Protein AF-A0AAU6MBT6-F1 (afdb_monomer)

Foldseek 3Di:
DVVVVVVVVVVVVVVVLVVLLVLLLVLLLLLLLLLLLLLQLCLLQLVLVCVVQVNDLLLSLLLNLLLLLLQLLCLLLLLLVCQQAPLLVLQLCLLVQLLVLLLQLLVPPHSVSNSVSSNSNSNSNSNNVLSSVVQLCVSDPDPVVSVVSVVVSCVSNLCSNLVSLQVSLVCCQPVNNSVSSNVSNVSSVVSSVSSVVRPDPDGHDNPRDRPVLLSCLSSQLLVLCLVLLSCCLVQNCPDPSSVVSPVVSVVSVVVSVVCQVVDPRHSAPVVLCVQLQLVLLLLLLLLLLLLCLLQSSVLSCCVCVLVVDRSNVSSVLLVLLSVLLVCLQVPPCVVCPLVFALLVLSLQLLLLSLVLLLLLLVDDSPDDSVRRVNSSSNSSSNSNSSRVVSSLCSNQPPDDPVCNSSSNSSSSSSNSSSNSSSNSNLSSQLSNQLVVQLVVCVPPPPPPCSSVVSNSRSSSRSSVVSSVVSNVSSVSSSVRNGDGSVVVVVCVVVLQVCLPDDDPVPQPQFKEKEKEFEAEDPRHGDFQWKKWKAAPVRHTNWIHTQHPSRIDMTMDSHFAKIWIWTGDPFADIDIDIDTRDGPHRYDYDYHYGDDWFKEKEFEAAPPPRQTDWFWWKFKAAPVRHTDDIDTAHPRRMDMDTRGTQGKIWIWTDDPQWDIDIDIDGTDPPDHHYDYHHTYGLQQFFKEKEFEAEPVRHTDFQKKKWKAAPVGDIDIWTQHPRRMTMDGRHGFAWIWIWTDDVHIDIDIDTTGNYHHYDYHYHYDDDDDDDDDD

Nearest PDB structures (foldseek):
  8ufe-assembly1_A  TM=7.908E-01  e=2.169E-20  Mycolicibacterium smegmatis
  8tgk-assembly1_A  TM=7.062E-01  e=1.031E-09  Homo sapiens
  8tgn-assembly1_A  TM=7.254E-01  e=3.986E-09  Homo sapiens
  8tgg-assembly1_A  TM=7.052E-01  e=2.756E-09  Homo sapiens
  8wre-assembly1_A  TM=7.211E-01  e=6.465E-08  Homo sapiens

Secondary structure (DSSP, 8-state):
-HHHHHHHHHHHHHHHHHHHHHHHHHHHHHHHHHHHHHHHHHHHHHHHHHHHHT--HHHHHHHHHHHHHHHHHHHHHHHHHHHHH-HHHHHHHHHHHHHHHHHHHHT-SSHHHHHHHHHHHHHHHHHHHHHHHHHHHHH--SHHHHHHHHHHHHHHHHHHHHHHHHHHHHHHHHT-TTHHHHTHHHHHHHHHHHHHHHS------TT----HHHHHHHHHHHHHHHHHHHHHHHH-TT-HHHHHHHHHHHHHHHHHHHHHHHSSS-SS-HHHHTSHHHHHHHHHHHHHHHHHHHHHHHHHHIIIIIS---HHHHHHHTHHHHHHHHHIIIIIIHHHBTTB-THHHHHHHHHHHHHHHHHGGG--TT--IIIIIHHHHHHHHHHHHHHHHHHHHHHHTT--HHHHHHHHHHHHHHHHHHHHHHHHHHHHHHHHHHHHHHHHHTTSS--TTHHHHHHHHHHHHHHHHHHHHHHHHHHHHHHH----HHHHHHHHHHTTTS-S----TTSTTS-EEEEEEEEETTTEE-TT-EEEEEETTS-EEEEEE--TTSEEEEEESSSEEEEEEEE-SSS--EEEEEEE-TT-SEEE--EEE---EEEEEEEEETTT--B-TT-EEEEEETT--EEEEEE--TTSEEEEEEE-SSEEEEEEE-TTB--EEEEEE--TT-EEEEEEEE-BGGGEEEEEEEEEETTS-B--S-EEEEEETTS-EEEEE--TTSEEEEEEEESEEEEEEEESSSPEEEEEEEPSSEEE--EEE-----PPP---

Solvent-accessible surface area (backbone atoms only — not comparable to full-atom values): 38177 Å² total; per-residue (Å²): 119,69,68,66,51,51,54,54,51,50,52,54,48,52,54,50,52,56,54,37,47,54,50,40,48,51,34,44,35,51,53,49,22,50,61,40,19,48,66,30,12,50,62,55,20,42,67,60,46,32,67,76,52,68,48,50,78,62,56,56,53,39,55,57,32,34,20,30,40,31,21,19,35,35,22,53,53,15,36,54,46,12,51,27,64,5,36,46,58,34,27,47,52,13,43,52,50,26,21,54,29,26,42,49,32,34,65,38,88,42,60,67,54,29,32,52,21,29,25,51,29,10,45,18,46,10,25,21,56,45,16,40,59,52,48,52,60,70,62,36,77,52,71,68,60,29,54,52,48,53,50,52,42,50,51,48,48,67,46,14,50,55,53,12,23,43,52,13,6,48,27,33,67,76,70,30,48,41,44,49,29,40,59,47,35,65,54,36,52,55,37,44,59,52,37,72,76,50,47,63,87,56,80,33,45,80,84,59,74,78,53,61,67,48,42,51,25,49,31,50,10,60,49,29,38,37,50,18,40,47,46,23,54,84,62,35,73,85,26,69,65,29,48,48,27,41,51,47,14,54,51,27,44,50,51,21,58,52,46,37,72,72,43,94,67,42,71,52,63,56,83,66,46,67,37,53,34,26,40,19,18,32,51,45,40,10,47,55,28,15,56,50,41,29,44,48,63,58,52,50,45,42,36,38,71,70,67,62,35,54,44,40,58,42,25,58,70,49,40,58,19,54,48,27,21,52,50,30,31,61,64,49,38,66,71,43,65,75,78,52,41,45,26,76,34,35,25,56,9,34,43,30,30,19,51,15,40,36,42,50,44,72,47,53,94,84,51,46,60,77,79,40,50,45,54,24,32,37,27,32,12,36,8,46,17,33,21,55,61,48,29,51,54,48,44,52,58,94,52,54,78,90,52,41,64,51,47,54,34,48,40,50,19,33,21,25,43,25,17,30,43,21,30,26,50,25,50,26,43,14,50,40,44,15,51,50,50,39,65,75,44,72,81,70,79,63,76,81,59,43,67,61,52,16,50,44,52,1,47,20,53,17,21,48,54,51,18,51,54,32,48,54,47,20,55,52,26,36,72,31,26,73,56,41,49,64,56,54,54,41,51,57,49,43,58,64,63,61,69,57,76,84,72,63,96,83,55,81,89,54,44,28,35,38,32,37,34,32,24,32,83,93,74,40,49,38,50,64,25,39,35,37,36,21,39,81,87,70,48,77,72,31,69,44,55,18,36,85,71,2,41,39,69,46,61,37,86,46,65,44,60,33,36,42,34,38,35,42,94,40,43,64,70,42,75,45,81,42,74,44,55,89,91,48,67,61,46,82,52,71,46,67,47,86,47,79,24,28,42,36,33,34,34,21,35,60,88,81,61,50,53,34,54,62,30,37,40,37,33,19,37,85,86,68,48,82,73,48,75,51,59,21,40,85,72,4,34,44,78,49,66,72,33,61,40,42,60,31,34,38,36,39,40,44,92,67,36,53,68,44,76,44,83,43,75,41,47,96,93,47,75,43,76,44,81,46,66,33,51,59,62,88,49,37,9,30,43,32,34,40,32,23,36,78,84,69,48,62,37,49,75,35,45,33,39,39,30,42,90,88,70,55,74,50,76,46,55,20,37,87,82,4,36,37,68,47,73,76,36,66,53,44,63,34,42,37,36,40,60,51,78,60,62,43,75,46,80,48,74,41,46,69,50,80,41,78,58,72,44,70,37,59,73,81,80,83,82,83,89,76,92,132

Sequence (772 aa):
MSAGVATAMDQTAAERDHRNRWYVLAVIATAQLMVMLDGTIVQIALPSVQQSLHMSDTNRQWMVTAYALAFGGLLLVGGRLADRFGRGRTFLVGLVGFAVVSAIGGAAPNTETLIAARALQGVFAAILSPATVSLLTTTFTDTKERAKAFGLFSGIVGSGAAIGLIIGGVLTEYAGWRWCLYVNVPIAAAVTALGIATLPRNRGHRDISLDAIGAVLGCLGPVALVYGLSEAPERGWDSPLVIGLLATSVVLIGAFLISQVLIRQPLLPLRVVAERTRSGSFLGAALLNFGMMGISLFATYHLQMVMHYKPLKAGFAFLPMVGAVMVTATQVVARVMGRIPTRWLVGPGLAFTAAGVWMFTTLSEDSSYLFGVLPAWLLLGIGMGLSYSPTAHASLAGVAERDSGAVSAFQTTARQIGGAIGLALSNTLAASAAASYYADHKGQGAQDGLLTKSIVHGTATAAWWVSGVLLIGTIVCTIMINADPRKARQATADAGTDAAPDTDADTDADAVMIRGHVVWAEDVPVSEAALTLVTHDGREVARTSADRNGAYTLRAPGHGPYLLIARSDTHRSTATPLAATAGASAIEHTVTFQDEGAVTGIARDEADGAPLKGTSVILTDVNGRLIRSLSTDEDGSFLIDKLAYSPYVLVLHQDGYRPRAIDLQVSEAQQITVTAELASHARLGSLSGVVSDSEHTLVNDVRLTLTDGSGTRLTATSKEDGSFRFADVPVGNYILIAAGHPPTVSRLEISEATNQHNIHLDHRGEAPSHES

Radius of gyration: 35.51 Å; Cα contacts (8 Å, |Δi|>4): 1514; chains: 1; bounding box: 105×74×100 Å

Structure (mmCIF, N/CA/C/O backbone):
data_AF-A0AAU6MBT6-F1
#
_entry.id   AF-A0AAU6MBT6-F1
#
loop_
_atom_site.group_PDB
_atom_site.id
_atom_site.type_symbol
_atom_site.label_atom_id
_atom_site.label_alt_id
_atom_site.label_comp_id
_atom_site.label_asym_id
_atom_site.label_entity_id
_atom_site.label_seq_id
_atom_site.pdbx_PDB_ins_code
_atom_site.Cartn_x
_atom_site.Cartn_y
_atom_site.Cartn_z
_atom_site.occupancy
_atom_site.B_iso_or_equiv
_atom_site.auth_seq_id
_atom_site.auth_comp_id
_atom_site.auth_asym_id
_atom_site.auth_atom_id
_atom_site.pdbx_PDB_model_num
ATOM 1 N N . MET A 1 1 ? -22.747 -31.394 39.237 1.00 43.28 1 MET A N 1
ATOM 2 C CA . MET A 1 1 ? -21.943 -31.733 38.036 1.00 43.28 1 MET A CA 1
ATOM 3 C C . MET A 1 1 ? -22.323 -30.942 36.778 1.00 43.28 1 MET A C 1
ATOM 5 O O . MET A 1 1 ? -21.435 -30.748 35.966 1.00 43.28 1 MET A O 1
ATOM 9 N N . SER A 1 2 ? -23.556 -30.439 36.587 1.00 40.84 2 SER A N 1
ATOM 10 C CA . SER A 1 2 ? -23.915 -29.697 35.353 1.00 40.84 2 SER A CA 1
ATOM 11 C C . SER A 1 2 ? -23.368 -28.261 35.279 1.00 40.84 2 SER A C 1
ATOM 13 O O . SER A 1 2 ? -23.025 -27.813 34.191 1.00 40.84 2 SER A O 1
ATOM 15 N N . ALA A 1 3 ? -23.216 -27.565 36.413 1.00 35.44 3 ALA A N 1
ATOM 16 C CA . ALA A 1 3 ? -22.700 -26.191 36.437 1.00 35.44 3 ALA A CA 1
ATOM 17 C C . ALA A 1 3 ? -21.220 -26.098 36.015 1.00 35.44 3 ALA A C 1
ATOM 19 O O . ALA A 1 3 ? -20.890 -25.272 35.179 1.00 35.44 3 ALA A O 1
ATOM 20 N N . GLY A 1 4 ? -20.352 -26.996 36.502 1.00 29.12 4 GLY A N 1
ATOM 21 C CA . GLY A 1 4 ? -18.920 -27.005 36.152 1.00 29.12 4 GLY A CA 1
ATOM 22 C C . GLY A 1 4 ? -18.615 -27.429 34.709 1.00 29.12 4 GLY A C 1
ATOM 23 O O . GLY A 1 4 ? -17.596 -27.033 34.152 1.00 29.12 4 GLY A O 1
ATOM 24 N N . VAL A 1 5 ? -19.510 -28.196 34.075 1.00 39.25 5 VAL A N 1
ATOM 25 C CA . VAL A 1 5 ? -19.401 -28.533 32.644 1.00 39.25 5 VAL A CA 1
ATOM 26 C C . VAL A 1 5 ? -19.780 -27.327 31.782 1.00 39.25 5 VAL A C 1
ATOM 28 O O . VAL A 1 5 ? -19.115 -27.077 30.782 1.00 39.25 5 VAL A O 1
ATOM 31 N N . ALA A 1 6 ? -20.779 -26.536 32.190 1.00 37.53 6 ALA A N 1
ATOM 32 C CA . ALA A 1 6 ? -21.156 -25.312 31.487 1.00 37.53 6 ALA A CA 1
ATOM 33 C C . ALA A 1 6 ? -20.032 -24.260 31.520 1.00 37.53 6 ALA A C 1
ATOM 35 O O . ALA A 1 6 ? -19.690 -23.723 30.473 1.00 37.53 6 ALA A O 1
ATOM 36 N N . THR A 1 7 ? -19.380 -24.041 32.670 1.00 43.75 7 THR A N 1
ATOM 37 C CA . THR A 1 7 ? -18.252 -23.095 32.785 1.00 43.75 7 THR A CA 1
ATOM 38 C C . THR A 1 7 ? -17.017 -23.543 32.001 1.00 43.75 7 THR A C 1
ATOM 40 O O . THR A 1 7 ? -16.378 -22.720 31.350 1.00 43.75 7 THR A O 1
ATOM 43 N N . ALA A 1 8 ? -16.698 -24.843 31.990 1.00 37.22 8 ALA A N 1
ATOM 44 C CA . ALA A 1 8 ? -15.595 -25.378 31.186 1.00 37.22 8 ALA A CA 1
ATOM 45 C C . ALA A 1 8 ? -15.882 -25.311 29.670 1.00 37.22 8 ALA A C 1
ATOM 47 O O . ALA A 1 8 ? -14.977 -25.064 28.869 1.00 37.22 8 ALA A O 1
ATOM 48 N N . MET A 1 9 ? -17.142 -25.500 29.257 1.00 42.06 9 MET A N 1
ATOM 49 C CA . MET A 1 9 ? -17.569 -25.331 27.862 1.00 42.06 9 MET A CA 1
ATOM 50 C C . MET A 1 9 ? -17.530 -23.862 27.418 1.00 42.06 9 MET A C 1
ATOM 52 O O . MET A 1 9 ? -17.159 -23.592 26.278 1.00 42.06 9 MET A O 1
ATOM 56 N N . ASP A 1 10 ? -17.844 -22.923 28.311 1.00 47.78 10 ASP A N 1
ATOM 57 C CA . ASP A 1 10 ? -17.828 -21.485 28.017 1.00 47.78 10 ASP A CA 1
ATOM 58 C C . ASP A 1 10 ? -16.393 -20.924 27.965 1.00 47.78 10 ASP A C 1
ATOM 60 O O . ASP A 1 10 ? -16.034 -20.190 27.044 1.00 47.78 10 ASP A O 1
ATOM 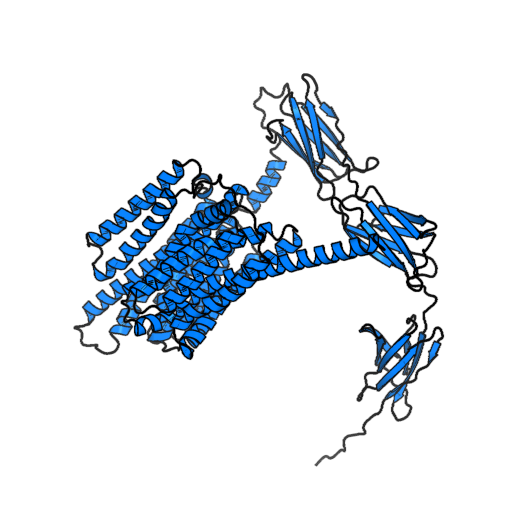64 N N . GLN A 1 11 ? -15.507 -21.380 28.861 1.00 47.34 11 GLN A N 1
ATOM 65 C CA . GLN A 1 11 ? -14.071 -21.069 28.809 1.00 47.34 11 GLN A CA 1
ATOM 66 C C . GLN A 1 11 ? -13.403 -21.634 27.548 1.00 47.34 11 GLN A C 1
ATOM 68 O O . GLN A 1 11 ? -12.677 -20.922 26.855 1.00 47.34 11 GLN A O 1
ATOM 73 N N . THR A 1 12 ? -13.701 -22.884 27.178 1.00 52.44 12 THR A N 1
ATOM 74 C CA . THR A 1 12 ? -13.172 -23.468 25.933 1.00 52.44 12 THR A CA 1
ATOM 75 C C . THR A 1 12 ? -13.761 -22.824 24.676 1.00 52.44 12 THR A C 1
ATOM 77 O O . THR A 1 12 ? -13.087 -22.792 23.644 1.00 52.44 12 THR A O 1
ATOM 80 N N . ALA A 1 13 ? -14.984 -22.287 24.727 1.00 53.38 13 ALA A N 1
ATOM 81 C CA . ALA A 1 13 ? -15.571 -21.509 23.637 1.00 53.38 13 ALA A CA 1
ATOM 82 C C . ALA A 1 13 ? -14.910 -20.126 23.497 1.00 53.38 13 ALA A C 1
ATOM 84 O O . ALA A 1 13 ? -14.553 -19.744 22.382 1.00 53.38 13 ALA A O 1
ATOM 85 N N . ALA A 1 14 ? -14.667 -19.425 24.608 1.00 58.75 14 ALA A N 1
ATOM 86 C CA . ALA A 1 14 ? -13.987 -18.130 24.629 1.00 58.75 14 ALA A CA 1
ATOM 87 C C . ALA A 1 14 ? -12.519 -18.227 24.171 1.00 58.75 14 ALA A C 1
ATOM 89 O O . ALA A 1 14 ? -12.072 -17.433 23.341 1.00 58.75 14 ALA A O 1
ATOM 90 N N . GLU A 1 15 ? -11.779 -19.249 24.617 1.00 60.94 15 GLU A N 1
ATOM 91 C CA . GLU A 1 15 ? -10.415 -19.521 24.141 1.00 60.94 15 GLU A CA 1
ATOM 92 C C . GLU A 1 15 ? -10.379 -19.866 22.647 1.00 60.94 15 GLU A C 1
ATOM 94 O O . GLU A 1 15 ? -9.478 -19.436 21.918 1.00 60.94 15 GLU A O 1
ATOM 99 N N . ARG A 1 16 ? -11.366 -20.632 22.160 1.00 63.16 16 ARG A N 1
ATOM 100 C CA . ARG A 1 16 ? -11.498 -20.947 20.730 1.00 63.16 16 ARG A CA 1
ATOM 101 C C . ARG A 1 16 ? -11.803 -19.704 19.906 1.00 63.16 16 ARG A C 1
ATOM 103 O O . ARG A 1 16 ? -11.215 -19.571 18.835 1.00 63.16 16 ARG A O 1
ATOM 110 N N . ASP A 1 17 ? -12.667 -18.812 20.386 1.00 74.69 17 ASP A N 1
ATOM 111 C CA . ASP A 1 17 ? -12.998 -17.566 19.692 1.00 74.69 17 ASP A CA 1
ATOM 112 C C . ASP A 1 17 ? -11.793 -16.615 19.647 1.00 74.69 17 ASP A C 1
ATOM 114 O O . ASP A 1 17 ? -11.419 -16.146 18.571 1.00 74.69 17 ASP A O 1
ATOM 118 N N . HIS A 1 18 ? -11.086 -16.438 20.769 1.00 77.00 18 HIS A N 1
ATOM 119 C CA . HIS A 1 18 ? -9.843 -15.663 20.815 1.00 77.00 18 HIS A CA 1
ATOM 120 C C . HIS A 1 18 ? -8.791 -16.229 19.850 1.00 77.00 18 HIS A C 1
ATOM 122 O O . HIS A 1 18 ? -8.256 -15.510 19.005 1.00 77.00 18 HIS A O 1
ATOM 128 N N . ARG A 1 19 ? -8.533 -17.543 19.898 1.00 81.12 19 ARG A N 1
ATOM 129 C CA . ARG A 1 19 ? -7.573 -18.201 18.999 1.00 81.12 19 ARG A CA 1
ATOM 130 C C . ARG A 1 19 ? -7.977 -18.072 17.526 1.00 81.12 19 ARG A C 1
ATOM 132 O O . ARG A 1 19 ? -7.116 -17.869 16.670 1.00 81.12 19 ARG A O 1
ATOM 139 N N . ASN A 1 20 ? -9.272 -18.156 17.220 1.00 85.69 20 ASN A N 1
ATOM 140 C CA . ASN A 1 20 ? -9.777 -18.006 15.858 1.00 85.69 20 ASN A CA 1
ATOM 141 C C . ASN A 1 20 ? -9.508 -16.599 15.293 1.00 85.69 20 ASN A C 1
ATOM 143 O O . ASN A 1 20 ? -9.072 -16.482 14.149 1.00 85.69 20 ASN A O 1
ATOM 147 N N . ARG A 1 21 ? -9.657 -15.535 16.097 1.00 87.88 21 ARG A N 1
ATOM 148 C CA . ARG A 1 21 ? -9.357 -14.148 15.677 1.00 87.88 21 ARG A CA 1
ATOM 149 C C . ARG A 1 21 ? -7.901 -13.971 15.237 1.00 87.88 21 ARG A C 1
ATOM 151 O O . ARG A 1 21 ? -7.631 -13.337 14.216 1.00 87.88 21 ARG A O 1
ATOM 158 N N . TRP A 1 22 ? -6.955 -14.587 15.945 1.00 90.44 22 TRP A N 1
ATOM 159 C CA . TRP A 1 22 ? -5.536 -14.557 15.567 1.00 90.44 22 TRP A CA 1
ATOM 160 C C . TRP A 1 22 ? -5.226 -15.399 14.324 1.00 90.44 22 TRP A C 1
ATOM 162 O O . TRP A 1 22 ? -4.377 -15.004 13.524 1.00 90.44 22 TRP A O 1
ATOM 172 N N . TYR A 1 23 ? -5.941 -16.506 14.092 1.00 92.12 23 TYR A N 1
ATOM 173 C CA . TYR A 1 23 ? -5.849 -17.211 12.809 1.00 92.12 23 TYR A CA 1
ATOM 174 C C . TYR A 1 23 ? -6.418 -16.389 11.653 1.00 92.12 23 TYR A C 1
ATOM 176 O O . TYR A 1 23 ? -5.830 -16.387 10.573 1.00 92.12 23 TYR A O 1
ATOM 184 N N . VAL A 1 24 ? -7.511 -15.651 11.866 1.00 90.81 24 VAL A N 1
ATOM 185 C CA . VAL A 1 24 ? -8.025 -14.701 10.870 1.00 90.81 24 VAL A CA 1
ATOM 186 C C . VAL A 1 24 ? -6.976 -13.631 10.571 1.00 90.81 24 VAL A C 1
ATOM 188 O O . VAL A 1 24 ? -6.737 -13.350 9.399 1.00 90.81 24 VAL A O 1
ATOM 191 N N . LEU A 1 25 ? -6.283 -13.097 11.588 1.00 92.12 25 LEU A N 1
ATOM 192 C CA . LEU A 1 25 ? -5.163 -12.172 11.385 1.00 92.12 25 LEU A CA 1
ATOM 193 C C . LEU A 1 25 ? -4.044 -12.791 10.540 1.00 92.12 25 LEU A C 1
ATOM 195 O O . LEU A 1 25 ? -3.557 -12.146 9.615 1.00 92.12 25 LEU A O 1
ATOM 199 N N . ALA A 1 26 ? -3.653 -14.035 10.823 1.00 92.81 26 ALA A N 1
ATOM 200 C CA . ALA A 1 26 ? -2.654 -14.739 10.025 1.00 92.81 26 ALA A CA 1
ATOM 201 C C . ALA A 1 26 ? -3.106 -14.875 8.560 1.00 92.81 26 ALA A C 1
ATOM 203 O O . ALA A 1 26 ? -2.359 -14.519 7.654 1.00 92.81 26 ALA A O 1
ATOM 204 N N . VAL A 1 27 ? -4.355 -15.286 8.317 1.00 94.50 27 VAL A N 1
ATOM 205 C CA . VAL A 1 27 ? -4.939 -15.409 6.969 1.00 94.50 27 VAL A CA 1
ATOM 206 C C . VAL A 1 27 ? -4.881 -14.083 6.206 1.00 94.50 27 VAL A C 1
ATOM 208 O O . VAL A 1 27 ? -4.359 -14.029 5.091 1.00 94.50 27 VAL A O 1
ATOM 211 N N . ILE A 1 28 ? -5.395 -13.002 6.797 1.00 93.31 28 ILE A N 1
ATOM 212 C CA . ILE A 1 28 ? -5.478 -11.699 6.123 1.00 93.31 28 ILE A CA 1
ATOM 213 C C . ILE A 1 28 ? -4.095 -11.055 5.950 1.00 93.31 28 ILE A C 1
ATOM 215 O O . ILE A 1 28 ? -3.822 -10.470 4.902 1.00 93.31 28 ILE A O 1
ATOM 219 N N . ALA A 1 29 ? -3.195 -11.200 6.929 1.00 92.94 29 ALA A N 1
ATOM 220 C CA . ALA A 1 29 ? -1.844 -10.656 6.852 1.00 92.94 29 ALA A CA 1
ATOM 221 C C . ALA A 1 29 ? -0.982 -11.409 5.830 1.00 92.94 29 ALA A C 1
ATOM 223 O O . ALA A 1 29 ? -0.298 -10.768 5.035 1.00 92.94 29 ALA A O 1
ATOM 224 N N . THR A 1 30 ? -1.048 -12.745 5.785 1.00 94.56 30 THR A N 1
ATOM 225 C CA . THR A 1 30 ? -0.315 -13.544 4.791 1.00 94.56 30 THR A CA 1
ATOM 226 C C . THR A 1 30 ? -0.836 -13.299 3.375 1.00 94.56 30 THR A C 1
ATOM 228 O O . THR A 1 30 ? -0.032 -13.168 2.455 1.00 94.56 30 THR A O 1
ATOM 231 N N . ALA A 1 31 ? -2.152 -13.164 3.178 1.00 94.19 31 ALA A N 1
ATOM 232 C CA . ALA A 1 31 ? -2.703 -12.802 1.871 1.00 94.19 31 ALA A CA 1
ATOM 233 C C . ALA A 1 31 ? -2.236 -11.413 1.411 1.00 94.19 31 ALA A C 1
ATOM 235 O O . ALA A 1 31 ? -1.831 -11.243 0.263 1.00 94.19 31 ALA A O 1
ATOM 236 N N . GLN A 1 32 ? -2.248 -10.418 2.304 1.00 92.31 32 GLN A N 1
ATOM 237 C CA . GLN A 1 32 ? -1.787 -9.076 1.955 1.00 92.31 32 GLN A CA 1
ATOM 238 C C . GLN A 1 32 ? -0.270 -9.035 1.715 1.00 92.31 32 GLN A C 1
ATOM 240 O O . GLN A 1 32 ? 0.183 -8.329 0.814 1.00 92.31 32 GLN A O 1
ATOM 245 N N . LEU A 1 33 ? 0.506 -9.816 2.474 1.00 92.19 33 LEU A N 1
ATOM 246 C CA . LEU A 1 33 ? 1.929 -10.021 2.220 1.00 92.19 33 LEU A CA 1
ATOM 247 C C . LEU A 1 33 ? 2.138 -10.587 0.814 1.00 92.19 33 LEU A C 1
ATOM 249 O O . LEU A 1 33 ? 2.891 -10.002 0.050 1.00 92.19 33 LEU A O 1
ATOM 253 N N . MET A 1 34 ? 1.423 -11.653 0.442 1.00 93.44 34 MET A N 1
ATOM 254 C CA . MET A 1 34 ? 1.493 -12.260 -0.893 1.00 93.44 34 MET A CA 1
ATOM 255 C C . MET A 1 34 ? 1.247 -11.237 -2.015 1.00 93.44 34 MET A C 1
ATOM 257 O O . MET A 1 34 ? 2.025 -11.175 -2.962 1.00 93.44 34 MET A O 1
ATOM 261 N N . VAL A 1 35 ? 0.226 -10.382 -1.884 1.00 91.00 35 VAL A N 1
ATOM 262 C CA . VAL A 1 35 ? -0.064 -9.316 -2.865 1.00 91.00 35 VAL A CA 1
ATOM 263 C C . VAL A 1 35 ? 1.086 -8.301 -2.976 1.00 91.00 35 VAL A C 1
ATOM 265 O O . VAL A 1 35 ? 1.390 -7.829 -4.072 1.00 91.00 35 VAL A O 1
ATOM 268 N N . MET A 1 36 ? 1.748 -7.964 -1.864 1.00 88.00 36 MET A N 1
ATOM 269 C CA . MET A 1 36 ? 2.916 -7.067 -1.870 1.00 88.00 36 MET A CA 1
ATOM 270 C C . MET A 1 36 ? 4.174 -7.737 -2.442 1.00 88.00 36 MET A C 1
ATOM 272 O O . MET A 1 36 ? 4.946 -7.093 -3.159 1.00 88.00 36 MET A O 1
ATOM 276 N N . LEU A 1 37 ? 4.370 -9.027 -2.150 1.00 89.69 37 LEU A N 1
ATOM 277 C CA . LEU A 1 37 ? 5.466 -9.832 -2.686 1.00 89.69 37 LEU A CA 1
ATOM 278 C C . LEU A 1 37 ? 5.369 -9.921 -4.209 1.00 89.69 37 LEU A C 1
ATOM 280 O O . LEU A 1 37 ? 6.331 -9.598 -4.893 1.00 89.69 37 LEU A O 1
ATOM 284 N N . ASP A 1 38 ? 4.207 -10.284 -4.749 1.00 89.62 38 ASP A N 1
ATOM 285 C CA . ASP A 1 38 ? 4.000 -10.453 -6.191 1.00 89.62 38 ASP A CA 1
ATOM 286 C C . ASP A 1 38 ? 4.438 -9.220 -7.002 1.00 89.62 38 ASP A C 1
ATOM 288 O O . ASP A 1 38 ? 5.200 -9.330 -7.965 1.00 89.62 38 ASP A O 1
ATOM 292 N N . GLY A 1 39 ? 4.053 -8.022 -6.550 1.00 83.19 39 GLY A N 1
ATOM 293 C CA . GLY A 1 39 ? 4.430 -6.773 -7.213 1.00 83.19 39 GLY A CA 1
ATOM 294 C C . GLY A 1 39 ? 5.938 -6.488 -7.221 1.00 83.19 39 GLY A C 1
ATOM 295 O O . GLY A 1 39 ? 6.422 -5.808 -8.125 1.00 83.19 39 GLY A O 1
ATOM 296 N N . THR A 1 40 ? 6.699 -6.989 -6.245 1.00 86.44 40 THR A N 1
ATOM 297 C CA . THR A 1 40 ? 8.151 -6.745 -6.122 1.00 86.44 40 THR A CA 1
ATOM 298 C C . THR A 1 40 ? 8.998 -7.874 -6.701 1.00 86.44 40 THR A C 1
ATOM 300 O O . THR A 1 40 ? 10.014 -7.604 -7.340 1.00 86.44 40 THR A O 1
ATOM 303 N N . ILE A 1 41 ? 8.547 -9.124 -6.582 1.00 90.00 41 ILE A N 1
ATOM 304 C CA . ILE A 1 41 ? 9.179 -10.295 -7.198 1.00 90.00 41 ILE A CA 1
ATOM 305 C C . ILE A 1 41 ? 9.260 -10.103 -8.721 1.00 90.00 41 ILE A C 1
ATOM 307 O O . ILE A 1 41 ? 10.328 -10.269 -9.314 1.00 90.00 41 ILE A O 1
ATOM 311 N N . VAL A 1 42 ? 8.152 -9.699 -9.354 1.00 86.06 42 VAL A N 1
ATOM 312 C CA . VAL A 1 42 ? 8.086 -9.499 -10.812 1.00 86.06 42 VAL A CA 1
ATOM 313 C C . VAL A 1 42 ? 9.039 -8.395 -11.283 1.00 86.06 42 VAL A C 1
ATOM 315 O O . VAL A 1 42 ? 9.599 -8.508 -12.371 1.00 86.06 42 VAL A O 1
ATOM 318 N N . GLN A 1 43 ? 9.283 -7.361 -10.467 1.00 83.88 43 GLN A N 1
ATOM 319 C CA . GLN A 1 43 ? 10.215 -6.282 -10.823 1.00 83.88 43 GLN A CA 1
ATOM 320 C C . GLN A 1 43 ? 11.655 -6.782 -10.991 1.00 83.88 43 GLN A C 1
ATOM 322 O O . GLN A 1 43 ? 12.331 -6.354 -11.922 1.00 83.88 43 GLN A O 1
ATOM 327 N N . ILE A 1 44 ? 12.120 -7.704 -10.141 1.00 86.81 44 ILE A N 1
ATOM 328 C CA . ILE A 1 44 ? 13.469 -8.286 -10.263 1.00 86.81 44 ILE A CA 1
ATOM 329 C C . ILE A 1 44 ? 13.541 -9.321 -11.380 1.00 86.81 44 ILE A C 1
ATOM 331 O O . ILE A 1 44 ? 14.563 -9.403 -12.061 1.00 86.81 44 ILE A O 1
ATOM 335 N N . ALA A 1 45 ? 12.468 -10.088 -11.575 1.00 89.75 45 ALA A N 1
ATOM 336 C CA . ALA A 1 45 ? 12.392 -11.112 -12.611 1.00 89.75 45 ALA A CA 1
ATOM 337 C C . ALA A 1 45 ? 12.307 -10.524 -14.032 1.00 89.75 45 ALA A C 1
ATOM 339 O O . ALA A 1 45 ? 12.609 -11.218 -15.004 1.00 89.75 45 ALA A O 1
ATOM 340 N N . LEU A 1 46 ? 11.897 -9.255 -14.164 1.00 88.19 46 LEU A N 1
ATOM 341 C CA . LEU A 1 46 ? 11.556 -8.607 -15.431 1.00 88.19 46 LEU A CA 1
ATOM 342 C C . LEU A 1 46 ? 12.609 -8.760 -16.544 1.00 88.19 46 LEU A C 1
ATOM 344 O O . LEU A 1 46 ? 12.209 -9.141 -17.646 1.00 88.19 46 LEU A O 1
ATOM 348 N N . PRO A 1 47 ? 13.921 -8.552 -16.308 1.00 86.75 47 PRO A N 1
ATOM 349 C CA . PRO A 1 47 ? 14.935 -8.776 -17.340 1.00 86.75 47 PRO A CA 1
ATOM 350 C C . PRO A 1 47 ? 14.979 -10.229 -17.837 1.00 86.75 47 PRO A C 1
ATOM 352 O O . PRO A 1 47 ? 15.062 -10.475 -19.040 1.00 86.75 47 PRO A O 1
ATOM 355 N N . SER A 1 48 ? 14.851 -11.204 -16.932 1.00 88.31 48 SER A N 1
ATOM 356 C CA . SER A 1 48 ? 14.823 -12.630 -17.286 1.00 88.31 48 SER A CA 1
ATOM 357 C C . SER A 1 48 ? 13.561 -13.008 -18.067 1.00 88.31 48 SER A C 1
ATOM 359 O O . SER A 1 48 ? 13.633 -13.788 -19.018 1.00 88.31 48 SER A O 1
ATOM 361 N N . VAL A 1 49 ? 12.407 -12.429 -17.714 1.00 90.88 49 VAL A N 1
ATOM 362 C CA . VAL A 1 49 ? 11.170 -12.612 -18.487 1.00 90.88 49 VAL A CA 1
ATOM 363 C C . VAL A 1 49 ? 11.335 -12.056 -19.897 1.00 90.88 49 VAL A C 1
ATOM 365 O O . VAL A 1 49 ? 11.037 -12.769 -20.858 1.00 90.88 49 VAL A O 1
ATOM 368 N N . GLN A 1 50 ? 11.850 -10.824 -20.020 1.00 89.50 50 GLN A N 1
ATOM 369 C CA . GLN A 1 50 ? 12.048 -10.160 -21.308 1.00 89.50 50 GLN A CA 1
ATOM 370 C C . GLN A 1 50 ? 12.903 -11.018 -22.245 1.00 89.50 50 GLN A C 1
ATOM 372 O O . GLN A 1 50 ? 12.507 -11.242 -23.387 1.00 89.50 50 GLN A O 1
ATOM 377 N N . GLN A 1 51 ? 14.023 -11.548 -21.748 1.00 87.81 51 GLN A N 1
ATOM 378 C CA . GLN A 1 51 ? 14.906 -12.420 -22.524 1.00 87.81 51 GLN A CA 1
ATOM 379 C C . GLN A 1 51 ? 14.214 -13.720 -22.947 1.00 87.81 51 GLN A C 1
ATOM 381 O O . GLN A 1 51 ? 14.320 -14.125 -24.100 1.00 87.81 51 GLN A O 1
ATOM 386 N N . SER A 1 52 ? 13.478 -14.362 -22.037 1.00 90.19 52 SER A N 1
ATOM 387 C CA . SER A 1 52 ? 12.866 -15.672 -22.298 1.00 90.19 52 SER A CA 1
ATOM 388 C C . SER A 1 52 ? 11.662 -15.649 -23.246 1.00 90.19 52 SER A C 1
ATOM 390 O O . SER A 1 52 ? 11.373 -16.662 -23.877 1.00 90.19 52 SER A O 1
ATOM 392 N N . LEU A 1 53 ? 10.939 -14.526 -23.315 1.00 91.38 53 LEU A N 1
ATOM 393 C CA . LEU A 1 53 ? 9.747 -14.357 -24.154 1.00 91.38 53 LEU A CA 1
ATOM 394 C C . LEU A 1 53 ? 10.000 -13.442 -25.359 1.00 91.38 53 LEU A C 1
ATOM 396 O O . LEU A 1 53 ? 9.060 -13.149 -26.091 1.00 91.38 53 LEU A O 1
ATOM 400 N N . HIS A 1 54 ? 11.239 -12.973 -25.551 1.00 88.06 54 HIS A N 1
ATOM 401 C CA . HIS A 1 54 ? 11.603 -11.980 -26.569 1.00 88.06 54 HIS A CA 1
ATOM 402 C C . HIS A 1 54 ? 10.696 -10.738 -26.532 1.00 88.06 54 HIS A C 1
ATOM 404 O O . HIS A 1 54 ? 10.210 -10.249 -27.551 1.00 88.06 54 HIS A O 1
ATOM 410 N N . MET A 1 55 ? 10.432 -10.249 -25.321 1.00 85.44 55 MET A N 1
ATOM 411 C CA . MET A 1 55 ? 9.475 -9.176 -25.072 1.00 85.44 55 MET A CA 1
ATOM 412 C C . MET A 1 55 ? 10.038 -7.826 -25.566 1.00 85.44 55 MET A C 1
ATOM 414 O O . MET A 1 55 ? 11.197 -7.498 -25.299 1.00 85.44 55 MET A O 1
ATOM 418 N N . SER A 1 56 ? 9.227 -7.030 -26.269 1.00 81.94 56 SER A N 1
ATOM 419 C CA . SER A 1 56 ? 9.612 -5.668 -26.675 1.00 81.94 56 SER A CA 1
ATOM 420 C C . SER A 1 56 ? 9.729 -4.728 -25.468 1.00 81.94 56 SER A C 1
ATOM 422 O O . SER A 1 56 ? 9.153 -4.987 -24.406 1.00 81.94 56 SER A O 1
ATOM 424 N N . ASP A 1 57 ? 10.436 -3.607 -25.628 1.00 72.38 57 ASP A N 1
ATOM 425 C CA . ASP A 1 57 ? 10.579 -2.599 -24.567 1.00 72.38 57 ASP A CA 1
ATOM 426 C C . ASP A 1 57 ? 9.237 -1.959 -24.173 1.00 72.38 57 ASP A C 1
ATOM 428 O O . ASP A 1 57 ? 9.011 -1.670 -22.995 1.00 72.38 57 ASP A O 1
ATOM 432 N N . THR A 1 58 ? 8.310 -1.823 -25.125 1.00 71.62 58 THR A N 1
ATOM 433 C CA . THR A 1 58 ? 6.928 -1.383 -24.877 1.00 71.62 58 THR A CA 1
ATOM 434 C C . THR A 1 58 ? 6.176 -2.398 -24.013 1.00 71.62 58 THR A C 1
ATOM 436 O O . THR A 1 58 ? 5.590 -2.045 -22.988 1.00 71.62 58 THR A O 1
ATOM 439 N N . ASN A 1 59 ? 6.260 -3.690 -24.347 1.00 80.94 59 ASN A N 1
ATOM 440 C CA . ASN A 1 59 ? 5.590 -4.755 -23.596 1.00 80.94 59 ASN A CA 1
ATOM 441 C C . ASN A 1 59 ? 6.193 -4.989 -22.202 1.00 80.94 59 ASN A C 1
ATOM 443 O O . ASN A 1 59 ? 5.479 -5.375 -21.274 1.00 80.94 59 ASN A O 1
ATOM 447 N N . ARG A 1 60 ? 7.489 -4.707 -22.020 1.00 80.56 60 ARG A N 1
ATOM 448 C CA . ARG A 1 60 ? 8.167 -4.786 -20.719 1.00 80.56 60 ARG A CA 1
ATOM 449 C C . ARG A 1 60 ? 7.471 -3.922 -19.668 1.00 80.56 60 ARG A C 1
ATOM 451 O O . ARG A 1 60 ? 7.236 -4.370 -18.547 1.00 80.56 60 ARG A O 1
ATOM 458 N N . GLN A 1 61 ? 7.141 -2.684 -20.028 1.00 82.31 61 GLN A N 1
ATOM 459 C CA . GLN A 1 61 ? 6.454 -1.748 -19.142 1.00 82.31 61 GLN A CA 1
ATOM 460 C C . GLN A 1 61 ? 5.082 -2.290 -18.707 1.00 82.31 61 GLN A C 1
ATOM 462 O O . GLN A 1 61 ? 4.729 -2.232 -17.524 1.00 82.31 61 GLN A O 1
ATOM 467 N N . TRP A 1 62 ? 4.344 -2.879 -19.655 1.00 87.25 62 TRP A N 1
ATOM 468 C CA . TRP A 1 62 ? 3.007 -3.436 -19.442 1.00 87.25 62 TRP A CA 1
ATOM 469 C C . TRP A 1 62 ? 2.958 -4.564 -18.419 1.00 87.25 62 TRP A C 1
ATOM 471 O O . TRP A 1 62 ? 1.951 -4.722 -17.729 1.00 87.25 62 TRP A O 1
ATOM 481 N N . MET A 1 63 ? 4.057 -5.289 -18.228 1.00 84.88 63 MET A N 1
ATOM 482 C CA . MET A 1 63 ? 4.139 -6.343 -17.219 1.00 84.88 63 MET A CA 1
ATOM 483 C C . MET A 1 63 ? 3.976 -5.830 -15.777 1.00 84.88 63 MET A C 1
ATOM 485 O O . MET A 1 63 ? 3.499 -6.558 -14.899 1.00 84.88 63 MET A O 1
ATOM 489 N N . VAL A 1 64 ? 4.341 -4.568 -15.531 1.00 84.00 64 VAL A N 1
ATOM 490 C CA . VAL A 1 64 ? 4.197 -3.907 -14.226 1.00 84.00 64 VAL A CA 1
ATOM 491 C C . VAL A 1 64 ? 2.957 -3.010 -14.208 1.00 84.00 64 VAL A C 1
ATOM 493 O O . VAL A 1 64 ? 2.164 -3.078 -13.266 1.00 84.00 64 VAL A O 1
ATOM 496 N N . THR A 1 65 ? 2.741 -2.204 -15.254 1.00 87.88 65 THR A N 1
ATOM 497 C CA . THR A 1 65 ? 1.645 -1.221 -15.275 1.00 87.88 65 THR A CA 1
ATOM 498 C C . THR A 1 65 ? 0.263 -1.851 -15.414 1.00 87.88 65 THR A C 1
ATOM 500 O O . THR A 1 65 ? -0.671 -1.327 -14.811 1.00 87.88 65 THR A O 1
ATOM 503 N N . ALA A 1 66 ? 0.102 -2.975 -16.129 1.00 91.25 66 ALA A N 1
ATOM 504 C CA . ALA A 1 66 ? -1.203 -3.633 -16.280 1.00 91.25 66 ALA A CA 1
ATOM 505 C C . ALA A 1 66 ? -1.793 -4.046 -14.925 1.00 91.25 66 ALA A C 1
ATOM 507 O O . ALA A 1 66 ? -2.968 -3.806 -14.646 1.00 91.25 66 ALA A O 1
ATOM 508 N N . TYR A 1 67 ? -0.948 -4.613 -14.061 1.00 91.12 67 TYR A N 1
ATOM 509 C CA . TYR A 1 67 ? -1.315 -4.973 -12.696 1.00 91.12 67 TYR A CA 1
ATOM 510 C C . TYR A 1 67 ? -1.709 -3.743 -11.874 1.00 91.12 67 TYR A C 1
ATOM 512 O O . TYR A 1 67 ? -2.779 -3.729 -11.271 1.00 91.12 67 TYR A O 1
ATOM 520 N N . ALA A 1 68 ? -0.873 -2.698 -11.873 1.00 88.81 68 ALA A N 1
ATOM 521 C CA . ALA A 1 68 ? -1.119 -1.483 -11.097 1.00 88.81 68 ALA A CA 1
ATOM 522 C C . ALA A 1 68 ? -2.404 -0.762 -11.539 1.00 88.81 68 ALA A C 1
ATOM 524 O O . ALA A 1 68 ? -3.197 -0.348 -10.695 1.00 88.81 68 ALA A O 1
ATOM 525 N N . LEU A 1 69 ? -2.653 -0.657 -12.848 1.00 90.25 69 LEU A N 1
ATOM 526 C CA . LEU A 1 69 ? -3.850 -0.018 -13.401 1.00 90.25 69 LEU A CA 1
ATOM 527 C C . LEU A 1 69 ? -5.124 -0.787 -13.055 1.00 90.25 69 LEU A C 1
ATOM 529 O O . LEU A 1 69 ? -6.082 -0.179 -12.583 1.00 90.25 69 LEU A O 1
ATOM 533 N N . ALA A 1 70 ? -5.128 -2.111 -13.239 1.00 92.25 70 ALA A N 1
ATOM 534 C CA . ALA A 1 70 ? -6.275 -2.937 -12.878 1.00 92.25 70 ALA A CA 1
ATOM 535 C C . ALA A 1 70 ? -6.519 -2.925 -11.361 1.00 92.25 70 ALA A C 1
ATOM 537 O O . ALA A 1 70 ? -7.659 -2.780 -10.922 1.00 92.25 70 ALA A O 1
ATOM 538 N N . PHE A 1 71 ? -5.450 -3.007 -10.560 1.00 90.88 71 PHE A N 1
ATOM 539 C CA . PHE A 1 71 ? -5.547 -2.962 -9.106 1.00 90.88 71 PHE A CA 1
ATOM 540 C C . PHE A 1 71 ? -6.076 -1.613 -8.613 1.00 90.88 71 PHE A C 1
ATOM 542 O O . PHE A 1 71 ? -7.037 -1.574 -7.852 1.00 90.88 71 PHE A O 1
ATOM 549 N N . GLY A 1 72 ? -5.484 -0.506 -9.063 1.00 86.75 72 GLY A N 1
ATOM 550 C CA . GLY A 1 72 ? -5.896 0.841 -8.682 1.00 86.75 72 GLY A CA 1
ATOM 551 C C . GLY A 1 72 ? -7.305 1.180 -9.161 1.00 86.75 72 GLY A C 1
ATOM 552 O O . GLY A 1 72 ? -8.141 1.574 -8.355 1.00 86.75 72 GLY A O 1
ATOM 553 N N . GLY A 1 73 ? -7.588 0.994 -10.452 1.00 87.19 73 GLY A N 1
ATOM 554 C CA . GLY A 1 73 ? -8.858 1.395 -11.065 1.00 87.19 73 GLY A CA 1
ATOM 555 C C . GLY A 1 73 ? -10.076 0.657 -10.503 1.00 87.19 73 GLY A C 1
ATOM 556 O O . GLY A 1 73 ? -11.140 1.253 -10.344 1.00 87.19 73 GLY A O 1
ATOM 557 N N . LEU A 1 74 ? -9.922 -0.620 -10.138 1.00 90.50 74 LEU A N 1
ATOM 558 C CA . LEU A 1 74 ? -11.023 -1.439 -9.618 1.00 90.50 74 LEU A CA 1
ATOM 559 C C . LEU A 1 74 ? -11.092 -1.476 -8.090 1.00 90.50 74 LEU A C 1
ATOM 561 O O . LEU A 1 74 ? -12.009 -2.093 -7.548 1.00 90.50 74 LEU A O 1
ATOM 565 N N . LEU A 1 75 ? -10.175 -0.823 -7.371 1.00 89.12 75 LEU A N 1
ATOM 566 C CA . LEU A 1 75 ? -10.106 -0.926 -5.910 1.00 89.12 75 LEU A CA 1
ATOM 567 C C . LEU A 1 75 ? -11.379 -0.421 -5.219 1.00 89.12 75 LEU A C 1
ATOM 569 O O . LEU A 1 75 ? -11.893 -1.056 -4.296 1.00 89.12 75 LEU A O 1
ATOM 573 N N . LEU A 1 76 ? -11.916 0.707 -5.696 1.00 85.62 76 LEU A N 1
ATOM 574 C CA . LEU A 1 76 ? -13.171 1.283 -5.198 1.00 85.62 76 LEU A CA 1
ATOM 575 C C . LEU A 1 76 ? -14.361 0.339 -5.433 1.00 85.62 76 LEU A C 1
ATOM 577 O O . LEU A 1 76 ? -15.251 0.221 -4.589 1.00 85.62 76 LEU A O 1
ATOM 581 N N . VAL A 1 77 ? -14.350 -0.376 -6.560 1.00 88.31 77 VAL A N 1
ATOM 582 C CA . VAL A 1 77 ? -15.372 -1.366 -6.925 1.00 88.31 77 VAL A CA 1
ATOM 583 C C . VAL A 1 77 ? -15.259 -2.601 -6.038 1.00 88.31 77 VAL A C 1
ATOM 585 O O . VAL A 1 77 ? -16.271 -3.091 -5.538 1.00 88.31 77 VAL A O 1
ATOM 588 N N . GLY A 1 78 ? -14.035 -3.073 -5.790 1.00 87.00 78 GLY A N 1
ATOM 589 C CA . GLY A 1 78 ? -13.756 -4.211 -4.918 1.00 87.00 78 GLY A CA 1
ATOM 590 C C . GLY A 1 78 ? -14.260 -4.004 -3.489 1.00 87.00 78 GLY A C 1
ATOM 591 O O . GLY A 1 78 ? -14.851 -4.917 -2.915 1.00 87.00 78 GLY A O 1
ATOM 592 N N . GLY A 1 79 ? -14.140 -2.784 -2.950 1.00 84.38 79 GLY A N 1
ATOM 593 C CA . GLY A 1 79 ? -14.724 -2.420 -1.652 1.00 84.38 79 GLY A CA 1
ATOM 594 C C . GLY A 1 79 ? -16.245 -2.599 -1.613 1.00 84.38 79 GLY A C 1
ATOM 595 O O . GLY A 1 79 ? -16.770 -3.301 -0.749 1.00 84.38 79 GLY A O 1
ATOM 596 N N . ARG A 1 80 ? -16.957 -2.059 -2.611 1.00 85.50 80 ARG A N 1
ATOM 597 C CA . ARG A 1 80 ? -18.420 -2.219 -2.732 1.00 85.50 80 ARG A CA 1
ATOM 598 C C . ARG A 1 80 ? -18.833 -3.673 -2.947 1.00 85.50 80 ARG A C 1
ATOM 600 O O . ARG A 1 80 ? -19.869 -4.103 -2.440 1.00 85.50 80 ARG A O 1
ATOM 607 N N . LEU A 1 81 ? -18.025 -4.442 -3.675 1.00 86.69 81 LEU A N 1
ATOM 608 C CA . LEU A 1 81 ? -18.248 -5.869 -3.881 1.00 86.69 81 LEU A CA 1
ATOM 609 C C . LEU A 1 81 ? -18.156 -6.641 -2.557 1.00 86.69 81 LEU A C 1
ATOM 611 O O . LEU A 1 81 ? -19.021 -7.472 -2.274 1.00 86.69 81 LEU A O 1
ATOM 615 N N . ALA A 1 82 ? -17.164 -6.314 -1.723 1.00 85.06 82 ALA A N 1
ATOM 616 C CA . ALA A 1 82 ? -16.977 -6.922 -0.410 1.00 85.06 82 ALA A CA 1
ATOM 617 C C . ALA A 1 82 ? -18.151 -6.640 0.535 1.00 85.06 82 ALA A C 1
ATOM 619 O O . ALA A 1 82 ? -18.613 -7.553 1.226 1.00 85.06 82 ALA A O 1
ATOM 620 N N . ASP A 1 83 ? -18.680 -5.416 0.527 1.00 83.19 83 ASP A N 1
ATOM 621 C CA . ASP A 1 83 ? -19.843 -5.069 1.344 1.00 83.19 83 ASP A CA 1
ATOM 622 C C . ASP A 1 83 ? -21.139 -5.728 0.829 1.00 83.19 83 ASP A C 1
ATOM 624 O O . ASP A 1 83 ? -21.969 -6.169 1.632 1.00 83.19 83 ASP A O 1
ATOM 628 N N . ARG A 1 84 ? -21.294 -5.882 -0.497 1.00 86.38 84 ARG A N 1
ATOM 629 C CA . ARG A 1 84 ? -22.485 -6.492 -1.116 1.00 86.38 84 ARG A CA 1
ATOM 630 C C . ARG A 1 84 ? -22.546 -8.013 -0.979 1.00 86.38 84 ARG A C 1
ATOM 632 O O . ARG A 1 84 ? -23.596 -8.567 -0.659 1.00 86.38 84 ARG A O 1
ATOM 639 N N . PHE A 1 85 ? -21.445 -8.709 -1.255 1.00 86.25 85 PHE A N 1
ATOM 640 C CA . PHE A 1 85 ? -21.405 -10.179 -1.289 1.00 86.25 85 PHE A CA 1
ATOM 641 C C . PHE A 1 85 ? -20.929 -10.809 0.026 1.00 86.25 85 PHE A C 1
ATOM 643 O O . PHE A 1 85 ? -21.094 -12.017 0.232 1.00 86.25 85 PHE A O 1
ATOM 650 N N . GLY A 1 86 ? -20.408 -9.990 0.941 1.00 86.94 86 GLY A N 1
ATOM 651 C CA . GLY A 1 86 ? -19.844 -10.412 2.214 1.00 86.94 86 GLY A CA 1
ATOM 652 C C . GLY A 1 86 ? -18.321 -10.506 2.139 1.00 86.94 86 GLY A C 1
ATOM 653 O O . GLY A 1 86 ? -17.746 -11.044 1.188 1.00 86.94 86 GLY A O 1
ATOM 654 N N . ARG A 1 87 ? -17.662 -9.994 3.180 1.00 85.62 87 ARG A N 1
ATOM 655 C CA . ARG A 1 87 ? -16.212 -9.750 3.206 1.00 85.62 87 ARG A CA 1
ATOM 656 C C . ARG A 1 87 ? -15.390 -11.035 3.130 1.00 85.62 87 ARG A C 1
ATOM 658 O O . ARG A 1 87 ? -14.495 -11.122 2.300 1.00 85.62 87 ARG A O 1
ATOM 665 N N . GLY A 1 88 ? -15.744 -12.062 3.910 1.00 88.62 88 GLY A N 1
ATOM 666 C CA . GLY A 1 88 ? -15.022 -13.343 3.922 1.00 88.62 88 GLY A CA 1
ATOM 667 C C . GLY A 1 88 ? -15.073 -14.086 2.581 1.00 88.62 88 GLY A C 1
ATOM 668 O O . GLY A 1 88 ? -14.054 -14.573 2.100 1.00 88.62 88 GLY A O 1
ATOM 669 N N . ARG A 1 89 ? -16.241 -14.117 1.923 1.00 90.19 89 ARG A N 1
ATOM 670 C CA . ARG A 1 89 ? -16.390 -14.740 0.593 1.00 90.19 89 ARG A CA 1
ATOM 671 C C . ARG A 1 89 ? -15.625 -13.977 -0.476 1.00 90.19 89 ARG A C 1
ATOM 673 O O . ARG A 1 89 ? -14.924 -14.586 -1.273 1.00 90.19 89 ARG A O 1
ATOM 680 N N . THR A 1 90 ? -15.751 -12.655 -0.469 1.00 91.69 90 THR A N 1
ATOM 681 C CA . THR A 1 90 ? -15.085 -11.785 -1.441 1.00 91.69 90 THR A CA 1
ATOM 682 C C . THR A 1 90 ? -13.565 -11.876 -1.310 1.00 91.69 90 THR A C 1
ATOM 684 O O . THR A 1 90 ? -12.875 -11.996 -2.318 1.00 91.69 90 THR A O 1
ATOM 687 N N . PHE A 1 91 ? -13.054 -11.940 -0.077 1.00 94.44 91 PHE A N 1
ATOM 688 C CA . PHE A 1 91 ? -11.644 -12.193 0.208 1.00 94.44 91 PHE A CA 1
ATOM 689 C C . PHE A 1 91 ? -11.162 -13.529 -0.378 1.00 94.44 91 PHE A C 1
ATOM 691 O O . PHE A 1 91 ? -10.168 -13.550 -1.097 1.00 94.44 91 PHE A O 1
ATOM 698 N N . LEU A 1 92 ? -11.878 -14.635 -0.130 1.00 95.06 92 LEU A N 1
ATOM 699 C CA . LEU A 1 92 ? -11.494 -15.957 -0.644 1.00 95.06 92 LEU A CA 1
ATOM 700 C C . LEU A 1 92 ? -11.567 -16.039 -2.175 1.00 95.06 92 LEU A C 1
ATOM 702 O O . LEU A 1 92 ? -10.675 -16.611 -2.793 1.00 95.06 92 LEU A O 1
ATOM 706 N N . VAL A 1 93 ? -12.590 -15.444 -2.798 1.00 95.06 93 VAL A N 1
ATOM 707 C CA . VAL A 1 93 ? -12.697 -15.367 -4.266 1.00 95.06 93 VAL A CA 1
ATOM 708 C C . VAL A 1 93 ? -11.539 -14.559 -4.848 1.00 95.06 93 VAL A C 1
ATOM 710 O O . VAL A 1 93 ? -10.920 -14.999 -5.814 1.00 95.06 93 VAL A O 1
ATOM 713 N N . GLY A 1 94 ? -11.214 -13.418 -4.233 1.00 95.38 94 GLY A N 1
ATOM 714 C CA . GLY A 1 94 ? -10.037 -12.627 -4.581 1.00 95.38 94 GLY A CA 1
ATOM 715 C C . GLY A 1 94 ? -8.751 -13.448 -4.482 1.00 95.38 94 GLY A C 1
ATOM 716 O O . GLY A 1 94 ? -7.960 -13.469 -5.415 1.00 95.38 94 GLY A O 1
ATOM 717 N N . LEU A 1 95 ? -8.569 -14.189 -3.389 1.00 96.56 95 LEU A N 1
ATOM 718 C CA . LEU A 1 95 ? -7.353 -14.958 -3.124 1.00 96.56 95 LEU A CA 1
ATOM 719 C C . LEU A 1 95 ? -7.169 -16.123 -4.102 1.00 96.56 95 LEU A C 1
ATOM 721 O O . LEU A 1 95 ? -6.099 -16.280 -4.690 1.00 96.56 95 LEU A O 1
ATOM 725 N N . VAL A 1 96 ? -8.218 -16.922 -4.301 1.00 97.25 96 VAL A N 1
ATOM 726 C CA . VAL A 1 96 ? -8.195 -18.062 -5.226 1.00 97.25 96 VAL A CA 1
ATOM 727 C C . VAL A 1 96 ? -8.043 -17.578 -6.663 1.00 97.25 96 VAL A C 1
ATOM 729 O O . VAL A 1 96 ? -7.220 -18.115 -7.400 1.00 97.25 96 VAL A O 1
ATOM 732 N N . GLY A 1 97 ? -8.784 -16.539 -7.057 1.00 97.50 97 GLY A N 1
ATOM 733 C CA . GLY A 1 97 ? -8.665 -15.946 -8.386 1.00 97.50 97 GLY A CA 1
ATOM 734 C C . GLY A 1 97 ? -7.259 -15.413 -8.654 1.00 97.50 97 GLY A C 1
ATOM 735 O O . GLY A 1 97 ? -6.674 -15.725 -9.689 1.00 97.50 97 GLY A O 1
ATOM 736 N N . PHE A 1 98 ? -6.670 -14.702 -7.688 1.00 97.00 98 PHE A N 1
ATOM 737 C CA . PHE A 1 98 ? -5.288 -14.233 -7.772 1.00 97.00 98 PHE A CA 1
ATOM 738 C C . PHE A 1 98 ? -4.312 -15.394 -7.995 1.00 97.00 98 PHE A C 1
ATOM 740 O O . PHE A 1 98 ? -3.464 -15.319 -8.880 1.00 97.00 98 PHE A O 1
ATOM 747 N N . ALA A 1 99 ? -4.453 -16.486 -7.241 1.00 96.81 99 ALA A N 1
ATOM 748 C CA . ALA A 1 99 ? -3.589 -17.659 -7.345 1.00 96.81 99 ALA A CA 1
ATOM 749 C C . ALA A 1 99 ? -3.724 -18.391 -8.685 1.00 96.81 99 ALA A C 1
ATOM 751 O O . ALA A 1 99 ? -2.717 -18.730 -9.304 1.00 96.81 99 ALA A O 1
ATOM 752 N N . VAL A 1 100 ? -4.958 -18.604 -9.153 1.00 97.75 100 VAL A N 1
ATOM 753 C CA . VAL A 1 100 ? -5.239 -19.252 -10.443 1.00 97.75 100 VAL A CA 1
ATOM 754 C C . VAL A 1 100 ? -4.628 -18.444 -11.579 1.00 97.75 100 VAL A C 1
ATOM 756 O O . VAL A 1 100 ? -3.924 -18.993 -12.423 1.00 97.75 100 VAL A O 1
ATOM 759 N N . VAL A 1 101 ? -4.836 -17.130 -11.581 1.00 97.44 101 VAL A N 1
ATOM 760 C CA . VAL A 1 101 ? -4.271 -16.263 -12.616 1.00 97.44 101 VAL A CA 1
ATOM 761 C C . VAL A 1 101 ? -2.748 -16.175 -12.503 1.00 97.44 101 VAL A C 1
ATOM 763 O O . VAL A 1 101 ? -2.067 -16.166 -13.524 1.00 97.44 101 VAL A O 1
ATOM 766 N N . SER A 1 102 ? -2.191 -16.199 -11.292 1.00 96.25 102 SER A N 1
ATOM 767 C CA . SER A 1 102 ? -0.743 -16.301 -11.086 1.00 96.25 102 SER A CA 1
ATOM 768 C C . SER A 1 102 ? -0.177 -17.600 -11.676 1.00 96.25 102 SER A C 1
ATOM 770 O O . SER A 1 102 ? 0.863 -17.582 -12.329 1.00 96.25 102 SER A O 1
ATOM 772 N N . ALA A 1 103 ? -0.886 -18.726 -11.538 1.00 97.00 103 ALA A N 1
ATOM 773 C CA . ALA A 1 103 ? -0.506 -19.986 -12.176 1.00 97.00 103 ALA A CA 1
ATOM 774 C C . ALA A 1 103 ? -0.559 -19.898 -13.711 1.00 97.00 103 ALA A C 1
ATOM 776 O O . ALA A 1 103 ? 0.353 -20.384 -14.380 1.00 97.00 103 ALA A O 1
ATOM 777 N N . ILE A 1 104 ? -1.582 -19.236 -14.269 1.00 97.12 104 ILE A N 1
ATOM 778 C CA . ILE A 1 104 ? -1.686 -18.963 -15.713 1.00 97.12 104 ILE A CA 1
ATOM 779 C C . ILE A 1 104 ? -0.504 -18.103 -16.181 1.00 97.12 104 ILE A C 1
ATOM 781 O O . ILE A 1 104 ? 0.112 -18.414 -17.196 1.00 97.12 104 ILE A O 1
ATOM 785 N N . GLY A 1 105 ? -0.139 -17.067 -15.420 1.00 94.50 105 GLY A N 1
ATOM 786 C CA . GLY A 1 105 ? 1.025 -16.225 -15.701 1.00 94.50 105 GLY A CA 1
ATOM 787 C C . GLY A 1 105 ? 2.342 -17.006 -15.662 1.00 94.50 105 GLY A C 1
ATOM 788 O O . GLY A 1 105 ? 3.164 -16.869 -16.563 1.00 94.50 105 GLY A O 1
ATOM 789 N N . GLY A 1 106 ? 2.538 -17.876 -14.666 1.00 94.50 106 GLY A N 1
ATOM 790 C CA . GLY A 1 106 ? 3.711 -18.759 -14.601 1.00 94.50 106 GLY A CA 1
ATOM 791 C C . GLY A 1 106 ? 3.779 -19.737 -15.778 1.00 94.50 106 GLY A C 1
ATOM 792 O O . GLY A 1 106 ? 4.860 -20.024 -16.292 1.00 94.50 106 GLY A O 1
ATOM 793 N N . ALA A 1 107 ? 2.619 -20.196 -16.253 1.00 96.12 107 ALA A N 1
ATOM 794 C CA . ALA A 1 107 ? 2.487 -21.072 -17.414 1.00 96.12 107 ALA A CA 1
ATOM 795 C C . ALA A 1 107 ? 2.473 -20.318 -18.755 1.00 96.12 107 ALA A C 1
ATOM 797 O O . ALA A 1 107 ? 2.300 -20.951 -19.798 1.00 96.12 107 ALA A O 1
ATOM 798 N N . ALA A 1 108 ? 2.635 -18.990 -18.758 1.00 95.19 108 ALA A N 1
ATOM 799 C CA . ALA A 1 108 ? 2.456 -18.189 -19.959 1.00 95.19 108 ALA A CA 1
ATOM 800 C C . ALA A 1 108 ? 3.443 -18.615 -21.068 1.00 95.19 108 ALA A C 1
ATOM 802 O O . ALA A 1 108 ? 4.664 -18.644 -20.837 1.00 95.19 108 ALA A O 1
ATOM 803 N N . PRO A 1 109 ? 2.939 -18.932 -22.277 1.00 92.69 109 PRO A N 1
ATOM 804 C CA . PRO A 1 109 ? 3.783 -19.277 -23.417 1.00 92.69 109 PRO A CA 1
ATOM 805 C C . PRO A 1 109 ? 4.307 -18.034 -24.149 1.00 92.69 109 PRO A C 1
ATOM 807 O O . PRO A 1 109 ? 5.310 -18.113 -24.848 1.00 92.69 109 PRO A O 1
ATOM 810 N N . ASN A 1 110 ? 3.633 -16.890 -24.002 1.00 92.56 110 ASN A N 1
ATOM 811 C CA . ASN A 1 110 ? 3.934 -15.650 -24.707 1.00 92.56 110 ASN A CA 1
ATOM 812 C C . ASN A 1 110 ? 3.654 -14.415 -23.834 1.00 92.56 110 ASN A C 1
ATOM 814 O O . ASN A 1 110 ? 3.023 -14.490 -22.776 1.00 92.56 110 ASN A O 1
ATOM 818 N N . THR A 1 111 ? 4.148 -13.271 -24.303 1.00 92.12 111 THR A N 1
ATOM 819 C CA . THR A 1 111 ? 4.021 -11.956 -23.662 1.00 92.12 111 THR A CA 1
ATOM 820 C C . THR A 1 111 ? 2.575 -11.545 -23.393 1.00 92.12 111 THR A C 1
ATOM 822 O O . THR A 1 111 ? 2.275 -11.068 -22.302 1.00 92.12 111 THR A O 1
ATOM 825 N N . GLU A 1 112 ? 1.676 -11.748 -24.356 1.00 91.88 112 GLU A N 1
ATOM 826 C CA . GLU A 1 112 ? 0.275 -11.320 -24.258 1.00 91.88 112 GLU A CA 1
ATOM 827 C C . GLU A 1 112 ? -0.461 -12.044 -23.130 1.00 91.88 112 GLU A C 1
ATOM 829 O O . GLU A 1 112 ? -1.107 -11.409 -22.296 1.00 91.88 112 GLU A O 1
ATOM 834 N N . THR A 1 113 ? -0.294 -13.368 -23.049 1.00 94.94 113 THR A N 1
ATOM 835 C CA . THR A 1 113 ? -0.880 -14.191 -21.982 1.00 94.94 113 THR A CA 1
ATOM 836 C C . THR A 1 113 ? -0.375 -13.739 -20.615 1.00 94.94 113 THR A C 1
ATOM 838 O O . THR A 1 113 ? -1.151 -13.647 -19.664 1.00 94.94 113 THR A O 1
ATOM 841 N N . LEU A 1 114 ? 0.917 -13.412 -20.515 1.00 94.19 114 LEU A N 1
ATOM 842 C CA . LEU A 1 114 ? 1.510 -12.945 -19.270 1.00 94.19 114 LEU A CA 1
ATOM 843 C C . LEU A 1 114 ? 0.957 -11.573 -18.856 1.00 94.19 114 LEU A C 1
ATOM 845 O O . LEU A 1 114 ? 0.562 -11.404 -17.706 1.00 94.19 114 LEU A O 1
ATOM 849 N N . ILE A 1 115 ? 0.867 -10.609 -19.776 1.00 93.50 115 ILE A N 1
ATOM 850 C CA . ILE A 1 115 ? 0.303 -9.278 -19.490 1.00 93.50 115 ILE A CA 1
ATOM 851 C C . ILE A 1 115 ? -1.181 -9.384 -19.106 1.00 93.50 115 ILE A C 1
ATOM 853 O O . ILE A 1 115 ? -1.610 -8.754 -18.137 1.00 93.50 115 ILE A O 1
ATOM 857 N N . ALA A 1 116 ? -1.958 -10.221 -19.800 1.00 94.69 116 ALA A N 1
ATOM 858 C CA . ALA A 1 116 ? -3.357 -10.476 -19.460 1.00 94.69 116 ALA A CA 1
ATOM 859 C C . ALA A 1 116 ? -3.497 -11.092 -18.058 1.00 94.69 116 ALA A C 1
ATOM 861 O O . ALA A 1 116 ? -4.341 -10.658 -17.270 1.00 94.69 116 ALA A O 1
ATOM 862 N N . ALA A 1 117 ? -2.626 -12.044 -17.708 1.00 95.62 117 ALA A N 1
ATOM 863 C CA . ALA A 1 117 ? -2.567 -12.598 -16.362 1.00 95.62 117 ALA A CA 1
ATOM 864 C C . ALA A 1 117 ? -2.233 -11.513 -15.322 1.00 95.62 117 ALA A C 1
ATOM 866 O O . ALA A 1 117 ? -2.901 -11.424 -14.296 1.00 95.62 117 ALA A O 1
ATOM 867 N N . ARG A 1 118 ? -1.283 -10.611 -15.598 1.00 94.00 118 ARG A N 1
ATOM 868 C CA . ARG A 1 118 ? -0.957 -9.485 -14.702 1.00 94.00 118 ARG A CA 1
ATOM 869 C C . ARG A 1 118 ? -2.141 -8.541 -14.491 1.00 94.00 118 ARG A C 1
ATOM 871 O O . ARG A 1 118 ? -2.417 -8.158 -13.354 1.00 94.00 118 ARG A O 1
ATOM 878 N N . ALA A 1 119 ? -2.863 -8.197 -15.557 1.00 94.19 119 ALA A N 1
ATOM 879 C CA . ALA A 1 119 ? -4.069 -7.378 -15.459 1.00 94.19 119 ALA A CA 1
ATOM 880 C C . ALA A 1 119 ? -5.126 -8.060 -14.575 1.00 94.19 119 ALA A C 1
ATOM 882 O O . ALA A 1 119 ? -5.634 -7.459 -13.629 1.00 94.19 119 ALA A O 1
ATOM 883 N N . LEU A 1 120 ? -5.400 -9.344 -14.821 1.00 95.94 120 LEU A N 1
ATOM 884 C CA . LEU A 1 120 ? -6.358 -10.130 -14.041 1.00 95.94 120 LEU A CA 1
ATOM 885 C C . LEU A 1 120 ? -5.918 -10.324 -12.577 1.00 95.94 120 LEU A C 1
ATOM 887 O O . LEU A 1 120 ? -6.760 -10.276 -11.683 1.00 95.94 120 LEU A O 1
ATOM 891 N N . GLN A 1 121 ? -4.618 -10.462 -12.289 1.00 95.69 121 GLN A N 1
ATOM 892 C CA . GLN A 1 121 ? -4.107 -10.444 -10.911 1.00 95.69 121 GLN A CA 1
ATOM 893 C C . GLN A 1 121 ? -4.429 -9.113 -10.224 1.00 95.69 121 GLN A C 1
ATOM 895 O O . GLN A 1 121 ? -4.842 -9.113 -9.066 1.00 95.69 121 GLN A O 1
ATOM 900 N N . GLY A 1 122 ? -4.305 -7.989 -10.938 1.00 94.12 122 GLY A N 1
ATOM 901 C CA . GLY A 1 122 ? -4.697 -6.675 -10.431 1.00 94.12 122 GLY A CA 1
ATOM 902 C C . GLY A 1 122 ? -6.191 -6.599 -10.097 1.00 94.12 122 GLY A C 1
ATOM 903 O O . GLY A 1 122 ? -6.550 -6.114 -9.025 1.00 94.12 122 GLY A O 1
ATOM 904 N N . VAL A 1 123 ? -7.060 -7.167 -10.945 1.00 94.94 123 VAL A N 1
ATOM 905 C CA . VAL A 1 123 ? -8.510 -7.284 -10.676 1.00 94.94 123 VAL A CA 1
ATOM 906 C C . VAL A 1 123 ? -8.765 -8.028 -9.362 1.00 94.94 123 VAL A C 1
ATOM 908 O O . VAL A 1 123 ? -9.510 -7.556 -8.504 1.00 94.94 123 VAL A O 1
ATOM 911 N N . PHE A 1 124 ? -8.132 -9.185 -9.168 1.00 95.56 124 PHE A N 1
ATOM 912 C CA . PHE A 1 124 ? -8.328 -9.978 -7.956 1.00 95.56 124 PHE A CA 1
ATOM 913 C C . PHE A 1 124 ? -7.695 -9.340 -6.711 1.00 95.56 124 PHE A C 1
ATOM 915 O O . PHE A 1 124 ? -8.277 -9.418 -5.628 1.00 95.56 124 PHE A O 1
ATOM 922 N N . ALA A 1 125 ? -6.574 -8.630 -6.859 1.00 93.88 125 ALA A N 1
ATOM 923 C CA . ALA A 1 125 ? -5.988 -7.820 -5.792 1.00 93.88 125 ALA A CA 1
ATOM 924 C C . ALA A 1 125 ? -6.925 -6.676 -5.364 1.00 93.88 125 ALA A C 1
ATOM 926 O O . ALA A 1 125 ? -7.075 -6.421 -4.166 1.00 93.88 125 ALA A O 1
ATOM 927 N N . ALA A 1 126 ? -7.612 -6.035 -6.319 1.00 92.62 126 ALA A N 1
ATOM 928 C CA . ALA A 1 126 ? -8.589 -4.975 -6.060 1.00 92.62 126 ALA A CA 1
ATOM 929 C C . ALA A 1 126 ? -9.797 -5.467 -5.259 1.00 92.62 126 ALA A C 1
ATOM 931 O O . ALA A 1 126 ? -10.346 -4.729 -4.446 1.00 92.62 126 ALA A O 1
ATOM 932 N N . ILE A 1 127 ? -10.190 -6.722 -5.466 1.00 92.19 127 ILE A N 1
ATOM 933 C CA . ILE A 1 127 ? -11.271 -7.378 -4.728 1.00 92.19 127 ILE A CA 1
ATOM 934 C C . ILE A 1 127 ? -10.800 -7.799 -3.326 1.00 92.19 127 ILE A C 1
ATOM 936 O O . ILE A 1 127 ? -11.520 -7.619 -2.343 1.00 92.19 127 ILE A O 1
ATOM 940 N N . LEU A 1 128 ? -9.584 -8.340 -3.224 1.00 92.94 128 LEU A N 1
ATOM 941 C CA . LEU A 1 128 ? -9.029 -8.879 -1.983 1.00 92.94 128 LEU A CA 1
ATOM 942 C C . LEU A 1 128 ? -8.672 -7.783 -0.971 1.00 92.94 128 LEU A C 1
ATOM 944 O O . LEU A 1 128 ? -9.040 -7.883 0.198 1.00 92.94 128 LEU A O 1
ATOM 948 N N . SER A 1 129 ? -7.966 -6.734 -1.401 1.00 89.06 129 SER A N 1
ATOM 949 C CA . SER A 1 129 ? -7.324 -5.785 -0.480 1.00 89.06 129 SER A CA 1
ATOM 950 C C . SER A 1 129 ? -8.303 -4.990 0.408 1.00 89.06 129 SER A C 1
ATOM 952 O O . SER A 1 129 ? -8.052 -4.897 1.613 1.00 89.06 129 SER A O 1
ATOM 954 N N . PRO A 1 130 ? -9.444 -4.474 -0.095 1.00 84.06 130 PRO A N 1
ATOM 955 C CA . PRO A 1 130 ? -10.440 -3.807 0.748 1.00 84.06 130 PRO A CA 1
ATOM 956 C C . PRO A 1 130 ? -11.100 -4.758 1.755 1.00 84.06 130 PRO A C 1
ATOM 958 O O . PRO A 1 130 ? -11.389 -4.367 2.890 1.00 84.06 130 PRO A O 1
ATOM 961 N N . ALA A 1 131 ? -11.309 -6.023 1.368 1.00 87.12 131 ALA A N 1
ATOM 962 C CA . ALA A 1 131 ? -11.898 -7.033 2.242 1.00 87.12 131 ALA A CA 1
ATOM 963 C C . ALA A 1 131 ? -10.988 -7.341 3.444 1.00 87.12 131 ALA A C 1
ATOM 965 O O . ALA A 1 131 ? -11.497 -7.524 4.547 1.00 87.12 131 ALA A O 1
ATOM 966 N N . THR A 1 132 ? -9.664 -7.314 3.262 1.00 87.62 132 THR A N 1
ATOM 967 C CA . THR A 1 132 ? -8.655 -7.507 4.318 1.00 87.62 132 THR A CA 1
ATOM 968 C C . THR A 1 132 ? -8.817 -6.511 5.469 1.00 87.62 132 THR A C 1
ATOM 970 O O . THR A 1 132 ? -8.953 -6.919 6.621 1.00 87.62 132 THR A O 1
ATOM 973 N N . VAL A 1 133 ? -8.846 -5.204 5.176 1.00 79.31 133 VAL A N 1
ATOM 974 C CA . VAL A 1 133 ? -8.962 -4.154 6.210 1.00 79.31 133 VAL A CA 1
ATOM 975 C C . VAL A 1 133 ? -10.306 -4.249 6.926 1.00 79.31 133 VAL A C 1
ATOM 977 O O . VAL A 1 133 ? -10.381 -4.096 8.141 1.00 79.31 133 VAL A O 1
ATOM 980 N N . SER A 1 134 ? -11.368 -4.560 6.185 1.00 79.62 134 SER A N 1
ATOM 981 C CA . SER A 1 134 ? -12.706 -4.699 6.751 1.00 79.62 134 SER A CA 1
ATOM 982 C C . SER A 1 134 ? -12.861 -5.947 7.632 1.00 79.62 134 SER A C 1
ATOM 984 O O . SER A 1 134 ? -13.524 -5.912 8.669 1.00 79.62 134 SER A O 1
ATOM 986 N N . LEU A 1 135 ? -12.226 -7.061 7.257 1.00 84.00 135 LEU A N 1
ATOM 987 C CA . LEU A 1 135 ? -12.143 -8.256 8.099 1.00 84.00 135 LEU A CA 1
ATOM 988 C C . LEU A 1 135 ? -11.326 -7.975 9.360 1.00 84.00 135 LEU A C 1
ATOM 990 O O . LEU A 1 135 ? -11.739 -8.387 10.439 1.00 84.00 135 LEU A O 1
ATOM 994 N N . LEU A 1 136 ? -10.231 -7.220 9.255 1.00 83.44 136 LEU A N 1
ATOM 995 C CA . LEU A 1 136 ? -9.426 -6.819 10.409 1.00 83.44 136 LEU A CA 1
ATOM 996 C C . LEU A 1 136 ? -10.246 -5.989 11.412 1.00 83.44 136 LEU A C 1
ATOM 998 O O . LEU A 1 136 ? -10.253 -6.307 12.599 1.00 83.44 136 LEU A O 1
ATOM 1002 N N . THR A 1 137 ? -10.983 -4.973 10.946 1.00 74.69 137 THR A N 1
ATOM 1003 C CA . THR A 1 137 ? -11.793 -4.107 11.824 1.00 74.69 137 THR A CA 1
ATOM 1004 C C . THR A 1 137 ? -13.001 -4.805 12.433 1.00 74.69 137 THR A C 1
ATOM 1006 O O . THR A 1 137 ? -13.421 -4.425 13.520 1.00 74.69 137 THR A O 1
ATOM 1009 N N . THR A 1 138 ? -13.571 -5.803 11.754 1.00 79.12 138 THR A N 1
ATOM 1010 C CA . THR A 1 138 ? -14.740 -6.539 12.267 1.00 79.12 138 THR A CA 1
ATOM 1011 C C . THR A 1 138 ? -14.401 -7.769 13.094 1.00 79.12 138 THR A C 1
ATOM 1013 O O . THR A 1 138 ? -15.248 -8.221 13.857 1.00 79.12 138 THR A O 1
ATOM 1016 N N . THR A 1 139 ? -13.183 -8.296 12.974 1.00 84.12 139 THR A N 1
ATOM 1017 C CA . THR A 1 139 ? -12.715 -9.431 13.783 1.00 84.12 139 THR A CA 1
ATOM 1018 C C . THR A 1 139 ? -12.183 -8.971 15.140 1.00 84.12 139 THR A C 1
ATOM 1020 O O . THR A 1 139 ? -12.412 -9.635 16.146 1.00 84.12 139 THR A O 1
ATOM 1023 N N . PHE A 1 140 ? -11.492 -7.827 15.183 1.00 79.69 140 PHE A N 1
ATOM 1024 C CA . PHE A 1 140 ? -10.933 -7.267 16.414 1.00 79.69 140 PHE A CA 1
ATOM 1025 C C . PHE A 1 140 ? -11.781 -6.093 16.898 1.00 79.69 140 PHE A C 1
ATOM 1027 O O . PHE A 1 140 ? -11.612 -4.961 16.441 1.00 79.69 140 PHE A O 1
ATOM 1034 N N . THR A 1 141 ? -12.703 -6.377 17.816 1.00 73.44 141 THR A N 1
ATOM 1035 C CA . THR A 1 141 ? -13.600 -5.382 18.422 1.00 73.44 141 THR A CA 1
ATOM 1036 C C . THR A 1 141 ? -12.995 -4.715 19.657 1.00 73.44 141 THR A C 1
ATOM 1038 O O . THR A 1 141 ? -13.253 -3.535 19.885 1.00 73.44 141 THR A O 1
ATOM 1041 N N . ASP A 1 142 ? -12.153 -5.428 20.413 1.00 77.12 142 ASP A N 1
ATOM 1042 C CA . ASP A 1 142 ? -11.430 -4.871 21.560 1.00 77.12 142 ASP A CA 1
ATOM 1043 C C . ASP A 1 142 ? -10.379 -3.842 21.118 1.00 77.12 142 ASP A C 1
ATOM 1045 O O . ASP A 1 142 ? -9.617 -4.067 20.176 1.00 77.12 142 ASP A O 1
ATOM 1049 N N . THR A 1 143 ? -10.297 -2.709 21.817 1.00 61.59 143 THR A N 1
ATOM 1050 C CA . THR A 1 143 ? -9.425 -1.592 21.420 1.00 61.59 143 THR A CA 1
ATOM 1051 C C . THR A 1 143 ? -7.934 -1.942 21.515 1.00 61.59 143 THR A C 1
ATOM 1053 O O . THR A 1 143 ? -7.165 -1.543 20.632 1.00 61.59 143 THR A O 1
ATOM 1056 N N . LYS A 1 144 ? -7.510 -2.703 22.537 1.00 65.94 144 LYS A N 1
ATOM 1057 C CA . LYS A 1 144 ? -6.102 -3.092 22.735 1.00 65.94 144 LYS A CA 1
ATOM 1058 C C . LYS A 1 144 ? -5.693 -4.169 21.733 1.00 65.94 144 LYS A C 1
ATOM 1060 O O . LYS A 1 144 ? -4.655 -4.033 21.079 1.00 65.94 144 LYS A O 1
ATOM 1065 N N . GLU A 1 145 ? -6.514 -5.205 21.564 1.00 76.19 145 GLU A N 1
ATOM 1066 C CA . GLU A 1 145 ? -6.269 -6.255 20.571 1.00 76.19 145 GLU A CA 1
ATOM 1067 C C . GLU A 1 145 ? -6.274 -5.689 19.152 1.00 76.19 145 GLU A C 1
ATOM 1069 O O . GLU A 1 145 ? -5.385 -6.010 18.363 1.00 76.19 145 GLU A O 1
ATOM 1074 N N . ARG A 1 146 ? -7.207 -4.782 18.838 1.00 68.56 146 ARG A N 1
ATOM 1075 C CA . ARG A 1 146 ? -7.278 -4.110 17.538 1.00 68.56 146 ARG A CA 1
ATOM 1076 C C . ARG A 1 146 ? -6.010 -3.315 17.260 1.00 68.56 146 ARG A C 1
ATOM 1078 O O . ARG A 1 146 ? -5.418 -3.494 16.200 1.00 68.56 146 ARG A O 1
ATOM 1085 N N . ALA A 1 147 ? -5.532 -2.496 18.199 1.00 61.31 147 ALA A N 1
ATOM 1086 C CA . ALA A 1 147 ? -4.277 -1.760 18.020 1.00 61.31 147 ALA A CA 1
ATOM 1087 C C . ALA A 1 147 ? -3.083 -2.701 17.762 1.00 61.31 147 ALA A C 1
ATOM 1089 O O . ALA A 1 147 ? -2.285 -2.460 16.852 1.00 61.31 147 ALA A O 1
ATOM 1090 N N . LYS A 1 148 ? -2.998 -3.815 18.502 1.00 69.25 148 LYS A N 1
ATOM 1091 C CA . LYS A 1 148 ? -1.954 -4.836 18.329 1.00 69.25 148 LYS A CA 1
ATOM 1092 C C . LYS A 1 148 ? -2.049 -5.535 16.967 1.00 69.25 148 LYS A C 1
ATOM 1094 O O . LYS A 1 148 ? -1.033 -5.706 16.294 1.00 69.25 148 LYS A O 1
ATOM 1099 N N . ALA A 1 149 ? -3.258 -5.883 16.535 1.00 72.25 149 ALA A N 1
ATOM 1100 C CA . ALA A 1 149 ? -3.520 -6.520 15.250 1.00 72.25 149 ALA A CA 1
ATOM 1101 C C . ALA A 1 149 ? -3.189 -5.590 14.073 1.00 72.25 149 ALA A C 1
ATOM 1103 O O . ALA A 1 149 ? -2.506 -6.007 13.139 1.00 72.25 149 ALA A O 1
ATOM 1104 N N . PHE A 1 150 ? -3.581 -4.313 14.144 1.00 74.81 150 PHE A N 1
ATOM 1105 C CA . PHE A 1 150 ? -3.202 -3.293 13.160 1.00 74.81 150 PHE A CA 1
ATOM 1106 C C . PHE A 1 150 ? -1.689 -3.061 13.114 1.00 74.81 150 PHE A C 1
ATOM 1108 O O . PHE A 1 150 ? -1.136 -2.901 12.023 1.00 74.81 150 PHE A O 1
ATOM 1115 N N . GLY A 1 151 ? -1.012 -3.083 14.266 1.00 67.75 151 GLY A N 1
ATOM 1116 C CA . GLY A 1 151 ? 0.445 -3.001 14.351 1.00 67.75 151 GLY A CA 1
ATOM 1117 C C . GLY A 1 151 ? 1.138 -4.173 13.650 1.00 67.75 151 GLY A C 1
ATOM 1118 O O . GLY A 1 151 ? 1.982 -3.953 12.782 1.00 67.75 151 GLY A O 1
ATOM 1119 N N . LEU A 1 152 ? 0.739 -5.413 13.963 1.00 78.06 152 LEU A N 1
ATOM 1120 C CA . LEU A 1 152 ? 1.309 -6.615 13.345 1.00 78.06 152 LEU A CA 1
ATOM 1121 C C . LEU A 1 152 ? 1.014 -6.676 11.841 1.00 78.06 152 LEU A C 1
ATOM 1123 O O . LEU A 1 152 ? 1.920 -6.903 11.042 1.00 78.06 152 LEU A O 1
ATOM 1127 N N . PHE A 1 153 ? -0.234 -6.409 11.452 1.00 83.50 153 PHE A N 1
ATOM 1128 C CA . PHE A 1 153 ? -0.644 -6.335 10.053 1.00 83.50 153 PHE A CA 1
ATOM 1129 C C . PHE A 1 153 ? 0.199 -5.317 9.277 1.00 83.50 153 PHE A C 1
ATOM 1131 O O . PHE A 1 153 ? 0.764 -5.646 8.235 1.00 83.50 153 PHE A O 1
ATOM 1138 N N . SER A 1 154 ? 0.350 -4.102 9.809 1.00 74.31 154 SER A N 1
ATOM 1139 C CA . SER A 1 154 ? 1.130 -3.043 9.158 1.00 74.31 154 SER A CA 1
ATOM 1140 C C . SER A 1 154 ? 2.620 -3.385 9.081 1.00 74.31 154 SER A C 1
ATOM 1142 O O . SER A 1 154 ? 3.252 -3.085 8.072 1.00 74.31 154 SER A O 1
ATOM 1144 N N . GLY A 1 155 ? 3.180 -4.049 10.099 1.00 76.25 155 GLY A N 1
ATOM 1145 C CA . GLY A 1 155 ? 4.565 -4.531 10.080 1.00 76.25 155 GLY A CA 1
ATOM 1146 C C . GLY A 1 155 ? 4.810 -5.599 9.008 1.00 76.25 155 GLY A C 1
ATOM 1147 O O . GLY A 1 155 ? 5.798 -5.537 8.273 1.00 76.25 155 GLY A O 1
ATOM 1148 N N . ILE A 1 156 ? 3.877 -6.543 8.855 1.00 83.19 156 ILE A N 1
ATOM 1149 C CA . ILE A 1 156 ? 3.936 -7.581 7.816 1.00 83.19 156 ILE A CA 1
ATOM 1150 C C . ILE A 1 156 ? 3.823 -6.953 6.420 1.00 83.19 156 ILE A C 1
ATOM 1152 O O . ILE A 1 156 ? 4.654 -7.207 5.553 1.00 83.19 156 ILE A O 1
ATOM 1156 N N . VAL A 1 157 ? 2.843 -6.075 6.203 1.00 80.88 157 VAL A N 1
ATOM 1157 C CA . VAL A 1 157 ? 2.666 -5.394 4.910 1.00 80.88 157 VAL A CA 1
ATOM 1158 C C . VAL A 1 157 ? 3.865 -4.498 4.584 1.00 80.88 157 VAL A C 1
ATOM 1160 O O . VAL A 1 157 ? 4.330 -4.488 3.446 1.00 80.88 157 VAL A O 1
ATOM 1163 N N . GLY A 1 158 ? 4.401 -3.784 5.578 1.00 75.69 158 GLY A N 1
ATOM 1164 C CA . GLY A 1 158 ? 5.552 -2.894 5.420 1.00 75.69 158 GLY A CA 1
ATOM 1165 C C . GLY A 1 158 ? 6.855 -3.621 5.077 1.00 75.69 158 GLY A C 1
ATOM 1166 O O . GLY A 1 158 ? 7.654 -3.105 4.298 1.00 75.69 158 GLY A O 1
ATOM 1167 N N . SER A 1 159 ? 7.053 -4.835 5.598 1.00 80.56 159 SER A N 1
ATOM 1168 C CA . SER A 1 159 ? 8.224 -5.672 5.284 1.00 80.56 159 SER A CA 1
ATOM 1169 C C . SER A 1 159 ? 8.117 -6.403 3.939 1.00 80.56 159 SER A C 1
ATOM 1171 O O . SER A 1 159 ? 9.141 -6.808 3.383 1.00 80.56 159 SER A O 1
ATOM 1173 N N . GLY A 1 160 ? 6.911 -6.512 3.370 1.00 85.19 160 GLY A N 1
ATOM 1174 C CA . GLY A 1 160 ? 6.654 -7.256 2.136 1.00 85.19 160 GLY A CA 1
ATOM 1175 C C . GLY A 1 160 ? 7.503 -6.823 0.942 1.00 85.19 160 GLY A C 1
ATOM 1176 O O . GLY A 1 160 ? 7.952 -7.678 0.186 1.00 85.19 160 GLY A O 1
ATOM 1177 N N . ALA A 1 161 ? 7.812 -5.531 0.801 1.00 82.00 161 ALA A N 1
ATOM 1178 C CA . ALA A 1 161 ? 8.647 -5.060 -0.304 1.00 82.00 161 ALA A CA 1
ATOM 1179 C C . ALA A 1 161 ? 10.081 -5.623 -0.246 1.00 82.00 161 ALA A C 1
ATOM 1181 O O . ALA A 1 161 ? 10.586 -6.119 -1.248 1.00 82.00 161 ALA A O 1
ATOM 1182 N N . ALA A 1 162 ? 10.725 -5.603 0.927 1.00 86.81 162 ALA A N 1
ATOM 1183 C CA . ALA A 1 162 ? 12.069 -6.163 1.101 1.00 86.81 162 ALA A CA 1
ATOM 1184 C C . ALA A 1 162 ? 12.079 -7.683 0.911 1.00 86.81 162 ALA A C 1
ATOM 1186 O O . ALA A 1 162 ? 12.940 -8.218 0.213 1.00 86.81 162 ALA A O 1
ATOM 1187 N N . ILE A 1 163 ? 11.100 -8.372 1.505 1.00 90.56 163 ILE A N 1
ATOM 1188 C CA . ILE A 1 163 ? 10.984 -9.828 1.399 1.00 90.56 163 ILE A CA 1
ATOM 1189 C C . ILE A 1 163 ? 10.785 -10.233 -0.068 1.00 90.56 163 ILE A C 1
ATOM 1191 O O . ILE A 1 163 ? 11.431 -11.167 -0.536 1.00 90.56 163 ILE A O 1
ATOM 1195 N N . GLY A 1 164 ? 9.950 -9.511 -0.819 1.00 90.44 164 GLY A N 1
ATOM 1196 C CA . GLY A 1 164 ? 9.656 -9.834 -2.214 1.00 90.44 164 GLY A CA 1
ATOM 1197 C C . GLY A 1 164 ? 10.823 -9.567 -3.153 1.00 90.44 164 GLY A C 1
ATOM 1198 O O . GLY A 1 164 ? 11.043 -10.349 -4.074 1.00 90.44 164 GLY A O 1
ATOM 1199 N N . LEU A 1 165 ? 11.647 -8.554 -2.877 1.00 89.12 165 LEU A N 1
ATOM 1200 C CA . LEU A 1 165 ? 12.894 -8.343 -3.612 1.00 89.12 165 LEU A CA 1
ATOM 1201 C C . LEU A 1 165 ? 13.882 -9.510 -3.394 1.00 89.12 165 LEU A C 1
ATOM 1203 O O . LEU A 1 165 ? 14.472 -10.030 -4.339 1.00 89.12 165 LEU A O 1
ATOM 1207 N N . ILE A 1 166 ? 14.036 -9.991 -2.159 1.00 92.19 166 ILE A N 1
ATOM 1208 C CA . ILE A 1 166 ? 14.942 -11.116 -1.876 1.00 92.19 166 ILE A CA 1
ATOM 1209 C C . ILE A 1 166 ? 14.397 -12.415 -2.481 1.00 92.19 166 ILE A C 1
ATOM 1211 O O . ILE A 1 166 ? 15.106 -13.089 -3.227 1.00 92.19 166 ILE A O 1
ATOM 1215 N N . ILE A 1 167 ? 13.132 -12.752 -2.208 1.00 92.50 167 ILE A N 1
ATOM 1216 C CA . ILE A 1 167 ? 12.488 -13.960 -2.742 1.00 92.50 167 ILE A CA 1
ATOM 1217 C C . ILE A 1 167 ? 12.472 -13.924 -4.273 1.00 92.50 167 ILE A C 1
ATOM 1219 O O . ILE A 1 167 ? 12.768 -14.932 -4.906 1.00 92.50 167 ILE A O 1
ATOM 1223 N N . GLY A 1 168 ? 12.191 -12.770 -4.880 1.00 90.94 168 GLY A N 1
ATOM 1224 C CA . GLY A 1 168 ? 12.225 -12.588 -6.329 1.00 90.94 168 GLY A CA 1
ATOM 1225 C C . GLY A 1 168 ? 13.600 -12.855 -6.917 1.00 90.94 168 GLY A C 1
ATOM 1226 O O . GLY A 1 168 ? 13.704 -13.588 -7.899 1.00 90.94 168 GLY A O 1
ATOM 1227 N N . GLY A 1 169 ? 14.655 -12.343 -6.281 1.00 90.69 169 GLY A N 1
ATOM 1228 C CA . GLY A 1 169 ? 16.034 -12.634 -6.659 1.00 90.69 169 GLY A CA 1
ATOM 1229 C C . GLY A 1 169 ? 16.383 -14.120 -6.551 1.00 90.69 169 GLY A C 1
ATOM 1230 O O . GLY A 1 169 ? 16.898 -14.688 -7.511 1.00 90.69 169 GLY A O 1
ATOM 1231 N N . VAL A 1 170 ? 16.039 -14.766 -5.430 1.00 94.69 170 VAL A N 1
ATOM 1232 C CA . VAL A 1 170 ? 16.269 -16.208 -5.212 1.00 94.69 170 VAL A CA 1
ATOM 1233 C C . VAL A 1 170 ? 15.531 -17.047 -6.258 1.00 94.69 170 VAL A C 1
ATOM 1235 O O . VAL A 1 170 ? 16.136 -17.895 -6.909 1.00 94.69 170 VAL A O 1
ATOM 1238 N N . LEU A 1 171 ? 14.230 -16.816 -6.446 1.00 94.38 171 LEU A N 1
ATOM 1239 C CA . LEU A 1 171 ? 13.421 -17.592 -7.386 1.00 94.38 171 LEU A CA 1
ATOM 1240 C C . LEU A 1 171 ? 13.900 -17.398 -8.825 1.00 94.38 171 LEU A C 1
ATOM 1242 O O . LEU A 1 171 ? 14.048 -18.380 -9.547 1.00 94.38 171 LEU A O 1
ATOM 1246 N N . THR A 1 172 ? 14.198 -16.160 -9.226 1.00 93.00 172 THR A N 1
ATOM 1247 C CA . THR A 1 172 ? 14.673 -15.864 -10.585 1.00 93.00 172 THR A CA 1
ATOM 1248 C C . THR A 1 172 ? 16.020 -16.529 -10.861 1.00 93.00 172 THR A C 1
ATOM 1250 O O . THR A 1 172 ? 16.196 -17.100 -11.933 1.00 93.00 172 THR A O 1
ATOM 1253 N N . GLU A 1 173 ? 16.952 -16.488 -9.903 1.00 92.06 173 GLU A N 1
ATOM 1254 C CA . GLU A 1 173 ? 18.307 -17.022 -10.076 1.00 92.06 173 GLU A CA 1
ATOM 1255 C C . GLU A 1 173 ? 18.367 -18.557 -10.023 1.00 92.06 173 GLU A C 1
ATOM 1257 O O . GLU A 1 173 ? 19.093 -19.153 -10.815 1.00 92.06 173 GLU A O 1
ATOM 1262 N N . TYR A 1 174 ? 17.608 -19.203 -9.127 1.00 93.75 174 TYR A N 1
ATOM 1263 C CA . TYR A 1 174 ? 17.749 -20.646 -8.867 1.00 93.75 174 TYR A CA 1
ATOM 1264 C C . TYR A 1 174 ? 16.625 -21.523 -9.428 1.00 93.75 174 TYR A C 1
ATOM 1266 O O . TYR A 1 174 ? 16.864 -22.691 -9.722 1.00 93.75 174 TYR A O 1
ATOM 1274 N N . ALA A 1 175 ? 15.405 -20.999 -9.567 1.00 93.19 175 ALA A N 1
ATOM 1275 C CA . ALA A 1 175 ? 14.248 -21.761 -10.051 1.00 93.19 175 ALA A CA 1
ATOM 1276 C C . ALA A 1 175 ? 13.765 -21.292 -11.437 1.00 93.19 175 ALA A C 1
ATOM 1278 O O . ALA A 1 175 ? 13.087 -22.031 -12.152 1.00 93.19 175 ALA A O 1
ATOM 1279 N N . GLY A 1 176 ? 14.133 -20.073 -11.831 1.00 92.31 176 GLY A N 1
ATOM 1280 C CA . GLY A 1 176 ? 13.681 -19.404 -13.042 1.00 92.31 176 GLY A CA 1
ATOM 1281 C C . GLY A 1 176 ? 12.460 -18.514 -12.802 1.00 92.31 176 GLY A C 1
ATOM 1282 O O . GLY A 1 176 ? 11.667 -18.711 -11.880 1.00 92.31 176 GLY A O 1
ATOM 1283 N N . TRP A 1 177 ? 12.278 -17.532 -13.686 1.00 93.50 177 TRP A N 1
ATOM 1284 C CA . TRP A 1 177 ? 11.272 -16.474 -13.529 1.00 93.50 177 TRP A CA 1
ATOM 1285 C C . TRP A 1 177 ? 9.825 -16.982 -13.434 1.00 93.50 177 TRP A C 1
ATOM 1287 O O . TRP A 1 177 ? 8.978 -16.307 -12.865 1.00 93.50 177 TRP A O 1
ATOM 1297 N N . ARG A 1 178 ? 9.499 -18.169 -13.962 1.00 95.38 178 ARG A N 1
ATOM 1298 C CA . ARG A 1 178 ? 8.130 -18.714 -13.880 1.00 95.38 178 ARG A CA 1
ATOM 1299 C C . ARG A 1 178 ? 7.711 -18.992 -12.436 1.00 95.38 178 ARG A C 1
ATOM 1301 O O . ARG A 1 178 ? 6.560 -18.763 -12.063 1.00 95.38 178 ARG A O 1
ATOM 1308 N N . TRP A 1 179 ? 8.657 -19.412 -11.595 1.00 95.31 179 TRP A N 1
ATOM 1309 C CA . TRP A 1 179 ? 8.406 -19.673 -10.178 1.00 95.31 179 TRP A CA 1
ATOM 1310 C C . TRP A 1 179 ? 8.096 -18.416 -9.373 1.00 95.31 179 TRP A C 1
ATOM 1312 O O . TRP A 1 179 ? 7.401 -18.507 -8.364 1.00 95.31 179 TRP A O 1
ATOM 1322 N N . CYS A 1 180 ? 8.501 -17.242 -9.860 1.00 93.25 180 CYS A N 1
ATOM 1323 C CA . CYS A 1 180 ? 8.083 -15.954 -9.313 1.00 93.25 180 CYS A CA 1
ATOM 1324 C C . CYS A 1 180 ? 6.561 -15.770 -9.317 1.00 93.25 180 CYS A C 1
ATOM 1326 O O . CYS A 1 180 ? 6.037 -15.057 -8.470 1.00 93.25 180 CYS A O 1
ATOM 1328 N N . LEU A 1 181 ? 5.852 -16.424 -10.242 1.00 93.94 181 LEU A N 1
ATOM 1329 C CA . LEU A 1 181 ? 4.392 -16.409 -10.311 1.00 93.94 181 LEU A CA 1
ATOM 1330 C C . LEU A 1 181 ? 3.792 -17.662 -9.659 1.00 93.94 181 LEU A C 1
ATOM 1332 O O . LEU A 1 181 ? 2.761 -17.580 -8.989 1.00 93.94 181 LEU A O 1
ATOM 1336 N N . TYR A 1 182 ? 4.442 -18.823 -9.774 1.00 95.94 182 TYR A N 1
ATOM 1337 C CA . TYR A 1 182 ? 3.952 -20.033 -9.107 1.00 95.94 182 TYR A CA 1
ATOM 1338 C C . TYR A 1 182 ? 4.029 -19.974 -7.581 1.00 95.94 182 TYR A C 1
ATOM 1340 O O . TYR A 1 182 ? 3.210 -20.620 -6.938 1.00 95.94 182 TYR A O 1
ATOM 1348 N N . VAL A 1 183 ? 4.934 -19.187 -6.986 1.00 94.50 183 VAL A N 1
ATOM 1349 C CA . VAL A 1 183 ? 5.078 -19.068 -5.519 1.00 94.50 183 VAL A CA 1
ATOM 1350 C C . VAL A 1 183 ? 3.794 -18.609 -4.819 1.00 94.50 183 VAL A C 1
ATOM 1352 O O . VAL A 1 183 ? 3.532 -19.006 -3.684 1.00 94.50 183 VAL A O 1
ATOM 1355 N N . ASN A 1 184 ? 2.941 -17.847 -5.507 1.00 94.19 184 ASN A N 1
ATOM 1356 C CA . ASN A 1 184 ? 1.656 -17.405 -4.966 1.00 94.19 184 ASN A CA 1
ATOM 1357 C C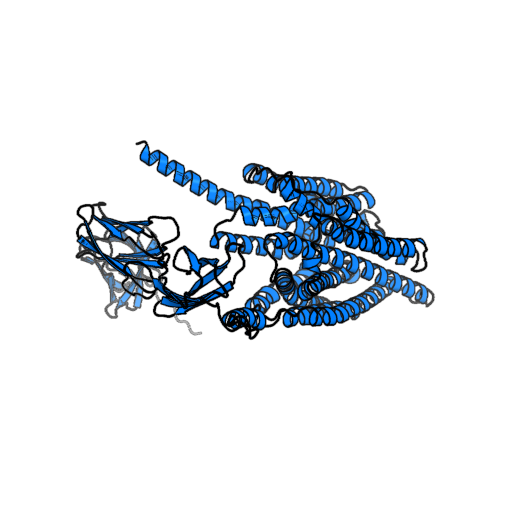 . ASN A 1 184 ? 0.663 -18.565 -4.794 1.00 94.19 184 ASN A C 1
ATOM 1359 O O . ASN A 1 184 ? -0.199 -18.510 -3.923 1.00 94.19 184 ASN A O 1
ATOM 1363 N N . VAL A 1 185 ? 0.778 -19.630 -5.593 1.00 95.88 185 VAL A N 1
ATOM 1364 C CA . VAL A 1 185 ? -0.156 -20.766 -5.596 1.00 95.88 185 VAL A CA 1
ATOM 1365 C C . VAL A 1 185 ? -0.130 -21.559 -4.282 1.00 95.88 185 VAL A C 1
ATOM 1367 O O . VAL A 1 185 ? -1.194 -21.689 -3.672 1.00 95.88 185 VAL A O 1
ATOM 1370 N N . PRO A 1 186 ? 1.019 -22.068 -3.784 1.00 95.62 186 PRO A N 1
ATOM 1371 C CA . PRO A 1 186 ? 1.049 -22.799 -2.519 1.00 95.62 186 PRO A CA 1
ATOM 1372 C C . PRO A 1 186 ? 0.688 -21.906 -1.326 1.00 95.62 186 PRO A C 1
ATOM 1374 O O . PRO A 1 186 ? -0.015 -22.359 -0.423 1.00 95.62 186 PRO A O 1
ATOM 1377 N N . ILE A 1 187 ? 1.097 -20.629 -1.342 1.00 94.81 187 ILE A N 1
ATOM 1378 C CA . ILE A 1 187 ? 0.739 -19.660 -0.296 1.00 94.81 187 ILE A CA 1
ATOM 1379 C C . ILE A 1 187 ? -0.780 -19.473 -0.263 1.00 94.81 187 ILE A C 1
ATOM 1381 O O . ILE A 1 187 ? -1.408 -19.646 0.782 1.00 94.81 187 ILE A O 1
ATOM 1385 N N . ALA A 1 188 ? -1.393 -19.179 -1.409 1.00 96.06 188 ALA A N 1
ATOM 1386 C CA . ALA A 1 188 ? -2.830 -18.983 -1.500 1.00 96.06 188 ALA A CA 1
ATOM 1387 C C . ALA A 1 188 ? -3.616 -20.254 -1.173 1.00 96.06 188 ALA A C 1
ATOM 1389 O O . ALA A 1 188 ? -4.661 -20.149 -0.539 1.00 96.06 188 ALA A O 1
ATOM 1390 N N . ALA A 1 189 ? -3.133 -21.441 -1.546 1.00 96.31 189 ALA A N 1
ATOM 1391 C CA . ALA A 1 189 ? -3.777 -22.704 -1.193 1.00 96.31 189 ALA A CA 1
ATOM 1392 C C . ALA A 1 189 ? -3.827 -22.902 0.331 1.00 96.31 189 ALA A C 1
ATOM 1394 O O . ALA A 1 189 ? -4.899 -23.168 0.879 1.00 96.31 189 ALA A O 1
ATOM 1395 N N . ALA A 1 190 ? -2.703 -22.687 1.025 1.00 95.56 190 ALA A N 1
ATOM 1396 C CA . ALA A 1 190 ? -2.633 -22.783 2.482 1.00 95.56 190 ALA A CA 1
ATOM 1397 C C . ALA A 1 190 ? -3.528 -21.738 3.174 1.00 95.56 190 ALA A C 1
ATOM 1399 O O . ALA A 1 190 ? -4.310 -22.070 4.068 1.00 95.56 190 ALA A O 1
ATOM 1400 N N . VAL A 1 191 ? -3.471 -20.482 2.720 1.00 96.00 191 VAL A N 1
ATOM 1401 C CA . VAL A 1 191 ? -4.278 -19.385 3.275 1.00 96.00 191 VAL A CA 1
ATOM 1402 C C . VAL A 1 191 ? -5.768 -19.577 2.983 1.00 96.00 191 VAL A C 1
ATOM 1404 O O . VAL A 1 191 ? -6.596 -19.288 3.841 1.00 96.00 191 VAL A O 1
ATOM 1407 N N . THR A 1 192 ? -6.129 -20.110 1.815 1.00 95.88 192 THR A N 1
ATOM 1408 C CA . THR A 1 192 ? -7.520 -20.430 1.458 1.00 95.88 192 THR A CA 1
ATOM 1409 C C . THR A 1 192 ? -8.055 -21.555 2.335 1.00 95.88 192 THR A C 1
ATOM 1411 O O . THR A 1 192 ? -9.155 -21.427 2.868 1.00 95.88 192 THR A O 1
ATOM 1414 N N . ALA A 1 193 ? -7.285 -22.630 2.533 1.00 94.94 193 ALA A N 1
ATOM 1415 C CA . ALA A 1 193 ? -7.682 -23.740 3.397 1.00 94.94 193 ALA A CA 1
ATOM 1416 C C . ALA A 1 193 ? -7.941 -23.266 4.836 1.00 94.94 193 ALA A C 1
ATOM 1418 O O . ALA A 1 193 ? -8.993 -23.561 5.406 1.00 94.94 193 ALA A O 1
ATOM 1419 N N . LEU A 1 194 ? -7.029 -22.456 5.388 1.00 93.31 194 LEU A N 1
ATOM 1420 C CA . LEU A 1 194 ? -7.205 -21.867 6.714 1.00 93.31 194 LEU A CA 1
ATOM 1421 C C . LEU A 1 194 ? -8.376 -20.871 6.740 1.00 93.31 194 LEU A C 1
ATOM 1423 O O . LEU A 1 194 ? -9.187 -20.902 7.659 1.00 93.31 194 LEU A O 1
ATOM 1427 N N . GLY A 1 195 ? -8.516 -20.033 5.713 1.00 91.25 195 GLY A N 1
ATOM 1428 C CA . GLY A 1 195 ? -9.575 -19.030 5.612 1.00 91.25 195 GLY A CA 1
ATOM 1429 C C . GLY A 1 195 ? -10.981 -19.623 5.498 1.00 91.25 195 GLY A C 1
ATOM 1430 O O . GLY A 1 195 ? -11.912 -19.086 6.089 1.00 91.25 195 GLY A O 1
ATOM 1431 N N . ILE A 1 196 ? -11.162 -20.755 4.809 1.00 92.56 196 ILE A N 1
ATOM 1432 C CA . ILE A 1 196 ? -12.455 -21.466 4.746 1.00 92.56 196 ILE A CA 1
ATOM 1433 C C . ILE A 1 196 ? -12.900 -21.946 6.138 1.00 92.56 196 ILE A C 1
ATOM 1435 O O . ILE A 1 196 ? -14.108 -21.998 6.413 1.00 92.56 196 ILE A O 1
ATOM 1439 N N . ALA A 1 197 ? -11.937 -22.299 6.994 1.00 87.94 197 ALA A N 1
ATOM 1440 C CA . ALA A 1 197 ? -12.180 -22.778 8.349 1.00 87.94 197 ALA A CA 1
ATOM 1441 C C . ALA A 1 197 ? -12.397 -21.641 9.363 1.00 87.94 197 ALA A C 1
ATOM 1443 O O . ALA A 1 197 ? -13.173 -21.821 10.298 1.00 87.94 197 ALA A O 1
ATOM 1444 N N . THR A 1 198 ? -11.742 -20.488 9.186 1.00 87.12 198 THR A N 1
ATOM 1445 C CA . THR A 1 198 ? -11.675 -19.431 10.213 1.00 87.12 198 THR A CA 1
ATOM 1446 C C . THR A 1 198 ? -12.519 -18.197 9.903 1.00 87.12 198 THR A C 1
ATOM 1448 O O . THR A 1 198 ? -13.012 -17.551 10.829 1.00 87.12 198 THR A O 1
ATOM 1451 N N . LEU A 1 199 ? -12.722 -17.855 8.622 1.00 86.69 199 LEU A N 1
ATOM 1452 C CA . LEU A 1 199 ? -13.379 -16.602 8.248 1.00 86.69 199 LEU A CA 1
ATOM 1453 C C . LEU A 1 199 ? -14.892 -16.625 8.522 1.00 86.69 199 LEU A C 1
ATOM 1455 O O . LEU A 1 199 ? -15.584 -17.590 8.172 1.00 86.69 199 LEU A O 1
ATOM 1459 N N . PRO A 1 200 ? -15.450 -15.522 9.056 1.00 76.12 200 PRO A N 1
ATOM 1460 C CA . PRO A 1 200 ? -16.876 -15.419 9.326 1.00 76.12 200 PRO A CA 1
ATOM 1461 C C . PRO A 1 200 ? -17.703 -15.471 8.033 1.00 76.12 200 PRO A C 1
ATOM 1463 O O . PRO A 1 200 ? -17.442 -14.767 7.052 1.00 76.12 200 PRO A O 1
ATOM 1466 N N . ARG A 1 201 ? -18.761 -16.290 8.041 1.00 73.62 201 ARG A N 1
ATOM 1467 C CA . ARG A 1 201 ? -19.669 -16.512 6.898 1.00 73.62 201 ARG A CA 1
ATOM 1468 C C . ARG A 1 201 ? -20.808 -15.487 6.844 1.00 73.62 201 ARG A C 1
ATOM 1470 O O . ARG A 1 201 ? -21.968 -15.850 6.649 1.00 73.62 201 ARG A O 1
ATOM 1477 N N . ASN A 1 202 ? -20.483 -14.205 6.997 1.00 68.56 202 ASN A N 1
ATOM 1478 C CA . ASN A 1 202 ? -21.484 -13.138 6.992 1.00 68.56 202 ASN A CA 1
ATOM 1479 C C . ASN A 1 202 ? -22.096 -12.943 5.598 1.00 68.56 202 ASN A C 1
ATOM 1481 O O . ASN A 1 202 ? -21.395 -12.935 4.582 1.00 68.56 202 ASN A O 1
ATOM 1485 N N . ARG A 1 203 ? -23.423 -12.776 5.554 1.00 67.56 203 ARG A N 1
ATOM 1486 C CA . ARG A 1 203 ? -24.151 -12.392 4.339 1.00 67.56 203 ARG A CA 1
ATOM 1487 C C . ARG A 1 203 ? -23.981 -10.884 4.144 1.00 67.56 203 ARG A C 1
ATOM 1489 O O . ARG A 1 203 ? -24.183 -10.130 5.087 1.00 67.56 203 ARG A O 1
ATOM 1496 N N . GLY A 1 204 ? -23.550 -10.468 2.954 1.00 74.88 204 GLY A N 1
ATOM 1497 C CA . GLY A 1 204 ? -23.434 -9.047 2.617 1.00 74.88 204 GLY A CA 1
ATOM 1498 C C . GLY A 1 204 ? -24.792 -8.358 2.447 1.00 74.88 204 GLY A C 1
ATOM 1499 O O . GLY A 1 204 ? -25.845 -8.999 2.510 1.00 74.88 204 GLY A O 1
ATOM 1500 N N . HIS A 1 205 ? -24.746 -7.052 2.202 1.00 76.88 205 HIS A N 1
ATOM 1501 C CA . HIS A 1 205 ? -25.913 -6.176 2.081 1.00 76.88 205 HIS A CA 1
ATOM 1502 C C . HIS A 1 205 ? -26.314 -6.034 0.604 1.00 76.88 205 HIS A C 1
ATOM 1504 O O . HIS A 1 205 ? -25.601 -5.436 -0.204 1.00 76.88 205 HIS A O 1
ATOM 1510 N N . ARG A 1 206 ? -27.441 -6.644 0.208 1.00 72.56 206 ARG A N 1
ATOM 1511 C CA . ARG A 1 206 ? -27.884 -6.708 -1.205 1.00 72.56 206 ARG A CA 1
ATOM 1512 C C . ARG A 1 206 ? -28.330 -5.361 -1.782 1.00 72.56 206 ARG A C 1
ATOM 1514 O O . ARG A 1 206 ? -28.389 -5.219 -3.000 1.00 72.56 206 ARG A O 1
ATOM 1521 N N . ASP A 1 207 ? -28.634 -4.424 -0.903 1.00 74.38 207 ASP A N 1
ATOM 1522 C CA . ASP A 1 207 ? -29.078 -3.049 -1.108 1.00 74.38 207 ASP A CA 1
ATOM 1523 C C . ASP A 1 207 ? -27.960 -2.097 -1.575 1.00 74.38 207 ASP A C 1
ATOM 1525 O O . ASP A 1 207 ? -28.242 -0.997 -2.052 1.00 74.38 207 ASP A O 1
ATOM 1529 N N . ILE A 1 208 ? -26.697 -2.534 -1.537 1.00 76.88 208 ILE A N 1
ATOM 1530 C CA . ILE A 1 208 ? -25.562 -1.760 -2.053 1.00 76.88 208 ILE A CA 1
ATOM 1531 C C . ILE A 1 208 ? -25.544 -1.807 -3.585 1.00 76.88 208 ILE A C 1
ATOM 1533 O O . ILE A 1 208 ? -25.348 -2.864 -4.199 1.00 76.88 208 ILE A O 1
ATOM 1537 N N . SER A 1 209 ? -25.702 -0.643 -4.219 1.00 76.50 209 SER A N 1
ATOM 1538 C CA . SER A 1 209 ? -25.591 -0.527 -5.673 1.00 76.50 209 SER A CA 1
ATOM 1539 C C . SER A 1 209 ? -24.127 -0.512 -6.131 1.00 76.50 209 SER A C 1
ATOM 1541 O O . SER A 1 209 ? -23.234 0.022 -5.464 1.00 76.50 209 SER A O 1
ATOM 1543 N N . LEU A 1 210 ? -23.884 -1.149 -7.279 1.00 80.75 210 LEU A N 1
ATOM 1544 C CA . LEU A 1 210 ? -22.592 -1.152 -7.957 1.00 80.75 210 LEU A CA 1
ATOM 1545 C C . LEU A 1 210 ? -22.656 -0.129 -9.086 1.00 80.75 210 LEU A C 1
ATOM 1547 O O . LEU A 1 210 ? -23.426 -0.297 -10.031 1.00 80.75 210 LEU A O 1
ATOM 1551 N N . ASP A 1 211 ? -21.844 0.915 -8.992 1.00 83.81 211 ASP A N 1
ATOM 1552 C CA . ASP A 1 211 ? -21.672 1.883 -10.068 1.00 83.81 211 ASP A CA 1
ATOM 1553 C C . ASP A 1 211 ? -20.735 1.297 -11.139 1.00 83.81 211 ASP A C 1
ATOM 1555 O O . ASP A 1 211 ? -19.520 1.500 -11.146 1.00 83.81 211 ASP A O 1
ATOM 1559 N N . ALA A 1 212 ? -21.323 0.483 -12.019 1.00 83.50 212 ALA A N 1
ATOM 1560 C CA . ALA A 1 212 ? -20.611 -0.190 -13.101 1.00 83.50 212 ALA A CA 1
ATOM 1561 C C . ALA A 1 212 ? -20.099 0.794 -14.166 1.00 83.50 212 ALA A C 1
ATOM 1563 O O . ALA A 1 212 ? -19.045 0.568 -14.754 1.00 83.50 212 ALA A O 1
ATOM 1564 N N . ILE A 1 213 ? -20.819 1.894 -14.400 1.00 86.62 213 ILE A N 1
ATOM 1565 C CA . ILE A 1 213 ? -20.420 2.914 -15.377 1.00 86.62 213 ILE A CA 1
ATOM 1566 C C . ILE A 1 213 ? -19.178 3.645 -14.866 1.00 86.62 213 ILE A C 1
ATOM 1568 O O . ILE A 1 213 ? -18.173 3.711 -15.572 1.00 86.62 213 ILE A O 1
ATOM 1572 N N . GLY A 1 214 ? -19.207 4.117 -13.618 1.00 86.00 214 GLY A N 1
ATOM 1573 C CA . GLY A 1 214 ? -18.060 4.738 -12.967 1.00 86.00 214 GLY A CA 1
ATOM 1574 C C . GLY A 1 214 ? -16.859 3.797 -12.894 1.00 86.00 214 GLY A C 1
ATOM 1575 O O . GLY A 1 214 ? -15.738 4.226 -13.151 1.00 86.00 214 GLY A O 1
ATOM 1576 N N . ALA A 1 215 ? -17.082 2.504 -12.640 1.00 86.38 215 ALA A N 1
ATOM 1577 C CA . ALA A 1 215 ? -16.027 1.492 -12.668 1.00 86.38 215 ALA A CA 1
ATOM 1578 C C . ALA A 1 215 ? -15.331 1.408 -14.036 1.00 86.38 215 ALA A C 1
ATOM 1580 O O . ALA A 1 215 ? -14.104 1.455 -14.115 1.00 86.38 215 ALA A O 1
ATOM 1581 N N . VAL A 1 216 ? -16.111 1.307 -15.116 1.00 89.31 216 VAL A N 1
ATOM 1582 C CA . VAL A 1 216 ? -15.582 1.197 -16.482 1.00 89.31 216 VAL A CA 1
ATOM 1583 C C . VAL A 1 216 ? -14.848 2.475 -16.884 1.00 89.31 216 VAL A C 1
ATOM 1585 O O . VAL A 1 216 ? -13.712 2.397 -17.348 1.00 89.31 216 VAL A O 1
ATOM 1588 N N . LEU A 1 217 ? -15.444 3.648 -16.657 1.00 90.50 217 LEU A N 1
ATOM 1589 C CA . LEU A 1 217 ? -14.833 4.934 -17.008 1.00 90.50 217 LEU A CA 1
ATOM 1590 C C . LEU A 1 217 ? -13.551 5.196 -16.201 1.00 90.50 217 LEU A C 1
ATOM 1592 O O . LEU A 1 217 ? -12.528 5.579 -16.771 1.00 90.50 217 LEU A O 1
ATOM 1596 N N . GLY A 1 218 ? -13.586 4.930 -14.892 1.00 86.75 218 GLY A N 1
ATOM 1597 C CA . GLY A 1 218 ? -12.453 5.103 -13.983 1.00 86.75 218 GLY A CA 1
ATOM 1598 C C . GLY A 1 218 ? -11.287 4.146 -14.251 1.00 86.75 218 GLY A C 1
ATOM 1599 O O . GLY A 1 218 ? -10.152 4.480 -13.922 1.00 86.75 218 GLY A O 1
ATOM 1600 N N . CYS A 1 219 ? -11.535 2.993 -14.883 1.00 88.00 219 CYS A N 1
ATOM 1601 C CA . CYS A 1 219 ? -10.484 2.070 -15.321 1.00 88.00 219 CYS A CA 1
ATOM 1602 C C . CYS A 1 219 ? -9.958 2.403 -16.718 1.00 88.00 219 CYS A C 1
ATOM 1604 O O . CYS A 1 219 ? -8.749 2.508 -16.916 1.00 88.00 219 CYS A O 1
ATOM 1606 N N . LEU A 1 220 ? -10.855 2.572 -17.693 1.00 91.44 220 LEU A N 1
ATOM 1607 C CA . LEU A 1 220 ? -10.465 2.763 -19.089 1.00 91.44 220 LEU A CA 1
ATOM 1608 C C . LEU A 1 220 ? -9.781 4.111 -19.331 1.00 91.44 220 LEU A C 1
ATOM 1610 O O . LEU A 1 220 ? -8.911 4.179 -20.191 1.00 91.44 220 LEU A O 1
ATOM 1614 N N . GLY A 1 221 ? -10.112 5.158 -18.568 1.00 93.44 221 GLY A N 1
ATOM 1615 C CA . GLY A 1 221 ? -9.448 6.461 -18.676 1.00 93.44 221 GLY A CA 1
ATOM 1616 C C . GLY A 1 221 ? -7.934 6.382 -18.421 1.00 93.44 221 GLY A C 1
ATOM 1617 O O . GLY A 1 221 ? -7.154 6.615 -19.344 1.00 93.44 221 GLY A O 1
ATOM 1618 N N . PRO A 1 222 ? -7.487 5.987 -17.212 1.00 92.12 222 PRO A N 1
ATOM 1619 C CA . PRO A 1 222 ? -6.068 5.790 -16.913 1.00 92.12 222 PRO A CA 1
ATOM 1620 C C . PRO A 1 222 ? -5.372 4.758 -17.813 1.00 92.12 222 PRO A C 1
ATOM 1622 O O . PRO A 1 222 ? -4.202 4.938 -18.144 1.00 92.12 222 PRO A O 1
ATOM 1625 N N . VAL A 1 223 ? -6.072 3.697 -18.239 1.00 91.50 223 VAL A N 1
ATOM 1626 C CA . VAL A 1 223 ? -5.530 2.720 -19.202 1.00 91.50 223 VAL A CA 1
ATOM 1627 C C . VAL A 1 223 ? -5.260 3.374 -20.555 1.00 91.50 223 VAL A C 1
ATOM 1629 O O . VAL A 1 223 ? -4.166 3.209 -21.086 1.00 91.50 223 VAL A O 1
ATOM 1632 N N . ALA A 1 224 ? -6.204 4.156 -21.088 1.00 93.44 224 ALA A N 1
ATOM 1633 C CA . ALA A 1 224 ? -6.023 4.890 -22.337 1.00 93.44 224 ALA A CA 1
ATOM 1634 C C . ALA A 1 224 ? -4.882 5.915 -22.237 1.00 93.44 224 ALA A C 1
ATOM 1636 O O . ALA A 1 224 ? -4.112 6.052 -23.186 1.00 93.44 224 ALA A O 1
ATOM 1637 N N . LEU A 1 225 ? -4.721 6.577 -21.081 1.00 93.69 225 LEU A N 1
ATOM 1638 C CA . LEU A 1 225 ? -3.605 7.494 -20.829 1.00 93.69 225 LEU A CA 1
ATOM 1639 C C . LEU A 1 225 ? -2.261 6.774 -20.926 1.00 93.69 225 LEU A C 1
ATOM 1641 O O . LEU A 1 225 ? -1.383 7.183 -21.680 1.00 93.69 225 LEU A O 1
ATOM 1645 N N . VAL A 1 226 ? -2.107 5.692 -20.161 1.00 91.06 226 VAL A N 1
ATOM 1646 C CA . VAL A 1 226 ? -0.859 4.924 -20.109 1.00 91.06 226 VAL A CA 1
ATOM 1647 C C . VAL A 1 226 ? -0.562 4.260 -21.452 1.00 91.06 226 VAL A C 1
ATOM 1649 O O . VAL A 1 226 ? 0.596 4.233 -21.859 1.00 91.06 226 VAL A O 1
ATOM 1652 N N . TYR A 1 227 ? -1.590 3.793 -22.165 1.00 89.25 227 TYR A N 1
ATOM 1653 C CA . TYR A 1 227 ? -1.451 3.215 -23.501 1.00 89.25 227 TYR A CA 1
ATOM 1654 C C . TYR A 1 227 ? -1.042 4.238 -24.555 1.00 89.25 227 TYR A C 1
ATOM 1656 O O . TYR A 1 227 ? -0.080 3.996 -25.284 1.00 89.25 227 TYR A O 1
ATOM 1664 N N . GLY A 1 228 ? -1.665 5.418 -24.563 1.00 89.88 228 GLY A N 1
ATOM 1665 C CA . GLY A 1 228 ? -1.235 6.525 -25.416 1.00 89.88 228 GLY A CA 1
ATOM 1666 C C . GLY A 1 228 ? 0.222 6.919 -25.162 1.00 89.88 228 GLY A C 1
ATOM 1667 O O . GLY A 1 228 ? 0.994 7.045 -26.109 1.00 89.88 228 GLY A O 1
ATOM 1668 N N . LEU A 1 229 ? 0.626 7.033 -23.890 1.00 89.44 229 LEU A N 1
ATOM 1669 C CA . LEU A 1 229 ? 2.018 7.319 -23.529 1.00 89.44 229 LEU A CA 1
ATOM 1670 C C . LEU A 1 229 ? 2.973 6.214 -23.993 1.00 89.44 229 LEU A C 1
ATOM 1672 O O . LEU A 1 229 ? 4.035 6.537 -24.518 1.00 89.44 229 LEU A O 1
ATOM 1676 N N . SER A 1 230 ? 2.612 4.936 -23.834 1.00 84.81 230 SER A N 1
ATOM 1677 C CA . SER A 1 230 ? 3.492 3.815 -24.191 1.00 84.81 230 SER A CA 1
ATOM 1678 C C . SER A 1 230 ? 3.696 3.627 -25.695 1.00 84.81 230 SER A C 1
ATOM 1680 O O . SER A 1 230 ? 4.723 3.091 -26.086 1.00 84.81 230 SER A O 1
ATOM 1682 N N . GLU A 1 231 ? 2.754 4.063 -26.536 1.00 86.12 231 GLU A N 1
ATOM 1683 C CA . GLU A 1 231 ? 2.866 3.963 -28.004 1.00 86.12 231 GLU A CA 1
ATOM 1684 C C . GLU A 1 231 ? 3.657 5.134 -28.619 1.00 86.12 231 GLU A C 1
ATOM 1686 O O . GLU A 1 231 ? 4.117 5.051 -29.761 1.00 86.12 231 GLU A O 1
ATOM 1691 N N . ALA A 1 232 ? 3.845 6.227 -27.872 1.00 86.25 232 ALA A N 1
ATOM 1692 C CA . ALA A 1 232 ? 4.534 7.424 -28.350 1.00 86.25 232 ALA A CA 1
ATOM 1693 C C . ALA A 1 232 ? 5.999 7.201 -28.798 1.00 86.25 232 ALA A C 1
ATOM 1695 O O . ALA A 1 232 ? 6.377 7.809 -29.798 1.00 86.25 232 ALA A O 1
ATOM 1696 N N . PRO A 1 233 ? 6.828 6.344 -28.159 1.00 81.06 233 PRO A N 1
ATOM 1697 C CA . PRO A 1 233 ? 8.200 6.093 -28.617 1.00 81.06 233 PRO A CA 1
ATOM 1698 C C . PRO A 1 233 ? 8.276 5.407 -29.981 1.00 81.06 233 PRO A C 1
ATOM 1700 O O . PRO A 1 233 ? 9.152 5.728 -30.777 1.00 81.06 233 PRO A O 1
ATOM 1703 N N . GLU A 1 234 ? 7.375 4.459 -30.250 1.00 80.88 234 GLU A N 1
ATOM 1704 C CA . GLU A 1 234 ? 7.387 3.683 -31.496 1.00 80.88 234 GLU A CA 1
ATOM 1705 C C . GLU A 1 234 ? 6.709 4.435 -32.646 1.00 80.88 234 GLU A C 1
ATOM 1707 O O . GLU A 1 234 ? 7.168 4.371 -33.786 1.00 80.88 234 GLU A O 1
ATOM 1712 N N . ARG A 1 235 ? 5.611 5.149 -32.364 1.00 84.38 235 ARG A N 1
ATOM 1713 C CA . ARG A 1 235 ? 4.774 5.791 -33.394 1.00 84.38 235 ARG A CA 1
ATOM 1714 C C . ARG A 1 235 ? 4.971 7.299 -33.523 1.00 84.38 235 ARG A C 1
ATOM 1716 O O . ARG A 1 235 ? 4.479 7.883 -34.487 1.00 84.38 235 ARG A O 1
ATOM 1723 N N . GLY A 1 236 ? 5.658 7.920 -32.569 1.00 85.06 236 GLY A N 1
ATOM 1724 C CA . GLY A 1 236 ? 5.809 9.366 -32.463 1.00 85.06 236 GLY A CA 1
ATOM 1725 C C . GLY A 1 236 ? 4.618 10.053 -31.787 1.00 85.06 236 GLY A C 1
ATOM 1726 O O . GLY A 1 236 ? 3.484 9.567 -31.799 1.00 85.06 236 GLY A O 1
ATOM 1727 N N . TRP A 1 237 ? 4.881 11.228 -31.215 1.00 87.56 237 TRP A N 1
ATOM 1728 C CA . TRP A 1 237 ? 3.883 12.045 -30.514 1.00 87.56 237 TRP A CA 1
ATOM 1729 C C . TRP A 1 237 ? 2.803 12.618 -31.441 1.00 87.56 237 TRP A C 1
ATOM 1731 O O . TRP A 1 237 ? 1.665 12.790 -31.010 1.00 87.56 237 TRP A O 1
ATOM 1741 N N . ASP A 1 238 ? 3.132 12.836 -32.717 1.00 90.50 238 ASP A N 1
ATOM 1742 C CA . ASP A 1 238 ? 2.209 13.367 -33.730 1.00 90.50 238 ASP A CA 1
ATOM 1743 C C . ASP A 1 238 ? 1.288 12.292 -34.336 1.00 90.50 238 ASP A C 1
ATOM 1745 O O . ASP A 1 238 ? 0.4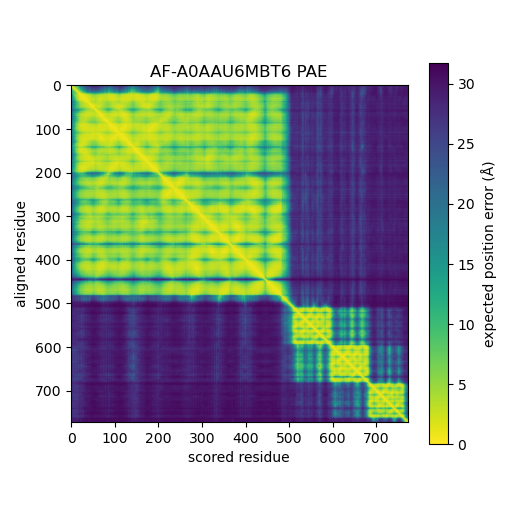66 12.575 -35.210 1.00 90.50 238 ASP A O 1
ATOM 1749 N N . SER A 1 239 ? 1.415 11.035 -33.897 1.00 93.69 239 SER A N 1
ATOM 1750 C CA . SER A 1 239 ? 0.591 9.940 -34.398 1.00 93.69 239 SER A CA 1
ATOM 1751 C C . SER A 1 239 ? -0.893 10.171 -34.071 1.00 93.69 239 SER A C 1
ATOM 1753 O O . SER A 1 239 ? -1.236 10.351 -32.895 1.00 93.69 239 SER A O 1
ATOM 1755 N N . PRO A 1 240 ? -1.813 10.057 -35.053 1.00 95.12 240 PRO A N 1
ATOM 1756 C CA . PRO A 1 240 ? -3.250 10.166 -34.801 1.00 95.12 240 PRO A CA 1
ATOM 1757 C C . PRO A 1 240 ? -3.756 9.174 -33.748 1.00 95.12 240 PRO A C 1
ATOM 1759 O O . PRO A 1 240 ? -4.691 9.484 -33.013 1.00 95.12 240 PRO A O 1
ATOM 1762 N N . LEU A 1 241 ? -3.126 7.996 -33.645 1.00 92.94 241 LEU A N 1
ATOM 1763 C CA . LEU A 1 241 ? -3.461 7.007 -32.621 1.00 92.94 241 LEU A CA 1
ATOM 1764 C C . LEU A 1 241 ? -3.089 7.504 -31.219 1.00 92.94 241 LEU A C 1
ATOM 1766 O O . LEU A 1 241 ? -3.916 7.424 -30.316 1.00 92.94 241 LEU A O 1
ATOM 1770 N N . VAL A 1 242 ? -1.875 8.032 -31.040 1.00 93.06 242 VAL A N 1
ATOM 1771 C CA . VAL A 1 242 ? -1.390 8.541 -29.745 1.00 93.06 242 VAL A CA 1
ATOM 1772 C C . VAL A 1 242 ? -2.259 9.708 -29.287 1.00 93.06 242 VAL A C 1
ATOM 1774 O O . VAL A 1 242 ? -2.803 9.676 -28.185 1.00 93.06 242 VAL A O 1
ATOM 1777 N N . ILE A 1 243 ? -2.485 10.691 -30.162 1.00 95.81 243 ILE A N 1
ATOM 1778 C CA . ILE A 1 243 ? -3.359 11.836 -29.875 1.00 95.81 243 ILE A CA 1
ATOM 1779 C C . ILE A 1 243 ? -4.787 11.363 -29.577 1.00 95.81 243 ILE A C 1
ATOM 1781 O O . ILE A 1 243 ? -5.393 11.809 -28.602 1.00 95.81 243 ILE A O 1
ATOM 1785 N N . GLY A 1 244 ? -5.314 10.424 -30.369 1.00 96.69 244 GLY A N 1
ATOM 1786 C CA . GLY A 1 244 ? -6.640 9.842 -30.172 1.00 96.69 244 GLY A CA 1
ATOM 1787 C C . GLY A 1 244 ? -6.793 9.146 -28.818 1.00 96.69 244 GLY A C 1
ATOM 1788 O O . GLY A 1 244 ? -7.801 9.347 -28.142 1.00 96.69 244 GLY A O 1
ATOM 1789 N N . LEU A 1 245 ? -5.789 8.384 -28.377 1.00 94.44 245 LEU A N 1
ATOM 1790 C CA . LEU A 1 245 ? -5.774 7.713 -27.072 1.00 94.44 245 LEU A CA 1
ATOM 1791 C C . LEU A 1 245 ? -5.692 8.708 -25.910 1.00 94.44 245 LEU A C 1
ATOM 1793 O O . LEU A 1 245 ? -6.445 8.583 -24.943 1.00 94.44 245 LEU A O 1
ATOM 1797 N N . LEU A 1 246 ? -4.836 9.728 -26.019 1.00 94.44 246 LEU A N 1
ATOM 1798 C CA . LEU A 1 246 ? -4.714 10.779 -25.005 1.00 94.44 246 LEU A CA 1
ATOM 1799 C C . LEU A 1 246 ? -6.004 11.608 -24.895 1.00 94.44 246 LEU A C 1
ATOM 1801 O O . LEU A 1 246 ? -6.493 11.843 -23.789 1.00 94.44 246 LEU A O 1
ATOM 1805 N N . ALA A 1 247 ? -6.608 11.983 -26.025 1.00 96.50 247 ALA A N 1
ATOM 1806 C CA . ALA A 1 247 ? -7.899 12.667 -26.054 1.00 96.50 247 ALA A CA 1
ATOM 1807 C C . ALA A 1 247 ? -9.018 11.785 -25.477 1.00 96.50 247 ALA A C 1
ATOM 1809 O O . ALA A 1 247 ? -9.804 12.245 -24.649 1.00 96.50 247 ALA A O 1
ATOM 1810 N N . THR A 1 248 ? -9.051 10.499 -25.842 1.00 97.00 248 THR A N 1
ATOM 1811 C CA . THR A 1 248 ? -10.006 9.521 -25.296 1.00 97.00 248 THR A CA 1
ATOM 1812 C C . THR A 1 248 ? -9.859 9.396 -23.784 1.00 97.00 248 THR A C 1
ATOM 1814 O O . THR A 1 248 ? -10.861 9.392 -23.076 1.00 97.00 248 THR A O 1
ATOM 1817 N N . SER A 1 249 ? -8.632 9.369 -23.261 1.00 95.94 249 SER A N 1
ATOM 1818 C CA . SER A 1 249 ? -8.381 9.388 -21.819 1.00 95.94 249 SER A CA 1
ATOM 1819 C C . SER A 1 249 ? -8.995 10.617 -21.144 1.00 95.94 249 SER A C 1
ATOM 1821 O O . SER A 1 249 ? -9.707 10.475 -20.150 1.00 95.94 249 SER A O 1
ATOM 1823 N N . VAL A 1 250 ? -8.768 11.819 -21.687 1.00 96.38 250 VAL A N 1
ATOM 1824 C CA . VAL A 1 250 ? -9.349 13.061 -21.143 1.00 96.38 250 VAL A CA 1
ATOM 1825 C C . VAL A 1 250 ? -10.876 12.984 -21.126 1.00 96.38 250 VAL A C 1
ATOM 1827 O O . VAL A 1 250 ? -11.496 13.304 -20.111 1.00 96.38 250 VAL A O 1
ATOM 1830 N N . VAL A 1 251 ? -11.483 12.496 -22.210 1.00 97.38 251 VAL A N 1
ATOM 1831 C CA . VAL A 1 251 ? -12.937 12.317 -22.311 1.00 97.38 251 VAL A CA 1
ATOM 1832 C C . VAL A 1 251 ? -13.448 11.294 -21.294 1.00 97.38 251 VAL A C 1
ATOM 1834 O O . VAL A 1 251 ? -14.419 11.574 -20.596 1.00 97.38 251 VAL A O 1
ATOM 1837 N N . LEU A 1 252 ? -12.799 10.135 -21.157 1.00 96.38 252 LEU A N 1
ATOM 1838 C CA . LEU A 1 252 ? -13.211 9.074 -20.231 1.00 96.38 252 LEU A CA 1
ATOM 1839 C C . LEU A 1 252 ? -13.075 9.495 -18.765 1.00 96.38 252 LEU A C 1
ATOM 1841 O O . LEU A 1 252 ? -13.980 9.240 -17.972 1.00 96.38 252 LEU A O 1
ATOM 1845 N N . ILE A 1 253 ? -11.984 10.175 -18.403 1.00 93.38 253 ILE A N 1
ATOM 1846 C CA . ILE A 1 253 ? -11.785 10.707 -17.049 1.00 93.38 253 ILE A CA 1
ATOM 1847 C C . ILE A 1 253 ? -12.796 11.827 -16.769 1.00 93.38 253 ILE A C 1
ATOM 1849 O O . ILE A 1 253 ? -13.399 11.852 -15.697 1.00 93.38 253 ILE A O 1
ATOM 1853 N N . GLY A 1 254 ? -13.048 12.719 -17.731 1.00 94.12 254 GLY A N 1
ATOM 1854 C CA . GLY A 1 254 ? -14.083 13.748 -17.611 1.00 94.12 254 GLY A CA 1
ATOM 1855 C C . GLY A 1 254 ? -15.478 13.146 -17.423 1.00 94.12 254 GLY A C 1
ATOM 1856 O O . GLY A 1 254 ? -16.202 13.524 -16.501 1.00 94.12 254 GLY A O 1
ATOM 1857 N N . ALA A 1 255 ? -15.828 12.143 -18.231 1.00 94.25 255 ALA A N 1
ATOM 1858 C CA . ALA A 1 255 ? -17.079 11.402 -18.116 1.00 94.25 255 ALA A CA 1
ATOM 1859 C C . ALA A 1 255 ? -17.188 10.666 -16.773 1.00 94.25 255 ALA A C 1
ATOM 1861 O O . ALA A 1 255 ? -18.262 10.660 -16.170 1.00 94.25 255 ALA A O 1
ATOM 1862 N N . PHE A 1 256 ? -16.088 10.098 -16.264 1.00 92.88 256 PHE A N 1
ATOM 1863 C CA . PHE A 1 256 ? -16.040 9.514 -14.925 1.00 92.88 256 PHE A CA 1
ATOM 1864 C C . PHE A 1 256 ? -16.408 10.564 -13.875 1.00 92.88 256 PHE A C 1
ATOM 1866 O O . PHE A 1 256 ? -17.357 10.352 -13.124 1.00 92.88 256 PHE A O 1
ATOM 1873 N N . LEU A 1 257 ? -15.741 11.719 -13.859 1.00 91.69 257 LEU A N 1
ATOM 1874 C CA . LEU A 1 257 ? -16.018 12.777 -12.882 1.00 91.69 257 LEU A CA 1
ATOM 1875 C C . LEU A 1 257 ? -17.472 13.263 -12.951 1.00 91.69 257 LEU A C 1
ATOM 1877 O O . LEU A 1 257 ? -18.119 13.385 -11.913 1.00 91.69 257 LEU A O 1
ATOM 1881 N N . ILE A 1 258 ? -18.013 13.457 -14.157 1.00 91.38 258 ILE A N 1
ATOM 1882 C CA . ILE A 1 258 ? -19.421 13.827 -14.360 1.00 91.38 258 ILE A CA 1
ATOM 1883 C C . ILE A 1 258 ? -20.350 12.734 -13.812 1.00 91.38 258 ILE A C 1
ATOM 1885 O O . ILE A 1 258 ? -21.285 13.035 -13.070 1.00 91.38 258 ILE A O 1
ATOM 1889 N N . SER A 1 259 ? -20.072 11.458 -14.102 1.00 90.25 259 SER A N 1
ATOM 1890 C CA . SER A 1 259 ? -20.873 10.335 -13.593 1.00 90.25 259 SER A CA 1
ATOM 1891 C C . SER A 1 259 ? -20.910 10.291 -12.060 1.00 90.25 259 SER A C 1
ATOM 1893 O O . SER A 1 259 ? -21.966 10.044 -11.482 1.00 90.25 259 SER A O 1
ATOM 1895 N N . GLN A 1 260 ? -19.798 10.621 -11.391 1.00 90.31 260 GLN A N 1
ATOM 1896 C CA . GLN A 1 260 ? -19.712 10.622 -9.927 1.00 90.31 260 GLN A CA 1
ATOM 1897 C C . GLN A 1 260 ? -20.503 11.767 -9.271 1.00 90.31 260 GLN A C 1
ATOM 1899 O O . GLN A 1 260 ? -20.842 11.667 -8.094 1.00 90.31 260 GLN A O 1
ATOM 1904 N N . VAL A 1 261 ? -20.821 12.836 -10.010 1.00 87.56 261 VAL A N 1
ATOM 1905 C CA . VAL A 1 261 ? -21.719 13.909 -9.542 1.00 87.56 261 VAL A CA 1
ATOM 1906 C C . VAL A 1 261 ? -23.191 13.534 -9.746 1.00 87.56 261 VAL A C 1
ATOM 1908 O O . VAL A 1 261 ? -24.039 13.916 -8.944 1.00 87.56 261 VAL A O 1
ATOM 1911 N N . LEU A 1 262 ? -23.502 12.786 -10.809 1.00 85.25 262 LEU A N 1
ATOM 1912 C CA . LEU A 1 262 ? -24.880 12.484 -11.214 1.00 85.25 262 LEU A CA 1
ATOM 1913 C C . LEU A 1 262 ? -25.481 11.250 -10.517 1.00 85.25 262 LEU A C 1
ATOM 1915 O O . LEU A 1 262 ? -26.698 11.172 -10.336 1.00 85.25 262 LEU A O 1
ATOM 1919 N N . ILE A 1 263 ? -24.663 10.261 -10.148 1.00 85.00 263 ILE A N 1
ATOM 1920 C CA . ILE A 1 263 ? -25.130 8.984 -9.584 1.00 85.00 263 ILE A CA 1
ATOM 1921 C C . ILE A 1 263 ? -25.468 9.125 -8.090 1.00 85.00 263 ILE A C 1
ATOM 1923 O O . ILE A 1 263 ? -24.738 9.749 -7.329 1.00 85.00 263 ILE A O 1
ATOM 1927 N N . ARG A 1 264 ? -26.562 8.487 -7.639 1.00 76.81 264 ARG A N 1
ATOM 1928 C CA . ARG A 1 264 ? -27.053 8.557 -6.241 1.00 76.81 264 ARG A CA 1
ATOM 1929 C C . ARG A 1 264 ? -26.122 7.914 -5.202 1.00 76.81 264 ARG A C 1
ATOM 1931 O O . ARG A 1 264 ? -26.093 8.357 -4.061 1.00 76.81 264 ARG A O 1
ATOM 1938 N N . GLN A 1 265 ? -25.405 6.851 -5.570 1.00 77.06 265 GLN A N 1
ATOM 1939 C CA . GLN A 1 265 ? -24.448 6.141 -4.705 1.00 77.06 265 GLN A CA 1
ATOM 1940 C C . GLN A 1 265 ? -23.074 6.029 -5.401 1.00 77.06 265 GLN A C 1
ATOM 1942 O O . GLN A 1 265 ? -22.653 4.916 -5.736 1.00 77.06 265 GLN A O 1
ATOM 1947 N N . PRO A 1 266 ? -22.375 7.157 -5.640 1.00 81.75 266 PRO A N 1
ATOM 1948 C CA . PRO A 1 266 ? -21.146 7.184 -6.436 1.00 81.75 266 PRO A CA 1
ATOM 1949 C C . PRO A 1 266 ? -20.037 6.350 -5.781 1.00 81.75 266 PRO A C 1
ATOM 1951 O O . PRO A 1 266 ? -20.031 6.174 -4.558 1.00 81.75 266 PRO A O 1
ATOM 1954 N N . LEU A 1 267 ? -19.096 5.834 -6.578 1.00 81.25 267 LEU A N 1
ATOM 1955 C CA . LEU A 1 267 ? -17.891 5.158 -6.071 1.00 81.25 267 LEU A CA 1
ATOM 1956 C C . LEU A 1 267 ? -16.997 6.127 -5.302 1.00 81.25 267 LEU A C 1
ATOM 1958 O O . LEU A 1 267 ? -16.446 5.770 -4.261 1.00 81.25 267 LEU A O 1
ATOM 1962 N N . LEU A 1 268 ? -16.863 7.346 -5.826 1.00 84.19 268 LEU A N 1
ATOM 1963 C CA . LEU A 1 268 ? -16.001 8.378 -5.284 1.00 84.19 268 LEU A CA 1
ATOM 1964 C C . LEU A 1 268 ? -16.847 9.537 -4.744 1.00 84.19 268 LEU A C 1
ATOM 1966 O O . LEU A 1 268 ? -17.434 10.282 -5.530 1.00 84.19 268 LEU A O 1
ATOM 1970 N N . PRO A 1 269 ? -16.903 9.747 -3.418 1.00 82.69 269 PRO A N 1
ATOM 1971 C CA . PRO A 1 269 ? -17.596 10.895 -2.852 1.00 82.69 269 PRO A CA 1
ATOM 1972 C C . PRO A 1 269 ? -16.784 12.173 -3.119 1.00 82.69 269 PRO A C 1
ATOM 1974 O O . PRO A 1 269 ? -16.000 12.613 -2.277 1.00 82.69 269 PRO A O 1
ATOM 1977 N N . LEU A 1 270 ? -16.977 12.788 -4.294 1.00 84.56 270 LEU A N 1
ATOM 1978 C CA . LEU A 1 270 ? -16.197 13.944 -4.765 1.00 84.56 270 LEU A CA 1
ATOM 1979 C C . LEU A 1 270 ? -16.182 15.108 -3.768 1.00 84.56 270 LEU A C 1
ATOM 1981 O O . LEU A 1 270 ? -15.149 15.747 -3.603 1.00 84.56 270 LEU A O 1
ATOM 1985 N N . ARG A 1 271 ? -17.276 15.321 -3.025 1.00 82.81 271 ARG A N 1
ATOM 1986 C CA . ARG A 1 271 ? -17.354 16.326 -1.948 1.00 82.81 271 ARG A CA 1
ATOM 1987 C C . ARG A 1 271 ? -16.264 16.159 -0.878 1.00 82.81 271 ARG A C 1
ATOM 1989 O O . ARG A 1 271 ? -15.788 17.141 -0.327 1.00 82.81 271 ARG A O 1
ATOM 1996 N N . VAL A 1 272 ? -15.893 14.914 -0.569 1.00 81.38 272 VAL A N 1
ATOM 1997 C CA . VAL A 1 272 ? -14.900 14.572 0.461 1.00 81.38 272 VAL A CA 1
ATOM 1998 C C . VAL A 1 272 ? -13.499 14.697 -0.126 1.00 81.38 272 VAL A C 1
ATOM 2000 O O . VAL A 1 272 ? -12.590 15.199 0.525 1.00 81.38 272 VAL A O 1
ATOM 2003 N N . VAL A 1 273 ? -13.334 14.279 -1.381 1.00 83.88 273 VAL A N 1
ATOM 2004 C CA . VAL A 1 273 ? -12.044 14.279 -2.078 1.00 83.88 273 VAL A CA 1
ATOM 2005 C C . VAL A 1 273 ? -11.591 15.687 -2.462 1.00 83.88 273 VAL A C 1
ATOM 2007 O O . VAL A 1 273 ? -10.399 15.974 -2.387 1.00 83.88 273 VAL A O 1
ATOM 2010 N N . ALA A 1 274 ? -12.529 16.567 -2.819 1.00 85.06 274 ALA A N 1
ATOM 2011 C CA . ALA A 1 274 ? -12.270 17.941 -3.250 1.00 85.06 274 ALA A CA 1
ATOM 2012 C C . ALA A 1 274 ? -11.798 18.875 -2.122 1.00 85.06 274 ALA A C 1
ATOM 2014 O O . ALA A 1 274 ? -11.387 20.003 -2.391 1.00 85.06 274 ALA A O 1
ATOM 2015 N N . GLU A 1 275 ? -11.832 18.434 -0.860 1.00 90.00 275 GLU A N 1
ATOM 2016 C CA . GLU A 1 275 ? -11.238 19.206 0.227 1.00 90.00 275 GLU A CA 1
ATOM 2017 C C . GLU A 1 275 ? -9.725 19.349 -0.001 1.00 90.00 275 GLU A C 1
ATOM 2019 O O . GLU A 1 275 ? -9.025 18.394 -0.342 1.00 90.00 275 GLU A O 1
ATOM 2024 N N . ARG A 1 276 ? -9.226 20.580 0.147 1.00 89.19 276 ARG A N 1
ATOM 2025 C CA . ARG A 1 276 ? -7.897 20.994 -0.320 1.00 89.19 276 ARG A CA 1
ATOM 2026 C C . ARG A 1 276 ? -6.764 20.138 0.258 1.00 89.19 276 ARG A C 1
ATOM 2028 O O . ARG A 1 276 ? -5.867 19.738 -0.485 1.00 89.19 276 ARG A O 1
ATOM 2035 N N . THR A 1 277 ? -6.815 19.825 1.553 1.00 87.69 277 THR A N 1
ATOM 2036 C CA . THR A 1 277 ? -5.793 19.017 2.234 1.00 87.69 277 THR A CA 1
ATOM 2037 C C . THR A 1 277 ? -5.826 17.565 1.768 1.00 87.69 277 THR A C 1
ATOM 2039 O O . THR A 1 277 ? -4.772 16.979 1.500 1.00 87.69 277 THR A O 1
ATOM 2042 N N . ARG A 1 278 ? -7.022 16.988 1.611 1.00 91.19 278 ARG A N 1
ATOM 2043 C CA . ARG A 1 278 ? -7.234 15.647 1.054 1.00 91.19 278 ARG A CA 1
ATOM 2044 C C . ARG A 1 278 ? -6.746 15.540 -0.380 1.00 91.19 278 ARG A C 1
ATOM 2046 O O . ARG A 1 278 ? -5.931 14.667 -0.665 1.00 91.19 278 ARG A O 1
ATOM 2053 N N . SER A 1 279 ? -7.146 16.464 -1.250 1.00 91.00 279 SER A N 1
ATOM 2054 C CA . SER A 1 279 ? -6.659 16.541 -2.632 1.00 91.00 279 SER A CA 1
ATOM 2055 C C . SER A 1 279 ? -5.130 16.621 -2.697 1.00 91.00 279 SER A C 1
ATOM 2057 O O . SER A 1 279 ? -4.507 15.848 -3.424 1.00 91.00 279 SER A O 1
ATOM 2059 N N . GLY A 1 280 ? -4.508 17.475 -1.874 1.00 92.25 280 GLY A N 1
ATOM 2060 C CA . GLY A 1 280 ? -3.047 17.551 -1.767 1.00 92.25 280 GLY A CA 1
ATOM 2061 C C . GLY A 1 280 ? -2.407 16.247 -1.275 1.00 92.25 280 GLY A C 1
ATOM 2062 O O . GLY A 1 280 ? -1.346 15.857 -1.754 1.00 92.25 280 GLY A O 1
ATOM 2063 N N . SER A 1 281 ? -3.067 15.525 -0.368 1.00 92.75 281 SER A N 1
ATOM 2064 C CA . SER A 1 281 ? -2.591 14.234 0.148 1.00 92.75 281 SER A CA 1
ATOM 2065 C C . SER A 1 281 ? -2.687 13.113 -0.891 1.00 92.75 281 SER A C 1
ATOM 2067 O O . SER A 1 281 ? -1.770 12.296 -0.991 1.00 92.75 281 SER A O 1
ATOM 2069 N N . PHE A 1 282 ? -3.754 13.083 -1.697 1.00 93.75 282 PHE A N 1
ATOM 2070 C CA . PHE A 1 282 ? -3.888 12.144 -2.814 1.00 93.75 282 PHE A CA 1
ATOM 2071 C C . PHE A 1 282 ? -2.864 12.425 -3.912 1.00 93.75 282 PHE A C 1
ATOM 2073 O O . PHE A 1 282 ? -2.226 11.490 -4.395 1.00 93.75 282 PHE A O 1
ATOM 2080 N N . LEU A 1 283 ? -2.650 13.702 -4.250 1.00 95.38 283 LEU A N 1
ATOM 2081 C CA . LEU A 1 283 ? -1.607 14.112 -5.188 1.00 95.38 283 LEU A CA 1
ATOM 2082 C C . LEU A 1 283 ? -0.216 13.719 -4.673 1.00 95.38 283 LEU A C 1
ATOM 2084 O O . LEU A 1 283 ? 0.562 13.128 -5.415 1.00 95.38 283 LEU A O 1
ATOM 2088 N N . GLY A 1 284 ? 0.078 13.960 -3.392 1.00 94.88 284 GLY A N 1
ATOM 2089 C CA . GLY A 1 284 ? 1.332 13.538 -2.768 1.00 94.88 284 GLY A CA 1
ATOM 2090 C C . GLY A 1 284 ? 1.534 12.022 -2.831 1.00 94.88 284 GLY A C 1
ATOM 2091 O O . GLY A 1 284 ? 2.602 11.559 -3.223 1.00 94.88 284 GLY A O 1
ATOM 2092 N N . ALA A 1 285 ? 0.498 11.234 -2.524 1.00 93.81 285 ALA A N 1
ATOM 2093 C CA . ALA A 1 285 ? 0.551 9.775 -2.629 1.00 93.81 285 ALA A CA 1
ATOM 2094 C C . ALA A 1 285 ? 0.792 9.290 -4.072 1.00 93.81 285 ALA A C 1
ATOM 2096 O O . ALA A 1 285 ? 1.559 8.344 -4.275 1.00 93.81 285 ALA A O 1
ATOM 2097 N N . ALA A 1 286 ? 0.169 9.942 -5.058 1.00 95.62 286 ALA A N 1
ATOM 2098 C CA . ALA A 1 286 ? 0.384 9.669 -6.476 1.00 95.62 286 ALA A CA 1
ATOM 2099 C C . ALA A 1 286 ? 1.819 10.010 -6.904 1.00 95.62 286 ALA A C 1
ATOM 2101 O O . ALA A 1 286 ? 2.477 9.175 -7.517 1.00 95.62 286 ALA A O 1
ATOM 2102 N N . LEU A 1 287 ? 2.333 11.184 -6.523 1.00 96.25 287 LEU A N 1
ATOM 2103 C CA . LEU A 1 287 ? 3.678 11.655 -6.870 1.00 96.25 287 LEU A CA 1
ATOM 2104 C C . LEU A 1 287 ? 4.790 10.785 -6.272 1.00 96.25 287 LEU A C 1
ATOM 2106 O O . LEU A 1 287 ? 5.756 10.467 -6.959 1.00 96.25 287 LEU A O 1
ATOM 2110 N N . LEU A 1 288 ? 4.649 10.334 -5.023 1.00 93.31 288 LEU A N 1
ATOM 2111 C CA . LEU A 1 288 ? 5.625 9.422 -4.410 1.00 93.31 288 LEU A CA 1
ATOM 2112 C C . LEU A 1 288 ? 5.773 8.127 -5.215 1.00 93.31 288 LEU A C 1
ATOM 2114 O O . LEU A 1 288 ? 6.887 7.653 -5.433 1.00 93.31 288 LEU A O 1
ATOM 2118 N N . ASN A 1 289 ? 4.654 7.554 -5.674 1.00 91.56 289 ASN A N 1
ATOM 2119 C CA . ASN A 1 289 ? 4.707 6.353 -6.507 1.00 91.56 289 ASN A CA 1
ATOM 2120 C C . ASN A 1 289 ? 5.085 6.641 -7.951 1.00 91.56 289 ASN A C 1
ATOM 2122 O O . ASN A 1 289 ? 5.777 5.819 -8.538 1.00 91.56 289 ASN A O 1
ATOM 2126 N N . PHE A 1 290 ? 4.706 7.795 -8.495 1.00 94.06 290 PHE A N 1
ATOM 2127 C CA . PHE A 1 290 ? 5.163 8.269 -9.799 1.00 94.06 290 PHE A CA 1
ATOM 2128 C C . PHE A 1 290 ? 6.695 8.298 -9.862 1.00 94.06 290 PHE A C 1
ATOM 2130 O O . PHE A 1 290 ? 7.276 7.713 -10.771 1.00 94.06 290 PHE A O 1
ATOM 2137 N N . GLY A 1 291 ? 7.352 8.887 -8.856 1.00 91.56 291 GLY A N 1
ATOM 2138 C CA . GLY A 1 291 ? 8.812 8.918 -8.764 1.00 91.56 291 GLY A CA 1
ATOM 2139 C C . GLY A 1 291 ? 9.429 7.529 -8.597 1.00 91.56 291 GLY A C 1
ATOM 2140 O O . GLY A 1 291 ? 10.322 7.156 -9.356 1.00 91.56 291 GLY A O 1
ATOM 2141 N N . MET A 1 292 ? 8.925 6.739 -7.638 1.00 88.44 292 MET A N 1
ATOM 2142 C CA . MET A 1 292 ? 9.451 5.396 -7.364 1.00 88.44 292 MET A CA 1
ATOM 2143 C C . MET A 1 292 ? 9.303 4.462 -8.572 1.00 88.44 292 MET A C 1
ATOM 2145 O O . MET A 1 292 ? 10.290 3.888 -9.026 1.00 88.44 292 MET A O 1
ATOM 2149 N N . MET A 1 293 ? 8.089 4.303 -9.102 1.00 85.75 293 MET A N 1
ATOM 2150 C CA . MET A 1 293 ? 7.838 3.418 -10.243 1.00 85.75 293 MET A CA 1
ATOM 2151 C C . MET A 1 293 ? 8.527 3.944 -11.502 1.00 85.75 293 MET A C 1
ATOM 2153 O O . MET A 1 293 ? 9.112 3.150 -12.234 1.00 85.75 293 MET A O 1
ATOM 2157 N N . GLY A 1 294 ? 8.556 5.267 -11.690 1.00 84.81 294 GLY A N 1
ATOM 2158 C CA . GLY A 1 294 ? 9.231 5.930 -12.802 1.00 84.81 294 GLY A CA 1
ATOM 2159 C C . GLY A 1 294 ? 10.715 5.595 -12.927 1.00 84.81 294 GLY A C 1
ATOM 2160 O O . GLY A 1 294 ? 11.195 5.467 -14.049 1.00 84.81 294 GLY A O 1
ATOM 2161 N N . ILE A 1 295 ? 11.433 5.419 -11.811 1.00 83.44 295 ILE A N 1
ATOM 2162 C CA . ILE A 1 295 ? 12.870 5.098 -11.829 1.00 83.44 295 ILE A CA 1
ATOM 2163 C C . ILE A 1 295 ? 13.180 3.613 -11.587 1.00 83.44 295 ILE A C 1
ATOM 2165 O O . ILE A 1 295 ? 14.225 3.125 -12.013 1.00 83.44 295 ILE A O 1
ATOM 2169 N N . SER A 1 296 ? 12.267 2.876 -10.943 1.00 77.50 296 SER A N 1
ATOM 2170 C CA . SER A 1 296 ? 12.475 1.482 -10.515 1.00 77.50 296 SER A CA 1
ATOM 2171 C C . SER A 1 296 ? 12.920 0.542 -11.639 1.00 77.50 296 SER A C 1
ATOM 2173 O O . SER A 1 296 ? 13.865 -0.226 -11.454 1.00 77.50 296 SER A O 1
ATOM 2175 N N . LEU A 1 297 ? 12.292 0.637 -12.818 1.00 77.06 297 LEU A N 1
ATOM 2176 C CA . LEU A 1 297 ? 12.638 -0.190 -13.972 1.00 77.06 297 LEU A CA 1
ATOM 2177 C C . LEU A 1 297 ? 14.080 0.080 -14.406 1.00 77.06 297 LEU A C 1
ATOM 2179 O O . LEU A 1 297 ? 14.870 -0.853 -14.520 1.00 77.06 297 LEU A O 1
ATOM 2183 N N . PHE A 1 298 ? 14.454 1.347 -14.579 1.00 76.62 298 PHE A N 1
ATOM 2184 C CA . PHE A 1 298 ? 15.806 1.718 -14.995 1.00 76.62 298 PHE A CA 1
ATOM 2185 C C . PHE A 1 298 ? 16.856 1.308 -13.978 1.00 76.62 298 PHE A C 1
ATOM 2187 O O . PHE A 1 298 ? 17.912 0.818 -14.361 1.00 76.62 298 PHE A O 1
ATOM 2194 N N . ALA A 1 299 ? 16.558 1.452 -12.690 1.00 79.75 299 ALA A N 1
ATOM 2195 C CA . ALA A 1 299 ? 17.486 1.072 -11.643 1.00 79.75 299 ALA A CA 1
ATOM 2196 C C . ALA A 1 299 ? 17.746 -0.445 -11.624 1.00 79.75 299 ALA A C 1
ATOM 2198 O O . ALA A 1 299 ? 18.900 -0.864 -11.525 1.00 79.75 299 ALA A O 1
ATOM 2199 N N . THR A 1 300 ? 16.713 -1.279 -11.806 1.00 83.19 300 THR A N 1
ATOM 2200 C CA . THR A 1 300 ? 16.896 -2.735 -11.949 1.00 83.19 300 THR A CA 1
ATOM 2201 C C . THR A 1 300 ? 17.741 -3.075 -13.177 1.00 83.19 300 THR A C 1
ATOM 2203 O O . THR A 1 300 ? 18.642 -3.910 -13.087 1.00 83.19 300 THR A O 1
ATOM 2206 N N . TYR A 1 301 ? 17.490 -2.419 -14.314 1.00 78.88 301 TYR A N 1
ATOM 2207 C CA . TYR A 1 301 ? 18.263 -2.644 -15.539 1.00 78.88 301 TYR A CA 1
ATOM 2208 C C . TYR A 1 301 ? 19.706 -2.169 -15.401 1.00 78.88 301 TYR A C 1
ATOM 2210 O O . TYR A 1 301 ? 20.613 -2.872 -15.823 1.00 78.88 301 TYR A O 1
ATOM 2218 N N . HIS A 1 302 ? 19.949 -1.030 -14.761 1.00 81.81 302 HIS A N 1
ATOM 2219 C CA . HIS A 1 302 ? 21.299 -0.553 -14.495 1.00 81.81 302 HIS A CA 1
ATOM 2220 C C . HIS A 1 302 ? 22.071 -1.553 -13.619 1.00 81.81 302 HIS A C 1
ATOM 2222 O O . HIS A 1 302 ? 23.177 -1.953 -13.969 1.00 81.81 302 HIS A O 1
ATOM 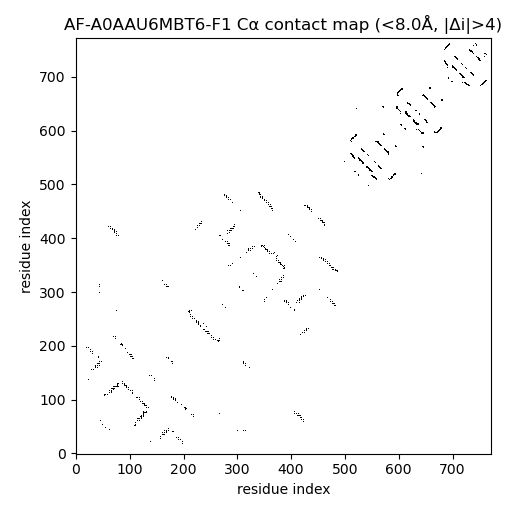2228 N N . LEU A 1 303 ? 21.464 -2.056 -12.539 1.00 84.88 303 LEU A N 1
ATOM 2229 C CA . LEU A 1 303 ? 22.100 -3.056 -11.677 1.00 84.88 303 LEU A CA 1
ATOM 2230 C C . LEU A 1 303 ? 22.403 -4.372 -12.417 1.00 84.88 303 LEU A C 1
ATOM 2232 O O . LEU A 1 303 ? 23.494 -4.917 -12.270 1.00 84.88 303 LEU A O 1
ATOM 2236 N N . GLN A 1 304 ? 21.460 -4.902 -13.201 1.00 86.62 304 GLN A N 1
ATOM 2237 C CA . GLN A 1 304 ? 21.618 -6.225 -13.822 1.00 86.62 304 GLN A CA 1
ATOM 2238 C C . GLN A 1 304 ? 22.334 -6.192 -15.183 1.00 86.62 304 GLN A C 1
ATOM 2240 O O . GLN A 1 304 ? 23.155 -7.063 -15.455 1.00 86.62 304 GLN A O 1
ATOM 2245 N N . MET A 1 305 ? 22.054 -5.202 -16.033 1.00 80.62 305 MET A N 1
ATOM 2246 C CA . MET A 1 305 ? 22.582 -5.118 -17.403 1.00 80.62 305 MET A CA 1
ATOM 2247 C C . MET A 1 305 ? 23.856 -4.272 -17.510 1.00 80.62 305 MET A C 1
ATOM 2249 O O . MET A 1 305 ? 24.710 -4.616 -18.319 1.00 80.62 305 MET A O 1
ATOM 2253 N N . VAL A 1 306 ? 24.000 -3.203 -16.712 1.00 80.69 306 VAL A N 1
ATOM 2254 C CA . VAL A 1 306 ? 25.194 -2.326 -16.740 1.00 80.69 306 VAL A CA 1
ATOM 2255 C C . VAL A 1 306 ? 26.221 -2.766 -15.695 1.00 80.69 306 VAL A C 1
ATOM 2257 O O . VAL A 1 306 ? 27.377 -2.988 -16.023 1.00 80.69 306 VAL A O 1
ATOM 2260 N N . MET A 1 307 ? 25.805 -2.971 -14.441 1.00 83.62 307 MET A N 1
ATOM 2261 C CA . MET A 1 307 ? 26.698 -3.433 -13.365 1.00 83.62 307 MET A CA 1
ATOM 2262 C C . MET A 1 307 ? 26.864 -4.961 -13.310 1.00 83.62 307 MET A C 1
ATOM 2264 O O . MET A 1 307 ? 27.601 -5.467 -12.460 1.00 83.62 307 MET A O 1
ATOM 2268 N N . HIS A 1 308 ? 26.173 -5.704 -14.181 1.00 86.50 308 HIS A N 1
ATOM 2269 C CA . HIS A 1 308 ? 26.238 -7.168 -14.281 1.00 86.50 308 HIS A CA 1
ATOM 2270 C C . HIS A 1 308 ? 25.914 -7.916 -12.974 1.00 86.50 308 HIS A C 1
ATOM 2272 O O . HIS A 1 308 ? 26.457 -8.988 -12.693 1.00 86.50 308 HIS A O 1
ATOM 2278 N N . TYR A 1 309 ? 25.037 -7.363 -12.130 1.00 89.75 309 TYR A N 1
ATOM 2279 C CA . TYR A 1 309 ? 24.606 -8.050 -10.913 1.00 89.75 309 TYR A CA 1
ATOM 2280 C C . TYR A 1 309 ? 23.643 -9.182 -11.255 1.00 89.75 309 TYR A C 1
ATOM 2282 O O . TYR A 1 309 ? 22.693 -9.011 -12.015 1.00 89.75 309 TYR A O 1
ATOM 2290 N N . LYS A 1 310 ? 23.839 -10.333 -10.609 1.00 90.69 310 LYS A N 1
ATOM 2291 C CA . LYS A 1 310 ? 22.838 -11.401 -10.615 1.00 90.69 310 LYS A CA 1
ATOM 2292 C C . LYS A 1 310 ? 21.539 -10.946 -9.922 1.00 90.69 310 LYS A C 1
ATOM 2294 O O . LYS A 1 310 ? 21.616 -10.087 -9.032 1.00 90.69 310 LYS A O 1
ATOM 2299 N N . PRO A 1 311 ? 20.371 -11.534 -10.252 1.00 88.38 311 PRO A N 1
ATOM 2300 C CA . PRO A 1 311 ? 19.080 -11.134 -9.690 1.00 88.38 311 PRO A CA 1
ATOM 2301 C C . PRO A 1 311 ? 19.045 -11.088 -8.157 1.00 88.38 311 PRO A C 1
ATOM 2303 O O . PRO A 1 311 ? 18.516 -10.129 -7.594 1.00 88.38 311 PRO A O 1
ATOM 2306 N N . LEU A 1 312 ? 19.658 -12.056 -7.461 1.00 91.56 312 LEU A N 1
ATOM 2307 C CA . LEU A 1 312 ? 19.716 -12.042 -5.996 1.00 91.56 312 LEU A CA 1
ATOM 2308 C C . LEU A 1 312 ? 20.487 -10.831 -5.460 1.00 91.56 312 LEU A C 1
ATOM 2310 O O . LEU A 1 312 ? 20.009 -10.127 -4.570 1.00 91.56 312 LEU A O 1
ATOM 2314 N N . LYS A 1 313 ? 21.664 -10.552 -6.031 1.00 91.25 313 LYS A N 1
ATOM 2315 C CA . LYS A 1 313 ? 22.492 -9.401 -5.644 1.00 91.25 313 LYS A CA 1
ATOM 2316 C C . LYS A 1 313 ? 21.781 -8.079 -5.942 1.00 91.25 313 LYS A C 1
ATOM 2318 O O . LYS A 1 313 ? 21.854 -7.161 -5.128 1.00 91.25 313 LYS A O 1
ATOM 2323 N N . ALA A 1 314 ? 21.064 -7.994 -7.063 1.00 88.00 314 ALA A N 1
ATOM 2324 C CA . ALA A 1 314 ? 20.222 -6.845 -7.377 1.00 88.00 314 ALA A CA 1
ATOM 2325 C C . ALA A 1 314 ? 19.116 -6.660 -6.324 1.00 88.00 314 ALA A C 1
ATOM 2327 O O . ALA A 1 314 ? 18.936 -5.549 -5.844 1.00 88.00 314 ALA A O 1
ATOM 2328 N N . GLY A 1 315 ? 18.449 -7.731 -5.874 1.00 88.31 315 GLY A N 1
ATOM 2329 C CA . GLY A 1 315 ? 17.461 -7.658 -4.789 1.00 88.31 315 GLY A CA 1
ATOM 2330 C C . GLY A 1 315 ? 18.025 -7.102 -3.478 1.00 88.31 315 GLY A C 1
ATOM 2331 O O . GLY A 1 315 ? 17.422 -6.212 -2.877 1.00 88.31 315 GLY A O 1
ATOM 2332 N N . PHE A 1 316 ? 19.222 -7.540 -3.072 1.00 91.38 316 PHE A N 1
ATOM 2333 C CA . PHE A 1 316 ? 19.919 -6.978 -1.906 1.00 91.38 316 PHE A CA 1
ATOM 2334 C C . PHE A 1 316 ? 20.277 -5.494 -2.076 1.00 91.38 316 PHE A C 1
ATOM 2336 O O . PHE A 1 316 ? 20.232 -4.736 -1.106 1.00 91.38 316 PHE A O 1
ATOM 2343 N N . ALA A 1 317 ? 20.579 -5.057 -3.299 1.00 90.56 317 ALA A N 1
ATOM 2344 C CA . ALA A 1 317 ? 20.922 -3.670 -3.608 1.00 90.56 317 ALA A CA 1
ATOM 2345 C C . ALA A 1 317 ? 19.746 -2.682 -3.431 1.00 90.56 317 ALA A C 1
ATOM 2347 O O . ALA A 1 317 ? 19.969 -1.482 -3.307 1.00 90.56 317 ALA A O 1
ATOM 2348 N N . PHE A 1 318 ? 18.498 -3.156 -3.356 1.00 87.94 318 PHE A N 1
ATOM 2349 C CA . PHE A 1 318 ? 17.333 -2.314 -3.042 1.00 87.94 318 PHE A CA 1
ATOM 2350 C C . PHE A 1 318 ? 17.044 -2.197 -1.534 1.00 87.94 318 PHE A C 1
ATOM 2352 O O . PHE A 1 318 ? 16.299 -1.308 -1.115 1.00 87.94 318 PHE A O 1
ATOM 2359 N N . LEU A 1 319 ? 17.618 -3.064 -0.688 1.00 90.38 319 LEU A N 1
ATOM 2360 C CA . LEU A 1 319 ? 17.326 -3.073 0.752 1.00 90.38 319 LEU A CA 1
ATOM 2361 C C . LEU A 1 319 ? 17.660 -1.763 1.478 1.00 90.38 319 LEU A C 1
ATOM 2363 O O . LEU A 1 319 ? 16.877 -1.394 2.356 1.00 90.38 319 LEU A O 1
ATOM 2367 N N . PRO A 1 320 ? 18.734 -1.019 1.142 1.00 93.31 320 PRO A N 1
ATOM 2368 C CA . PRO A 1 320 ? 19.000 0.268 1.782 1.00 93.31 320 PRO A CA 1
ATOM 2369 C C . PRO A 1 320 ? 17.861 1.276 1.617 1.00 93.31 320 PRO A C 1
ATOM 2371 O O . PRO A 1 320 ? 17.573 2.013 2.557 1.00 93.31 320 PRO A O 1
ATOM 2374 N N . MET A 1 321 ? 17.161 1.263 0.476 1.00 92.06 321 MET A N 1
ATOM 2375 C CA . MET A 1 321 ? 15.966 2.086 0.280 1.00 92.06 321 MET A CA 1
ATOM 2376 C C . MET A 1 321 ? 14.877 1.695 1.284 1.00 92.06 321 MET A C 1
ATOM 2378 O O . MET A 1 321 ? 14.357 2.556 1.987 1.00 92.06 321 MET A O 1
ATOM 2382 N N . VAL A 1 322 ? 14.553 0.400 1.399 1.00 89.69 322 VAL A N 1
ATOM 2383 C CA . VAL A 1 322 ? 13.522 -0.079 2.339 1.00 89.69 322 VAL A CA 1
ATOM 2384 C C . VAL A 1 322 ? 13.913 0.221 3.789 1.00 89.69 322 VAL A C 1
ATOM 2386 O O . VAL A 1 322 ? 13.078 0.671 4.573 1.00 89.69 322 VAL A O 1
ATOM 2389 N N . GLY A 1 323 ? 15.190 0.039 4.134 1.00 91.56 323 GLY A N 1
ATOM 2390 C CA . GLY A 1 323 ? 15.742 0.404 5.436 1.00 91.56 323 GLY A CA 1
ATOM 2391 C C . GLY A 1 323 ? 15.574 1.893 5.734 1.00 91.56 323 GLY A C 1
ATOM 2392 O O . GLY A 1 323 ? 15.080 2.242 6.803 1.00 91.56 323 GLY A O 1
ATOM 2393 N N . ALA A 1 324 ? 15.886 2.767 4.775 1.00 94.75 324 ALA A N 1
ATOM 2394 C CA . ALA A 1 324 ? 15.667 4.205 4.905 1.00 94.75 324 ALA A CA 1
ATOM 2395 C C . ALA A 1 324 ? 14.178 4.551 5.082 1.00 94.75 324 ALA A C 1
ATOM 2397 O O . ALA A 1 324 ? 13.850 5.313 5.988 1.00 94.75 324 ALA A O 1
ATOM 2398 N N . VAL A 1 325 ? 13.262 3.928 4.324 1.00 91.62 325 VAL A N 1
ATOM 2399 C CA . VAL A 1 325 ? 11.808 4.101 4.532 1.00 91.62 325 VAL A CA 1
ATOM 2400 C C . VAL A 1 325 ? 11.419 3.746 5.966 1.00 91.62 325 VAL A C 1
ATOM 2402 O O . VAL A 1 325 ? 10.752 4.534 6.637 1.00 91.62 325 VAL A O 1
ATOM 2405 N N . MET A 1 326 ? 11.840 2.573 6.449 1.00 88.62 326 MET A N 1
ATOM 2406 C CA . MET A 1 326 ? 11.496 2.075 7.783 1.00 88.62 326 MET A CA 1
ATOM 2407 C C . MET A 1 326 ? 12.082 2.948 8.893 1.00 88.62 326 MET A C 1
ATOM 2409 O O . MET A 1 326 ? 11.365 3.332 9.818 1.00 88.62 326 MET A O 1
ATOM 2413 N N . VAL A 1 327 ? 13.366 3.296 8.803 1.00 92.12 327 VAL A N 1
ATOM 2414 C CA . VAL A 1 327 ? 14.047 4.140 9.792 1.00 92.12 327 VAL A CA 1
ATOM 2415 C C . VAL A 1 327 ? 13.412 5.522 9.825 1.00 92.12 327 VAL A C 1
ATOM 2417 O O . VAL A 1 327 ? 13.060 6.005 10.895 1.00 92.12 327 VAL A O 1
ATOM 2420 N N . THR A 1 328 ? 13.178 6.154 8.680 1.00 93.50 328 THR A N 1
ATOM 2421 C CA . THR A 1 328 ? 12.580 7.490 8.648 1.00 93.50 328 THR A CA 1
ATOM 2422 C C . THR A 1 328 ? 11.131 7.482 9.143 1.00 93.50 328 THR A C 1
ATOM 2424 O O . THR A 1 328 ? 10.758 8.337 9.950 1.00 93.50 328 THR A O 1
ATOM 2427 N N . ALA A 1 329 ? 10.322 6.492 8.755 1.00 87.75 329 ALA A N 1
ATOM 2428 C CA . ALA A 1 329 ? 8.941 6.372 9.224 1.00 87.75 329 ALA A CA 1
ATOM 2429 C C . ALA A 1 329 ? 8.856 6.120 10.744 1.00 87.75 329 ALA A C 1
ATOM 2431 O O . ALA A 1 329 ? 8.068 6.758 11.444 1.00 87.75 329 ALA A O 1
ATOM 2432 N N . THR A 1 330 ? 9.684 5.218 11.277 1.00 81.25 330 THR A N 1
ATOM 2433 C CA . THR A 1 330 ? 9.644 4.846 12.703 1.00 81.25 330 THR A CA 1
ATOM 2434 C C . THR A 1 330 ? 10.366 5.842 13.599 1.00 81.25 330 THR A C 1
ATOM 2436 O O . THR A 1 330 ? 9.913 6.102 14.711 1.00 81.25 330 THR A O 1
ATOM 2439 N N . GLN A 1 331 ? 11.480 6.418 13.145 1.00 89.12 331 GLN A N 1
ATOM 2440 C CA . GLN A 1 331 ? 12.318 7.248 14.002 1.00 89.12 331 GLN A CA 1
ATOM 2441 C C . GLN A 1 331 ? 11.982 8.737 13.910 1.00 89.12 331 GLN A C 1
ATOM 2443 O O . GLN A 1 331 ? 11.988 9.426 14.933 1.00 89.12 331 GLN A O 1
ATOM 2448 N N . VAL A 1 332 ? 11.681 9.234 12.710 1.00 90.25 332 VAL A N 1
ATOM 2449 C CA . VAL A 1 332 ? 11.405 10.658 12.482 1.00 90.25 332 VAL A CA 1
ATOM 2450 C C . VAL A 1 332 ? 9.907 10.905 12.552 1.00 90.25 332 VAL A C 1
ATOM 2452 O O . VAL A 1 332 ? 9.431 11.642 13.415 1.00 90.25 332 VAL A O 1
ATOM 2455 N N . VAL A 1 333 ? 9.147 10.241 11.681 1.00 86.62 333 VAL A N 1
ATOM 2456 C CA . VAL A 1 333 ? 7.718 10.518 11.529 1.00 86.62 333 VAL A CA 1
ATOM 2457 C C . VAL A 1 333 ? 6.947 10.153 12.794 1.00 86.62 333 VAL A C 1
ATOM 2459 O O . VAL A 1 333 ? 6.244 11.011 13.312 1.00 86.62 333 VAL A O 1
ATOM 2462 N N . ALA A 1 334 ? 7.125 8.959 13.368 1.00 81.06 334 ALA A N 1
ATOM 2463 C CA . ALA A 1 334 ? 6.388 8.564 14.577 1.00 81.06 334 ALA A CA 1
ATOM 2464 C C . ALA A 1 334 ? 6.610 9.500 15.787 1.00 81.06 334 ALA A C 1
ATOM 2466 O O . ALA A 1 334 ? 5.722 9.641 16.623 1.00 81.06 334 ALA A O 1
ATOM 2467 N N . ARG A 1 335 ? 7.769 10.171 15.880 1.00 83.00 335 ARG A N 1
ATOM 2468 C CA . ARG A 1 335 ? 8.078 11.116 16.972 1.00 83.00 335 ARG A CA 1
ATOM 2469 C C . ARG A 1 335 ? 7.570 12.531 16.718 1.00 83.00 335 ARG A C 1
ATOM 2471 O O . ARG A 1 335 ? 7.347 13.285 17.664 1.00 83.00 335 ARG A O 1
ATOM 2478 N N . VAL A 1 336 ? 7.457 12.927 15.457 1.00 83.81 336 VAL A N 1
ATOM 2479 C CA . VAL A 1 336 ? 7.174 14.314 15.065 1.00 83.81 336 VAL A CA 1
ATOM 2480 C C . VAL A 1 336 ? 5.724 14.487 14.594 1.00 83.81 336 VAL A C 1
ATOM 2482 O O . VAL A 1 336 ? 5.175 15.591 14.667 1.00 83.81 336 VAL A O 1
ATOM 2485 N N . MET A 1 337 ? 5.070 13.397 14.183 1.00 72.94 337 MET A N 1
ATOM 2486 C CA . MET A 1 337 ? 3.660 13.364 13.804 1.00 72.94 337 MET A CA 1
ATOM 2487 C C . MET A 1 337 ? 2.787 13.915 14.942 1.00 72.94 337 MET A C 1
ATOM 2489 O O . MET A 1 337 ? 2.860 13.456 16.078 1.00 72.94 337 MET A O 1
ATOM 2493 N N . GLY A 1 338 ? 1.982 14.937 14.641 1.00 71.12 338 GLY A N 1
ATOM 2494 C CA . GLY A 1 338 ? 1.123 15.630 15.612 1.00 71.12 338 GLY A CA 1
ATOM 2495 C C . GLY A 1 338 ? 1.762 16.839 16.308 1.00 71.12 338 GLY A C 1
ATOM 2496 O O . GLY A 1 338 ? 1.048 17.605 16.953 1.00 71.12 338 GLY A O 1
ATOM 2497 N N . ARG A 1 339 ? 3.077 17.064 16.156 1.00 79.12 339 ARG A N 1
ATOM 2498 C CA . ARG A 1 339 ? 3.772 18.261 16.680 1.00 79.12 339 ARG A CA 1
ATOM 2499 C C . ARG A 1 339 ? 3.967 19.356 15.634 1.00 79.12 339 ARG A C 1
ATOM 2501 O O . ARG A 1 339 ? 4.015 20.537 15.991 1.00 79.12 339 ARG A O 1
ATOM 2508 N N . ILE A 1 340 ? 4.070 18.971 14.362 1.00 84.50 340 ILE A N 1
ATOM 2509 C CA . ILE A 1 340 ? 4.232 19.888 13.229 1.00 84.50 340 ILE A CA 1
ATOM 2510 C C . ILE A 1 340 ? 3.124 19.686 12.185 1.00 84.50 340 ILE A C 1
ATOM 2512 O O . ILE A 1 340 ? 2.594 18.577 12.069 1.00 84.50 340 ILE A O 1
ATOM 2516 N N . PRO A 1 341 ? 2.787 20.728 11.404 1.00 84.62 341 PRO A N 1
ATOM 2517 C CA . PRO A 1 341 ? 1.871 20.610 10.273 1.00 84.62 341 PRO A CA 1
ATOM 2518 C C . PRO A 1 341 ? 2.309 19.549 9.258 1.00 84.62 341 PRO A C 1
ATOM 2520 O O . PRO A 1 341 ? 3.487 19.478 8.904 1.00 84.62 341 PRO A O 1
ATOM 2523 N N . THR A 1 342 ? 1.355 18.785 8.718 1.00 86.12 342 THR A N 1
ATOM 2524 C CA . THR A 1 342 ? 1.621 17.662 7.794 1.00 86.12 342 THR A CA 1
ATOM 2525 C C . THR A 1 342 ? 2.426 18.087 6.558 1.00 86.12 342 THR A C 1
ATOM 2527 O O . THR A 1 342 ? 3.271 17.330 6.078 1.00 86.12 342 THR A O 1
ATOM 2530 N N . ARG A 1 343 ? 2.249 19.323 6.070 1.00 87.88 343 ARG A N 1
ATOM 2531 C CA . ARG A 1 343 ? 3.017 19.861 4.930 1.00 87.88 343 ARG A CA 1
ATOM 2532 C C . ARG A 1 343 ? 4.529 19.867 5.137 1.00 87.88 343 ARG A C 1
ATOM 2534 O O . ARG A 1 343 ? 5.264 19.688 4.176 1.00 87.88 343 ARG A O 1
ATOM 2541 N N . TRP A 1 344 ? 4.989 20.023 6.378 1.00 90.06 344 TRP A N 1
ATOM 2542 C CA . TRP A 1 344 ? 6.415 20.043 6.712 1.00 90.06 344 TRP A CA 1
ATOM 2543 C C . TRP A 1 344 ? 7.031 18.645 6.799 1.00 90.06 344 TRP A C 1
ATOM 2545 O O . TRP A 1 344 ? 8.237 18.522 6.966 1.00 90.06 344 TRP A O 1
ATOM 2555 N N . LEU A 1 345 ? 6.221 17.596 6.651 1.00 91.69 345 LEU A N 1
ATOM 2556 C CA . LEU A 1 345 ? 6.692 16.229 6.439 1.00 91.69 345 LEU A CA 1
ATOM 2557 C C . LEU A 1 345 ? 6.609 15.860 4.953 1.00 91.69 345 LEU A C 1
ATOM 2559 O O . LEU A 1 345 ? 7.589 15.403 4.371 1.00 91.69 345 LEU A O 1
ATOM 2563 N N . VAL A 1 346 ? 5.461 16.131 4.319 1.00 92.44 346 VAL A N 1
ATOM 2564 C CA . VAL A 1 346 ? 5.199 15.741 2.922 1.00 92.44 346 VAL A CA 1
ATOM 2565 C C . VAL A 1 346 ? 6.027 16.548 1.920 1.00 92.44 346 VAL A C 1
ATOM 2567 O O . VAL A 1 346 ? 6.568 15.968 0.986 1.00 92.44 346 VAL A O 1
ATOM 2570 N N . GLY A 1 347 ? 6.157 17.865 2.105 1.00 93.88 347 GLY A N 1
ATOM 2571 C CA . GLY A 1 347 ? 6.936 18.724 1.209 1.00 93.88 347 GLY A CA 1
ATOM 2572 C C . GLY A 1 347 ? 8.408 18.300 1.137 1.00 93.88 347 GLY A C 1
ATOM 2573 O O . GLY A 1 347 ? 8.876 17.921 0.064 1.00 93.88 347 GLY A O 1
ATOM 2574 N N . PRO A 1 348 ? 9.136 18.266 2.271 1.00 94.88 348 PRO A N 1
ATOM 2575 C CA . PRO A 1 348 ? 10.510 17.771 2.293 1.00 94.88 348 PRO A CA 1
ATOM 2576 C C . PRO A 1 348 ? 10.638 16.335 1.790 1.00 94.88 348 PRO A C 1
ATOM 2578 O O . PRO A 1 348 ? 11.586 16.027 1.077 1.00 94.88 348 PRO A O 1
ATOM 2581 N N . GLY A 1 349 ? 9.687 15.451 2.103 1.00 95.38 349 GLY A N 1
ATOM 2582 C CA . GLY A 1 349 ? 9.752 14.077 1.621 1.00 95.38 349 GLY A CA 1
ATOM 2583 C C . GLY A 1 349 ? 9.594 13.946 0.097 1.00 95.38 349 GLY A C 1
ATOM 2584 O O . GLY A 1 349 ? 10.324 13.177 -0.532 1.00 95.38 349 GLY A O 1
ATOM 2585 N N . LEU A 1 350 ? 8.728 14.745 -0.535 1.00 95.50 350 LEU A N 1
ATOM 2586 C CA . LEU A 1 350 ? 8.660 14.837 -1.999 1.00 95.50 350 LEU A CA 1
ATOM 2587 C C . LEU A 1 350 ? 9.940 15.447 -2.594 1.00 95.50 350 LEU A C 1
ATOM 2589 O O . LEU A 1 350 ? 10.427 14.938 -3.602 1.00 95.50 350 LEU A O 1
ATOM 2593 N N . ALA A 1 351 ? 10.542 16.447 -1.942 1.00 96.75 351 ALA A N 1
ATOM 2594 C CA . ALA A 1 351 ? 11.821 17.021 -2.366 1.00 96.75 351 ALA A CA 1
ATOM 2595 C C . ALA A 1 351 ? 12.975 16.004 -2.292 1.00 96.75 351 ALA A C 1
ATOM 2597 O O . ALA A 1 351 ? 13.754 15.893 -3.234 1.00 96.75 351 ALA A O 1
ATOM 2598 N N . PHE A 1 352 ? 13.059 15.210 -1.218 1.00 97.25 352 PHE A N 1
ATOM 2599 C CA . PHE A 1 352 ? 14.028 14.114 -1.102 1.00 97.25 352 PHE A CA 1
ATOM 2600 C C . PHE A 1 352 ? 13.807 13.043 -2.170 1.00 97.25 352 PHE A C 1
ATOM 2602 O O . PHE A 1 352 ? 14.768 12.555 -2.760 1.00 97.25 352 PHE A O 1
ATOM 2609 N N . THR A 1 353 ? 12.545 12.726 -2.475 1.00 95.75 353 THR A N 1
ATOM 2610 C CA . THR A 1 353 ? 12.207 11.813 -3.574 1.00 95.75 353 THR A CA 1
ATOM 2611 C C . THR A 1 353 ? 12.687 12.384 -4.914 1.00 95.75 353 THR A C 1
ATOM 2613 O O . THR A 1 353 ? 13.339 11.680 -5.681 1.00 95.75 353 THR A O 1
ATOM 2616 N N . ALA A 1 354 ? 12.445 13.674 -5.177 1.00 95.62 354 ALA A N 1
ATOM 2617 C CA . ALA A 1 354 ? 12.900 14.364 -6.384 1.00 95.62 354 ALA A CA 1
ATOM 2618 C C . ALA A 1 354 ? 14.430 14.409 -6.504 1.00 95.62 354 ALA A C 1
ATOM 2620 O O . ALA A 1 354 ? 14.956 14.192 -7.594 1.00 95.62 354 ALA A O 1
ATOM 2621 N N . ALA A 1 355 ? 15.137 14.647 -5.395 1.00 95.25 355 ALA A N 1
ATOM 2622 C CA . ALA A 1 355 ? 16.596 14.630 -5.333 1.00 95.25 355 ALA A CA 1
ATOM 2623 C C . ALA A 1 355 ? 17.159 13.222 -5.582 1.00 95.25 355 ALA A C 1
ATOM 2625 O O . ALA A 1 355 ? 18.128 13.067 -6.320 1.00 95.25 355 ALA A O 1
ATOM 2626 N N . GLY A 1 356 ? 16.520 12.190 -5.022 1.00 93.00 356 GLY A N 1
ATOM 2627 C CA . GLY A 1 356 ? 16.885 10.798 -5.266 1.00 93.00 356 GLY A CA 1
ATOM 2628 C C . GLY A 1 356 ? 16.720 10.406 -6.733 1.00 93.00 356 GLY A C 1
ATOM 2629 O O . GLY A 1 356 ? 17.642 9.842 -7.309 1.00 93.00 356 GLY A O 1
ATOM 2630 N N . VAL A 1 357 ? 15.598 10.776 -7.367 1.00 92.25 357 VAL A N 1
ATOM 2631 C CA . VAL A 1 357 ? 15.407 10.588 -8.818 1.00 92.25 357 VAL A CA 1
ATOM 2632 C C . VAL A 1 357 ? 16.427 11.398 -9.618 1.00 92.25 357 VAL A C 1
ATOM 2634 O O . VAL A 1 357 ? 17.026 10.865 -10.544 1.00 92.25 357 VAL A O 1
ATOM 2637 N N . TRP A 1 358 ? 16.668 12.660 -9.255 1.00 92.38 358 TRP A N 1
ATOM 2638 C CA . TRP A 1 358 ? 17.643 13.515 -9.935 1.00 92.38 358 TRP A CA 1
ATOM 2639 C C . TRP A 1 358 ? 19.049 12.920 -9.903 1.00 92.38 358 TRP A C 1
ATOM 2641 O O . TRP A 1 358 ? 19.767 12.989 -10.887 1.00 92.38 358 TRP A O 1
ATOM 2651 N N . MET A 1 359 ? 19.439 12.251 -8.821 1.00 89.88 359 MET A N 1
ATOM 2652 C CA . MET A 1 359 ? 20.757 11.630 -8.737 1.00 89.88 359 MET A CA 1
ATOM 2653 C C . MET A 1 359 ? 20.978 10.553 -9.815 1.00 89.88 359 MET A C 1
ATOM 2655 O O . MET A 1 359 ? 22.110 10.368 -10.263 1.00 89.88 359 MET A O 1
ATOM 2659 N N . PHE A 1 360 ? 19.916 9.927 -10.338 1.00 84.12 360 PHE A N 1
ATOM 2660 C CA . PHE A 1 360 ? 20.037 9.015 -11.477 1.00 84.12 360 PHE A CA 1
ATOM 2661 C C . PHE A 1 360 ? 20.461 9.714 -12.780 1.00 84.12 360 PHE A C 1
ATOM 2663 O O . PHE A 1 360 ? 20.976 9.042 -13.667 1.00 84.12 360 PHE A O 1
ATOM 2670 N N . THR A 1 361 ? 20.342 11.045 -12.900 1.00 86.12 361 THR A N 1
ATOM 2671 C CA . THR A 1 361 ? 20.890 11.790 -14.051 1.00 86.12 361 THR A CA 1
ATOM 2672 C C . THR A 1 361 ? 22.413 11.822 -14.064 1.00 86.12 361 THR A C 1
ATOM 2674 O O . THR A 1 361 ? 23.008 12.104 -15.098 1.00 86.12 361 THR A O 1
ATOM 2677 N N . THR A 1 362 ? 23.045 11.588 -12.912 1.00 82.25 362 THR A N 1
ATOM 2678 C CA . THR A 1 362 ? 24.507 11.604 -12.762 1.00 82.25 362 THR A CA 1
ATOM 2679 C C . THR A 1 362 ? 25.146 10.226 -12.907 1.00 82.25 362 THR A C 1
ATOM 2681 O O . THR A 1 362 ? 26.371 10.126 -12.897 1.00 82.25 362 THR A O 1
ATOM 2684 N N . LEU A 1 363 ? 24.340 9.168 -13.058 1.00 78.19 363 LEU A N 1
ATOM 2685 C CA . LEU A 1 363 ? 24.851 7.817 -13.258 1.00 78.19 363 LEU A CA 1
ATOM 2686 C C . LEU A 1 363 ? 25.486 7.696 -14.643 1.00 78.19 363 LEU A C 1
ATOM 2688 O O . LEU A 1 363 ? 24.845 7.904 -15.670 1.00 78.19 363 LEU A O 1
ATOM 2692 N N . SER A 1 364 ? 26.754 7.318 -14.643 1.00 72.44 364 SER A N 1
ATOM 2693 C CA . SER A 1 364 ? 27.542 6.926 -15.806 1.00 72.44 364 SER A CA 1
ATOM 2694 C C . SER A 1 364 ? 27.811 5.417 -15.797 1.00 72.44 364 SER A C 1
ATOM 2696 O O . SER A 1 364 ? 27.514 4.726 -14.821 1.00 72.44 364 SER A O 1
ATOM 2698 N N . GLU A 1 365 ? 28.406 4.899 -16.872 1.00 69.62 365 GLU A N 1
ATOM 2699 C CA . GLU A 1 365 ? 28.806 3.486 -16.986 1.00 69.62 365 GLU A CA 1
ATOM 2700 C C . GLU A 1 365 ? 29.815 3.068 -15.898 1.00 69.62 365 GLU A C 1
ATOM 2702 O O . GLU A 1 365 ? 29.752 1.948 -15.400 1.00 69.62 365 GLU A O 1
ATOM 2707 N N . ASP A 1 366 ? 30.666 3.998 -15.451 1.00 72.31 366 ASP A N 1
ATOM 2708 C CA . ASP A 1 366 ? 31.699 3.768 -14.427 1.00 72.31 366 ASP A CA 1
ATOM 2709 C C . ASP A 1 366 ? 31.213 4.028 -12.992 1.00 72.31 366 ASP A C 1
ATOM 2711 O O . ASP A 1 366 ? 31.984 3.979 -12.027 1.00 72.31 366 ASP A O 1
ATOM 2715 N N . SER A 1 367 ? 29.935 4.370 -12.824 1.00 78.00 367 SER A N 1
ATOM 2716 C CA . SER A 1 367 ? 29.406 4.725 -11.513 1.00 78.00 367 SER A CA 1
ATOM 2717 C C . SER A 1 367 ? 29.420 3.521 -10.581 1.00 78.00 367 SER A C 1
ATOM 2719 O O . SER A 1 367 ? 28.832 2.481 -10.856 1.00 78.00 367 SER A O 1
ATOM 2721 N N . SER A 1 368 ? 30.067 3.668 -9.427 1.00 85.81 368 SER A N 1
ATOM 2722 C CA . SER A 1 368 ? 30.033 2.633 -8.396 1.00 85.81 368 SER A CA 1
ATOM 2723 C C . SER A 1 368 ? 28.675 2.593 -7.691 1.00 85.81 368 SER A C 1
ATOM 2725 O O . SER A 1 368 ? 28.003 3.614 -7.522 1.00 85.81 368 SER A O 1
ATOM 2727 N N . TYR A 1 369 ? 28.303 1.419 -7.177 1.00 86.94 369 TYR A N 1
ATOM 2728 C CA . TYR A 1 369 ? 27.103 1.284 -6.352 1.00 86.94 369 TYR A CA 1
ATOM 2729 C C . TYR A 1 369 ? 27.135 2.211 -5.125 1.00 86.94 369 TYR A C 1
ATOM 2731 O O . TYR A 1 369 ? 26.132 2.843 -4.809 1.00 86.94 369 TYR A O 1
ATOM 2739 N N . LEU A 1 370 ? 28.290 2.325 -4.456 1.00 88.06 370 LEU A N 1
ATOM 2740 C CA . LEU A 1 370 ? 28.427 3.068 -3.200 1.00 88.06 370 LEU A CA 1
ATOM 2741 C C . LEU A 1 370 ? 28.240 4.582 -3.377 1.00 88.06 370 LEU A C 1
ATOM 2743 O O . LEU A 1 370 ? 27.615 5.213 -2.529 1.00 88.06 370 LEU A O 1
ATOM 2747 N N . PHE A 1 371 ? 28.769 5.153 -4.462 1.00 85.12 371 PHE A N 1
ATOM 2748 C CA . PHE A 1 371 ? 28.760 6.603 -4.683 1.00 85.12 371 PHE A CA 1
ATOM 2749 C C . PHE A 1 371 ? 27.671 7.075 -5.655 1.00 85.12 371 PHE A C 1
ATOM 2751 O O . PHE A 1 371 ? 27.264 8.229 -5.575 1.00 85.12 371 PHE A O 1
ATOM 2758 N N . GLY A 1 372 ? 27.171 6.202 -6.535 1.00 82.81 372 GLY A N 1
ATOM 2759 C CA . GLY A 1 372 ? 26.094 6.528 -7.474 1.00 82.81 372 GLY A CA 1
ATOM 2760 C C . GLY A 1 372 ? 24.719 6.083 -6.977 1.00 82.81 372 GLY A C 1
ATOM 2761 O O . GLY A 1 372 ? 23.829 6.897 -6.747 1.00 82.81 372 GLY A O 1
ATOM 2762 N N . VAL A 1 373 ? 24.539 4.775 -6.791 1.00 87.12 373 VAL A N 1
ATOM 2763 C CA . VAL A 1 373 ? 23.209 4.168 -6.597 1.00 87.12 373 VAL A CA 1
ATOM 2764 C C . VAL A 1 373 ? 22.732 4.236 -5.144 1.00 87.12 373 VAL A C 1
ATOM 2766 O O . VAL A 1 373 ? 21.576 4.564 -4.880 1.00 87.12 373 VAL A O 1
ATOM 2769 N N . LEU A 1 374 ? 23.611 3.946 -4.181 1.00 91.88 374 LEU A N 1
ATOM 2770 C CA . LEU A 1 374 ? 23.257 3.897 -2.764 1.00 91.88 374 LEU A CA 1
ATOM 2771 C C . LEU A 1 374 ? 22.700 5.233 -2.242 1.00 91.88 374 LEU A C 1
ATOM 2773 O O . LEU A 1 374 ? 21.655 5.200 -1.588 1.00 91.88 374 LEU A O 1
ATOM 2777 N N . PRO A 1 375 ? 23.309 6.405 -2.511 1.00 93.62 375 PRO A N 1
ATOM 2778 C CA . PRO A 1 375 ? 22.775 7.655 -1.984 1.00 93.62 375 PRO A CA 1
ATOM 2779 C C . PRO A 1 375 ? 21.429 8.011 -2.631 1.00 93.62 375 PRO A C 1
ATOM 2781 O O . PRO A 1 375 ? 20.534 8.486 -1.933 1.00 93.62 375 PRO A O 1
ATOM 2784 N N . ALA A 1 376 ? 21.228 7.682 -3.913 1.00 91.56 376 ALA A N 1
ATOM 2785 C CA . ALA A 1 376 ? 19.935 7.830 -4.581 1.00 91.56 376 ALA A CA 1
ATOM 2786 C C . ALA A 1 376 ? 18.846 6.978 -3.898 1.00 91.56 376 ALA A C 1
ATOM 2788 O O . ALA A 1 376 ? 17.752 7.475 -3.617 1.00 91.56 376 ALA A O 1
ATOM 2789 N N . TRP A 1 377 ? 19.164 5.728 -3.535 1.00 91.56 377 TRP A N 1
ATOM 2790 C CA . TRP A 1 377 ? 18.259 4.859 -2.775 1.00 91.56 377 TRP A CA 1
ATOM 2791 C C . TRP A 1 377 ? 17.930 5.376 -1.383 1.00 91.56 377 TRP A C 1
ATOM 2793 O O . TRP A 1 377 ? 16.776 5.293 -0.958 1.00 91.56 377 TRP A O 1
ATOM 2803 N N . LEU A 1 378 ? 18.918 5.918 -0.674 1.00 95.81 378 LEU A N 1
ATOM 2804 C CA . LEU A 1 378 ? 18.701 6.500 0.646 1.00 95.81 378 LEU A CA 1
ATOM 2805 C C . LEU A 1 378 ? 17.798 7.734 0.561 1.00 95.81 378 LEU A C 1
ATOM 2807 O O . LEU A 1 378 ? 16.860 7.841 1.346 1.00 95.81 378 LEU A O 1
ATOM 2811 N N . LEU A 1 379 ? 18.015 8.623 -0.414 1.00 95.88 379 LEU A N 1
ATOM 2812 C CA . LEU A 1 379 ? 17.179 9.811 -0.625 1.00 95.88 379 LEU A CA 1
ATOM 2813 C C . LEU A 1 379 ? 15.733 9.439 -0.973 1.00 95.88 379 LEU A C 1
ATOM 2815 O O . LEU A 1 379 ? 14.801 9.971 -0.367 1.00 95.88 379 LEU A O 1
ATOM 2819 N N . LEU A 1 380 ? 15.539 8.478 -1.883 1.00 93.06 380 LEU A N 1
ATOM 2820 C CA . LEU A 1 380 ? 14.216 7.934 -2.201 1.00 93.06 380 LEU A CA 1
ATOM 2821 C C . LEU A 1 380 ? 13.550 7.341 -0.954 1.00 93.06 380 LEU A C 1
ATOM 2823 O O . LEU A 1 380 ? 12.408 7.677 -0.641 1.00 93.06 380 LEU A O 1
ATOM 2827 N N . GLY A 1 381 ? 14.271 6.509 -0.200 1.00 93.31 381 GLY A N 1
ATOM 2828 C CA . GLY A 1 381 ? 13.738 5.879 1.003 1.00 93.31 381 GLY A CA 1
ATOM 2829 C C . GLY A 1 381 ? 13.364 6.883 2.097 1.00 93.31 381 GLY A C 1
ATOM 2830 O O . GLY A 1 381 ? 12.273 6.796 2.661 1.00 93.31 381 GLY A O 1
ATOM 2831 N N . ILE A 1 382 ? 14.205 7.892 2.346 1.00 96.62 382 ILE A N 1
ATOM 2832 C CA . ILE A 1 382 ? 13.915 8.994 3.278 1.00 96.62 382 ILE A CA 1
ATOM 2833 C C . ILE A 1 382 ? 12.668 9.757 2.823 1.00 96.62 382 ILE A C 1
ATOM 2835 O O . ILE A 1 382 ? 11.764 10.005 3.624 1.00 96.62 382 ILE A O 1
ATOM 2839 N N . GLY A 1 383 ? 12.589 10.103 1.536 1.00 95.25 383 GLY A N 1
ATOM 2840 C CA . GLY A 1 383 ? 11.474 10.864 0.982 1.00 95.25 383 GLY A CA 1
ATOM 2841 C C . GLY A 1 383 ? 10.127 10.155 1.121 1.00 95.25 383 GLY A C 1
ATOM 2842 O O . GLY A 1 383 ? 9.131 10.738 1.571 1.00 95.25 383 GLY A O 1
ATOM 2843 N N . MET A 1 384 ? 10.122 8.857 0.823 1.00 92.62 384 MET A N 1
ATOM 2844 C CA . MET A 1 384 ? 8.961 7.989 0.982 1.00 92.62 384 MET A CA 1
ATOM 2845 C C . MET A 1 384 ? 8.600 7.771 2.455 1.00 92.62 384 MET A C 1
ATOM 2847 O O . MET A 1 384 ? 7.424 7.871 2.813 1.00 92.62 384 MET A O 1
ATOM 2851 N N . GLY A 1 385 ? 9.589 7.533 3.322 1.00 90.75 385 GLY A N 1
ATOM 2852 C CA . GLY A 1 385 ? 9.390 7.374 4.764 1.00 90.75 385 GLY A CA 1
ATOM 2853 C C . GLY A 1 385 ? 8.789 8.619 5.422 1.00 90.75 385 GLY A C 1
ATOM 2854 O O . GLY A 1 385 ? 7.882 8.492 6.243 1.00 90.75 385 GLY A O 1
ATOM 2855 N N . LEU A 1 386 ? 9.223 9.817 5.007 1.00 93.69 386 LEU A N 1
ATOM 2856 C CA . LEU A 1 386 ? 8.679 11.100 5.468 1.00 93.69 386 LEU A CA 1
ATOM 2857 C C . LEU A 1 386 ? 7.236 11.346 5.023 1.00 93.69 386 LEU A C 1
ATOM 2859 O O . LEU A 1 386 ? 6.522 12.067 5.708 1.00 93.69 386 LEU A O 1
ATOM 2863 N N . SER A 1 387 ? 6.797 10.780 3.897 1.00 93.06 387 SER A N 1
ATOM 2864 C CA . SER A 1 387 ? 5.553 11.215 3.246 1.00 93.06 387 SER A CA 1
ATOM 2865 C C . SER A 1 387 ? 4.424 10.186 3.272 1.00 93.06 387 SER A C 1
ATOM 2867 O O . SER A 1 387 ? 3.255 10.578 3.307 1.00 93.06 387 SER A O 1
ATOM 2869 N N . TYR A 1 388 ? 4.719 8.880 3.288 1.00 86.38 388 TYR A N 1
ATOM 2870 C CA . TYR A 1 388 ? 3.688 7.835 3.203 1.00 86.38 388 TYR A CA 1
ATOM 2871 C C . TYR A 1 388 ? 2.663 7.904 4.337 1.00 86.38 388 TYR A C 1
ATOM 2873 O O . TYR A 1 388 ? 1.459 7.953 4.088 1.00 86.38 388 TYR A O 1
ATOM 2881 N N . SER A 1 389 ? 3.138 7.910 5.583 1.00 84.19 389 SER A N 1
ATOM 2882 C CA . SER A 1 389 ? 2.255 7.943 6.751 1.00 84.19 389 SER A CA 1
ATOM 2883 C C . SER A 1 389 ? 1.533 9.297 6.880 1.00 84.19 389 SER A C 1
ATOM 2885 O O . SER A 1 389 ? 0.307 9.294 7.005 1.00 84.19 389 SER A O 1
ATOM 2887 N N . PRO A 1 390 ? 2.202 10.463 6.738 1.00 87.00 390 PRO A N 1
ATOM 2888 C CA . PRO A 1 390 ? 1.516 11.754 6.843 1.00 87.00 390 PRO A CA 1
ATOM 2889 C C . PRO A 1 390 ? 0.467 11.999 5.761 1.00 87.00 390 PRO A C 1
ATOM 2891 O O . PRO A 1 390 ? -0.598 12.518 6.081 1.00 87.00 390 PRO A O 1
ATOM 2894 N N . THR A 1 391 ? 0.710 11.596 4.508 1.00 89.19 391 THR A N 1
ATOM 2895 C CA . THR A 1 391 ? -0.319 11.693 3.454 1.00 89.19 391 THR A CA 1
ATOM 2896 C C . THR A 1 391 ? -1.514 10.784 3.745 1.00 89.19 391 THR A C 1
ATOM 2898 O O . THR A 1 391 ? -2.650 11.193 3.521 1.00 89.19 391 THR A O 1
ATOM 2901 N N . ALA A 1 392 ? -1.297 9.587 4.304 1.00 84.06 392 ALA A N 1
ATOM 2902 C CA . ALA A 1 392 ? -2.389 8.708 4.725 1.00 84.06 392 ALA A CA 1
ATOM 2903 C C . ALA A 1 392 ? -3.221 9.310 5.857 1.00 84.06 392 ALA A C 1
ATOM 2905 O O . ALA A 1 392 ? -4.441 9.417 5.729 1.00 84.06 392 ALA A O 1
ATOM 2906 N N . HIS A 1 393 ? -2.569 9.794 6.913 1.00 78.75 393 HIS A N 1
ATOM 2907 C CA . HIS A 1 393 ? -3.255 10.452 8.021 1.00 78.75 393 HIS A CA 1
ATOM 2908 C C . HIS A 1 393 ? -4.005 11.713 7.581 1.00 78.75 393 HIS A C 1
ATOM 2910 O O . HIS A 1 393 ? -5.169 11.880 7.935 1.00 78.75 393 HIS A O 1
ATOM 2916 N N . ALA A 1 394 ? -3.379 12.577 6.778 1.00 84.56 394 ALA A N 1
ATOM 2917 C CA . ALA A 1 394 ? -4.013 13.800 6.292 1.00 84.56 394 ALA A CA 1
ATOM 2918 C C . ALA A 1 394 ? -5.182 13.521 5.339 1.00 84.56 394 ALA A C 1
ATOM 2920 O O . ALA A 1 394 ? -6.158 14.266 5.351 1.00 84.56 394 ALA A O 1
ATOM 2921 N N . SER A 1 395 ? -5.136 12.428 4.568 1.00 85.12 395 SER A N 1
ATOM 2922 C CA . SER A 1 395 ? -6.266 12.035 3.722 1.00 85.12 395 SER A CA 1
ATOM 2923 C C . SER A 1 395 ? -7.501 11.617 4.532 1.00 85.12 395 SER A C 1
ATOM 2925 O O . SER A 1 395 ? -8.625 11.846 4.096 1.00 85.12 395 SER A O 1
ATOM 2927 N N . LEU A 1 396 ? -7.309 11.051 5.728 1.00 80.00 396 LEU A N 1
ATOM 2928 C CA . LEU A 1 396 ? -8.389 10.569 6.596 1.00 80.00 396 LEU A CA 1
ATOM 2929 C C . LEU A 1 396 ? -8.836 11.594 7.651 1.00 80.00 396 LEU A C 1
ATOM 2931 O O . LEU A 1 396 ? -9.824 11.368 8.350 1.00 80.00 396 LEU A O 1
ATOM 2935 N N . ALA A 1 397 ? -8.141 12.726 7.771 1.00 75.75 397 ALA A N 1
ATOM 2936 C CA . ALA A 1 397 ? -8.460 13.755 8.752 1.00 75.75 397 ALA A CA 1
ATOM 2937 C C . ALA A 1 397 ? -9.865 14.345 8.512 1.00 75.75 397 ALA A C 1
ATOM 2939 O O . ALA A 1 397 ? -10.196 14.773 7.406 1.00 75.75 397 ALA A O 1
ATOM 2940 N N . GLY A 1 398 ? -10.704 14.359 9.555 1.00 67.00 398 GLY A N 1
ATOM 2941 C CA . GLY A 1 398 ? -12.061 14.919 9.491 1.00 67.00 398 GLY A CA 1
ATOM 2942 C C . GLY A 1 398 ? -13.009 14.188 8.527 1.00 67.00 398 GLY A C 1
ATOM 2943 O O . GLY A 1 398 ? -13.979 14.778 8.050 1.00 67.00 398 GLY A O 1
ATOM 2944 N N . VAL A 1 399 ? -12.721 12.929 8.177 1.00 76.06 399 VAL A N 1
ATOM 2945 C CA . VAL A 1 399 ? -13.618 12.079 7.381 1.00 76.06 399 VAL A CA 1
ATOM 2946 C C . VAL A 1 399 ? -14.585 11.354 8.320 1.00 76.06 399 VAL A C 1
ATOM 2948 O O . VAL A 1 399 ? -14.165 10.753 9.306 1.00 76.06 399 VAL A O 1
ATOM 2951 N N . ALA A 1 400 ? -15.884 11.391 8.015 1.00 70.94 400 ALA A N 1
ATOM 2952 C CA . ALA A 1 400 ? -16.877 10.591 8.731 1.00 70.94 400 ALA A CA 1
ATOM 2953 C C . ALA A 1 400 ? -16.631 9.088 8.495 1.00 70.94 400 ALA A C 1
ATOM 2955 O O . ALA A 1 400 ? -16.312 8.705 7.372 1.00 70.94 400 ALA A O 1
ATOM 2956 N N . GLU A 1 401 ? -16.860 8.224 9.492 1.00 64.00 401 GLU A N 1
ATOM 2957 C CA . GLU A 1 401 ? -16.580 6.773 9.395 1.00 64.00 401 GLU A CA 1
ATOM 2958 C C . GLU A 1 401 ? -17.141 6.106 8.129 1.00 64.00 401 GLU A C 1
ATOM 2960 O O . GLU A 1 401 ? -16.465 5.283 7.511 1.00 64.00 401 GLU A O 1
ATOM 2965 N N . ARG A 1 402 ? -18.341 6.512 7.692 1.00 66.94 402 ARG A N 1
ATOM 2966 C CA . ARG A 1 402 ? -18.987 6.011 6.464 1.00 66.94 402 ARG A CA 1
ATOM 2967 C C . ARG A 1 402 ? -18.201 6.284 5.174 1.00 66.94 402 ARG A C 1
ATOM 2969 O O . ARG A 1 402 ? -18.339 5.538 4.212 1.00 66.94 402 ARG A O 1
ATOM 2976 N N . ASP A 1 403 ? -17.400 7.348 5.148 1.00 72.81 403 ASP A N 1
ATOM 2977 C CA . ASP A 1 403 ? -16.641 7.804 3.978 1.00 72.81 403 ASP A CA 1
ATOM 2978 C C . ASP A 1 403 ? -15.154 7.375 4.058 1.00 72.81 403 ASP A C 1
ATOM 2980 O O . ASP A 1 403 ? -14.453 7.363 3.042 1.00 72.81 403 ASP A O 1
ATOM 2984 N N . SER A 1 404 ? -14.667 6.955 5.237 1.00 70.12 404 SER A N 1
ATOM 2985 C CA . SER A 1 404 ? -13.261 6.584 5.490 1.00 70.12 404 SER A CA 1
ATOM 2986 C C . SER A 1 404 ? -12.763 5.439 4.605 1.00 70.12 404 SER A C 1
ATOM 2988 O O . SER A 1 404 ? -11.625 5.468 4.129 1.00 70.12 404 SER A O 1
ATOM 2990 N N . GLY A 1 405 ? -13.620 4.450 4.328 1.00 75.69 405 GLY A N 1
ATOM 2991 C CA . GLY A 1 405 ? -13.289 3.340 3.429 1.00 75.69 405 GLY A CA 1
ATOM 2992 C C . GLY A 1 405 ? -13.045 3.801 1.989 1.00 75.69 405 GLY A C 1
ATOM 2993 O O . GLY A 1 405 ? -12.042 3.426 1.380 1.00 75.69 405 GLY A O 1
ATOM 2994 N N . ALA A 1 406 ? -13.913 4.671 1.463 1.00 79.00 406 ALA A N 1
ATOM 2995 C CA . ALA A 1 406 ? -13.787 5.211 0.108 1.00 79.00 406 ALA A CA 1
ATOM 2996 C C . ALA A 1 406 ? -12.548 6.107 -0.037 1.00 79.00 406 ALA A C 1
ATOM 2998 O O . ALA A 1 406 ? -11.838 6.027 -1.037 1.00 79.00 406 ALA A O 1
ATOM 2999 N N . VAL A 1 407 ? -12.245 6.914 0.983 1.00 84.19 407 VAL A N 1
ATOM 3000 C CA . VAL A 1 407 ? -11.047 7.765 1.028 1.00 84.19 407 VAL A CA 1
ATOM 3001 C C . VAL A 1 407 ? -9.760 6.938 1.029 1.00 84.19 407 VAL A C 1
ATOM 3003 O O . VAL A 1 407 ? -8.860 7.209 0.234 1.00 84.19 407 VAL A O 1
ATOM 3006 N N . SER A 1 408 ? -9.673 5.903 1.869 1.00 82.06 408 SER A N 1
ATOM 3007 C CA . SER A 1 408 ? -8.498 5.021 1.924 1.00 82.06 408 SER A CA 1
ATOM 3008 C C . SER A 1 408 ? -8.289 4.257 0.608 1.00 82.06 408 SER A C 1
ATOM 3010 O O . SER A 1 408 ? -7.168 4.172 0.087 1.00 82.06 408 SER A O 1
ATOM 3012 N N . ALA A 1 409 ? -9.381 3.764 0.015 1.00 84.81 409 ALA A N 1
ATOM 3013 C CA . ALA A 1 409 ? -9.352 3.122 -1.294 1.00 84.81 409 ALA A CA 1
ATOM 3014 C C . ALA A 1 409 ? -8.916 4.104 -2.393 1.00 84.81 409 ALA A C 1
ATOM 3016 O O . ALA A 1 409 ? -8.048 3.776 -3.204 1.00 84.81 409 ALA A O 1
ATOM 3017 N N . PHE A 1 410 ? -9.425 5.338 -2.398 1.00 88.19 410 PHE A N 1
ATOM 3018 C CA . PHE A 1 410 ? -8.993 6.343 -3.366 1.00 88.19 410 PHE A CA 1
ATOM 3019 C C . PHE A 1 410 ? -7.520 6.725 -3.190 1.00 88.19 410 PHE A C 1
ATOM 3021 O O . PHE A 1 410 ? -6.810 6.878 -4.179 1.00 88.19 410 PHE A O 1
ATOM 3028 N N . GLN A 1 411 ? -7.010 6.786 -1.958 1.00 88.50 411 GLN A N 1
ATOM 3029 C CA . GLN A 1 411 ? -5.589 7.038 -1.722 1.00 88.50 411 GLN A CA 1
ATOM 3030 C C . GLN A 1 411 ? -4.696 5.960 -2.349 1.00 88.50 411 GLN A C 1
ATOM 3032 O O . GLN A 1 411 ? -3.664 6.261 -2.952 1.00 88.50 411 GLN A O 1
ATOM 3037 N N . THR A 1 412 ? -5.088 4.695 -2.218 1.00 87.88 412 THR A N 1
ATOM 3038 C CA . THR A 1 412 ? -4.364 3.578 -2.835 1.00 87.88 412 THR A CA 1
ATOM 3039 C C . THR A 1 412 ? -4.524 3.596 -4.357 1.00 87.88 412 THR A C 1
ATOM 3041 O O . THR A 1 412 ? -3.559 3.356 -5.076 1.00 87.88 412 THR A O 1
ATOM 3044 N N . THR A 1 413 ? -5.700 3.976 -4.855 1.00 89.94 413 THR A N 1
ATOM 3045 C CA . THR A 1 413 ? -5.970 4.168 -6.288 1.00 89.94 413 THR A CA 1
ATOM 3046 C C . THR A 1 413 ? -5.056 5.239 -6.888 1.00 89.94 413 THR A C 1
ATOM 3048 O O . THR A 1 413 ? -4.351 4.974 -7.859 1.00 89.94 413 THR A O 1
ATOM 3051 N N . ALA A 1 414 ? -4.991 6.420 -6.263 1.00 92.56 414 ALA A N 1
ATOM 3052 C CA . ALA A 1 414 ? -4.127 7.527 -6.671 1.00 92.56 414 ALA A CA 1
ATOM 3053 C C . ALA A 1 414 ? -2.652 7.106 -6.713 1.00 92.56 414 ALA A C 1
ATOM 3055 O O . ALA A 1 414 ? -1.929 7.445 -7.647 1.00 92.56 414 ALA A O 1
ATOM 3056 N N . ARG A 1 415 ? -2.223 6.300 -5.738 1.00 92.25 415 ARG A N 1
ATOM 3057 C CA . ARG A 1 415 ? -0.874 5.736 -5.672 1.00 92.25 415 ARG A CA 1
ATOM 3058 C C . ARG A 1 415 ? -0.563 4.815 -6.855 1.00 92.25 415 ARG A C 1
ATOM 3060 O O . ARG A 1 415 ? 0.473 4.983 -7.491 1.00 92.25 415 ARG A O 1
ATOM 3067 N N . GLN A 1 416 ? -1.448 3.863 -7.152 1.00 91.69 416 GLN A N 1
ATOM 3068 C CA . GLN A 1 416 ? -1.247 2.898 -8.237 1.00 91.69 416 GLN A CA 1
ATOM 3069 C C . GLN A 1 416 ? -1.289 3.562 -9.616 1.00 91.69 416 GLN A C 1
ATOM 3071 O O . GLN A 1 416 ? -0.423 3.310 -10.452 1.00 91.69 416 GLN A O 1
ATOM 3076 N N . ILE A 1 417 ? -2.254 4.460 -9.836 1.00 91.88 417 ILE A N 1
ATOM 3077 C CA . ILE A 1 417 ? -2.369 5.216 -11.088 1.00 91.88 417 ILE A CA 1
ATOM 3078 C C . ILE A 1 417 ? -1.163 6.147 -11.259 1.00 91.88 417 ILE A C 1
ATOM 3080 O O . ILE A 1 417 ? -0.559 6.165 -12.328 1.00 91.88 417 ILE A O 1
ATOM 3084 N N . GLY A 1 418 ? -0.761 6.867 -10.205 1.00 93.25 418 GLY A N 1
ATOM 3085 C CA . GLY A 1 418 ? 0.432 7.716 -10.224 1.00 93.25 418 GLY A CA 1
ATOM 3086 C C . GLY A 1 418 ? 1.697 6.930 -10.568 1.00 93.25 418 GLY A C 1
ATOM 3087 O O . GLY A 1 418 ? 2.470 7.359 -11.421 1.00 93.25 418 GLY A O 1
ATOM 3088 N N . GLY A 1 419 ? 1.867 5.741 -9.982 1.00 92.12 419 GLY A N 1
ATOM 3089 C CA . GLY A 1 419 ? 2.969 4.837 -10.311 1.00 92.12 419 GLY A CA 1
ATOM 3090 C C . GLY A 1 419 ? 2.946 4.345 -11.759 1.00 92.12 419 GLY A C 1
ATOM 3091 O O . GLY A 1 419 ? 3.978 4.370 -12.425 1.00 92.12 419 GLY A O 1
ATOM 3092 N N . ALA A 1 420 ? 1.777 3.956 -12.275 1.00 91.38 420 ALA A N 1
ATOM 3093 C CA . ALA A 1 420 ? 1.632 3.508 -13.658 1.00 91.38 420 ALA A CA 1
ATOM 3094 C C . ALA A 1 420 ? 1.938 4.623 -14.672 1.00 91.38 420 ALA A C 1
ATOM 3096 O O . ALA A 1 420 ? 2.654 4.381 -15.641 1.00 91.38 420 ALA A O 1
ATOM 3097 N N . ILE A 1 421 ? 1.449 5.844 -14.423 1.00 92.31 421 ILE A N 1
ATOM 3098 C CA . ILE A 1 421 ? 1.751 7.025 -15.246 1.00 92.31 421 ILE A CA 1
ATOM 3099 C C . ILE A 1 421 ? 3.242 7.362 -15.168 1.00 92.31 421 ILE A C 1
ATOM 3101 O O . ILE A 1 421 ? 3.846 7.638 -16.199 1.00 92.31 421 ILE A O 1
ATOM 3105 N N . GLY A 1 422 ? 3.842 7.311 -13.975 1.00 92.06 422 GLY A N 1
ATOM 3106 C CA . GLY A 1 422 ? 5.271 7.572 -13.787 1.00 92.06 422 GLY A CA 1
ATOM 3107 C C . GLY A 1 422 ? 6.139 6.598 -14.557 1.00 92.06 422 GLY A C 1
ATOM 3108 O O . GLY A 1 422 ? 6.991 7.017 -15.327 1.00 92.06 422 GLY A O 1
ATOM 3109 N N . LEU A 1 423 ? 5.874 5.300 -14.431 1.00 89.00 423 LEU A N 1
ATOM 3110 C CA . LEU A 1 423 ? 6.595 4.284 -15.189 1.00 89.00 423 LEU A CA 1
ATOM 3111 C C . LEU A 1 423 ? 6.418 4.460 -16.706 1.00 89.00 423 LEU A C 1
ATOM 3113 O O . LEU A 1 423 ? 7.398 4.370 -17.442 1.00 89.00 423 LEU A O 1
ATOM 3117 N N . ALA A 1 424 ? 5.199 4.754 -17.164 1.00 89.12 424 ALA A N 1
ATOM 3118 C CA . ALA A 1 424 ? 4.913 4.962 -18.579 1.00 89.12 424 ALA A CA 1
ATOM 3119 C C . ALA A 1 424 ? 5.624 6.175 -19.162 1.00 89.12 424 ALA A C 1
ATOM 3121 O O . ALA A 1 424 ? 6.335 6.062 -20.155 1.00 89.12 424 ALA A O 1
ATOM 3122 N N . LEU A 1 425 ? 5.474 7.326 -18.512 1.00 89.31 425 LEU A N 1
ATOM 3123 C CA . LEU A 1 425 ? 6.093 8.561 -18.956 1.00 89.31 425 LEU A CA 1
ATOM 3124 C C . LEU A 1 425 ? 7.620 8.448 -18.937 1.00 89.31 425 LEU A C 1
ATOM 3126 O O . LEU A 1 425 ? 8.263 8.826 -19.911 1.00 89.31 425 LEU A O 1
ATOM 3130 N N . SER A 1 426 ? 8.205 7.887 -17.875 1.00 89.19 426 SER A N 1
ATOM 3131 C CA . SER A 1 426 ? 9.657 7.718 -17.791 1.00 89.19 426 SER A CA 1
ATOM 3132 C C . SER A 1 426 ? 10.195 6.771 -18.860 1.00 89.19 426 SER A C 1
ATOM 3134 O O . SER A 1 426 ? 11.202 7.089 -19.486 1.00 89.19 426 SER A O 1
ATOM 3136 N N . ASN A 1 427 ? 9.531 5.633 -19.102 1.00 86.50 427 ASN A N 1
ATOM 3137 C CA . ASN A 1 427 ? 9.902 4.703 -20.173 1.00 86.50 427 ASN A CA 1
ATOM 3138 C C . ASN A 1 427 ? 9.828 5.379 -21.543 1.00 86.50 427 ASN A C 1
ATOM 3140 O O . ASN A 1 427 ? 10.780 5.298 -22.314 1.00 86.50 427 ASN A O 1
ATOM 3144 N N . THR A 1 428 ? 8.754 6.122 -21.805 1.00 87.69 428 THR A N 1
ATOM 3145 C CA . THR A 1 428 ? 8.568 6.850 -23.059 1.00 87.69 428 THR A CA 1
ATOM 3146 C C . THR A 1 428 ? 9.637 7.913 -23.282 1.00 87.69 428 THR A C 1
ATOM 3148 O O . THR A 1 428 ? 10.226 7.973 -24.363 1.00 87.69 428 THR A O 1
ATOM 3151 N N . LEU A 1 429 ? 9.931 8.726 -22.264 1.00 88.81 429 LEU A N 1
ATOM 3152 C CA . LEU A 1 429 ? 10.970 9.755 -22.331 1.00 88.81 429 LEU A CA 1
ATOM 3153 C C . LEU A 1 429 ? 12.358 9.138 -22.524 1.00 88.81 429 LEU A C 1
ATOM 3155 O O . LEU A 1 429 ? 13.116 9.605 -23.371 1.00 88.81 429 LEU A O 1
ATOM 3159 N N . ALA A 1 430 ? 12.674 8.069 -21.787 1.00 86.56 430 ALA A N 1
ATOM 3160 C CA . ALA A 1 430 ? 13.968 7.408 -21.895 1.00 86.56 430 ALA A CA 1
ATOM 3161 C C . ALA A 1 430 ? 14.160 6.733 -23.252 1.00 86.56 430 ALA A C 1
ATOM 3163 O O . ALA A 1 430 ? 15.210 6.903 -23.862 1.00 86.56 430 ALA A O 1
ATOM 3164 N N . ALA A 1 431 ? 13.158 5.995 -23.734 1.00 85.25 431 ALA A N 1
ATOM 3165 C CA . ALA A 1 431 ? 13.221 5.306 -25.019 1.00 85.25 431 ALA A CA 1
ATOM 3166 C C . ALA A 1 431 ? 13.332 6.303 -26.179 1.00 85.25 431 ALA A C 1
ATOM 3168 O O . ALA A 1 431 ? 14.177 6.126 -27.054 1.00 85.25 431 ALA A O 1
ATOM 3169 N N . SER A 1 432 ? 12.545 7.384 -26.149 1.00 86.19 432 SER A N 1
ATOM 3170 C CA . SER A 1 432 ? 12.596 8.429 -27.180 1.00 86.19 432 SER A CA 1
ATOM 3171 C C . SER A 1 432 ? 13.966 9.116 -27.215 1.00 86.19 432 SER A C 1
ATOM 3173 O O . SER A 1 432 ? 14.545 9.269 -28.287 1.00 86.19 432 SER A O 1
ATOM 3175 N N . ALA A 1 433 ? 14.515 9.473 -26.048 1.00 87.75 433 ALA A N 1
ATOM 3176 C CA . ALA A 1 433 ? 15.822 10.123 -25.944 1.00 87.75 433 ALA A CA 1
ATOM 3177 C C . ALA A 1 433 ? 16.991 9.182 -26.285 1.00 87.75 433 ALA A C 1
ATOM 3179 O O . ALA A 1 433 ? 17.971 9.598 -26.902 1.00 87.75 433 ALA A O 1
ATOM 3180 N N . ALA A 1 434 ? 16.896 7.900 -25.923 1.00 85.00 434 ALA A N 1
ATOM 3181 C CA . ALA A 1 434 ? 17.880 6.895 -26.315 1.00 85.00 434 ALA A CA 1
ATOM 3182 C C . ALA A 1 434 ? 17.877 6.677 -27.836 1.00 85.00 434 ALA A C 1
ATOM 3184 O O . ALA A 1 434 ? 18.941 6.630 -28.452 1.00 85.00 434 ALA A O 1
ATOM 3185 N N . ALA A 1 435 ? 16.693 6.593 -28.451 1.00 84.62 435 ALA A N 1
ATOM 3186 C CA . ALA A 1 435 ? 16.546 6.420 -29.893 1.00 84.62 435 ALA A CA 1
ATOM 3187 C C . ALA A 1 435 ? 17.093 7.620 -30.679 1.00 84.62 435 ALA A C 1
ATOM 3189 O O . ALA A 1 435 ? 17.835 7.418 -31.642 1.00 84.62 435 ALA A O 1
ATOM 3190 N N . SER A 1 436 ? 16.793 8.853 -30.249 1.00 86.50 436 SER A N 1
ATOM 3191 C CA . SER A 1 436 ? 17.342 10.061 -30.876 1.00 86.50 436 SER A CA 1
ATOM 3192 C C . SER A 1 436 ? 18.862 10.125 -30.731 1.00 86.50 436 SER A C 1
ATOM 3194 O O . SER A 1 436 ? 19.566 10.314 -31.720 1.00 86.50 436 SER A O 1
ATOM 3196 N N . TYR A 1 437 ? 19.388 9.854 -29.531 1.00 85.69 437 TYR A N 1
ATOM 3197 C CA . TYR A 1 437 ? 20.831 9.830 -29.293 1.00 85.69 437 TYR A CA 1
ATOM 3198 C C . TYR A 1 437 ? 21.535 8.792 -30.174 1.00 85.69 437 TYR A C 1
ATOM 3200 O O . TYR A 1 437 ? 22.564 9.083 -30.783 1.00 85.69 437 TYR A O 1
ATOM 3208 N N . TYR A 1 438 ? 20.971 7.586 -30.272 1.00 85.56 438 TYR A N 1
ATOM 3209 C CA . TYR A 1 438 ? 21.516 6.533 -31.120 1.00 85.56 438 TYR A CA 1
ATOM 3210 C C . TYR A 1 438 ? 21.506 6.940 -32.600 1.00 85.56 438 TYR A C 1
ATOM 3212 O O . TYR A 1 438 ? 22.515 6.757 -33.280 1.00 85.56 438 TYR A O 1
ATOM 3220 N N . ALA A 1 439 ? 20.408 7.519 -33.097 1.00 86.00 439 ALA A N 1
ATOM 3221 C CA . ALA A 1 439 ? 20.288 7.965 -34.485 1.00 86.00 439 ALA A CA 1
ATOM 3222 C C . ALA A 1 439 ? 21.336 9.030 -34.853 1.00 86.00 439 ALA A C 1
ATOM 3224 O O . ALA A 1 439 ? 21.989 8.902 -35.890 1.00 86.00 439 ALA A O 1
ATOM 3225 N N . ASP A 1 440 ? 21.558 10.010 -33.975 1.00 86.25 440 ASP A N 1
ATOM 3226 C CA . ASP A 1 440 ? 22.493 11.117 -34.209 1.00 86.25 440 ASP A CA 1
ATOM 3227 C C . ASP A 1 440 ? 23.970 10.674 -34.213 1.00 86.25 440 ASP A C 1
ATOM 3229 O O . ASP A 1 440 ? 24.809 11.268 -34.895 1.00 86.25 440 ASP A O 1
ATOM 3233 N N . HIS A 1 441 ? 24.302 9.601 -33.484 1.00 82.81 441 HIS A N 1
ATOM 3234 C CA . HIS A 1 441 ? 25.689 9.173 -33.250 1.00 82.81 441 HIS A CA 1
ATOM 3235 C C . HIS A 1 441 ? 26.090 7.886 -33.992 1.00 82.81 441 HIS A C 1
ATOM 3237 O O . HIS A 1 441 ? 27.282 7.584 -34.086 1.00 82.81 441 HIS A O 1
ATOM 3243 N N . LYS A 1 442 ? 25.142 7.150 -34.598 1.00 78.25 442 LYS A N 1
ATOM 3244 C CA . LYS A 1 442 ? 25.407 5.913 -35.368 1.00 78.25 442 LYS A CA 1
ATOM 3245 C C . LYS A 1 442 ? 26.386 6.116 -36.539 1.00 78.25 442 LYS A C 1
ATOM 3247 O O . LYS A 1 442 ? 27.034 5.161 -36.962 1.00 78.25 442 LYS A O 1
ATOM 3252 N N . GLY A 1 443 ? 26.504 7.342 -37.058 1.00 69.44 443 GLY A N 1
ATOM 3253 C CA . GLY A 1 443 ? 27.384 7.701 -38.180 1.00 69.44 443 GLY A CA 1
ATOM 3254 C C . GLY A 1 443 ? 28.777 8.231 -37.807 1.00 69.44 443 GLY A C 1
ATOM 3255 O O . GLY A 1 443 ? 29.585 8.444 -38.704 1.00 69.44 443 GLY A O 1
ATOM 3256 N N . GLN A 1 444 ? 29.082 8.449 -36.520 1.00 68.56 444 GLN A N 1
ATOM 3257 C CA . GLN A 1 444 ? 30.271 9.207 -36.080 1.00 68.56 444 GLN A CA 1
ATOM 3258 C C . GLN A 1 444 ? 31.471 8.339 -35.632 1.00 68.56 444 GLN A C 1
ATOM 3260 O O . GLN A 1 444 ? 32.392 8.833 -34.989 1.00 68.56 444 GLN A O 1
ATOM 3265 N N . GLY A 1 445 ? 31.503 7.046 -35.975 1.00 51.25 445 GLY A N 1
ATOM 3266 C CA . GLY A 1 445 ? 32.698 6.192 -35.826 1.00 51.25 445 GLY A CA 1
ATOM 3267 C C . GLY A 1 445 ? 32.974 5.594 -34.435 1.00 51.25 445 GLY A C 1
ATOM 3268 O O . GLY A 1 445 ? 33.871 4.766 -34.314 1.00 51.25 445 GLY A O 1
ATOM 3269 N N . ALA A 1 446 ? 32.200 5.923 -33.396 1.00 55.66 446 ALA A N 1
ATOM 3270 C CA . ALA A 1 446 ? 32.314 5.300 -32.071 1.00 55.66 446 ALA A CA 1
ATOM 3271 C C . ALA A 1 446 ? 31.349 4.104 -31.941 1.00 55.66 446 ALA A C 1
ATOM 3273 O O . ALA A 1 446 ? 30.226 4.254 -31.462 1.00 55.66 446 ALA A O 1
ATOM 3274 N N . GLN A 1 447 ? 31.758 2.921 -32.413 1.00 58.66 447 GLN A N 1
ATOM 3275 C CA . GLN A 1 447 ? 30.923 1.709 -32.344 1.00 58.66 447 GLN A CA 1
ATOM 3276 C C . GLN A 1 447 ? 30.912 1.051 -30.951 1.00 58.66 447 GLN A C 1
ATOM 3278 O O . GLN A 1 447 ? 29.908 0.439 -30.583 1.00 58.66 447 GLN A O 1
ATOM 3283 N N . ASP A 1 448 ? 31.959 1.238 -30.143 1.00 61.47 448 ASP A N 1
ATOM 3284 C CA . ASP A 1 448 ? 32.041 0.623 -28.815 1.00 61.47 448 ASP A CA 1
ATOM 3285 C C . ASP A 1 448 ? 31.204 1.382 -27.775 1.00 61.47 448 ASP A C 1
ATOM 3287 O O . ASP A 1 448 ? 31.387 2.576 -27.514 1.00 61.47 448 ASP A O 1
ATOM 3291 N N . GLY A 1 449 ? 30.249 0.665 -27.176 1.00 72.19 449 GLY A N 1
ATOM 3292 C CA . GLY A 1 449 ? 29.413 1.156 -26.078 1.00 72.19 449 GLY A CA 1
ATOM 3293 C C . GLY A 1 449 ? 28.291 2.122 -26.475 1.00 72.19 449 GLY A C 1
ATOM 3294 O O . GLY A 1 449 ? 27.606 2.629 -25.593 1.00 72.19 449 GLY A O 1
ATOM 3295 N N . LEU A 1 450 ? 28.042 2.378 -27.769 1.00 80.56 450 LEU A N 1
ATOM 3296 C CA . LEU A 1 450 ? 27.010 3.338 -28.208 1.00 80.56 450 LEU A CA 1
ATOM 3297 C C . LEU A 1 450 ? 25.605 3.000 -27.675 1.00 80.56 450 LEU A C 1
ATOM 3299 O O . LEU A 1 450 ? 24.855 3.894 -27.284 1.00 80.56 450 LEU A O 1
ATOM 3303 N N . LEU A 1 451 ? 25.259 1.710 -27.626 1.00 76.88 451 LEU A N 1
ATOM 3304 C CA . LEU A 1 451 ? 23.993 1.245 -27.052 1.00 76.88 451 LEU A CA 1
ATOM 3305 C C . LEU A 1 451 ? 23.906 1.573 -25.556 1.00 76.88 451 LEU A C 1
ATOM 3307 O O . LEU A 1 451 ? 22.916 2.155 -25.117 1.00 76.88 451 LEU A O 1
ATOM 3311 N N . THR A 1 452 ? 24.956 1.286 -24.788 1.00 75.69 452 THR A N 1
ATOM 3312 C CA . THR A 1 452 ? 25.015 1.595 -23.354 1.00 75.69 452 THR A CA 1
ATOM 3313 C C . THR A 1 452 ? 24.916 3.102 -23.105 1.00 75.69 452 THR A C 1
ATOM 3315 O O . THR A 1 452 ? 24.068 3.531 -22.323 1.00 75.69 452 THR A O 1
ATOM 3318 N N . LYS A 1 453 ? 25.647 3.920 -23.873 1.00 80.50 453 LYS A N 1
ATOM 3319 C CA . LYS A 1 453 ? 25.580 5.390 -23.807 1.00 80.50 453 LYS A CA 1
ATOM 3320 C C . LYS A 1 453 ? 24.192 5.931 -24.136 1.00 80.50 453 LYS A C 1
ATOM 3322 O O . LYS A 1 453 ? 23.718 6.840 -23.456 1.00 80.50 453 LYS A O 1
ATOM 3327 N N . SER A 1 454 ? 23.517 5.357 -25.135 1.00 79.94 454 SER A N 1
ATOM 3328 C CA . SER A 1 454 ? 22.146 5.746 -25.485 1.00 79.94 454 SER A CA 1
ATOM 3329 C C . SER A 1 454 ? 21.156 5.435 -24.358 1.00 79.94 454 SER A C 1
ATOM 3331 O O . SER A 1 454 ? 20.322 6.278 -24.029 1.00 79.94 454 SER A O 1
ATOM 3333 N N . ILE A 1 455 ? 21.301 4.281 -23.694 1.00 77.44 455 ILE A N 1
ATOM 3334 C CA . ILE A 1 455 ? 20.489 3.910 -22.529 1.00 77.44 455 ILE A CA 1
ATOM 3335 C C . ILE A 1 455 ? 20.756 4.883 -21.379 1.00 77.44 455 ILE A C 1
ATOM 3337 O O . ILE A 1 455 ? 19.805 5.429 -20.827 1.00 77.44 455 ILE A O 1
ATOM 3341 N N . VAL A 1 456 ? 22.024 5.155 -21.052 1.00 81.44 456 VAL A N 1
ATOM 3342 C CA . VAL A 1 456 ? 22.405 6.106 -19.994 1.00 81.44 456 VAL A CA 1
ATOM 3343 C C . VAL A 1 456 ? 21.816 7.494 -20.271 1.00 81.44 456 VAL A C 1
ATOM 3345 O O . VAL A 1 456 ? 21.146 8.053 -19.402 1.00 81.44 456 VAL A O 1
ATOM 3348 N N . HIS A 1 457 ? 21.951 8.016 -21.493 1.00 84.88 457 HIS A N 1
ATOM 3349 C CA . HIS A 1 457 ? 21.366 9.302 -21.883 1.00 84.88 457 HIS A CA 1
ATOM 3350 C C . HIS A 1 457 ? 19.832 9.317 -21.773 1.00 84.88 457 HIS A C 1
ATOM 3352 O O . HIS A 1 457 ? 19.252 10.275 -21.250 1.00 84.88 457 HIS A O 1
ATOM 3358 N N . GLY A 1 458 ? 19.174 8.237 -22.201 1.00 85.75 458 GLY A N 1
ATOM 3359 C CA . GLY A 1 458 ? 17.734 8.059 -22.042 1.00 85.75 458 GLY A CA 1
ATOM 3360 C C . GLY A 1 458 ? 17.308 8.085 -20.574 1.00 85.75 458 GLY A C 1
ATO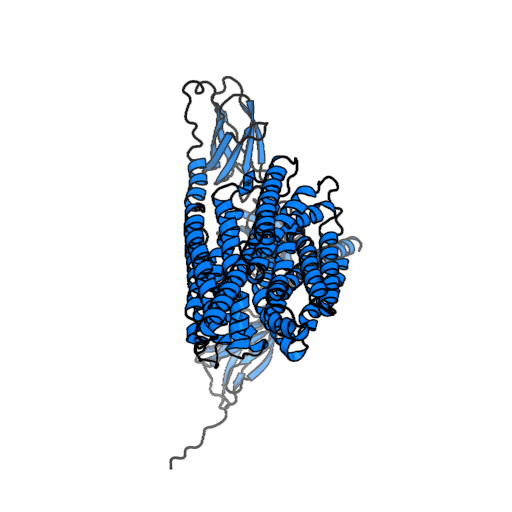M 3361 O O . GLY A 1 458 ? 16.413 8.842 -20.195 1.00 85.75 458 GLY A O 1
ATOM 3362 N N . THR A 1 459 ? 17.993 7.318 -19.721 1.00 84.06 459 THR A N 1
ATOM 3363 C CA . THR A 1 459 ? 17.703 7.276 -18.279 1.00 84.06 459 THR A CA 1
ATOM 3364 C C . THR A 1 459 ? 17.902 8.630 -17.606 1.00 84.06 459 THR A C 1
ATOM 3366 O O . THR A 1 459 ? 17.049 9.044 -16.821 1.00 84.06 459 THR A O 1
ATOM 3369 N N . ALA A 1 460 ? 18.963 9.361 -17.961 1.00 87.56 460 ALA A N 1
ATOM 3370 C CA . ALA A 1 460 ? 19.214 10.698 -17.442 1.00 87.56 460 ALA A CA 1
ATOM 3371 C C . ALA A 1 460 ? 18.130 11.691 -17.884 1.00 87.56 460 ALA A C 1
ATOM 3373 O O . ALA A 1 460 ? 17.627 12.462 -17.069 1.00 87.56 460 ALA A O 1
ATOM 3374 N N . THR A 1 461 ? 17.705 11.634 -19.146 1.00 89.94 461 THR A N 1
ATOM 3375 C CA . THR A 1 461 ? 16.638 12.503 -19.663 1.00 89.94 461 THR A CA 1
ATOM 3376 C C . THR A 1 461 ? 15.313 12.254 -18.948 1.00 89.94 461 THR A C 1
ATOM 3378 O O . THR A 1 461 ? 14.652 13.196 -18.506 1.00 89.94 461 THR A O 1
ATOM 3381 N N . ALA A 1 462 ? 14.940 10.986 -18.770 1.00 89.69 462 ALA A N 1
ATOM 3382 C CA . ALA A 1 462 ? 13.735 10.624 -18.033 1.00 89.69 462 ALA A CA 1
ATOM 3383 C C . ALA A 1 462 ? 13.807 11.062 -16.563 1.00 89.69 462 ALA A C 1
ATOM 3385 O O . ALA A 1 462 ? 12.881 11.703 -16.069 1.00 89.69 462 ALA A O 1
ATOM 3386 N N . ALA A 1 463 ? 14.918 10.783 -15.874 1.00 90.56 463 ALA A N 1
ATOM 3387 C CA . ALA A 1 463 ? 15.120 11.183 -14.484 1.00 90.56 463 ALA A CA 1
ATOM 3388 C C . ALA A 1 463 ? 15.037 12.709 -14.293 1.00 90.56 463 ALA A C 1
ATOM 3390 O O . ALA A 1 463 ? 14.451 13.173 -13.312 1.00 90.56 463 ALA A O 1
ATOM 3391 N N . TRP A 1 464 ? 15.543 13.496 -15.248 1.00 92.69 464 TRP A N 1
ATOM 3392 C CA . TRP A 1 464 ? 15.470 14.957 -15.207 1.00 92.69 464 TRP A CA 1
ATOM 3393 C C . TRP A 1 464 ? 14.022 15.465 -15.244 1.00 92.69 464 TRP A C 1
ATOM 3395 O O . TRP A 1 464 ? 13.601 16.219 -14.363 1.00 92.69 464 TRP A O 1
ATOM 3405 N N . TRP A 1 465 ? 13.223 14.986 -16.202 1.00 92.50 465 TRP A N 1
ATOM 3406 C CA . TRP A 1 465 ? 11.807 15.352 -16.319 1.00 92.50 465 TRP A CA 1
ATOM 3407 C C . TRP A 1 465 ? 10.970 14.874 -15.130 1.00 92.50 465 TRP A C 1
ATOM 3409 O O . TRP A 1 465 ? 10.163 15.637 -14.597 1.00 92.50 465 TRP A O 1
ATOM 3419 N N . VAL A 1 466 ? 11.180 13.638 -14.671 1.00 93.06 466 VAL A N 1
ATOM 3420 C CA . VAL A 1 466 ? 10.475 13.080 -13.505 1.00 93.06 466 VAL A CA 1
ATOM 3421 C C . VAL A 1 466 ? 10.795 13.886 -12.251 1.00 93.06 466 VAL A C 1
ATOM 3423 O O . VAL A 1 466 ? 9.883 14.224 -11.498 1.00 93.06 466 VAL A O 1
ATOM 3426 N N . SER A 1 467 ? 12.063 14.249 -12.039 1.00 93.94 467 SER A N 1
ATOM 3427 C CA . SER A 1 467 ? 12.461 15.115 -10.928 1.00 93.94 467 SER A CA 1
ATOM 3428 C C . SER A 1 467 ? 11.796 16.493 -11.019 1.00 93.94 467 SER A C 1
ATOM 3430 O O . SER A 1 467 ? 11.243 16.967 -10.028 1.00 93.94 467 SER A O 1
ATOM 3432 N N . GLY A 1 468 ? 11.732 17.093 -12.213 1.00 94.81 468 GLY A N 1
ATOM 3433 C CA . GLY A 1 468 ? 11.010 18.347 -12.447 1.00 94.81 468 GLY A CA 1
ATOM 3434 C C . GLY A 1 468 ? 9.525 18.268 -12.069 1.00 94.81 468 GLY A C 1
ATOM 3435 O O . GLY A 1 468 ? 9.026 19.124 -11.334 1.00 94.81 468 GLY A O 1
ATOM 3436 N N . VAL A 1 469 ? 8.829 17.204 -12.486 1.00 95.25 469 VAL A N 1
ATOM 3437 C CA . VAL A 1 469 ? 7.425 16.953 -12.109 1.00 95.25 469 VAL A CA 1
ATOM 3438 C C . VAL A 1 469 ? 7.277 16.803 -10.592 1.00 95.25 469 VAL A C 1
ATOM 3440 O O . VAL A 1 469 ? 6.355 17.371 -10.004 1.00 95.25 469 VAL A O 1
ATOM 3443 N N . LEU A 1 470 ? 8.196 16.090 -9.934 1.00 95.19 470 LEU A N 1
ATOM 3444 C CA . LEU A 1 470 ? 8.190 15.927 -8.478 1.00 95.19 470 LEU A CA 1
ATOM 3445 C C . LEU A 1 470 ? 8.458 17.244 -7.738 1.00 95.19 470 LEU A C 1
ATOM 3447 O O . LEU A 1 470 ? 7.825 17.489 -6.712 1.00 95.19 470 LEU A O 1
ATOM 3451 N N . LEU A 1 471 ? 9.342 18.111 -8.239 1.00 95.81 471 LEU A N 1
ATOM 3452 C CA . LEU A 1 471 ? 9.617 19.424 -7.643 1.00 95.81 471 LEU A CA 1
ATOM 3453 C C . LEU A 1 471 ? 8.415 20.365 -7.766 1.00 95.81 471 LEU A C 1
ATOM 3455 O O . LEU A 1 471 ? 8.014 20.980 -6.777 1.00 95.81 471 LEU A O 1
ATOM 3459 N N . ILE A 1 472 ? 7.774 20.424 -8.938 1.00 96.25 472 ILE A N 1
ATOM 3460 C CA . ILE A 1 472 ? 6.527 21.187 -9.114 1.00 96.25 472 ILE A CA 1
ATOM 3461 C C . ILE A 1 472 ? 5.444 20.620 -8.188 1.00 96.25 472 ILE A C 1
ATOM 3463 O O . ILE A 1 472 ? 4.796 21.357 -7.441 1.00 96.25 472 ILE A O 1
ATOM 3467 N N . GLY A 1 473 ? 5.297 19.296 -8.171 1.00 93.44 473 GLY A N 1
ATOM 3468 C CA . GLY A 1 473 ? 4.368 18.595 -7.297 1.00 93.44 473 GLY A CA 1
ATOM 3469 C C . GLY A 1 473 ? 4.636 18.835 -5.810 1.00 93.44 473 GLY A C 1
ATOM 3470 O O . GLY A 1 473 ? 3.694 18.954 -5.032 1.00 93.44 473 GLY A O 1
ATOM 3471 N N . THR A 1 474 ? 5.900 18.990 -5.412 1.00 94.75 474 THR A N 1
ATOM 3472 C CA . THR A 1 474 ? 6.297 19.352 -4.045 1.00 94.75 474 THR A CA 1
ATOM 3473 C C . THR A 1 474 ? 5.716 20.705 -3.654 1.00 94.75 474 THR A C 1
ATOM 3475 O O . THR A 1 474 ? 5.115 20.827 -2.584 1.00 94.75 474 THR A O 1
ATOM 3478 N N . ILE A 1 475 ? 5.840 21.710 -4.525 1.00 94.88 475 ILE A N 1
ATOM 3479 C CA . ILE A 1 475 ? 5.305 23.057 -4.290 1.00 94.88 475 ILE A CA 1
ATOM 3480 C C . ILE A 1 475 ? 3.779 22.993 -4.165 1.00 94.88 475 ILE A C 1
ATOM 3482 O O . ILE A 1 475 ? 3.219 23.463 -3.174 1.00 94.88 475 ILE A O 1
ATOM 3486 N N . VAL A 1 476 ? 3.110 22.337 -5.119 1.00 94.19 476 VAL A N 1
ATOM 3487 C CA . VAL A 1 476 ? 1.646 22.200 -5.131 1.00 94.19 476 VAL A CA 1
ATOM 3488 C C . VAL A 1 476 ? 1.148 21.484 -3.873 1.00 94.19 476 VAL A C 1
ATOM 3490 O O . VAL A 1 476 ? 0.295 22.015 -3.164 1.00 94.19 476 VAL A O 1
ATOM 3493 N N . CYS A 1 477 ? 1.712 20.324 -3.531 1.00 92.56 477 CYS A N 1
ATOM 3494 C CA . CYS A 1 477 ? 1.333 19.566 -2.337 1.00 92.56 477 CYS A CA 1
ATOM 3495 C C . CYS A 1 477 ? 1.565 20.362 -1.049 1.00 92.56 477 CYS A C 1
ATOM 3497 O O . CYS A 1 477 ? 0.706 20.359 -0.170 1.00 92.56 477 CYS A O 1
ATOM 3499 N N . THR A 1 478 ? 2.682 21.084 -0.941 1.00 90.44 478 THR A N 1
ATOM 3500 C CA . THR A 1 478 ? 2.994 21.898 0.247 1.00 90.44 478 THR A CA 1
ATOM 3501 C C . THR A 1 478 ? 2.000 23.052 0.419 1.00 90.44 478 THR A C 1
ATOM 3503 O O . THR A 1 478 ? 1.621 23.373 1.545 1.00 90.44 478 THR A O 1
ATOM 3506 N N . ILE A 1 479 ? 1.533 23.645 -0.687 1.00 91.25 479 ILE A N 1
ATOM 3507 C CA . ILE A 1 479 ? 0.523 24.717 -0.701 1.00 91.25 479 ILE A CA 1
ATOM 3508 C C . ILE A 1 479 ? -0.896 24.178 -0.450 1.00 91.25 479 ILE A C 1
ATOM 3510 O O . ILE A 1 479 ? -1.741 24.873 0.129 1.00 91.25 479 ILE A O 1
ATOM 3514 N N . MET A 1 480 ? -1.200 22.966 -0.916 1.00 91.19 480 MET A N 1
ATOM 3515 C CA . MET A 1 480 ? -2.519 22.351 -0.758 1.00 91.19 480 MET A CA 1
ATOM 3516 C C . MET A 1 480 ? -2.725 21.758 0.638 1.00 91.19 480 MET A C 1
ATOM 3518 O O . MET A 1 480 ? -3.793 21.931 1.221 1.00 91.19 480 MET A O 1
ATOM 3522 N N . ILE A 1 481 ? -1.714 21.094 1.200 1.00 87.31 481 ILE A N 1
ATOM 3523 C CA . ILE A 1 481 ? -1.811 20.437 2.506 1.00 87.31 481 ILE A CA 1
ATOM 3524 C C . ILE A 1 481 ? -1.728 21.500 3.608 1.00 87.31 481 ILE A C 1
ATOM 3526 O O . ILE A 1 481 ? -0.659 22.020 3.920 1.00 87.31 481 ILE A O 1
ATOM 3530 N N . ASN A 1 482 ? -2.859 21.818 4.238 1.00 76.44 482 ASN A N 1
ATOM 3531 C CA . ASN A 1 482 ? -2.916 22.770 5.352 1.00 76.44 482 ASN A CA 1
ATOM 3532 C C . ASN A 1 482 ? -3.570 22.148 6.596 1.00 76.44 482 ASN A C 1
ATOM 3534 O O . ASN A 1 482 ? -4.389 22.776 7.258 1.00 76.44 482 ASN A O 1
ATOM 3538 N N . ALA A 1 483 ? -3.202 20.904 6.918 1.00 65.81 483 ALA A N 1
ATOM 3539 C CA . ALA A 1 483 ? -3.525 20.286 8.202 1.00 65.81 483 ALA A CA 1
ATOM 3540 C C . ALA A 1 483 ? -2.518 20.747 9.262 1.00 65.81 483 ALA A C 1
ATOM 3542 O O . ALA A 1 483 ? -1.379 20.270 9.303 1.00 65.81 483 ALA A O 1
ATOM 3543 N N . ASP A 1 484 ? -2.936 21.690 10.107 1.00 62.75 484 ASP A N 1
ATOM 3544 C CA . ASP A 1 484 ? -2.183 22.107 11.287 1.00 62.75 484 ASP A CA 1
ATOM 3545 C C . ASP A 1 484 ? -2.784 21.452 12.548 1.00 62.75 484 ASP A C 1
ATOM 3547 O O . ASP A 1 484 ? -3.902 21.797 12.940 1.00 62.75 484 ASP A O 1
ATOM 3551 N N . PRO A 1 485 ? -2.062 20.528 13.214 1.00 56.62 485 PRO A N 1
ATOM 3552 C CA . PRO A 1 485 ? -2.491 19.926 14.476 1.00 56.62 485 PRO A CA 1
ATOM 3553 C C . PRO A 1 485 ? -2.793 20.962 15.564 1.00 56.62 485 PRO A C 1
ATOM 3555 O O . PRO A 1 485 ? -3.610 20.707 16.448 1.00 56.62 485 PRO A O 1
ATOM 3558 N N . ARG A 1 486 ? -2.149 22.138 15.503 1.00 54.16 486 ARG A N 1
ATOM 3559 C CA . ARG A 1 486 ? -2.370 23.239 16.445 1.00 54.16 486 ARG A CA 1
ATOM 3560 C C . ARG A 1 486 ? -3.695 23.921 16.190 1.00 54.16 486 ARG A C 1
ATOM 3562 O O . ARG A 1 486 ? -4.397 24.158 17.154 1.00 54.16 486 ARG A O 1
ATOM 3569 N N . LYS A 1 487 ? -4.079 24.123 14.926 1.00 54.69 487 LYS A N 1
ATOM 3570 C CA . LYS A 1 487 ? -5.416 24.615 14.570 1.00 54.69 487 LYS A CA 1
ATOM 3571 C C . LYS A 1 487 ? -6.505 23.593 14.840 1.00 54.69 487 LYS A C 1
ATOM 3573 O O . LYS A 1 487 ? -7.611 23.997 15.127 1.00 54.69 487 LYS A O 1
ATOM 3578 N N . ALA A 1 488 ? -6.220 22.293 14.776 1.00 52.91 488 ALA A N 1
ATOM 3579 C CA . ALA A 1 488 ? -7.185 21.278 15.193 1.00 52.91 488 ALA A CA 1
ATOM 3580 C C . ALA A 1 488 ? -7.408 21.320 16.716 1.00 52.91 488 ALA A C 1
ATOM 3582 O O . ALA A 1 488 ? -8.551 21.364 17.154 1.00 52.91 488 ALA A O 1
ATOM 3583 N N . ARG A 1 489 ? -6.330 21.395 17.516 1.00 51.03 489 ARG A N 1
ATOM 3584 C CA . ARG A 1 489 ? -6.417 21.575 18.979 1.00 51.03 489 ARG A CA 1
ATOM 3585 C C . ARG A 1 489 ? -7.004 22.922 19.381 1.00 51.03 489 ARG A C 1
ATOM 3587 O O . ARG A 1 489 ? -7.805 22.954 20.300 1.00 51.03 489 ARG A O 1
ATOM 3594 N N . GLN A 1 490 ? -6.631 23.997 18.694 1.00 43.00 490 GLN A N 1
ATOM 3595 C CA . GLN A 1 490 ? -7.194 25.330 18.882 1.00 43.00 490 GLN A CA 1
ATOM 3596 C C . GLN A 1 490 ? -8.640 25.363 18.423 1.00 43.00 490 GLN A C 1
ATOM 3598 O O . GLN A 1 490 ? -9.444 25.798 19.193 1.00 43.00 490 GLN A O 1
ATOM 3603 N N . ALA A 1 491 ? -9.048 24.767 17.305 1.00 45.75 491 ALA A N 1
ATOM 3604 C CA . ALA A 1 491 ? -10.467 24.672 16.958 1.00 45.75 491 ALA A CA 1
ATOM 3605 C C . ALA A 1 491 ? -11.264 23.847 17.977 1.00 45.75 491 ALA A C 1
ATOM 3607 O O . ALA A 1 491 ? -12.443 24.095 18.145 1.00 45.75 491 ALA A O 1
ATOM 3608 N N . THR A 1 492 ? -10.653 22.881 18.672 1.00 43.25 492 THR A N 1
ATOM 3609 C CA . THR A 1 492 ? -11.313 22.183 19.794 1.00 43.25 492 THR A CA 1
ATOM 3610 C C . THR A 1 492 ? -11.329 23.033 21.074 1.00 43.25 492 THR A C 1
ATOM 3612 O O . THR A 1 492 ? -12.271 22.927 21.849 1.00 43.25 492 THR A O 1
ATOM 3615 N N . ALA A 1 493 ? -10.316 23.879 21.289 1.00 38.12 493 ALA A N 1
ATOM 3616 C CA . ALA A 1 493 ? -10.221 24.800 22.425 1.00 38.12 493 ALA A CA 1
ATOM 3617 C C . ALA A 1 493 ? -11.085 26.062 22.225 1.00 38.12 493 ALA A C 1
ATOM 3619 O O . ALA A 1 493 ? -11.901 26.380 23.076 1.00 38.12 493 ALA A O 1
ATOM 3620 N N . ASP A 1 494 ? -10.980 26.714 21.072 1.00 33.75 494 ASP A N 1
ATOM 3621 C CA . ASP A 1 494 ? -11.794 27.805 20.541 1.00 33.75 494 ASP A CA 1
ATOM 3622 C C . ASP A 1 494 ? -13.239 27.353 20.312 1.00 33.75 494 ASP A C 1
ATOM 3624 O O . ASP A 1 494 ? -14.123 28.090 20.685 1.00 33.75 494 ASP A O 1
ATOM 3628 N N . ALA A 1 495 ? -13.562 26.132 19.858 1.00 38.62 495 ALA A N 1
ATOM 3629 C CA . ALA A 1 495 ? -14.964 25.661 19.919 1.00 38.62 495 ALA A CA 1
ATOM 3630 C C . ALA A 1 495 ? -15.464 25.455 21.362 1.00 38.62 495 ALA A C 1
ATOM 3632 O O . ALA A 1 495 ? -16.668 25.406 21.596 1.00 38.62 495 ALA A O 1
ATOM 3633 N N . GLY A 1 496 ? -14.549 25.346 22.329 1.00 35.56 496 GLY A N 1
ATOM 3634 C CA . GLY A 1 496 ? -14.846 25.437 23.758 1.00 35.56 496 GLY A CA 1
ATOM 3635 C C . GLY A 1 496 ? -14.871 26.872 24.304 1.00 35.56 496 GLY A C 1
ATOM 3636 O O . GLY A 1 496 ? -15.274 27.051 25.449 1.00 35.56 496 GLY A O 1
ATOM 3637 N N . THR A 1 497 ? -14.472 27.883 23.516 1.00 36.09 497 THR A N 1
ATOM 3638 C CA . THR A 1 497 ? -14.350 29.296 23.941 1.00 36.09 497 THR A CA 1
ATOM 3639 C C . THR A 1 497 ? -15.310 30.243 23.179 1.00 36.09 497 THR A C 1
ATOM 3641 O O . THR A 1 497 ? -15.885 31.131 23.795 1.00 36.09 497 THR A O 1
ATOM 3644 N N . ASP A 1 498 ? -15.580 29.987 21.893 1.00 34.66 498 ASP A N 1
ATOM 3645 C CA . ASP A 1 498 ? -16.527 30.654 20.968 1.00 34.66 498 ASP A CA 1
ATOM 3646 C C . ASP A 1 498 ? -17.922 29.993 20.948 1.00 34.66 498 ASP A C 1
ATOM 3648 O O . ASP A 1 498 ? -18.794 30.354 20.160 1.00 34.66 498 ASP A O 1
ATOM 3652 N N . ALA A 1 499 ? -18.194 29.050 21.855 1.00 37.06 499 ALA A N 1
ATOM 3653 C CA . ALA A 1 499 ? -19.570 28.665 22.184 1.00 37.06 499 ALA A CA 1
ATOM 3654 C C . ALA A 1 499 ? -20.253 29.685 23.127 1.00 37.06 499 ALA A C 1
ATOM 3656 O O . ALA A 1 499 ? -21.242 29.364 23.787 1.00 37.06 499 ALA A O 1
ATOM 3657 N N . ALA A 1 500 ? -19.743 30.918 23.194 1.00 40.03 500 ALA A N 1
ATOM 3658 C CA . ALA A 1 500 ? -20.546 32.086 23.518 1.00 40.03 500 ALA A CA 1
ATOM 3659 C C . ALA A 1 500 ? -21.060 32.662 22.184 1.00 40.03 500 ALA A C 1
ATOM 3661 O O . ALA A 1 500 ? -20.247 33.113 21.382 1.00 40.03 500 ALA A O 1
ATOM 3662 N N . PRO A 1 501 ? -22.371 32.609 21.895 1.00 39.81 501 PRO A N 1
ATOM 3663 C CA . PRO A 1 501 ? -22.887 33.110 20.630 1.00 39.81 501 PRO A CA 1
ATOM 3664 C C . PRO A 1 501 ? -22.676 34.625 20.540 1.00 39.81 501 PRO A C 1
ATOM 3666 O O . PRO A 1 501 ? -23.081 35.352 21.451 1.00 39.81 501 PRO A O 1
ATOM 3669 N N . ASP A 1 502 ? -22.094 35.078 19.426 1.00 34.12 502 ASP A N 1
ATOM 3670 C CA . ASP A 1 502 ? -22.254 36.450 18.951 1.00 34.12 502 ASP A CA 1
ATOM 3671 C C . ASP A 1 502 ? -23.758 36.707 18.819 1.00 34.12 502 ASP A C 1
ATOM 3673 O O . ASP A 1 502 ? -24.472 36.091 18.023 1.00 34.12 502 ASP A O 1
ATOM 3677 N N . THR A 1 503 ? -24.242 37.577 19.692 1.00 38.34 503 THR A N 1
ATOM 3678 C CA . THR A 1 503 ? -25.593 38.109 19.704 1.00 38.34 503 THR A CA 1
ATOM 3679 C C . THR A 1 503 ? -25.832 38.893 18.418 1.00 38.34 503 THR A C 1
ATOM 3681 O O . THR A 1 503 ? -25.381 40.033 18.295 1.00 38.34 503 THR A O 1
ATOM 3684 N N . ASP A 1 504 ? -26.629 38.334 17.504 1.00 35.47 504 ASP A N 1
ATOM 3685 C CA . ASP A 1 504 ? -27.612 39.165 16.812 1.00 35.47 504 ASP A CA 1
ATOM 3686 C C . ASP A 1 504 ? -28.435 39.844 17.913 1.00 35.47 504 ASP A C 1
ATOM 3688 O O . ASP A 1 504 ? -29.032 39.174 18.763 1.00 35.47 504 ASP A O 1
ATOM 3692 N N . ALA A 1 505 ? -28.414 41.176 17.928 1.00 39.31 505 ALA A N 1
ATOM 3693 C CA . ALA A 1 505 ? -28.968 42.042 18.968 1.00 39.31 505 ALA A CA 1
ATOM 3694 C C . ALA A 1 505 ? -30.514 42.010 19.080 1.00 39.31 505 ALA A C 1
ATOM 3696 O O . ALA A 1 505 ? -31.119 42.988 19.505 1.00 39.31 505 ALA A O 1
ATOM 3697 N N . ASP A 1 506 ? -31.145 40.890 18.717 1.00 39.62 506 ASP A N 1
ATOM 3698 C CA . ASP A 1 506 ? -32.595 40.668 18.767 1.00 39.62 506 ASP A CA 1
ATOM 3699 C C . ASP A 1 506 ? -32.993 39.272 19.312 1.00 39.62 506 ASP A C 1
ATOM 3701 O O . ASP A 1 506 ? -34.164 38.911 19.301 1.00 39.62 506 ASP A O 1
ATOM 3705 N N . THR A 1 507 ? -32.046 38.459 19.817 1.00 45.69 507 THR A N 1
ATOM 3706 C CA . THR A 1 507 ? -32.347 37.128 20.420 1.00 45.69 507 THR A CA 1
ATOM 3707 C C . THR A 1 507 ? -32.012 36.996 21.910 1.00 45.69 507 THR A C 1
ATOM 3709 O O . THR A 1 507 ? -32.221 35.939 22.505 1.00 45.69 507 THR A O 1
ATOM 3712 N N . ASP A 1 508 ? -31.555 38.067 22.561 1.00 44.91 508 ASP A N 1
ATOM 3713 C CA . ASP A 1 508 ? -31.125 38.024 23.969 1.00 44.91 508 ASP A CA 1
ATOM 3714 C C . ASP A 1 508 ? -32.298 37.954 24.975 1.00 44.91 508 ASP A C 1
ATOM 3716 O O . ASP A 1 508 ? -32.084 37.767 26.170 1.00 44.91 508 ASP A O 1
ATOM 3720 N N . ALA A 1 509 ? -33.546 38.062 24.502 1.00 52.94 509 ALA A N 1
ATOM 3721 C CA . ALA A 1 509 ? -34.735 38.056 25.355 1.00 52.94 509 ALA A CA 1
ATOM 3722 C C . ALA A 1 509 ? -35.182 36.651 25.824 1.00 52.94 509 ALA A C 1
ATOM 3724 O O . ALA A 1 509 ? -35.790 36.554 26.888 1.00 52.94 509 ALA A O 1
ATOM 3725 N N . ASP A 1 510 ? -34.837 35.576 25.095 1.00 59.97 510 ASP A N 1
ATOM 3726 C CA . ASP A 1 510 ? -35.421 34.229 25.300 1.00 59.97 510 ASP A CA 1
ATOM 3727 C C . ASP A 1 510 ? -34.398 33.121 25.650 1.00 59.97 510 ASP A C 1
ATOM 3729 O O . ASP A 1 510 ? -34.733 31.932 25.700 1.00 59.97 510 ASP A O 1
ATOM 3733 N N . ALA A 1 511 ? -33.133 33.471 25.910 1.00 68.12 511 ALA A N 1
ATOM 3734 C CA . ALA A 1 511 ? -32.110 32.489 26.274 1.00 68.12 511 ALA A CA 1
ATOM 3735 C C . ALA A 1 511 ? -32.281 31.980 27.718 1.00 68.12 511 ALA A C 1
ATOM 3737 O O . ALA A 1 511 ? -32.387 32.764 28.660 1.00 68.12 511 ALA A O 1
ATOM 3738 N N . VAL A 1 512 ? -32.219 30.659 27.908 1.00 81.88 512 VAL A N 1
ATOM 3739 C CA . VAL A 1 512 ? -32.377 30.014 29.224 1.00 81.88 512 VAL A CA 1
ATOM 3740 C C . VAL A 1 512 ? -31.045 29.425 29.688 1.00 81.88 512 VAL A C 1
ATOM 3742 O O . VAL A 1 512 ? -30.411 28.651 28.967 1.00 81.88 512 VAL A O 1
ATOM 3745 N N . MET A 1 513 ? -30.604 29.766 30.902 1.00 84.75 513 MET A N 1
ATOM 3746 C CA . MET A 1 513 ? -29.360 29.233 31.472 1.00 84.75 513 MET A CA 1
ATOM 3747 C C . MET A 1 513 ? -29.592 27.887 32.154 1.00 84.75 513 MET A C 1
ATOM 3749 O O . MET A 1 513 ? -30.353 27.802 33.105 1.00 84.75 513 MET A O 1
ATOM 3753 N N . ILE A 1 514 ? -28.894 26.836 31.744 1.00 88.50 514 ILE A N 1
ATOM 3754 C CA . ILE A 1 514 ? -28.916 25.537 32.421 1.00 88.50 514 ILE A CA 1
ATOM 3755 C C . ILE A 1 514 ? -27.697 25.464 33.337 1.00 88.50 514 ILE A C 1
ATOM 3757 O O . ILE A 1 514 ? -26.565 25.573 32.868 1.00 88.50 514 ILE A O 1
ATOM 3761 N N . ARG A 1 515 ? -27.906 25.294 34.639 1.00 90.38 515 ARG A N 1
ATOM 3762 C CA . ARG A 1 515 ? -26.831 25.213 35.638 1.00 90.38 515 ARG A CA 1
ATOM 3763 C C . ARG A 1 515 ? -27.021 23.990 36.510 1.00 90.38 515 ARG A C 1
ATOM 3765 O O . ARG A 1 515 ? -28.143 23.552 36.721 1.00 90.38 515 ARG A O 1
ATOM 3772 N N . GLY A 1 516 ? -25.939 23.458 37.046 1.00 89.62 516 GLY A N 1
ATOM 3773 C CA . GLY A 1 516 ? -26.037 22.408 38.047 1.00 89.62 516 GLY A CA 1
ATOM 3774 C C . GLY A 1 516 ? -24.720 21.708 38.268 1.00 89.62 516 GLY A C 1
ATOM 3775 O O . GLY A 1 516 ? -23.667 22.258 37.953 1.00 89.62 516 GLY A O 1
ATOM 3776 N N . HIS A 1 517 ? -24.792 20.510 38.833 1.00 90.50 517 HIS A N 1
ATOM 3777 C CA . HIS A 1 517 ? -23.620 19.723 39.184 1.00 90.50 517 HIS A CA 1
ATOM 3778 C C . HIS A 1 517 ? -23.680 18.363 38.496 1.00 90.50 517 HIS A C 1
ATOM 3780 O O . HIS A 1 517 ? -24.753 17.781 38.341 1.00 90.50 517 HIS A O 1
ATOM 3786 N N . VAL A 1 518 ? -22.528 17.864 38.071 1.00 88.12 518 VAL A N 1
ATOM 3787 C CA . VAL A 1 518 ? -22.337 16.475 37.683 1.00 88.12 518 VAL A CA 1
ATOM 3788 C C . VAL A 1 518 ? -21.832 15.743 38.905 1.00 88.12 518 VAL A C 1
ATOM 3790 O O . VAL A 1 518 ? -20.746 16.029 39.411 1.00 88.12 518 VAL A O 1
ATOM 3793 N N . VAL A 1 519 ? -22.646 14.817 39.384 1.00 86.88 519 VAL A N 1
ATOM 3794 C CA . VAL A 1 519 ? -22.367 14.054 40.590 1.00 86.88 519 VAL A CA 1
ATOM 3795 C C . VAL A 1 519 ? -22.483 12.563 40.325 1.00 86.88 519 VAL A C 1
ATOM 3797 O O . VAL A 1 519 ? -23.092 12.102 39.357 1.00 86.88 519 VAL A O 1
ATOM 3800 N N . TRP A 1 520 ? -21.898 11.798 41.222 1.00 81.12 520 TRP A N 1
ATOM 3801 C CA . TRP A 1 520 ? -21.973 10.353 41.283 1.00 81.12 520 TRP A CA 1
ATOM 3802 C C . TRP A 1 520 ? -22.115 9.936 42.750 1.00 81.12 520 TRP A C 1
ATOM 3804 O O . TRP A 1 520 ? -21.694 10.685 43.620 1.00 81.12 520 TRP A O 1
ATOM 3814 N N . ALA A 1 521 ? -22.763 8.793 43.010 1.00 65.56 521 ALA A N 1
ATOM 3815 C CA . ALA A 1 521 ? -22.956 8.146 44.320 1.00 65.56 521 ALA A CA 1
ATOM 3816 C C . ALA A 1 521 ? -22.837 9.056 45.572 1.00 65.56 521 ALA A C 1
ATOM 3818 O O . ALA A 1 521 ? -21.734 9.324 46.029 1.00 65.56 521 ALA A O 1
ATOM 3819 N N . GLU A 1 522 ? -23.967 9.450 46.179 1.00 66.56 522 GLU A N 1
ATOM 3820 C CA . GLU A 1 522 ? -23.996 10.329 47.375 1.00 66.56 522 GLU A CA 1
ATOM 3821 C C . GLU A 1 522 ? -23.322 11.704 47.142 1.00 66.56 522 GLU A C 1
ATOM 3823 O O . GLU A 1 522 ? -22.538 12.177 47.960 1.00 66.56 522 GLU A O 1
ATOM 3828 N N . ASP A 1 523 ? -23.649 12.353 46.016 1.00 67.69 523 ASP A N 1
ATOM 3829 C CA . ASP A 1 523 ? -23.242 13.726 45.650 1.00 67.69 523 ASP A CA 1
ATOM 3830 C C . ASP A 1 523 ? -21.729 13.970 45.480 1.00 67.69 523 ASP A C 1
ATOM 3832 O O . ASP A 1 523 ? -21.255 15.108 45.543 1.00 67.69 523 ASP A O 1
ATOM 3836 N N . VAL A 1 524 ? -20.948 12.925 45.193 1.00 77.25 524 VAL A N 1
ATOM 3837 C CA . VAL A 1 524 ? -19.526 13.070 44.863 1.00 77.25 524 VAL A CA 1
ATOM 3838 C C . VAL A 1 524 ? -19.387 13.791 43.517 1.00 77.25 524 VAL A C 1
ATOM 3840 O O . VAL A 1 524 ? -19.881 13.289 42.505 1.00 77.25 524 VAL A O 1
ATOM 3843 N N . PRO A 1 525 ? -18.700 14.944 43.455 1.00 81.75 525 PRO A N 1
ATOM 3844 C CA . PRO A 1 525 ? -18.570 15.698 42.217 1.00 81.75 525 PRO A CA 1
ATOM 3845 C C . PRO A 1 525 ? -17.694 14.964 41.198 1.00 81.75 525 PRO A C 1
ATOM 3847 O O . PRO A 1 525 ? -16.606 14.482 41.524 1.00 81.75 525 PRO A O 1
ATOM 3850 N N . VAL A 1 526 ? -18.147 14.920 39.945 1.00 81.94 526 VAL A N 1
ATOM 3851 C CA . VAL A 1 526 ? -17.389 14.349 38.825 1.00 81.94 526 VAL A CA 1
ATOM 3852 C C . VAL A 1 526 ? -16.784 15.479 38.006 1.00 81.94 526 VAL A C 1
ATOM 3854 O O . VAL A 1 526 ? -17.463 16.148 37.227 1.00 81.94 526 VAL A O 1
ATOM 3857 N N . SER A 1 527 ? -15.483 15.689 38.193 1.00 83.19 527 SER A N 1
ATOM 3858 C CA . SER A 1 527 ? -14.728 16.715 37.478 1.00 83.19 527 SER A CA 1
ATOM 3859 C C . SER A 1 527 ? -14.481 16.347 36.019 1.00 83.19 527 SER A C 1
ATOM 3861 O O . SER A 1 527 ? -14.339 15.170 35.693 1.00 83.19 527 SER A O 1
ATOM 3863 N N . GLU A 1 528 ? -14.364 17.359 35.159 1.00 81.31 528 GLU A N 1
ATOM 3864 C CA . GLU A 1 528 ? -14.030 17.220 33.732 1.00 81.31 528 GLU A CA 1
ATOM 3865 C C . GLU A 1 528 ? -15.036 16.393 32.912 1.00 81.31 528 GLU A C 1
ATOM 3867 O O . GLU A 1 528 ? -14.782 16.068 31.752 1.00 81.31 528 GLU A O 1
ATOM 3872 N N . ALA A 1 529 ? -16.219 16.101 33.464 1.00 83.50 529 ALA A N 1
ATOM 3873 C CA . ALA A 1 529 ? -17.304 15.505 32.700 1.00 83.50 529 ALA A CA 1
ATOM 3874 C C . ALA A 1 529 ? -17.707 16.457 31.564 1.00 83.50 529 ALA A C 1
ATOM 3876 O O . ALA A 1 529 ? -18.094 17.600 31.804 1.00 83.50 529 ALA A O 1
ATOM 3877 N N . ALA A 1 530 ? -17.616 15.997 30.321 1.00 87.44 530 ALA A N 1
ATOM 3878 C CA . ALA A 1 530 ? -18.032 16.748 29.150 1.00 87.44 530 ALA A CA 1
ATOM 3879 C C . ALA A 1 530 ? -19.559 16.719 29.041 1.00 87.44 530 ALA A C 1
ATOM 3881 O O . ALA A 1 530 ? -20.154 15.653 28.870 1.00 87.44 530 ALA A O 1
ATOM 3882 N N . LEU A 1 531 ? -20.196 17.886 29.101 1.00 91.44 531 LEU A N 1
ATOM 3883 C CA . LEU A 1 531 ? -21.630 18.040 28.898 1.00 91.44 531 LEU A CA 1
ATOM 3884 C C . LEU A 1 531 ? -21.909 18.657 27.535 1.00 91.44 531 LEU A C 1
ATOM 3886 O O . LEU A 1 531 ? -21.343 19.685 27.176 1.00 91.44 531 LEU A O 1
ATOM 3890 N N . THR A 1 532 ? -22.821 18.046 26.792 1.00 89.12 532 THR A N 1
ATOM 3891 C CA . THR A 1 532 ? -23.273 18.509 25.482 1.00 89.12 532 THR A CA 1
ATOM 3892 C C . THR A 1 532 ? -24.787 18.656 25.504 1.00 89.12 532 THR A C 1
ATOM 3894 O O . THR A 1 532 ? -25.505 17.696 25.771 1.00 89.12 532 THR A O 1
ATOM 3897 N N . LEU A 1 533 ? -25.276 19.857 25.216 1.00 86.81 533 LEU A N 1
ATOM 3898 C CA . LEU A 1 533 ? -26.689 20.144 25.027 1.00 86.81 533 LEU A CA 1
ATOM 3899 C C . LEU A 1 533 ? -27.034 20.011 23.544 1.00 86.81 533 LEU A C 1
ATOM 3901 O O . LEU A 1 533 ? -26.442 20.676 22.690 1.00 86.81 533 LEU A O 1
ATOM 3905 N N . VAL A 1 534 ? -28.009 19.165 23.237 1.00 82.38 534 VAL A N 1
ATOM 3906 C CA . VAL A 1 534 ? -28.425 18.838 21.872 1.00 82.38 534 VAL A CA 1
ATOM 3907 C C . VAL A 1 534 ? -29.917 19.138 21.719 1.00 82.38 534 VAL A C 1
ATOM 3909 O O . VAL A 1 534 ? -30.703 18.887 22.627 1.00 82.38 534 VAL A O 1
ATOM 3912 N N . THR A 1 535 ? -30.328 19.698 20.584 1.00 80.50 535 THR A N 1
ATOM 3913 C CA . THR A 1 535 ? -31.757 19.800 20.226 1.00 80.50 535 THR A CA 1
ATOM 3914 C C . THR A 1 535 ? -32.362 18.415 19.978 1.00 80.50 535 THR A C 1
ATOM 3916 O O . THR A 1 535 ? -31.643 17.463 19.676 1.00 80.50 535 THR A O 1
ATOM 3919 N N . HIS A 1 536 ? -33.692 18.303 20.022 1.00 68.19 536 HIS A N 1
ATOM 3920 C CA . HIS A 1 536 ? -34.391 17.059 19.665 1.00 68.19 536 HIS A CA 1
ATOM 3921 C C . HIS A 1 536 ? -34.056 16.516 18.254 1.00 68.19 536 HIS A C 1
ATOM 3923 O O . HIS A 1 536 ? -34.103 15.307 18.046 1.00 68.19 536 HIS A O 1
ATOM 3929 N N . ASP A 1 537 ? -33.632 17.379 17.321 1.00 59.88 537 ASP A N 1
ATOM 3930 C CA . ASP A 1 537 ? -33.204 17.016 15.960 1.00 59.88 537 ASP A CA 1
ATOM 3931 C C . ASP A 1 537 ? -31.743 16.525 15.873 1.00 59.88 537 ASP A C 1
ATOM 3933 O O . ASP A 1 537 ? -31.214 16.290 14.784 1.00 59.88 537 ASP A O 1
ATOM 3937 N N . GLY A 1 538 ? -31.045 16.395 17.007 1.00 57.69 538 GLY A N 1
ATOM 3938 C CA . GLY A 1 538 ? -29.663 15.911 17.062 1.00 57.69 538 GLY A CA 1
ATOM 3939 C C . GLY A 1 538 ? -28.599 16.969 16.746 1.00 57.69 538 GLY A C 1
ATOM 3940 O O . GLY A 1 538 ? -27.415 16.641 16.666 1.00 57.69 538 GLY A O 1
ATOM 3941 N N . ARG A 1 539 ? -28.985 18.243 16.579 1.00 77.12 539 ARG A N 1
ATOM 3942 C CA . ARG A 1 539 ? -28.039 19.356 16.404 1.00 77.12 539 ARG A CA 1
ATOM 3943 C C . ARG A 1 539 ? -27.492 19.793 17.757 1.00 77.12 539 ARG A C 1
ATOM 3945 O O . ARG A 1 539 ? -28.273 20.154 18.637 1.00 77.12 539 ARG A O 1
ATOM 3952 N N . GLU A 1 540 ? -26.171 19.780 17.898 1.00 82.44 540 GLU A N 1
ATOM 3953 C CA . GLU A 1 540 ? -25.464 20.310 19.066 1.00 82.44 540 GLU A CA 1
ATOM 3954 C C . GLU A 1 540 ? -25.660 21.824 19.180 1.00 82.44 540 GLU A C 1
ATOM 3956 O O . GLU A 1 540 ? -25.617 22.546 18.181 1.00 82.44 540 GLU A O 1
ATOM 3961 N N . VAL A 1 541 ? -25.919 22.282 20.402 1.00 81.88 541 VAL A N 1
ATOM 3962 C CA . VAL A 1 541 ? -26.347 23.655 20.686 1.00 81.88 541 VAL A CA 1
ATOM 3963 C C . VAL A 1 541 ? -25.417 24.352 21.664 1.00 81.88 541 VAL A C 1
ATOM 3965 O O . VAL A 1 541 ? -25.154 25.538 21.507 1.00 81.88 541 VAL A O 1
ATOM 3968 N N . ALA A 1 542 ? -24.911 23.620 22.655 1.00 79.69 542 ALA A N 1
ATOM 3969 C CA . ALA A 1 542 ? -23.923 24.118 23.600 1.00 79.69 542 ALA A CA 1
ATOM 3970 C C . ALA A 1 542 ? -23.095 22.956 24.155 1.00 79.69 542 ALA A C 1
ATOM 3972 O O . ALA A 1 542 ? -23.587 21.831 24.257 1.00 79.69 542 ALA A O 1
ATOM 3973 N N . ARG A 1 543 ? -21.855 23.232 24.558 1.00 87.62 543 ARG A N 1
ATOM 3974 C CA . ARG A 1 543 ? -20.974 22.259 25.208 1.00 87.62 543 ARG A CA 1
ATOM 3975 C C . ARG A 1 543 ? -20.195 22.931 26.329 1.00 87.62 543 ARG A C 1
ATOM 3977 O O . ARG A 1 543 ? -19.815 24.088 26.206 1.00 87.62 543 ARG A O 1
ATOM 3984 N N . THR A 1 544 ? -19.965 22.206 27.415 1.00 88.50 544 THR A N 1
ATOM 3985 C CA . THR A 1 544 ? -19.123 22.644 28.531 1.00 88.50 544 THR A CA 1
ATOM 3986 C C . THR A 1 544 ? -18.460 21.437 29.191 1.00 88.50 544 THR A C 1
ATOM 3988 O O . THR A 1 544 ? -18.783 20.291 28.875 1.00 88.50 544 THR A O 1
ATOM 3991 N N . SER A 1 545 ? -17.539 21.679 30.112 1.00 88.06 545 SER A N 1
ATOM 3992 C CA . SER A 1 545 ? -16.982 20.659 31.000 1.00 88.06 545 SER A CA 1
ATOM 3993 C C . SER A 1 545 ? -17.300 21.018 32.443 1.00 88.06 545 SER A C 1
ATOM 3995 O O . SER A 1 545 ? -17.190 22.186 32.816 1.00 88.06 545 SER A O 1
ATOM 3997 N N . ALA A 1 546 ? -17.657 20.024 33.251 1.00 86.31 546 ALA A N 1
ATOM 3998 C CA . ALA A 1 546 ? -17.801 20.200 34.687 1.00 86.31 546 ALA A CA 1
ATOM 3999 C C . ALA A 1 546 ? -16.466 20.631 35.314 1.00 86.31 546 ALA A C 1
ATOM 4001 O O . ALA A 1 546 ? -15.404 20.103 34.966 1.00 86.31 546 ALA A O 1
ATOM 4002 N N . ASP A 1 547 ? -16.514 21.594 36.230 1.00 84.25 547 ASP A N 1
ATOM 4003 C CA . ASP A 1 547 ? -15.338 22.057 36.958 1.00 84.25 547 ASP A CA 1
ATOM 4004 C C . ASP A 1 547 ? -14.862 21.029 38.004 1.00 84.25 547 ASP A C 1
ATOM 4006 O O . ASP A 1 547 ? -15.361 19.907 38.096 1.00 84.25 547 ASP A O 1
ATOM 4010 N N . ARG A 1 548 ? -13.866 21.395 38.820 1.00 77.19 548 ARG A N 1
ATOM 4011 C CA . ARG A 1 548 ? -13.317 20.500 39.857 1.00 77.19 548 ARG A CA 1
ATOM 4012 C C . ARG A 1 548 ? -14.328 20.112 40.941 1.00 77.19 548 ARG A C 1
ATOM 4014 O O . ARG A 1 548 ? -14.123 19.104 41.605 1.00 77.19 548 ARG A O 1
ATOM 4021 N N . ASN A 1 549 ? -15.393 20.891 41.100 1.00 80.06 549 ASN A N 1
ATOM 4022 C CA . ASN A 1 549 ? -16.487 20.649 42.032 1.00 80.06 549 ASN A CA 1
ATOM 4023 C C . ASN A 1 549 ? -17.710 20.050 41.318 1.00 80.06 549 ASN A C 1
ATOM 4025 O O . ASN A 1 549 ? -18.798 20.016 41.887 1.00 80.06 549 ASN A O 1
ATOM 4029 N N . GLY A 1 550 ? -17.552 19.585 40.073 1.00 82.38 550 GLY A N 1
ATOM 4030 C CA . GLY A 1 550 ? -18.631 19.028 39.269 1.00 82.38 550 GLY A CA 1
ATOM 4031 C C . GLY A 1 550 ? -19.604 20.082 38.736 1.00 82.38 550 GLY A C 1
ATOM 4032 O O . GLY A 1 550 ? -20.539 19.724 38.028 1.00 82.38 550 GLY A O 1
ATOM 4033 N N . ALA A 1 551 ? -19.428 21.369 39.037 1.00 87.94 551 ALA A N 1
ATOM 4034 C CA . ALA A 1 551 ? -20.364 22.402 38.621 1.00 87.94 551 ALA A CA 1
ATOM 4035 C C . ALA A 1 551 ? -20.231 22.686 37.121 1.00 87.94 551 ALA A C 1
ATOM 4037 O O . ALA A 1 551 ? -19.134 22.717 36.562 1.00 87.94 551 ALA A O 1
ATOM 4038 N N . TYR A 1 552 ? -21.361 22.915 36.459 1.00 89.56 552 TYR A N 1
ATOM 4039 C CA . TYR A 1 552 ? -21.407 23.254 35.046 1.00 89.56 552 TYR A CA 1
ATOM 4040 C C . TYR A 1 552 ? -22.447 24.329 34.757 1.00 89.56 552 TYR A C 1
ATOM 4042 O O . TYR A 1 552 ? -23.404 24.560 35.502 1.00 89.56 552 TYR A O 1
ATOM 4050 N N . THR A 1 553 ? -22.260 25.014 33.635 1.00 88.56 553 THR A N 1
ATOM 4051 C CA . THR A 1 553 ? -23.213 25.995 33.125 1.00 88.56 553 THR A CA 1
ATOM 4052 C C . THR A 1 553 ? -23.252 25.920 31.603 1.00 88.56 553 THR A C 1
ATOM 4054 O O . THR A 1 553 ? -22.213 25.912 30.947 1.00 88.56 553 THR A O 1
ATOM 4057 N N . LEU A 1 554 ? -24.461 25.843 31.054 1.00 87.38 554 LEU A N 1
ATOM 4058 C CA . LEU A 1 554 ? -24.769 25.756 29.630 1.00 87.38 554 LEU A CA 1
ATOM 4059 C C . LEU A 1 554 ? -25.841 26.786 29.275 1.00 87.38 554 LEU A C 1
ATOM 4061 O O . LEU A 1 554 ? -26.688 27.123 30.099 1.00 87.38 554 LEU A O 1
ATOM 4065 N N . ARG A 1 555 ? -25.824 27.274 28.036 1.00 85.19 555 ARG A N 1
ATOM 4066 C CA . ARG A 1 555 ? -26.809 28.237 27.534 1.00 85.19 555 ARG A CA 1
ATOM 4067 C C . ARG A 1 555 ? -27.695 27.567 26.487 1.00 85.19 555 ARG A C 1
ATOM 4069 O O . ARG A 1 555 ? -27.185 27.027 25.510 1.00 85.19 555 ARG A O 1
ATOM 4076 N N . ALA A 1 556 ? -29.010 27.606 26.686 1.00 82.00 556 ALA A N 1
ATOM 4077 C CA . ALA A 1 556 ? -29.993 27.169 25.701 1.00 82.00 556 ALA A CA 1
ATOM 4078 C C . ALA A 1 556 ? -30.504 28.396 24.912 1.00 82.00 556 ALA A C 1
ATOM 4080 O O . ALA A 1 556 ? -31.013 29.332 25.530 1.00 82.00 556 ALA A O 1
ATOM 4081 N N . PRO A 1 557 ? -30.382 28.429 23.573 1.00 75.19 557 PRO A N 1
ATOM 4082 C CA . PRO A 1 557 ? -30.679 29.605 22.747 1.00 75.19 557 PRO A CA 1
ATOM 4083 C C . PRO A 1 557 ? -32.176 29.852 22.487 1.00 75.19 557 PRO A C 1
ATOM 4085 O O . PRO A 1 557 ? -32.512 30.713 21.684 1.00 75.19 557 PRO A O 1
ATOM 4088 N N . GLY A 1 558 ? -33.079 29.106 23.126 1.00 73.44 558 GLY A N 1
ATOM 4089 C CA . GLY A 1 558 ? -34.522 29.325 23.023 1.00 73.44 558 GLY A CA 1
ATOM 4090 C C . GLY A 1 558 ? -35.333 28.266 23.766 1.00 73.44 558 GLY A C 1
ATOM 4091 O O . GLY A 1 558 ? -34.777 27.307 24.311 1.00 73.44 558 GLY A O 1
ATOM 4092 N N . HIS A 1 559 ? -36.654 28.418 23.774 1.00 75.12 559 HIS A N 1
ATOM 4093 C CA . HIS A 1 559 ? -37.570 27.473 24.414 1.00 75.12 559 HIS A CA 1
ATOM 4094 C C . HIS A 1 559 ? -37.722 26.188 23.592 1.00 75.12 559 HIS A C 1
ATOM 4096 O O . HIS A 1 559 ? -37.770 26.221 22.363 1.00 75.12 559 HIS A O 1
ATOM 4102 N N . GLY A 1 560 ? -37.815 25.043 24.265 1.00 75.56 560 GLY A N 1
ATOM 4103 C CA . GLY A 1 560 ? -37.999 23.755 23.606 1.00 75.56 560 GLY A CA 1
ATOM 4104 C C . GLY A 1 560 ? -37.365 22.573 24.340 1.00 75.56 560 GLY A C 1
ATOM 4105 O O . GLY A 1 560 ? -36.714 22.747 25.375 1.00 75.56 560 GLY A O 1
ATOM 4106 N N . PRO A 1 561 ? -37.581 21.352 23.822 1.00 77.75 561 PRO A N 1
ATOM 4107 C CA . PRO A 1 561 ? -36.957 20.149 24.343 1.00 77.75 561 PRO A CA 1
ATOM 4108 C C . PRO A 1 561 ? -35.484 20.073 23.922 1.00 77.75 561 PRO A C 1
ATOM 4110 O O . PRO A 1 561 ? -35.138 20.145 22.739 1.00 77.75 561 PRO A O 1
ATOM 4113 N N . TYR A 1 562 ? -34.628 19.858 24.910 1.00 83.75 562 TYR A N 1
ATOM 4114 C CA . TYR A 1 562 ? -33.206 19.601 24.759 1.00 83.75 562 TYR A CA 1
ATOM 4115 C C . TYR A 1 562 ? -32.851 18.251 25.372 1.00 83.75 562 TYR A C 1
ATOM 4117 O O . TYR A 1 562 ? -33.525 17.748 26.267 1.00 83.75 562 TYR A O 1
ATOM 4125 N N . LEU A 1 563 ? -31.755 17.673 24.906 1.00 85.50 563 LEU A N 1
ATOM 4126 C CA . LEU A 1 563 ? -31.125 16.514 25.507 1.00 85.50 563 LEU A CA 1
ATOM 4127 C C . LEU A 1 563 ? -29.766 16.947 26.050 1.00 85.50 563 LEU A C 1
ATOM 4129 O O . LEU A 1 563 ? -28.912 17.407 25.291 1.00 85.50 563 LEU A O 1
ATOM 4133 N N . LEU A 1 564 ? -29.574 16.819 27.358 1.00 88.62 564 LEU A N 1
ATOM 4134 C CA . LEU A 1 564 ? -28.296 17.062 28.006 1.00 88.62 564 LEU A CA 1
ATOM 4135 C C . LEU A 1 564 ? -27.547 15.741 28.137 1.00 88.62 564 LEU A C 1
ATOM 4137 O O . LEU A 1 564 ? -27.936 14.876 28.915 1.00 88.62 564 LEU A O 1
ATOM 4141 N N . ILE A 1 565 ? -26.477 15.587 27.369 1.00 86.88 565 ILE A N 1
ATOM 4142 C CA . ILE A 1 565 ? -25.627 14.401 27.381 1.00 86.88 565 ILE A CA 1
ATOM 4143 C C . ILE A 1 565 ? -24.388 14.720 28.208 1.00 86.88 565 ILE A C 1
ATOM 4145 O O . ILE A 1 565 ? -23.613 15.590 27.819 1.00 86.88 565 ILE A O 1
ATOM 4149 N N . ALA A 1 566 ? -24.172 14.012 29.311 1.00 87.25 566 ALA A N 1
ATOM 4150 C CA . ALA A 1 566 ? -22.925 14.074 30.062 1.00 87.25 566 ALA A CA 1
ATOM 4151 C C . ALA A 1 566 ? -22.096 12.819 29.806 1.00 87.25 566 ALA A C 1
ATOM 4153 O O . ALA A 1 566 ? -22.608 11.697 29.803 1.00 87.25 566 ALA A O 1
ATOM 4154 N N . ARG A 1 567 ? -20.797 13.009 29.595 1.00 85.31 567 ARG A N 1
ATOM 4155 C CA . ARG A 1 567 ? -19.829 11.942 29.366 1.00 85.31 567 ARG A CA 1
ATOM 4156 C C . ARG A 1 567 ? -18.604 12.176 30.232 1.00 85.31 567 ARG A C 1
ATOM 4158 O O . ARG A 1 567 ? -18.083 13.282 30.273 1.00 85.31 567 ARG A O 1
ATOM 4165 N N . SER A 1 568 ? -18.127 11.125 30.875 1.00 81.81 568 SER A N 1
ATOM 4166 C CA . SER A 1 568 ? -16.850 11.118 31.581 1.00 81.81 568 SER A CA 1
ATOM 4167 C C . SER A 1 568 ? -16.040 9.917 31.104 1.00 81.81 568 SER A C 1
ATOM 4169 O O . SER A 1 568 ? -16.609 8.937 30.625 1.00 81.81 568 SER A O 1
ATOM 4171 N N . ASP A 1 569 ? -14.718 9.985 31.220 1.00 68.62 569 ASP A N 1
ATOM 4172 C CA . ASP A 1 569 ? -13.844 8.846 30.916 1.00 68.62 569 ASP A CA 1
ATOM 4173 C C . ASP A 1 569 ? -14.006 7.713 31.940 1.00 68.62 569 ASP A C 1
ATOM 4175 O O . ASP A 1 569 ? -13.682 6.564 31.652 1.00 68.62 569 ASP A O 1
ATOM 4179 N N . THR A 1 570 ? -14.531 8.040 33.123 1.00 64.44 570 THR A N 1
ATOM 4180 C CA . THR A 1 570 ? -14.685 7.121 34.255 1.00 64.44 570 THR A CA 1
ATOM 4181 C C . THR A 1 570 ? -16.132 6.710 34.519 1.00 64.44 570 THR A C 1
ATOM 4183 O O . THR A 1 570 ? -16.354 5.907 35.414 1.00 64.44 570 THR A O 1
ATOM 4186 N N . HIS A 1 571 ? -17.113 7.248 33.785 1.00 72.88 571 HIS A N 1
ATOM 4187 C CA . HIS A 1 571 ? -18.540 6.998 34.033 1.00 72.88 571 HIS A CA 1
ATOM 4188 C C . HIS A 1 571 ? -19.305 6.772 32.722 1.00 72.88 571 HIS A C 1
ATOM 4190 O O . HIS A 1 571 ? -18.949 7.329 31.677 1.00 72.88 571 HIS A O 1
ATOM 4196 N N . ARG A 1 572 ? -20.381 5.977 32.753 1.00 73.06 572 ARG A N 1
ATOM 4197 C CA . ARG A 1 572 ? -21.240 5.732 31.587 1.00 73.06 572 ARG A CA 1
ATOM 4198 C C . ARG A 1 572 ? -21.876 7.033 31.120 1.00 73.06 572 ARG A C 1
ATOM 4200 O O . ARG A 1 572 ? -22.415 7.784 31.925 1.00 73.06 572 ARG A O 1
ATOM 4207 N N . SER A 1 573 ? -21.896 7.292 29.813 1.00 79.50 573 SER A N 1
ATOM 4208 C CA . SER A 1 573 ? -22.578 8.486 29.307 1.00 79.50 573 SER A CA 1
ATOM 4209 C C . SER A 1 573 ? -24.063 8.452 29.669 1.00 79.50 573 SER A C 1
ATOM 4211 O O . SER A 1 573 ? -24.751 7.485 29.337 1.00 79.50 573 SER A O 1
ATOM 4213 N N . THR A 1 574 ? -24.555 9.517 30.292 1.00 80.50 574 THR A N 1
ATOM 4214 C CA . THR A 1 574 ? -25.970 9.678 30.630 1.00 80.50 574 THR A CA 1
ATOM 4215 C C . THR A 1 574 ? -26.579 10.780 29.775 1.00 80.50 574 THR A C 1
ATOM 4217 O O . THR A 1 574 ? -25.898 11.742 29.413 1.00 80.50 574 THR A O 1
ATOM 4220 N N . ALA A 1 575 ? -27.847 10.626 29.407 1.00 82.81 575 ALA A N 1
ATOM 4221 C CA . ALA A 1 575 ? -28.571 11.586 28.588 1.00 82.81 575 ALA A CA 1
ATOM 4222 C C . ALA A 1 575 ? -29.896 11.924 29.267 1.00 82.81 575 ALA A C 1
ATOM 4224 O O . ALA A 1 575 ? -30.778 11.071 29.364 1.00 82.81 575 ALA A O 1
ATOM 4225 N N . THR A 1 576 ? -30.039 13.169 29.715 1.00 83.62 576 THR A N 1
ATOM 4226 C CA . THR A 1 576 ? -31.234 13.628 30.420 1.00 83.62 576 THR A CA 1
ATOM 4227 C C . THR A 1 576 ? -32.039 14.578 29.539 1.00 83.62 576 THR A C 1
ATOM 4229 O O . THR A 1 576 ? -31.498 15.587 29.075 1.00 83.62 576 THR A O 1
ATOM 4232 N N . PRO A 1 577 ? -33.327 14.296 29.278 1.00 81.31 577 PRO A N 1
ATOM 4233 C CA . PRO A 1 577 ? -34.188 15.248 28.595 1.00 81.31 577 PRO A CA 1
ATOM 4234 C C . PRO A 1 577 ? -34.461 16.457 29.499 1.00 81.31 577 PRO A C 1
ATOM 4236 O O . PRO A 1 577 ? -34.808 16.310 30.670 1.00 81.31 577 PRO A O 1
ATOM 4239 N N . LEU A 1 578 ? -34.331 17.656 28.938 1.00 83.81 578 LEU A N 1
ATOM 4240 C CA . LEU A 1 578 ? -34.634 18.936 29.572 1.00 83.81 578 LEU A CA 1
ATOM 4241 C C . LEU A 1 578 ? -35.648 19.696 28.721 1.00 83.81 578 LEU A C 1
ATOM 4243 O O . LEU A 1 578 ? -35.611 19.634 27.496 1.00 83.81 578 LEU A O 1
ATOM 4247 N N . ALA A 1 579 ? -36.542 20.447 29.356 1.00 78.31 579 ALA A N 1
ATOM 4248 C CA . ALA A 1 579 ? -37.496 21.302 28.658 1.00 78.31 579 ALA A CA 1
ATOM 4249 C C . ALA A 1 579 ? -37.302 22.751 29.105 1.00 78.31 579 ALA A C 1
ATOM 4251 O O . ALA A 1 579 ? -37.543 23.081 30.264 1.00 78.31 579 ALA A O 1
ATOM 4252 N N . ALA A 1 580 ? -36.872 23.614 28.185 1.00 77.50 580 ALA A N 1
ATOM 4253 C CA . ALA A 1 580 ? -36.821 25.048 28.430 1.00 77.50 580 ALA A CA 1
ATOM 4254 C C . ALA A 1 580 ? -38.183 25.670 28.111 1.00 77.50 580 ALA A C 1
ATOM 4256 O O . ALA A 1 580 ? -38.598 25.696 26.953 1.00 77.50 580 ALA A O 1
ATOM 4257 N N . THR A 1 581 ? -38.893 26.142 29.134 1.00 70.31 581 THR A N 1
ATOM 4258 C CA . THR A 1 581 ? -40.214 26.775 29.008 1.00 70.31 581 THR A CA 1
ATOM 4259 C C . THR A 1 581 ? -40.107 28.288 28.840 1.00 70.31 581 THR A C 1
ATOM 4261 O O . THR A 1 581 ? -39.190 28.911 29.376 1.00 70.31 581 THR A O 1
ATOM 4264 N N . ALA A 1 582 ? -41.077 28.883 28.140 1.00 60.03 582 ALA A N 1
ATOM 4265 C CA . ALA A 1 582 ? -41.185 30.333 27.992 1.00 60.03 582 ALA A CA 1
ATOM 4266 C C . ALA A 1 582 ? -41.261 31.034 29.362 1.00 60.03 582 ALA A C 1
ATOM 4268 O O . ALA A 1 582 ? -42.079 30.656 30.201 1.00 60.03 582 ALA A O 1
ATOM 4269 N N . GLY A 1 583 ? -40.388 32.022 29.596 1.00 58.53 583 GLY A N 1
ATOM 4270 C CA . GLY A 1 583 ? -40.307 32.797 30.845 1.00 58.53 583 GLY A CA 1
ATOM 4271 C C . GLY A 1 583 ? -39.364 32.259 31.936 1.00 58.53 583 GLY A C 1
ATOM 4272 O O . GLY A 1 583 ? -39.217 32.910 32.970 1.00 58.53 583 GLY A O 1
ATOM 4273 N N . ALA A 1 584 ? -38.705 31.111 31.740 1.00 64.75 584 ALA A N 1
ATOM 4274 C CA . ALA A 1 584 ? -37.685 30.620 32.672 1.00 64.75 584 ALA A CA 1
ATOM 4275 C C . ALA A 1 584 ? -36.318 31.256 32.365 1.00 64.75 584 ALA A C 1
ATOM 4277 O O . ALA A 1 584 ? -35.788 31.067 31.278 1.00 64.75 584 ALA A O 1
ATOM 4278 N N . SER A 1 585 ? -35.719 31.976 33.319 1.00 69.06 585 SER A N 1
ATOM 4279 C CA . SER A 1 585 ? -34.376 32.562 33.153 1.00 69.06 585 SER A CA 1
ATOM 4280 C C . SER A 1 585 ? -33.247 31.554 33.405 1.00 69.06 585 SER A C 1
ATOM 4282 O O . SER A 1 585 ? -32.158 31.679 32.839 1.00 69.06 585 SER A O 1
ATOM 4284 N N . ALA A 1 586 ? -33.504 30.526 34.222 1.00 80.12 586 ALA A N 1
ATOM 4285 C CA . ALA A 1 586 ? -32.569 29.438 34.473 1.00 80.12 586 ALA A CA 1
ATOM 4286 C C . ALA A 1 586 ? -33.269 28.107 34.802 1.00 80.12 586 ALA A C 1
ATOM 4288 O O . ALA A 1 586 ? -34.358 28.088 35.372 1.00 80.12 586 ALA A O 1
ATOM 4289 N N . ILE A 1 587 ? -32.612 27.000 34.461 1.00 84.44 587 ILE A N 1
ATOM 4290 C CA . ILE A 1 587 ? -32.979 25.625 34.805 1.00 84.44 587 ILE A CA 1
ATOM 4291 C C . ILE A 1 587 ? -31.840 25.057 35.641 1.00 84.44 587 ILE A C 1
ATOM 4293 O O . ILE A 1 587 ? -30.717 24.924 35.151 1.00 84.44 587 ILE A O 1
ATOM 4297 N N . GLU A 1 588 ? -32.131 24.704 36.888 1.00 87.19 588 GLU A N 1
ATOM 4298 C CA . GLU A 1 588 ? -31.194 23.948 37.710 1.00 87.19 588 GLU A CA 1
ATOM 4299 C C . GLU A 1 588 ? -31.388 22.453 37.480 1.00 87.19 588 GLU A C 1
ATOM 4301 O O . GLU A 1 588 ? -32.497 21.928 37.604 1.00 87.19 588 GLU A O 1
ATOM 4306 N N . HIS A 1 589 ? -30.317 21.762 37.105 1.00 88.12 589 HIS A N 1
ATOM 4307 C CA . HIS A 1 589 ? -30.360 20.333 36.859 1.00 88.12 589 HIS A CA 1
ATOM 4308 C C . HIS A 1 589 ? -29.070 19.656 37.303 1.00 88.12 589 HIS A C 1
ATOM 4310 O O . HIS A 1 589 ? -27.990 19.981 36.827 1.00 88.12 589 HIS A O 1
ATOM 4316 N N . THR A 1 590 ? -29.189 18.683 38.196 1.00 88.88 590 THR A N 1
ATOM 4317 C CA . THR A 1 590 ? -28.059 17.854 38.610 1.00 88.88 590 THR A CA 1
ATOM 4318 C C . THR A 1 590 ? -28.019 16.609 37.739 1.00 88.88 590 THR A C 1
ATOM 4320 O O . THR A 1 590 ? -28.992 15.860 37.670 1.00 88.88 590 THR A O 1
ATOM 4323 N N . VAL A 1 591 ? -26.888 16.388 37.073 1.00 86.25 591 VAL A N 1
ATOM 4324 C CA . VAL A 1 591 ? -26.655 15.178 36.292 1.00 86.25 591 VAL A CA 1
ATOM 4325 C C . VAL A 1 591 ? -26.019 14.141 37.199 1.00 86.25 591 VAL A C 1
ATOM 4327 O O . VAL A 1 591 ? -24.914 14.342 37.694 1.00 86.25 591 VAL A O 1
ATOM 4330 N N . THR A 1 592 ? -26.703 13.020 37.394 1.00 85.00 592 THR A N 1
ATOM 4331 C CA . THR A 1 592 ? -26.178 11.912 38.190 1.00 85.00 592 THR A CA 1
ATOM 4332 C C . THR A 1 592 ? -25.759 10.770 37.277 1.00 85.00 592 THR A C 1
ATOM 4334 O O . THR A 1 592 ? -26.588 10.216 36.549 1.00 85.00 592 THR A O 1
ATOM 4337 N N . PHE A 1 593 ? -24.481 10.396 37.317 1.00 81.38 593 PHE A N 1
ATOM 4338 C CA . PHE A 1 593 ? -24.031 9.157 36.690 1.00 81.38 593 PHE A CA 1
ATOM 4339 C C . PHE A 1 593 ? -24.524 7.956 37.503 1.00 81.38 593 PHE A C 1
ATOM 4341 O O . PHE A 1 593 ? -24.355 7.902 38.722 1.00 81.38 593 PHE A O 1
ATOM 4348 N N . GLN A 1 594 ? -25.144 6.995 36.822 1.00 68.06 594 GLN A N 1
ATOM 4349 C CA . GLN A 1 594 ? -25.623 5.745 37.411 1.00 68.06 594 GLN A CA 1
ATOM 4350 C C . GLN A 1 594 ? -24.691 4.608 36.992 1.00 68.06 594 GLN A C 1
ATOM 4352 O O . GLN A 1 594 ? -25.037 3.788 36.144 1.00 68.06 594 GLN A O 1
ATOM 4357 N N . ASP A 1 595 ? -23.478 4.599 37.540 1.00 65.06 595 ASP A N 1
ATOM 4358 C CA . ASP A 1 595 ? -22.551 3.493 37.309 1.00 65.06 595 ASP A CA 1
ATOM 4359 C C . ASP A 1 595 ? -22.778 2.385 38.334 1.00 65.06 595 ASP A C 1
ATOM 4361 O O . ASP A 1 595 ? -22.716 2.608 39.544 1.00 65.06 595 ASP A O 1
ATOM 4365 N N . GLU A 1 596 ? -22.998 1.172 37.835 1.00 62.72 596 GLU A N 1
ATOM 4366 C CA . GLU A 1 596 ? -23.188 -0.043 38.634 1.00 62.72 596 GLU A CA 1
ATOM 4367 C C . GLU A 1 596 ? -21.921 -0.917 38.674 1.00 62.72 596 GLU A C 1
ATOM 4369 O O . GLU A 1 596 ? -21.998 -2.145 38.701 1.00 62.72 596 GLU A O 1
ATOM 4374 N N . GLY A 1 597 ? -20.726 -0.316 38.639 1.00 70.50 597 GLY A N 1
ATOM 4375 C CA . GLY A 1 597 ? -19.492 -1.078 38.831 1.00 70.50 597 GLY A CA 1
ATOM 4376 C C . GLY A 1 597 ? -19.487 -1.737 40.212 1.00 70.50 597 GLY A C 1
ATOM 4377 O O . GLY A 1 597 ? -19.733 -1.070 41.217 1.00 70.50 597 GLY A O 1
ATOM 4378 N N . ALA A 1 598 ? -19.215 -3.039 40.273 1.00 79.12 598 ALA A N 1
ATOM 4379 C CA . ALA A 1 598 ? -19.136 -3.771 41.530 1.00 79.12 598 ALA A CA 1
ATOM 4380 C C . ALA A 1 598 ? -17.987 -4.779 41.505 1.00 79.12 598 ALA A C 1
ATOM 4382 O O . ALA A 1 598 ? -17.758 -5.460 40.505 1.00 79.12 598 ALA A O 1
ATOM 4383 N N . VAL A 1 599 ? -17.282 -4.884 42.626 1.00 85.31 599 VAL A N 1
ATOM 4384 C CA . VAL A 1 599 ? -16.273 -5.906 42.890 1.00 85.31 599 VAL A CA 1
ATOM 4385 C C . VAL A 1 599 ? -16.811 -6.807 43.991 1.00 85.31 599 VAL A C 1
ATOM 4387 O O . VAL A 1 599 ? -17.008 -6.369 45.121 1.00 85.31 599 VAL A O 1
ATOM 4390 N N . THR A 1 600 ? -17.035 -8.071 43.670 1.00 89.50 600 THR A N 1
ATOM 4391 C CA . THR A 1 600 ? -17.258 -9.139 44.641 1.00 89.50 600 THR A CA 1
ATOM 4392 C C . THR A 1 600 ? -16.000 -9.965 44.796 1.00 89.50 600 THR A C 1
ATOM 4394 O O . THR A 1 600 ? -15.210 -10.096 43.866 1.00 89.50 600 THR A O 1
ATOM 4397 N N . GLY A 1 601 ? -15.802 -10.592 45.942 1.00 90.50 601 GLY A N 1
ATOM 4398 C CA . GLY A 1 601 ? -14.721 -11.551 46.062 1.00 90.50 601 GLY A CA 1
ATOM 4399 C C . GLY A 1 601 ? -14.776 -12.395 47.311 1.00 90.50 601 GLY A C 1
ATOM 4400 O O . GLY A 1 601 ? -15.658 -12.213 48.139 1.00 90.50 601 GLY A O 1
ATOM 4401 N N . ILE A 1 602 ? -13.842 -13.339 47.401 1.00 92.00 602 ILE A N 1
ATOM 4402 C CA . ILE A 1 602 ? -13.672 -14.243 48.539 1.00 92.00 602 ILE A CA 1
ATOM 4403 C C . ILE A 1 602 ? -12.186 -14.293 48.906 1.00 92.00 602 ILE A C 1
ATOM 4405 O O . ILE A 1 602 ? -11.349 -14.546 48.034 1.00 92.00 602 ILE A O 1
ATOM 4409 N N . ALA A 1 603 ? -11.866 -14.063 50.177 1.00 91.50 603 ALA A N 1
ATOM 4410 C CA . ALA A 1 603 ? -10.547 -14.266 50.764 1.00 91.50 603 ALA A CA 1
ATOM 4411 C C . ALA A 1 603 ? -10.427 -15.696 51.311 1.00 91.50 603 ALA A C 1
ATOM 4413 O O . ALA A 1 603 ? -11.328 -16.176 52.003 1.00 91.50 603 ALA A O 1
ATOM 4414 N N . ARG A 1 604 ? -9.331 -16.389 50.993 1.00 92.19 604 ARG A N 1
ATOM 4415 C CA . ARG A 1 604 ? -9.080 -17.777 51.411 1.00 92.19 604 ARG A CA 1
ATOM 4416 C C . ARG A 1 604 ? -7.635 -17.985 51.840 1.00 92.19 604 ARG A C 1
ATOM 4418 O O . ARG A 1 604 ? -6.752 -17.269 51.375 1.00 92.19 604 ARG A O 1
ATOM 4425 N N . ASP A 1 605 ? -7.398 -18.968 52.697 1.00 85.56 605 ASP A N 1
ATOM 4426 C CA . ASP A 1 605 ? -6.049 -19.453 52.986 1.00 85.56 605 ASP A CA 1
ATOM 4427 C C . ASP A 1 605 ? -5.521 -20.208 51.754 1.00 85.56 605 ASP A C 1
ATOM 4429 O O . ASP A 1 605 ? -6.211 -21.054 51.181 1.00 85.56 605 ASP A O 1
ATOM 4433 N N . GLU A 1 606 ? -4.307 -19.875 51.317 1.00 83.38 606 GLU A N 1
ATOM 4434 C CA . GLU A 1 606 ? -3.641 -20.507 50.173 1.00 83.38 606 GLU A CA 1
ATOM 4435 C C . GLU A 1 606 ? -3.364 -22.010 50.389 1.00 83.38 606 GLU A C 1
ATOM 4437 O O . GLU A 1 606 ? -3.286 -22.772 49.427 1.00 83.38 606 GLU A O 1
ATOM 4442 N N . ALA A 1 607 ? -3.227 -22.465 51.639 1.00 73.50 607 ALA A N 1
ATOM 4443 C CA . ALA A 1 607 ? -2.807 -23.825 51.964 1.00 73.50 607 ALA A CA 1
ATOM 4444 C C . ALA A 1 607 ? -3.937 -24.865 51.930 1.00 73.50 607 ALA A C 1
ATOM 4446 O O . ALA A 1 607 ? -3.706 -26.000 51.505 1.00 73.50 607 ALA A O 1
ATOM 4447 N N . ASP A 1 608 ? -5.124 -24.520 52.425 1.00 78.06 608 ASP A N 1
ATOM 4448 C CA . ASP A 1 608 ? -6.263 -25.440 52.551 1.00 78.06 608 ASP A CA 1
ATOM 4449 C C . ASP A 1 608 ? -7.553 -24.914 51.897 1.00 78.06 608 ASP A C 1
ATOM 4451 O O . ASP A 1 608 ? -8.545 -25.642 51.803 1.00 78.06 608 ASP A O 1
ATOM 4455 N N . GLY A 1 609 ? -7.533 -23.679 51.387 1.00 79.69 609 GLY A N 1
ATOM 4456 C CA . GLY A 1 609 ? -8.676 -23.038 50.751 1.00 79.69 609 GLY A CA 1
ATOM 4457 C C . GLY A 1 609 ? -9.775 -22.617 51.728 1.00 79.69 609 GLY A C 1
ATOM 4458 O O . GLY A 1 609 ? -10.873 -22.281 51.266 1.00 79.69 609 GLY A O 1
ATOM 4459 N N . ALA A 1 610 ? -9.525 -22.642 53.043 1.00 85.56 610 ALA A N 1
ATOM 4460 C CA . ALA A 1 610 ? -10.501 -22.237 54.045 1.00 85.56 610 ALA A CA 1
ATOM 4461 C C . ALA A 1 610 ? -10.856 -20.744 53.893 1.00 85.56 610 ALA A C 1
ATOM 4463 O O . ALA A 1 610 ? -9.970 -19.925 53.631 1.00 85.56 610 ALA A O 1
ATOM 4464 N N . PRO A 1 611 ? -12.138 -20.361 54.035 1.00 88.94 611 PRO A N 1
ATOM 4465 C CA . PRO A 1 611 ? -12.548 -18.965 53.958 1.00 88.94 611 PRO A CA 1
ATOM 4466 C C . PRO A 1 611 ? -11.958 -18.156 55.114 1.00 88.94 611 PRO A C 1
ATOM 4468 O O . PRO A 1 611 ? -11.996 -18.564 56.276 1.00 88.94 611 PRO A O 1
ATOM 4471 N N . LEU A 1 612 ? -11.428 -16.983 54.786 1.00 90.38 612 LEU A N 1
ATOM 4472 C CA . LEU A 1 612 ? -10.804 -16.089 55.745 1.00 90.38 612 LEU A CA 1
ATOM 4473 C C . LEU A 1 612 ? -11.792 -15.006 56.189 1.00 90.38 612 LEU A C 1
ATOM 4475 O O . LEU A 1 612 ? -12.041 -14.032 55.478 1.00 90.38 612 LEU A O 1
ATOM 4479 N N . LYS A 1 613 ? -12.365 -15.192 57.382 1.00 92.00 613 LYS A N 1
ATOM 4480 C CA . LYS A 1 613 ? -13.283 -14.238 58.023 1.00 92.00 613 LYS A CA 1
ATOM 4481 C C . LYS A 1 613 ? -12.530 -13.044 58.610 1.00 92.00 613 LYS A C 1
ATOM 4483 O O . LYS A 1 613 ? -11.509 -13.216 59.274 1.00 92.00 613 LYS A O 1
ATOM 4488 N N . GLY A 1 614 ? -13.092 -11.844 58.457 1.00 88.06 614 GLY A N 1
ATOM 4489 C CA . GLY A 1 614 ? -12.562 -10.624 59.068 1.00 88.06 614 GLY A CA 1
ATOM 4490 C C . GLY A 1 614 ? -11.295 -10.072 58.406 1.00 88.06 614 GLY A C 1
ATOM 4491 O O . GLY A 1 614 ? -10.670 -9.172 58.964 1.00 88.06 614 GLY A O 1
ATOM 4492 N N . THR A 1 615 ? -10.914 -10.569 57.226 1.00 91.44 615 THR A N 1
ATOM 4493 C CA . THR A 1 615 ? -9.833 -10.004 56.411 1.00 91.44 615 THR A CA 1
ATOM 4494 C C . THR A 1 615 ? -10.176 -8.559 56.064 1.00 91.44 615 THR A C 1
ATOM 4496 O O . THR A 1 615 ? -11.259 -8.282 55.551 1.00 91.44 615 THR A O 1
ATOM 4499 N N . SER A 1 616 ? -9.259 -7.631 56.328 1.00 90.38 616 SER A N 1
ATOM 4500 C CA . SER A 1 616 ? -9.395 -6.231 55.930 1.00 90.38 616 SER A CA 1
ATOM 4501 C C . SER A 1 616 ? -9.219 -6.110 54.419 1.00 90.38 616 SER A C 1
ATOM 4503 O O . SER A 1 616 ? -8.192 -6.526 53.883 1.00 90.38 616 SER A O 1
ATOM 4505 N N . VAL A 1 617 ? -10.220 -5.561 53.736 1.00 93.25 617 VAL A N 1
ATOM 4506 C CA . VAL A 1 617 ? -10.266 -5.372 52.285 1.00 93.25 617 VAL A CA 1
ATOM 4507 C C . VAL A 1 617 ? -10.305 -3.880 51.996 1.00 93.25 617 VAL A C 1
ATOM 4509 O O . VAL A 1 617 ? -11.291 -3.197 52.275 1.00 93.25 617 VAL A O 1
ATOM 4512 N N . ILE A 1 618 ? -9.224 -3.377 51.416 1.00 89.69 618 ILE A N 1
ATOM 4513 C CA . ILE A 1 618 ? -8.996 -1.959 51.162 1.00 89.69 618 ILE A CA 1
ATOM 4514 C C . ILE A 1 618 ? -8.904 -1.758 49.652 1.00 89.69 618 ILE A C 1
ATOM 4516 O O . ILE A 1 618 ? -7.997 -2.278 49.013 1.00 89.69 618 ILE A O 1
ATOM 4520 N N . LEU A 1 619 ? -9.822 -0.994 49.068 1.00 87.31 619 LEU A N 1
ATOM 4521 C CA . LEU A 1 619 ? -9.775 -0.609 47.660 1.00 87.31 619 LEU A CA 1
ATOM 4522 C C . LEU A 1 619 ? -9.243 0.819 47.537 1.00 87.31 619 LEU A C 1
ATOM 4524 O O . LEU A 1 619 ? -9.830 1.748 48.097 1.00 87.31 619 LEU A O 1
ATOM 4528 N N . THR A 1 620 ? -8.168 1.007 46.776 1.00 80.44 620 THR A N 1
ATOM 4529 C CA . THR A 1 620 ? -7.595 2.320 46.459 1.00 80.44 620 THR A CA 1
ATOM 4530 C C . THR A 1 620 ? -7.636 2.601 44.962 1.00 80.44 620 THR A C 1
ATOM 4532 O O . THR A 1 620 ? -7.704 1.679 44.152 1.00 80.44 620 THR A O 1
ATOM 4535 N N . ASP A 1 621 ? -7.576 3.870 44.565 1.00 76.00 621 ASP A N 1
ATOM 4536 C CA . ASP A 1 621 ? -7.279 4.224 43.173 1.00 76.00 621 ASP A CA 1
ATOM 4537 C C . ASP A 1 621 ? -5.784 4.024 42.845 1.00 76.00 621 ASP A C 1
ATOM 4539 O O . ASP A 1 621 ? -4.971 3.685 43.711 1.00 76.00 621 ASP A O 1
ATOM 4543 N N . VAL A 1 622 ? -5.411 4.238 41.579 1.00 67.25 622 VAL A N 1
ATOM 4544 C CA . VAL A 1 622 ? -4.019 4.122 41.093 1.00 67.25 622 VAL A CA 1
ATOM 4545 C C . VAL A 1 622 ? -3.040 5.112 41.727 1.00 67.25 622 VAL A C 1
ATOM 4547 O O . VAL A 1 622 ? -1.832 4.915 41.631 1.00 67.25 622 VAL A O 1
ATOM 4550 N N . ASN A 1 623 ? -3.539 6.168 42.372 1.00 59.84 623 ASN A N 1
ATOM 4551 C CA . ASN A 1 623 ? -2.725 7.158 43.072 1.00 59.84 623 ASN A CA 1
ATOM 4552 C C . ASN A 1 623 ? -2.622 6.852 44.578 1.00 59.84 623 ASN A C 1
ATOM 4554 O O . ASN A 1 623 ? -2.036 7.636 45.324 1.00 59.84 623 ASN A O 1
ATOM 4558 N N . GLY A 1 624 ? -3.183 5.724 45.032 1.00 59.56 624 GLY A N 1
ATOM 4559 C CA . GLY A 1 624 ? -3.161 5.290 46.427 1.00 59.56 624 GLY A CA 1
ATOM 4560 C C . GLY A 1 624 ? -4.218 5.955 47.312 1.00 59.56 624 GLY A C 1
ATOM 4561 O O . GLY A 1 624 ? -4.151 5.823 48.534 1.00 59.56 624 GLY A O 1
ATOM 4562 N N . ARG A 1 625 ? -5.205 6.663 46.744 1.00 74.38 625 ARG A N 1
ATOM 4563 C CA . ARG A 1 625 ? -6.309 7.236 47.527 1.00 74.38 625 ARG A CA 1
ATOM 4564 C C . ARG A 1 625 ? -7.298 6.140 47.903 1.00 74.38 625 ARG A C 1
ATOM 4566 O O . ARG A 1 625 ? -7.734 5.379 47.044 1.00 74.38 625 ARG A O 1
ATOM 4573 N N . LEU A 1 626 ? -7.692 6.095 49.173 1.00 78.25 626 LEU A N 1
ATOM 4574 C CA . LEU A 1 626 ? -8.705 5.163 49.664 1.00 78.25 626 LEU A CA 1
ATOM 4575 C C . LEU A 1 626 ? -10.073 5.444 49.027 1.00 78.25 626 LEU A C 1
ATOM 4577 O O . LEU A 1 626 ? -10.571 6.566 49.099 1.00 78.25 626 LEU A O 1
ATOM 4581 N N . ILE A 1 627 ? -10.677 4.412 48.437 1.00 82.75 627 ILE A N 1
ATOM 4582 C CA . ILE A 1 627 ? -12.010 4.455 47.822 1.00 82.75 627 ILE A CA 1
ATOM 4583 C C . ILE A 1 627 ? -13.030 3.792 48.740 1.00 82.75 627 ILE A C 1
ATOM 4585 O O . ILE A 1 627 ? -14.053 4.391 49.061 1.00 82.75 627 ILE A O 1
ATOM 4589 N N . ARG A 1 628 ? -12.744 2.566 49.194 1.00 84.19 628 ARG A N 1
ATOM 4590 C CA . ARG A 1 628 ? -13.577 1.849 50.166 1.00 84.19 628 ARG A CA 1
ATOM 4591 C C . ARG A 1 628 ? -12.717 0.944 51.042 1.00 84.19 628 ARG A C 1
ATOM 4593 O O . ARG A 1 628 ? -11.691 0.444 50.596 1.00 84.19 628 ARG A O 1
ATOM 4600 N N . SER A 1 629 ? -13.146 0.735 52.280 1.00 89.00 629 SER A N 1
ATOM 4601 C CA . SER A 1 629 ? -12.567 -0.244 53.201 1.00 89.00 629 SER A CA 1
ATOM 4602 C C . SER A 1 629 ? -13.692 -1.021 53.875 1.00 89.00 629 SER A C 1
ATOM 4604 O O . SER A 1 629 ? -14.700 -0.421 54.254 1.00 89.00 629 SER A O 1
ATOM 4606 N N . LEU A 1 630 ? -13.544 -2.338 53.988 1.00 91.44 630 LEU A N 1
ATOM 4607 C CA . LEU A 1 630 ? -14.491 -3.235 54.652 1.00 91.44 630 LEU A CA 1
ATOM 4608 C C . LEU A 1 630 ? -13.767 -4.475 55.190 1.00 91.44 630 LEU A C 1
ATOM 4610 O O . LEU A 1 630 ? -12.581 -4.665 54.931 1.00 91.44 630 LEU A O 1
ATOM 4614 N N . SER A 1 631 ? -14.487 -5.340 55.899 1.00 91.19 631 SER A N 1
ATOM 4615 C CA . SER A 1 631 ? -13.987 -6.657 56.307 1.00 91.19 631 SER A CA 1
ATOM 4616 C C . SER A 1 631 ? -14.804 -7.774 55.665 1.00 91.19 631 SER A C 1
ATOM 4618 O O . SER A 1 631 ? -16.000 -7.596 55.429 1.00 91.19 631 SER A O 1
ATOM 4620 N N . THR A 1 632 ? -14.167 -8.911 55.385 1.00 92.75 632 THR A N 1
ATOM 4621 C CA . THR A 1 632 ? -14.851 -10.101 54.858 1.00 92.75 632 THR A CA 1
ATOM 4622 C C . THR A 1 632 ? -15.827 -10.708 55.869 1.00 92.75 632 THR A C 1
ATOM 4624 O O . THR A 1 632 ? -15.616 -10.626 57.085 1.00 92.75 632 THR A O 1
ATOM 4627 N N . ASP A 1 633 ? -16.895 -11.326 55.362 1.00 91.31 633 ASP A N 1
ATOM 4628 C CA . ASP A 1 633 ? -17.921 -12.012 56.157 1.00 91.31 633 ASP A CA 1
ATOM 4629 C C . ASP A 1 633 ? -17.489 -13.417 56.639 1.00 91.31 633 ASP A C 1
ATOM 4631 O O . ASP A 1 633 ? -16.312 -13.779 56.573 1.00 91.31 633 ASP A O 1
ATOM 4635 N N . GLU A 1 634 ? -18.423 -14.208 57.189 1.00 86.88 634 GLU A N 1
ATOM 4636 C CA . GLU A 1 634 ? -18.129 -15.557 57.710 1.00 86.88 634 GLU A CA 1
ATOM 4637 C C . GLU A 1 634 ? -17.670 -16.548 56.637 1.00 86.88 634 GLU A C 1
ATOM 4639 O O . GLU A 1 634 ? -16.886 -17.445 56.944 1.00 86.88 634 GLU A O 1
ATOM 4644 N N . ASP A 1 635 ? -18.090 -16.342 55.390 1.00 85.38 635 ASP A N 1
ATOM 4645 C CA . ASP A 1 635 ? -17.709 -17.155 54.236 1.00 85.38 635 ASP A CA 1
ATOM 4646 C C . ASP A 1 635 ? -16.464 -16.587 53.528 1.00 85.38 635 ASP A C 1
ATOM 4648 O O . ASP A 1 635 ? -16.102 -17.019 52.429 1.00 85.38 635 ASP A O 1
ATOM 4652 N N . GLY A 1 636 ? -15.797 -15.606 54.148 1.00 87.19 636 GLY A N 1
ATOM 4653 C CA . GLY A 1 636 ? -14.649 -14.895 53.593 1.00 87.19 636 GLY A CA 1
ATOM 4654 C C . GLY A 1 636 ? -15.011 -13.979 52.424 1.00 87.19 636 GLY A C 1
ATOM 4655 O O . GLY A 1 636 ? -14.117 -13.508 51.724 1.00 87.19 636 GLY A O 1
ATOM 4656 N N . SER A 1 637 ? -16.296 -13.718 52.188 1.00 90.62 637 SER A N 1
ATOM 4657 C CA . SER A 1 637 ? -16.783 -12.966 51.036 1.00 90.62 637 SER A CA 1
ATOM 4658 C C . SER A 1 637 ? -16.815 -11.457 51.293 1.00 90.62 637 SER A C 1
ATOM 4660 O O . SER A 1 637 ? -16.896 -10.991 52.430 1.00 90.62 637 SER A O 1
ATOM 4662 N N . PHE A 1 638 ? -16.739 -10.673 50.219 1.00 92.25 638 PHE A N 1
ATOM 4663 C CA . PHE A 1 638 ? -16.897 -9.222 50.238 1.00 92.25 638 PHE A CA 1
ATOM 4664 C C . PHE A 1 638 ? -17.589 -8.693 48.978 1.00 92.25 638 PHE A C 1
ATOM 4666 O O . PHE A 1 638 ? -17.486 -9.282 47.901 1.00 92.25 638 PHE A O 1
ATOM 4673 N N . LEU A 1 639 ? -18.257 -7.542 49.110 1.00 88.25 639 LEU A N 1
ATOM 4674 C CA . LEU A 1 639 ? -18.872 -6.785 48.019 1.00 88.25 639 LEU A CA 1
ATOM 4675 C C . LEU A 1 639 ? -18.546 -5.295 48.174 1.00 88.25 639 LEU A C 1
ATOM 4677 O O . LEU A 1 639 ? -18.800 -4.693 49.215 1.00 88.25 639 LEU A O 1
ATOM 4681 N N . ILE A 1 640 ? -18.016 -4.703 47.110 1.00 87.19 640 ILE A N 1
ATOM 4682 C CA . ILE A 1 640 ? -17.813 -3.268 46.935 1.00 87.19 640 ILE A CA 1
ATOM 4683 C C . ILE A 1 640 ? -18.627 -2.866 45.712 1.00 87.19 640 ILE A C 1
ATOM 4685 O O . ILE A 1 640 ? -18.236 -3.167 44.588 1.00 87.19 640 ILE A O 1
ATOM 4689 N N . ASP A 1 641 ? -19.762 -2.216 45.921 1.00 78.19 641 ASP A N 1
ATOM 4690 C CA . ASP A 1 641 ? -20.633 -1.719 44.862 1.00 78.19 641 ASP A CA 1
ATOM 4691 C C . ASP A 1 641 ? -20.428 -0.217 44.613 1.00 78.19 641 ASP A C 1
ATOM 4693 O O . ASP A 1 641 ? -19.634 0.443 45.297 1.00 78.19 641 ASP A O 1
ATOM 4697 N N . LYS A 1 642 ? -21.142 0.306 43.606 1.00 74.94 642 LYS A N 1
ATOM 4698 C CA . LYS A 1 642 ? -21.098 1.713 43.187 1.00 74.94 642 LYS A CA 1
ATOM 4699 C C . LYS A 1 642 ? -19.652 2.161 42.981 1.00 74.94 642 LYS A C 1
ATOM 4701 O O . LYS A 1 642 ? -19.140 3.007 43.711 1.00 74.94 642 LYS A O 1
ATOM 4706 N N . LEU A 1 643 ? -18.983 1.556 42.005 1.00 76.25 643 LEU A N 1
ATOM 4707 C CA . LEU A 1 643 ? -17.644 1.927 41.556 1.00 76.25 643 LEU A CA 1
ATOM 4708 C C . LEU A 1 643 ? -17.704 2.557 40.165 1.00 76.25 643 LEU A C 1
ATOM 4710 O O . LEU A 1 643 ? -18.409 2.067 39.282 1.00 76.25 643 LEU A O 1
ATOM 4714 N N . ALA A 1 644 ? -16.931 3.625 39.983 1.00 73.12 644 ALA A N 1
ATOM 4715 C CA . ALA A 1 644 ? -16.693 4.221 38.679 1.00 73.12 644 ALA A CA 1
ATOM 4716 C C . ALA A 1 644 ? -15.848 3.269 37.811 1.00 73.12 644 ALA A C 1
ATOM 4718 O O . ALA A 1 644 ? -15.126 2.403 38.314 1.00 73.12 644 ALA A O 1
ATOM 4719 N N . TYR A 1 645 ? -15.906 3.428 36.494 1.00 75.69 645 TYR A N 1
ATOM 4720 C CA . TYR A 1 645 ? -15.121 2.645 35.541 1.00 75.69 645 TYR A CA 1
ATOM 4721 C C . TYR A 1 645 ? -13.670 3.135 35.499 1.00 75.69 645 TYR A C 1
ATOM 4723 O O . TYR A 1 645 ? -13.264 3.906 34.630 1.00 75.69 645 TYR A O 1
ATOM 4731 N N . SER A 1 646 ? -12.890 2.715 36.491 1.00 73.44 646 SER A N 1
ATOM 4732 C CA . SER A 1 646 ? -11.506 3.132 36.706 1.00 73.44 646 SER A CA 1
ATOM 4733 C C . SER A 1 646 ? -10.625 1.936 37.092 1.00 73.44 646 SER A C 1
ATOM 4735 O O . SER A 1 646 ? -11.122 0.926 37.603 1.00 73.44 646 SER A O 1
ATOM 4737 N N . PRO A 1 647 ? -9.301 2.019 36.875 1.00 75.81 647 PRO A N 1
ATOM 4738 C CA . PRO A 1 647 ? -8.356 1.139 37.545 1.00 75.81 647 PRO A CA 1
ATOM 4739 C C . PRO A 1 647 ? -8.361 1.360 39.065 1.00 75.81 647 PRO A C 1
ATOM 4741 O O . PRO A 1 647 ? -8.378 2.504 39.531 1.00 75.81 647 PRO A O 1
ATOM 4744 N N . TYR A 1 648 ? -8.285 0.265 39.817 1.00 84.12 648 TYR A N 1
ATOM 4745 C CA . TYR A 1 648 ? -8.177 0.245 41.275 1.00 84.12 648 TYR A CA 1
ATOM 4746 C C . TYR A 1 648 ? -7.123 -0.769 41.729 1.00 84.12 648 TYR A C 1
ATOM 4748 O O . TYR A 1 648 ? -6.753 -1.666 40.979 1.00 84.12 648 TYR A O 1
ATOM 4756 N N . VAL A 1 649 ? -6.677 -0.657 42.976 1.00 82.69 649 VAL A N 1
ATOM 4757 C CA . VAL A 1 649 ? -5.836 -1.646 43.654 1.00 82.69 649 VAL A CA 1
ATOM 4758 C C . VAL A 1 649 ? -6.593 -2.139 44.882 1.00 82.69 649 VAL A C 1
ATOM 4760 O O . VAL A 1 649 ? -6.986 -1.351 45.737 1.00 82.69 649 VAL A O 1
ATOM 4763 N N . LEU A 1 650 ? -6.829 -3.444 44.958 1.00 89.94 650 LEU A N 1
ATOM 4764 C CA . LEU A 1 650 ? -7.472 -4.111 46.081 1.00 89.94 650 LEU A CA 1
ATOM 4765 C C . LEU A 1 650 ? -6.405 -4.746 46.968 1.00 89.94 650 LEU A C 1
ATOM 4767 O O . LEU A 1 650 ? -5.707 -5.663 46.545 1.00 89.94 650 LEU A O 1
ATOM 4771 N N . VAL A 1 651 ? -6.286 -4.276 48.199 1.00 88.44 651 VAL A N 1
ATOM 4772 C CA . VAL A 1 651 ? -5.338 -4.776 49.191 1.00 88.44 651 VAL A CA 1
ATOM 4773 C C . VAL A 1 651 ? -6.097 -5.554 50.254 1.00 88.44 651 VAL A C 1
ATOM 4775 O O . VAL A 1 651 ? -6.975 -5.011 50.918 1.00 88.44 651 VAL A O 1
ATOM 4778 N N . LEU A 1 652 ? -5.742 -6.824 50.422 1.00 90.94 652 LEU A N 1
ATOM 4779 C CA . LEU A 1 652 ? -6.246 -7.679 51.484 1.00 90.94 652 LEU A CA 1
ATOM 4780 C C . LEU A 1 652 ? -5.180 -7.855 52.558 1.00 90.94 652 LEU A C 1
ATOM 4782 O O . LEU A 1 652 ? -4.019 -8.148 52.256 1.00 90.94 652 LEU A O 1
ATOM 4786 N N . HIS A 1 653 ? -5.583 -7.696 53.812 1.00 88.44 653 HIS A N 1
ATOM 4787 C CA . HIS A 1 653 ? -4.710 -7.832 54.964 1.00 88.44 653 HIS A CA 1
ATOM 4788 C C . HIS A 1 653 ? -5.399 -8.596 56.091 1.00 88.44 653 HIS A C 1
ATOM 4790 O O . HIS A 1 653 ? -6.537 -8.302 56.454 1.00 88.44 653 HIS A O 1
ATOM 4796 N N . GLN A 1 654 ? -4.681 -9.555 56.668 1.00 88.88 654 GLN A N 1
ATOM 4797 C CA . GLN A 1 654 ? -5.110 -10.291 57.845 1.00 88.88 654 GLN A CA 1
ATOM 4798 C C . GLN A 1 654 ? -3.911 -10.631 58.717 1.00 88.88 654 GLN A C 1
ATOM 4800 O O . GLN A 1 654 ? -2.848 -10.996 58.211 1.00 88.88 654 GLN A O 1
ATOM 4805 N N . ASP A 1 655 ? -4.099 -10.531 60.029 1.00 79.50 655 ASP A N 1
ATOM 4806 C CA . ASP A 1 655 ? -3.072 -10.884 61.001 1.00 79.50 655 ASP A CA 1
ATOM 4807 C C . ASP A 1 655 ? -2.645 -12.344 60.830 1.00 79.50 655 ASP A C 1
ATOM 4809 O O . ASP A 1 655 ? -3.473 -13.248 60.716 1.00 79.50 655 ASP A O 1
ATOM 4813 N N . GLY A 1 656 ? -1.333 -12.574 60.784 1.00 74.75 656 GLY A N 1
ATOM 4814 C CA . GLY A 1 656 ? -0.769 -13.898 60.521 1.00 74.75 656 GLY A CA 1
ATOM 4815 C C . GLY A 1 656 ? -0.644 -14.260 59.039 1.00 74.75 656 GLY A C 1
ATOM 4816 O O . GLY A 1 656 ? -0.033 -15.279 58.741 1.00 74.75 656 GLY A O 1
ATOM 4817 N N . TYR A 1 657 ? -1.062 -13.400 58.101 1.00 82.00 657 TYR A N 1
ATOM 4818 C CA . TYR A 1 657 ? -0.968 -13.634 56.652 1.00 82.00 657 TYR A CA 1
ATOM 4819 C C . TYR A 1 657 ? -0.251 -12.504 55.907 1.00 82.00 657 TYR A C 1
ATOM 4821 O O . TYR A 1 657 ? -0.316 -11.337 56.302 1.00 82.00 657 TYR A O 1
ATOM 4829 N N . ARG A 1 658 ? 0.441 -12.827 54.809 1.00 77.44 658 ARG A N 1
ATOM 4830 C CA . ARG A 1 658 ? 1.102 -11.810 53.979 1.00 77.44 658 ARG A CA 1
ATOM 4831 C C . ARG A 1 658 ? 0.043 -10.939 53.280 1.00 77.44 658 ARG A C 1
ATOM 4833 O O . ARG A 1 658 ? -0.849 -11.496 52.639 1.00 77.44 658 ARG A O 1
ATOM 4840 N N . PRO A 1 659 ? 0.142 -9.593 53.334 1.00 79.38 659 PRO A N 1
ATOM 4841 C CA . PRO A 1 659 ? -0.767 -8.724 52.595 1.00 79.38 659 PRO A CA 1
ATOM 4842 C C . PRO A 1 659 ? -0.703 -9.004 51.091 1.00 79.38 659 PRO A C 1
ATOM 4844 O O . PRO A 1 659 ? 0.387 -9.155 50.530 1.00 79.38 659 PRO A O 1
ATOM 4847 N N . ARG A 1 660 ? -1.862 -9.030 50.432 1.00 83.81 660 ARG A N 1
ATOM 4848 C CA . ARG A 1 660 ? -1.977 -9.281 48.991 1.00 83.81 660 ARG A CA 1
ATOM 4849 C C . ARG A 1 660 ? -2.616 -8.081 48.306 1.00 83.81 660 ARG A C 1
ATOM 4851 O O . ARG A 1 660 ? -3.727 -7.703 48.652 1.00 83.81 660 ARG A O 1
ATOM 4858 N N . ALA A 1 661 ? -1.919 -7.508 47.329 1.00 82.00 661 ALA A N 1
ATOM 4859 C CA . ALA A 1 661 ? -2.442 -6.452 46.466 1.00 82.00 661 ALA A CA 1
ATOM 4860 C C . ALA A 1 661 ? -2.841 -7.036 45.103 1.00 82.00 661 ALA A C 1
ATOM 4862 O O . ALA A 1 661 ? -2.111 -7.855 44.541 1.00 82.00 661 ALA A O 1
ATOM 4863 N N . ILE A 1 662 ? -4.004 -6.640 44.592 1.00 84.31 662 ILE A N 1
ATOM 4864 C CA . ILE A 1 662 ? -4.583 -7.113 43.335 1.00 84.31 662 ILE A CA 1
ATOM 4865 C C . ILE A 1 662 ? -5.022 -5.896 42.524 1.00 84.31 662 ILE A C 1
ATOM 4867 O O . ILE A 1 662 ? -5.894 -5.145 42.955 1.00 84.31 662 ILE A O 1
ATOM 4871 N N . ASP A 1 663 ? -4.455 -5.723 41.336 1.00 82.69 663 ASP A N 1
ATOM 4872 C CA . ASP A 1 663 ? -4.876 -4.666 40.419 1.00 82.69 663 ASP A CA 1
ATOM 4873 C C . ASP A 1 663 ? -6.212 -5.041 39.760 1.00 82.69 663 ASP A C 1
ATOM 4875 O O . ASP A 1 663 ? -6.352 -6.107 39.154 1.00 82.69 663 ASP A O 1
ATOM 4879 N N . LEU A 1 664 ? -7.199 -4.153 39.860 1.00 82.00 664 LEU A N 1
ATOM 4880 C CA . LEU A 1 664 ? -8.543 -4.308 39.312 1.00 82.00 664 LEU A CA 1
ATOM 4881 C C . LEU A 1 664 ? -8.805 -3.280 38.208 1.00 82.00 664 LEU A C 1
ATOM 4883 O O . LEU A 1 664 ? -8.360 -2.137 38.271 1.00 82.00 664 LEU A O 1
ATOM 4887 N N . GLN A 1 665 ? -9.566 -3.681 37.191 1.00 79.88 665 GLN A N 1
ATOM 4888 C CA . GLN A 1 665 ? -10.011 -2.814 36.096 1.00 79.88 665 GLN A CA 1
ATOM 4889 C C . GLN A 1 665 ? -11.533 -2.877 36.010 1.00 79.88 665 GLN A C 1
ATOM 4891 O O . GLN A 1 665 ? -12.069 -3.798 35.397 1.00 79.88 665 GLN A O 1
ATOM 4896 N N . VAL A 1 666 ? -12.226 -1.925 36.638 1.00 75.12 666 VAL A N 1
ATOM 4897 C CA . VAL A 1 666 ? -13.695 -1.856 36.606 1.00 75.12 666 VAL A CA 1
ATOM 4898 C C . VAL A 1 666 ? -14.124 -1.245 35.269 1.00 75.12 666 VAL A C 1
ATOM 4900 O O . VAL A 1 666 ? -13.687 -0.151 34.924 1.00 75.12 666 VAL A O 1
ATOM 4903 N N . SER A 1 667 ? -14.935 -1.965 34.486 1.00 68.44 667 SER A N 1
ATOM 4904 C CA . SER A 1 667 ? -15.374 -1.553 33.141 1.00 68.44 667 SER A CA 1
ATOM 4905 C C . SER A 1 667 ? -16.864 -1.831 32.908 1.00 68.44 667 SER A C 1
ATOM 4907 O O . SER A 1 667 ? -17.506 -2.522 33.701 1.00 68.44 667 SER A O 1
ATOM 4909 N N . GLU A 1 668 ? -17.426 -1.256 31.839 1.00 57.22 668 GLU A N 1
ATOM 4910 C CA . GLU A 1 668 ? -18.863 -1.287 31.549 1.00 57.22 668 GLU A CA 1
ATOM 4911 C C . GLU A 1 668 ? -19.372 -2.741 31.390 1.00 57.22 668 GLU A C 1
ATOM 4913 O O . GLU A 1 668 ? -18.909 -3.480 30.522 1.00 57.22 668 GLU A O 1
ATOM 4918 N N . ALA A 1 669 ? -20.346 -3.126 32.232 1.00 48.84 669 ALA A N 1
ATOM 4919 C CA . ALA A 1 669 ? -21.092 -4.398 32.246 1.00 48.84 669 ALA A CA 1
ATOM 4920 C C . ALA A 1 669 ? -20.478 -5.651 32.929 1.00 48.84 669 ALA A C 1
ATOM 4922 O O . ALA A 1 669 ? -20.940 -6.760 32.653 1.00 48.84 669 ALA A O 1
ATOM 4923 N N . GLN A 1 670 ? -19.528 -5.529 33.868 1.00 55.06 670 GLN A N 1
ATOM 4924 C CA . GLN A 1 670 ? -19.074 -6.682 34.675 1.00 55.06 670 GLN A CA 1
ATOM 4925 C C . GLN A 1 670 ? -19.070 -6.426 36.188 1.00 55.06 670 GLN A C 1
ATOM 4927 O O . GLN A 1 670 ? -18.382 -5.536 36.681 1.00 55.06 670 GLN A O 1
ATOM 4932 N N . GLN A 1 671 ? -19.770 -7.291 36.930 1.00 63.97 671 GLN A N 1
ATOM 4933 C CA . GLN A 1 671 ? -19.486 -7.541 38.342 1.00 63.97 671 GLN A CA 1
ATOM 4934 C C . GLN A 1 671 ? -18.175 -8.337 38.409 1.00 63.97 671 GLN A C 1
ATOM 4936 O O . GLN A 1 671 ? -18.106 -9.489 37.976 1.00 63.97 671 GLN A O 1
ATOM 4941 N N . ILE A 1 672 ? -17.104 -7.703 38.875 1.00 75.75 672 ILE A N 1
ATOM 4942 C CA . ILE A 1 672 ? -15.774 -8.313 38.929 1.00 75.75 672 ILE A CA 1
ATOM 4943 C C . ILE A 1 672 ? -15.728 -9.241 40.129 1.00 75.75 672 ILE A C 1
ATOM 4945 O O . ILE A 1 672 ? -15.893 -8.785 41.252 1.00 75.75 672 ILE A O 1
ATOM 4949 N N . THR A 1 673 ? -15.482 -10.531 39.901 1.00 82.56 673 THR A N 1
ATOM 4950 C CA . THR A 1 673 ? -15.304 -11.505 40.984 1.00 82.56 673 THR A CA 1
ATOM 4951 C C . THR A 1 673 ? -13.821 -11.786 41.211 1.00 82.56 673 THR A C 1
ATOM 4953 O O . THR A 1 673 ? -13.117 -12.169 40.279 1.00 82.56 673 THR A O 1
ATOM 4956 N N . VAL A 1 674 ? -13.349 -11.614 42.445 1.00 86.88 674 VAL A N 1
ATOM 4957 C CA . VAL A 1 674 ? -11.950 -11.801 42.852 1.00 86.88 674 VAL A CA 1
ATOM 4958 C C . VAL A 1 674 ? -11.848 -12.948 43.852 1.00 86.88 674 VAL A C 1
ATOM 4960 O O . VAL A 1 674 ? -12.512 -12.941 44.882 1.00 86.88 674 VAL A O 1
ATOM 4963 N N . THR A 1 675 ? -10.972 -13.917 43.604 1.00 86.88 675 THR A N 1
ATOM 4964 C CA . THR A 1 675 ? -10.556 -14.880 44.636 1.00 86.88 675 THR A CA 1
ATOM 4965 C C . THR A 1 675 ? -9.149 -14.518 45.091 1.00 86.88 675 THR A C 1
ATOM 4967 O O . THR A 1 675 ? -8.216 -14.510 44.288 1.00 86.88 675 THR A O 1
ATOM 4970 N N . ALA A 1 676 ? -9.009 -14.161 46.365 1.00 85.94 676 ALA A N 1
ATOM 4971 C CA . ALA A 1 676 ? -7.755 -13.728 46.961 1.00 85.94 676 ALA A CA 1
ATOM 4972 C C . ALA A 1 676 ? -7.259 -14.785 47.950 1.00 85.94 676 ALA A C 1
ATOM 4974 O O . ALA A 1 676 ? -7.811 -14.942 49.032 1.00 85.94 676 ALA A O 1
ATOM 4975 N N . GLU A 1 677 ? -6.207 -15.501 47.573 1.00 87.56 677 GLU A N 1
ATOM 4976 C CA . GLU A 1 677 ? -5.542 -16.478 48.439 1.00 87.56 677 GLU A CA 1
ATOM 4977 C C . GLU A 1 677 ? -4.418 -15.779 49.214 1.00 87.56 677 GLU A C 1
ATOM 4979 O O . GLU A 1 677 ? -3.583 -15.093 48.614 1.00 87.56 677 GLU A O 1
ATOM 4984 N N . LEU A 1 678 ? -4.423 -15.877 50.539 1.00 82.81 678 LEU A N 1
ATOM 4985 C CA . LEU A 1 678 ? -3.413 -15.273 51.399 1.00 82.81 678 LEU A CA 1
ATOM 4986 C C . LEU A 1 678 ? -2.500 -16.368 51.961 1.00 82.81 678 LEU A C 1
ATOM 4988 O O . LEU A 1 678 ? -2.973 -17.355 52.521 1.00 82.81 678 LEU A O 1
ATOM 4992 N N . ALA A 1 679 ? -1.187 -16.154 51.858 1.00 77.06 679 ALA A N 1
ATOM 4993 C CA . ALA A 1 679 ? -0.182 -17.048 52.420 1.00 77.06 679 ALA A CA 1
ATOM 4994 C C . ALA A 1 679 ? -0.028 -16.808 53.927 1.00 77.06 679 ALA A C 1
ATOM 4996 O O . ALA A 1 679 ? 0.300 -15.690 54.348 1.00 77.06 679 ALA A O 1
ATOM 4997 N N . SER A 1 680 ? -0.225 -17.846 54.740 1.00 71.50 680 SER A N 1
ATOM 4998 C CA . SER A 1 680 ? 0.044 -17.792 56.180 1.00 71.50 680 SER A CA 1
ATOM 4999 C C . SER A 1 680 ? 1.548 -17.682 56.460 1.00 71.50 680 SER A C 1
ATOM 5001 O O . SER A 1 680 ? 2.360 -18.405 55.882 1.00 71.50 680 SER A O 1
ATOM 5003 N N . HIS A 1 681 ? 1.931 -16.820 57.405 1.00 60.88 681 HIS A N 1
ATOM 5004 C CA . HIS A 1 681 ? 3.309 -16.718 57.899 1.00 60.88 681 HIS A CA 1
ATOM 5005 C C . HIS A 1 681 ? 3.755 -17.972 58.676 1.00 60.88 681 HIS A C 1
ATOM 5007 O O . HIS A 1 681 ? 4.943 -18.133 58.941 1.00 60.88 681 HIS A O 1
ATOM 5013 N N . ALA A 1 682 ? 2.830 -18.871 59.039 1.00 51.47 682 ALA A N 1
ATOM 5014 C CA . ALA A 1 682 ? 3.103 -20.045 59.868 1.00 51.47 682 ALA A CA 1
ATOM 5015 C C . ALA A 1 682 ? 3.866 -21.184 59.156 1.00 51.47 682 ALA A C 1
ATOM 5017 O O . ALA A 1 682 ? 4.198 -22.167 59.806 1.00 51.47 682 ALA A O 1
ATOM 5018 N N . ARG A 1 683 ? 4.164 -21.071 57.851 1.00 55.16 683 ARG A N 1
ATOM 5019 C CA . ARG A 1 683 ? 4.894 -22.092 57.061 1.00 55.16 683 ARG A CA 1
ATOM 5020 C C . ARG A 1 683 ? 6.207 -21.578 56.467 1.00 55.16 683 ARG A C 1
ATOM 5022 O O . ARG A 1 683 ? 6.551 -21.880 55.321 1.00 55.16 683 ARG A O 1
ATOM 5029 N N . LEU A 1 684 ? 6.924 -20.759 57.229 1.00 57.50 684 LEU A N 1
ATOM 5030 C CA . LEU A 1 684 ? 8.201 -20.177 56.825 1.00 57.50 684 LEU A CA 1
ATOM 5031 C C . LEU A 1 684 ? 9.332 -20.751 57.682 1.00 57.50 684 LEU A C 1
ATOM 5033 O O . LEU A 1 684 ? 9.311 -20.657 58.905 1.00 57.50 684 LEU A O 1
ATOM 5037 N N . GLY A 1 685 ? 10.327 -21.337 57.024 1.00 69.06 685 GLY A N 1
ATOM 5038 C CA . GLY A 1 685 ? 11.598 -21.720 57.622 1.00 69.06 685 GLY A CA 1
ATOM 5039 C C . GLY A 1 685 ? 12.654 -20.634 57.440 1.00 69.06 685 GLY A C 1
ATOM 5040 O O . GLY A 1 685 ? 12.472 -19.642 56.729 1.00 69.06 685 GLY A O 1
ATOM 5041 N N . SER A 1 686 ? 13.821 -20.839 58.043 1.00 79.38 686 SER A N 1
ATOM 5042 C CA . SER A 1 686 ? 15.016 -20.078 57.669 1.00 79.38 686 SER A CA 1
ATOM 5043 C C . SER A 1 686 ? 16.150 -21.024 57.317 1.00 79.38 686 SER A C 1
ATOM 5045 O O . SER A 1 686 ? 16.226 -22.133 57.842 1.00 79.38 686 SER A O 1
ATOM 5047 N N . LEU A 1 687 ? 17.018 -20.600 56.403 1.00 83.62 687 LEU A N 1
ATOM 5048 C CA . LEU A 1 687 ? 18.225 -21.331 56.039 1.00 83.62 687 LEU A CA 1
ATOM 5049 C C . LEU A 1 687 ? 19.431 -20.485 56.424 1.00 83.62 687 LEU A C 1
ATOM 5051 O O . LEU A 1 687 ? 19.520 -19.323 56.036 1.00 83.62 687 LEU A O 1
ATOM 5055 N N . SER A 1 688 ? 20.360 -21.053 57.176 1.00 86.81 688 SER A N 1
ATOM 5056 C CA . SER A 1 688 ? 21.612 -20.392 57.546 1.00 86.81 688 SER A CA 1
ATOM 5057 C C . SER A 1 688 ? 22.783 -21.355 57.435 1.00 86.81 688 SER A C 1
ATOM 5059 O O . SER A 1 688 ? 22.596 -22.566 57.432 1.00 86.81 688 SER A O 1
ATOM 5061 N N . GLY A 1 689 ? 23.995 -20.837 57.325 1.00 87.12 689 GLY A N 1
ATOM 5062 C CA . GLY A 1 689 ? 25.188 -21.669 57.236 1.00 87.12 689 GLY A CA 1
ATOM 5063 C C . GLY A 1 689 ? 26.435 -20.829 57.055 1.00 87.12 689 GLY A C 1
ATOM 5064 O O . GLY A 1 689 ? 26.357 -19.601 57.004 1.00 87.12 689 GLY A O 1
ATOM 5065 N N . VAL A 1 690 ? 27.578 -21.496 56.953 1.00 88.19 690 VAL A N 1
ATOM 5066 C CA . VAL A 1 690 ? 28.858 -20.866 56.619 1.00 88.19 690 VAL A CA 1
ATOM 5067 C C . VAL A 1 690 ? 29.421 -21.430 55.322 1.00 88.19 690 VAL A C 1
ATOM 5069 O O . VAL A 1 690 ? 29.203 -22.601 54.999 1.00 88.19 690 VAL A O 1
ATOM 5072 N N . VAL A 1 691 ? 30.135 -20.589 54.579 1.00 84.81 691 VAL A N 1
ATOM 5073 C CA . VAL A 1 691 ? 30.886 -20.978 53.386 1.00 84.81 691 VAL A CA 1
ATOM 5074 C C . VAL A 1 691 ? 32.366 -21.069 53.741 1.00 84.81 691 VAL A C 1
ATOM 5076 O O . VAL A 1 691 ? 32.927 -20.114 54.278 1.00 84.81 691 VAL A O 1
ATOM 5079 N N . SER A 1 692 ? 32.996 -22.205 53.444 1.00 83.00 692 SER A N 1
ATOM 5080 C CA . SER A 1 692 ? 34.435 -22.421 53.616 1.00 83.00 692 SER A CA 1
ATOM 5081 C C . SER A 1 692 ? 35.096 -22.973 52.352 1.00 83.00 692 SER A C 1
ATOM 5083 O O . SER A 1 692 ? 34.425 -23.563 51.507 1.00 83.00 692 SER A O 1
ATOM 5085 N N . ASP A 1 693 ? 36.401 -22.764 52.202 1.00 80.00 693 ASP A N 1
ATOM 5086 C CA . ASP A 1 693 ? 37.228 -23.376 51.154 1.00 80.00 693 ASP A CA 1
ATOM 5087 C C . ASP A 1 693 ? 37.777 -24.746 51.584 1.00 80.00 693 ASP A C 1
ATOM 5089 O O . ASP A 1 693 ? 37.583 -25.155 52.730 1.00 80.00 693 ASP A O 1
ATOM 5093 N N . SER A 1 694 ? 38.505 -25.422 50.687 1.00 73.00 694 SER A N 1
ATOM 5094 C CA . SER A 1 694 ? 39.136 -26.734 50.894 1.00 73.00 694 SER A CA 1
ATOM 5095 C C . SER A 1 694 ? 40.103 -26.834 52.084 1.00 73.00 694 SER A C 1
ATOM 5097 O O . SER A 1 694 ? 40.417 -27.943 52.511 1.00 73.00 694 SER A O 1
ATOM 5099 N N . GLU A 1 695 ? 40.573 -25.711 52.637 1.00 75.88 695 GLU A N 1
ATOM 5100 C CA . GLU A 1 695 ? 41.438 -25.659 53.826 1.00 75.88 695 GLU A CA 1
ATOM 5101 C C . GLU A 1 695 ? 40.656 -25.314 55.110 1.00 75.88 695 GLU A C 1
ATOM 5103 O O . GLU A 1 695 ? 41.239 -25.113 56.175 1.00 75.88 695 GLU A O 1
ATOM 5108 N N . HIS A 1 696 ? 39.318 -25.316 55.034 1.00 74.50 696 HIS A N 1
ATOM 5109 C CA . HIS A 1 69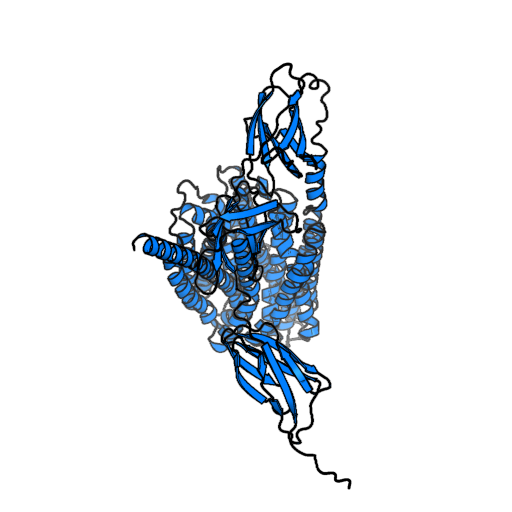6 ? 38.380 -24.915 56.087 1.00 74.50 696 HIS A CA 1
ATOM 5110 C C . HIS A 1 696 ? 38.455 -23.432 56.478 1.00 74.50 696 HIS A C 1
ATOM 5112 O O . HIS A 1 696 ? 37.923 -23.040 57.523 1.00 74.50 696 HIS A O 1
ATOM 5118 N N . THR A 1 697 ? 39.034 -22.586 55.629 1.00 79.62 697 THR A N 1
ATOM 5119 C CA . THR A 1 697 ? 39.019 -21.133 55.804 1.00 79.62 697 THR A CA 1
ATOM 5120 C C . THR A 1 697 ? 37.667 -20.566 55.379 1.00 79.62 697 THR A C 1
ATOM 5122 O O . THR A 1 697 ? 37.089 -20.983 54.378 1.00 79.62 697 THR A O 1
ATOM 5125 N N . LEU A 1 698 ? 37.112 -19.641 56.168 1.00 84.31 698 LEU A N 1
ATOM 5126 C CA . LEU A 1 698 ? 35.807 -19.026 55.898 1.00 84.31 698 LEU A CA 1
ATOM 5127 C C . LEU A 1 698 ? 35.915 -18.043 54.725 1.00 84.31 698 LEU A C 1
ATOM 5129 O O . LEU A 1 698 ? 36.805 -17.195 54.713 1.00 84.31 698 LEU A O 1
ATOM 5133 N N . VAL A 1 699 ? 34.998 -18.144 53.759 1.00 79.69 699 VAL A N 1
ATOM 5134 C CA . VAL A 1 699 ? 35.043 -17.373 52.507 1.00 79.69 699 VAL A CA 1
ATOM 5135 C C . VAL A 1 699 ? 33.908 -16.352 52.465 1.00 79.69 699 VAL A C 1
ATOM 5137 O O . VAL A 1 699 ? 32.720 -16.696 52.518 1.00 79.69 699 VAL A O 1
ATOM 5140 N N . ASN A 1 700 ? 34.271 -15.078 52.343 1.00 82.31 700 ASN A N 1
ATOM 5141 C CA . ASN A 1 700 ? 33.334 -13.968 52.200 1.00 82.31 700 ASN A CA 1
ATOM 5142 C C . ASN A 1 700 ? 32.993 -13.687 50.724 1.00 82.31 700 ASN A C 1
ATOM 5144 O O . ASN A 1 700 ? 33.627 -14.206 49.809 1.00 82.31 700 ASN A O 1
ATOM 5148 N N . ASP A 1 701 ? 31.952 -12.884 50.498 1.00 80.12 701 ASP A N 1
ATOM 5149 C CA . ASP A 1 701 ? 31.514 -12.421 49.170 1.00 80.12 701 ASP A CA 1
ATOM 5150 C C . ASP A 1 701 ? 31.111 -13.535 48.173 1.00 80.12 701 ASP A C 1
ATOM 5152 O O . ASP A 1 701 ? 31.074 -13.351 46.954 1.00 80.12 701 ASP A O 1
ATOM 5156 N N . VAL A 1 702 ? 30.736 -14.713 48.684 1.00 80.06 702 VAL A N 1
ATOM 5157 C CA . VAL A 1 702 ? 30.234 -15.823 47.864 1.00 80.06 702 VAL A CA 1
ATOM 5158 C C . VAL A 1 702 ? 28.752 -15.614 47.583 1.00 80.06 702 VAL A C 1
ATOM 5160 O O . VAL A 1 702 ? 27.927 -15.562 48.500 1.00 80.06 702 VAL A O 1
ATOM 5163 N N . ARG A 1 703 ? 28.383 -15.532 46.299 1.00 86.62 703 ARG A N 1
ATOM 5164 C CA . ARG A 1 703 ? 26.981 -15.390 45.885 1.00 86.62 703 ARG A CA 1
ATOM 5165 C C . ARG A 1 703 ? 26.246 -16.724 45.981 1.00 86.62 703 ARG A C 1
ATOM 5167 O O . ARG A 1 703 ? 26.610 -17.696 45.320 1.00 86.62 703 ARG A O 1
ATOM 5174 N N . LEU A 1 704 ? 25.156 -16.726 46.737 1.00 85.88 704 LEU A N 1
ATOM 5175 C CA . LEU A 1 704 ? 24.295 -17.871 46.999 1.00 85.88 704 LEU A CA 1
ATOM 5176 C C . LEU A 1 704 ? 22.936 -17.655 46.345 1.00 85.88 704 LEU A C 1
ATOM 5178 O O . LEU A 1 704 ? 22.298 -16.625 46.553 1.00 85.88 704 LEU A O 1
ATOM 5182 N N . THR A 1 705 ? 22.484 -18.624 45.554 1.00 88.19 705 THR A N 1
ATOM 5183 C CA . THR A 1 705 ? 21.175 -18.593 44.891 1.00 88.19 705 THR A CA 1
ATOM 5184 C C . THR A 1 705 ? 20.369 -19.816 45.288 1.00 88.19 705 THR A C 1
ATOM 5186 O O . THR A 1 705 ? 20.760 -20.938 44.980 1.00 88.19 705 THR A O 1
ATOM 5189 N N . LEU A 1 706 ? 19.238 -19.594 45.947 1.00 85.44 706 LEU A N 1
ATOM 5190 C CA . LEU A 1 706 ? 18.273 -20.616 46.322 1.00 85.44 706 LEU A CA 1
ATOM 5191 C C . LEU A 1 706 ? 17.120 -20.602 45.307 1.00 85.44 706 LEU A C 1
ATOM 5193 O O . LEU A 1 706 ? 16.533 -19.551 45.064 1.00 85.44 706 LEU A O 1
ATOM 5197 N N . THR A 1 707 ? 16.819 -21.739 44.681 1.00 83.12 707 THR A N 1
ATOM 5198 C CA . THR A 1 707 ? 15.791 -21.857 43.629 1.00 83.12 707 THR A CA 1
ATOM 5199 C C . THR A 1 707 ? 14.791 -22.953 43.976 1.00 83.12 707 THR A C 1
ATOM 5201 O O . THR A 1 707 ? 15.212 -24.062 44.306 1.00 83.12 707 THR A O 1
ATOM 5204 N N . ASP A 1 708 ? 13.494 -22.655 43.908 1.00 80.25 708 ASP A N 1
ATOM 5205 C CA . ASP A 1 708 ? 12.421 -23.634 44.130 1.00 80.25 708 ASP A CA 1
ATOM 5206 C C . ASP A 1 708 ? 12.070 -24.431 42.851 1.00 80.25 708 ASP A C 1
ATOM 5208 O O . ASP A 1 708 ? 12.610 -24.192 41.767 1.00 80.25 708 ASP A O 1
ATOM 5212 N N . GLY A 1 709 ? 11.133 -25.379 42.960 1.00 61.84 709 GLY A N 1
ATOM 5213 C CA . GLY A 1 709 ? 10.631 -26.157 41.818 1.00 61.84 709 GLY A CA 1
ATOM 5214 C C . GLY A 1 709 ? 9.781 -25.369 40.805 1.00 61.84 709 GLY A C 1
ATOM 5215 O O . GLY A 1 709 ? 9.536 -25.880 39.714 1.00 61.84 709 GLY A O 1
ATOM 5216 N N . SER A 1 710 ? 9.347 -24.145 41.139 1.00 63.50 710 SER A N 1
ATOM 5217 C CA . SER A 1 710 ? 8.556 -23.259 40.268 1.00 63.50 710 SER A CA 1
ATOM 5218 C C . SER A 1 710 ? 9.424 -22.300 39.435 1.00 63.50 710 SER A C 1
ATOM 5220 O O . SER A 1 710 ? 8.951 -21.715 38.461 1.00 63.50 710 SER A O 1
ATOM 5222 N N . GLY A 1 711 ? 10.713 -22.180 39.777 1.00 56.19 711 GLY A N 1
ATOM 5223 C CA . GLY A 1 711 ? 11.685 -21.296 39.133 1.00 56.19 711 GLY A CA 1
ATOM 5224 C C . GLY A 1 711 ? 11.906 -19.963 39.857 1.00 56.19 711 GLY A C 1
ATOM 5225 O O . GLY A 1 711 ? 12.665 -19.127 39.357 1.00 56.19 711 GLY A O 1
ATOM 5226 N N . THR A 1 712 ? 11.297 -19.762 41.028 1.00 71.19 712 THR A N 1
ATOM 5227 C CA . THR A 1 712 ? 11.485 -18.581 41.880 1.00 71.19 712 THR A CA 1
ATOM 5228 C C . THR A 1 712 ? 12.861 -18.626 42.543 1.00 71.19 712 THR A C 1
ATOM 5230 O O . THR A 1 712 ? 13.271 -19.656 43.081 1.00 71.19 712 THR A O 1
ATOM 5233 N N . ARG A 1 713 ? 13.603 -17.510 42.492 1.00 81.50 713 ARG A N 1
ATOM 5234 C CA . ARG A 1 713 ? 14.993 -17.415 42.970 1.00 81.50 713 ARG A CA 1
ATOM 5235 C C . ARG A 1 713 ? 15.130 -16.407 44.104 1.00 81.50 713 ARG A C 1
ATOM 5237 O O . ARG A 1 713 ? 14.741 -15.253 43.950 1.00 81.50 713 ARG A O 1
ATOM 5244 N N . LEU A 1 714 ? 15.764 -16.825 45.193 1.00 83.06 714 LEU A N 1
ATOM 5245 C CA . LEU A 1 714 ? 16.219 -15.966 46.284 1.00 83.06 714 LEU A CA 1
ATOM 5246 C C . LEU A 1 714 ? 17.747 -15.899 46.259 1.00 83.06 714 LEU A C 1
ATOM 5248 O O . LEU A 1 714 ? 18.409 -16.913 46.048 1.00 83.06 714 LEU A O 1
ATOM 5252 N N . THR A 1 715 ? 18.322 -14.719 46.487 1.00 84.44 715 THR A N 1
ATOM 5253 C CA . THR A 1 715 ? 19.782 -14.529 46.485 1.00 84.44 715 THR A CA 1
ATOM 5254 C C . THR A 1 715 ? 20.283 -13.931 47.789 1.00 84.44 715 THR A C 1
ATOM 5256 O O . THR A 1 715 ? 19.681 -12.990 48.301 1.00 84.44 715 THR A O 1
ATOM 5259 N N . ALA A 1 716 ? 21.413 -14.433 48.276 1.00 83.62 716 ALA A N 1
ATOM 5260 C CA . ALA A 1 716 ? 22.152 -13.896 49.413 1.00 83.62 716 ALA A CA 1
ATOM 5261 C C . ALA A 1 716 ? 23.657 -13.911 49.106 1.00 83.62 716 ALA A C 1
ATOM 5263 O O . ALA A 1 716 ? 24.099 -14.575 48.168 1.00 83.62 716 ALA A O 1
ATOM 5264 N N . THR A 1 717 ? 24.444 -13.203 49.908 1.00 84.75 717 THR A N 1
ATOM 5265 C CA . THR A 1 717 ? 25.910 -13.195 49.815 1.00 84.75 717 THR A CA 1
ATOM 5266 C C . THR A 1 717 ? 26.492 -13.540 51.183 1.00 84.75 717 THR A C 1
ATOM 5268 O O . THR A 1 717 ? 25.928 -13.111 52.195 1.00 84.75 717 THR A O 1
ATOM 5271 N N . SER A 1 718 ? 27.575 -14.327 51.235 1.00 85.19 718 SER A N 1
ATOM 5272 C CA . SER A 1 718 ? 28.258 -14.609 52.504 1.00 85.19 718 SER A CA 1
ATOM 5273 C C . SER A 1 718 ? 28.903 -13.343 53.083 1.00 85.19 718 SER A C 1
ATOM 5275 O O . SER A 1 718 ? 29.463 -12.514 52.363 1.00 85.19 718 SER A O 1
ATOM 5277 N N . LYS A 1 719 ? 28.783 -13.175 54.401 1.00 86.00 719 LYS A N 1
ATOM 5278 C CA . LYS A 1 719 ? 29.351 -12.063 55.172 1.00 86.00 719 LYS A CA 1
ATOM 5279 C C . LYS A 1 719 ? 30.860 -12.243 55.375 1.00 86.00 719 LYS A C 1
ATOM 5281 O O . LYS A 1 719 ? 31.423 -13.269 55.008 1.00 86.00 719 LYS A O 1
ATOM 5286 N N . GLU A 1 720 ? 31.515 -11.253 55.986 1.00 79.12 720 GLU A N 1
ATOM 5287 C CA . GLU A 1 720 ? 32.956 -11.290 56.298 1.00 79.12 720 GLU A CA 1
ATOM 5288 C C . GLU A 1 720 ? 33.374 -12.491 57.161 1.00 79.12 720 GLU A C 1
ATOM 5290 O O . GLU A 1 720 ? 34.485 -12.986 57.017 1.00 79.12 720 GLU A O 1
ATOM 5295 N N . ASP A 1 721 ? 32.475 -13.001 58.005 1.00 80.19 721 ASP A N 1
ATOM 5296 C CA . ASP A 1 721 ? 32.667 -14.211 58.816 1.00 80.19 72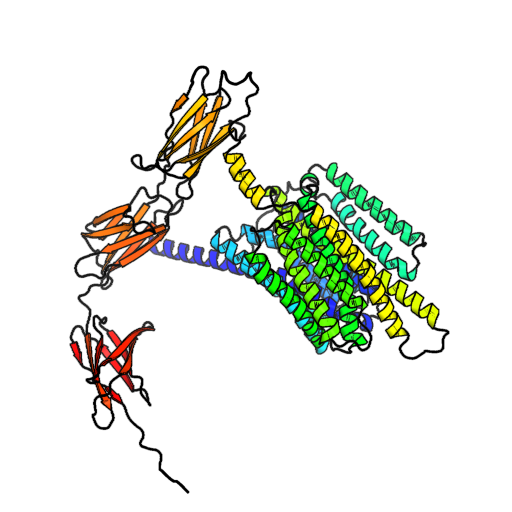1 ASP A CA 1
ATOM 5297 C C . ASP A 1 721 ? 32.289 -15.511 58.073 1.00 80.19 721 ASP A C 1
ATOM 5299 O O . ASP A 1 721 ? 32.116 -16.561 58.688 1.00 80.19 721 ASP A O 1
ATOM 5303 N N . GLY A 1 722 ? 32.094 -15.448 56.752 1.00 79.00 722 GLY A N 1
ATOM 5304 C CA . GLY A 1 722 ? 31.669 -16.562 55.905 1.00 79.00 722 GLY A CA 1
ATOM 5305 C C . GLY A 1 722 ? 30.208 -16.987 56.086 1.00 79.00 722 GLY A C 1
ATOM 5306 O O . GLY A 1 722 ? 29.753 -17.890 55.383 1.00 79.00 722 GLY A O 1
ATOM 5307 N N . SER A 1 723 ? 29.441 -16.365 56.990 1.00 88.06 723 SER A N 1
ATOM 5308 C CA . SER A 1 723 ? 28.056 -16.759 57.266 1.00 88.06 723 SER A CA 1
ATOM 5309 C C . SER A 1 723 ? 27.061 -16.231 56.230 1.00 88.06 723 SER A C 1
ATOM 5311 O O . SER A 1 723 ? 27.214 -15.142 55.677 1.00 88.06 723 SER A O 1
ATOM 5313 N N . PHE A 1 724 ? 25.989 -16.982 55.983 1.00 87.56 724 PHE A N 1
ATOM 5314 C CA . PHE A 1 724 ? 24.860 -16.554 55.159 1.00 87.56 724 PHE A CA 1
ATOM 5315 C C . PHE A 1 724 ? 23.525 -16.902 55.816 1.00 87.56 724 PHE A C 1
ATOM 5317 O O . PHE A 1 724 ? 23.433 -17.807 56.650 1.00 87.56 724 PHE A O 1
ATOM 5324 N N . ARG A 1 725 ? 22.467 -16.178 55.430 1.00 87.44 725 ARG A N 1
ATOM 5325 C CA . ARG A 1 725 ? 21.104 -16.447 55.895 1.00 87.44 725 ARG A CA 1
ATOM 5326 C C . ARG A 1 725 ? 20.055 -16.068 54.851 1.00 87.44 725 ARG A C 1
ATOM 5328 O O . ARG A 1 725 ? 20.077 -14.954 54.339 1.00 87.44 725 ARG A O 1
ATOM 5335 N N . PHE A 1 726 ? 19.102 -16.967 54.627 1.00 84.06 726 PHE A N 1
ATOM 5336 C CA . PHE A 1 726 ? 17.814 -16.701 53.997 1.00 84.06 726 PHE A CA 1
ATOM 5337 C C . PHE A 1 726 ? 16.735 -16.726 55.085 1.00 84.06 726 PHE A C 1
ATOM 5339 O O . PHE A 1 726 ? 16.542 -17.745 55.753 1.00 84.06 726 PHE A O 1
ATOM 5346 N N . ALA A 1 727 ? 16.088 -15.584 55.309 1.00 77.19 727 ALA A N 1
ATOM 5347 C CA . ALA A 1 727 ? 14.947 -15.467 56.212 1.00 77.19 727 ALA A CA 1
ATOM 5348 C C . ALA A 1 727 ? 13.641 -15.656 55.431 1.00 77.19 727 ALA A C 1
ATOM 5350 O O . ALA A 1 727 ? 13.610 -15.385 54.230 1.00 77.19 727 ALA A O 1
ATOM 5351 N N . ASP A 1 728 ? 12.598 -16.107 56.127 1.00 73.31 728 ASP A N 1
ATOM 5352 C CA . ASP A 1 728 ? 11.228 -16.181 55.614 1.00 73.31 728 ASP A CA 1
ATOM 5353 C C . ASP A 1 728 ? 11.104 -16.994 54.316 1.00 73.31 728 ASP A C 1
ATOM 5355 O O . ASP A 1 728 ? 10.475 -16.572 53.344 1.00 73.31 728 ASP A O 1
ATOM 5359 N N . VAL A 1 729 ? 11.743 -18.170 54.287 1.00 76.94 729 VAL A N 1
ATOM 5360 C CA . VAL A 1 729 ? 11.716 -19.060 53.122 1.00 76.94 729 VAL A CA 1
ATOM 5361 C C . VAL A 1 729 ? 10.564 -20.054 53.266 1.00 76.94 729 VAL A C 1
ATOM 5363 O O . VAL A 1 729 ? 10.501 -20.736 54.291 1.00 76.94 729 VAL A O 1
ATOM 5366 N N . PRO A 1 730 ? 9.669 -20.183 52.270 1.00 73.12 730 PRO A N 1
ATOM 5367 C CA . PRO A 1 730 ? 8.618 -21.194 52.297 1.00 73.12 730 PRO A CA 1
ATOM 5368 C C . PRO A 1 730 ? 9.174 -22.602 52.516 1.00 73.12 730 PRO A C 1
ATOM 5370 O O . PRO A 1 730 ? 10.239 -22.951 52.010 1.00 73.12 730 PRO A O 1
ATOM 5373 N N . VAL A 1 731 ? 8.444 -23.417 53.272 1.00 72.75 731 VAL A N 1
ATOM 5374 C CA . VAL A 1 731 ? 8.775 -24.835 53.453 1.00 72.75 731 VAL A CA 1
ATOM 5375 C C . VAL A 1 731 ? 8.689 -25.550 52.107 1.00 72.75 731 VAL A C 1
ATOM 5377 O O . VAL A 1 731 ? 7.700 -25.412 51.385 1.00 72.75 731 VAL A O 1
ATOM 5380 N N . GLY A 1 732 ? 9.713 -26.324 51.758 1.00 75.19 732 GLY A N 1
ATOM 5381 C CA . GLY A 1 732 ? 9.740 -27.040 50.487 1.00 75.19 732 GLY A CA 1
ATOM 5382 C C . GLY A 1 732 ? 11.133 -27.443 50.020 1.00 75.19 732 GLY A C 1
ATOM 5383 O O . GLY A 1 732 ? 12.130 -27.276 50.720 1.00 75.19 732 GLY A O 1
ATOM 5384 N N . ASN A 1 733 ? 11.195 -27.988 48.805 1.00 79.94 733 ASN A N 1
ATOM 5385 C CA . ASN A 1 733 ? 12.430 -28.469 48.192 1.00 79.94 733 ASN A CA 1
ATOM 5386 C C . ASN A 1 733 ? 13.114 -27.375 47.372 1.00 79.94 733 ASN A C 1
ATOM 5388 O O . ASN A 1 733 ? 12.511 -26.809 46.457 1.00 79.94 733 ASN A O 1
ATOM 5392 N N . TYR A 1 734 ? 14.396 -27.146 47.649 1.00 83.62 734 TYR A N 1
ATOM 5393 C CA . TYR A 1 734 ? 15.194 -26.114 47.003 1.00 83.62 734 TYR A CA 1
ATOM 5394 C C . TYR A 1 734 ? 16.529 -26.642 46.474 1.00 83.62 734 TYR A C 1
ATOM 5396 O O . TYR A 1 734 ? 17.124 -27.594 46.986 1.00 83.62 734 TYR A O 1
ATOM 5404 N N . ILE A 1 735 ? 17.026 -25.961 45.444 1.00 82.50 735 ILE A N 1
ATOM 5405 C CA . ILE A 1 735 ? 18.394 -26.086 44.947 1.00 82.50 735 ILE A CA 1
ATOM 5406 C C . ILE A 1 735 ? 19.161 -24.837 45.376 1.00 82.50 735 ILE A C 1
ATOM 5408 O O . ILE A 1 735 ? 18.815 -23.728 44.969 1.00 82.50 735 ILE A O 1
ATOM 5412 N N . LEU A 1 736 ? 20.207 -25.017 46.179 1.00 85.62 736 LEU A N 1
ATOM 5413 C CA . LEU A 1 736 ? 21.135 -23.964 46.575 1.00 85.62 736 LEU A CA 1
ATOM 5414 C C . LEU A 1 736 ? 22.403 -24.042 45.726 1.00 85.62 736 LEU A C 1
ATOM 5416 O O . LEU A 1 736 ? 23.037 -25.093 45.640 1.00 85.62 736 LEU A O 1
ATOM 5420 N N . ILE A 1 737 ? 22.777 -22.923 45.116 1.00 83.69 737 ILE A N 1
ATOM 5421 C CA . ILE A 1 737 ? 23.962 -22.792 44.268 1.00 83.69 737 ILE A CA 1
ATOM 5422 C C . ILE A 1 737 ? 24.875 -21.729 44.875 1.00 83.69 737 ILE A C 1
ATOM 5424 O O . ILE A 1 737 ? 24.463 -20.575 44.998 1.00 83.69 737 ILE A O 1
ATOM 5428 N N . ALA A 1 738 ? 26.106 -22.106 45.216 1.00 82.06 738 ALA A N 1
ATOM 5429 C CA . ALA A 1 738 ? 27.164 -21.188 45.630 1.00 82.06 738 ALA A CA 1
ATOM 5430 C C . ALA A 1 738 ? 28.132 -20.947 44.465 1.00 82.06 738 ALA A C 1
ATOM 5432 O O . ALA A 1 738 ? 28.693 -21.891 43.905 1.00 82.06 738 ALA A O 1
ATOM 5433 N N . ALA A 1 739 ? 28.317 -19.688 44.075 1.00 71.75 739 ALA A N 1
ATOM 5434 C CA . ALA A 1 739 ? 29.194 -19.324 42.969 1.00 71.75 739 ALA A CA 1
ATOM 5435 C C . ALA A 1 739 ? 30.655 -19.171 43.442 1.00 71.75 739 ALA A C 1
ATOM 5437 O O . ALA A 1 739 ? 31.003 -18.162 44.044 1.00 71.75 739 ALA A O 1
ATOM 5438 N N . GLY A 1 740 ? 31.501 -20.159 43.128 1.00 59.31 740 GLY A N 1
ATOM 5439 C CA . GLY A 1 740 ? 32.968 -20.167 43.280 1.00 59.31 740 GLY A CA 1
ATOM 5440 C C . GLY A 1 740 ? 33.596 -21.006 42.155 1.00 59.31 740 GLY A C 1
ATOM 5441 O O . GLY A 1 740 ? 32.856 -21.659 41.434 1.00 59.31 740 GLY A O 1
ATOM 5442 N N . HIS A 1 741 ? 34.905 -20.954 41.893 1.00 55.88 741 HIS A N 1
ATOM 5443 C CA . HIS A 1 741 ? 35.564 -21.768 40.849 1.00 55.88 741 HIS A CA 1
ATOM 5444 C C . HIS A 1 741 ? 35.996 -23.137 41.424 1.00 55.88 741 HIS A C 1
ATOM 5446 O O . HIS A 1 741 ? 37.093 -23.174 41.984 1.00 55.88 741 HIS A O 1
ATOM 5452 N N . PRO A 1 742 ? 35.247 -24.257 41.263 1.00 59.25 742 PRO A N 1
ATOM 5453 C CA . PRO A 1 742 ? 33.962 -24.495 40.576 1.00 59.25 742 PRO A CA 1
ATOM 5454 C C . PRO A 1 742 ? 32.706 -24.390 41.486 1.00 59.25 742 PRO A C 1
ATOM 5456 O O . PRO A 1 742 ? 32.818 -24.489 42.705 1.00 59.25 742 PRO A O 1
ATOM 5459 N N . PRO A 1 743 ? 31.498 -24.158 40.919 1.00 68.12 743 PRO A N 1
ATOM 5460 C CA . PRO A 1 743 ? 30.301 -23.859 41.706 1.00 68.12 743 PRO A CA 1
ATOM 5461 C C . PRO A 1 743 ? 29.744 -25.104 42.402 1.00 68.12 743 PRO A C 1
ATOM 5463 O O . PRO A 1 743 ? 29.500 -26.128 41.760 1.00 68.12 743 PRO A O 1
ATOM 5466 N N . THR A 1 744 ? 29.467 -24.987 43.700 1.00 74.50 744 THR A N 1
ATOM 5467 C CA . THR A 1 744 ? 28.894 -26.071 44.508 1.00 74.50 744 THR A CA 1
ATOM 5468 C C . THR A 1 744 ? 27.367 -25.998 44.478 1.00 74.50 744 THR A C 1
ATOM 5470 O O . THR A 1 744 ? 26.773 -24.951 44.747 1.00 74.50 744 THR A O 1
ATOM 5473 N N . VAL A 1 745 ? 26.716 -27.124 44.167 1.00 80.69 745 VAL A N 1
ATOM 5474 C CA . VAL A 1 745 ? 25.251 -27.253 44.126 1.00 80.69 745 VAL A CA 1
ATOM 5475 C C . VAL A 1 745 ? 24.793 -28.230 45.202 1.00 80.69 745 VAL A C 1
ATOM 5477 O O . VAL A 1 745 ? 25.255 -29.366 45.250 1.00 80.69 745 VAL A O 1
ATOM 5480 N N . SER A 1 746 ? 23.858 -27.805 46.048 1.00 79.38 746 SER A N 1
ATOM 5481 C CA . SER A 1 746 ? 23.235 -28.630 47.087 1.00 79.38 746 SER A CA 1
ATOM 5482 C C . SER A 1 746 ? 21.724 -28.688 46.890 1.00 79.38 746 SER A C 1
ATOM 5484 O O . SER A 1 746 ? 21.095 -27.681 46.571 1.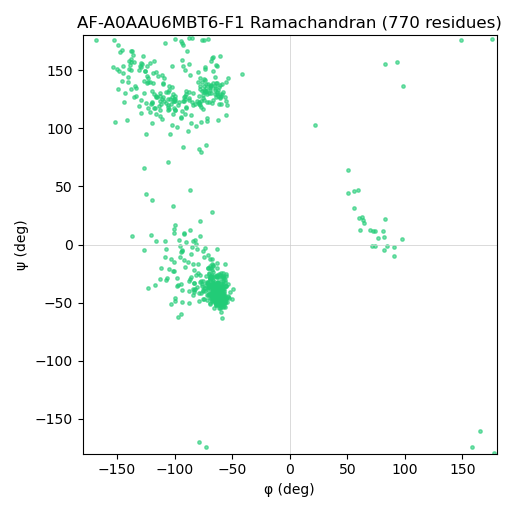00 79.38 746 SER A O 1
ATOM 5486 N N . ARG A 1 747 ? 21.127 -29.864 47.096 1.00 82.69 747 ARG A N 1
ATOM 5487 C CA . ARG A 1 747 ? 19.669 -30.021 47.196 1.00 82.69 747 ARG A CA 1
ATOM 5488 C C . ARG A 1 747 ? 19.306 -30.141 48.664 1.00 82.69 747 ARG A C 1
ATOM 5490 O O . ARG A 1 747 ? 19.924 -30.938 49.363 1.00 82.69 747 ARG A O 1
ATOM 5497 N N . LEU A 1 748 ? 18.341 -29.351 49.110 1.00 82.81 748 LEU A N 1
ATOM 5498 C CA . LEU A 1 748 ? 17.941 -29.304 50.509 1.00 82.81 748 LEU A CA 1
ATOM 5499 C C . LEU A 1 748 ? 16.437 -29.068 50.636 1.00 82.81 748 LEU A C 1
ATOM 5501 O O . LEU A 1 748 ? 15.825 -28.401 49.802 1.00 82.81 748 LEU A O 1
ATOM 5505 N N . GLU A 1 749 ? 15.862 -29.635 51.687 1.00 81.88 749 GLU A N 1
ATOM 5506 C CA . GLU A 1 749 ? 14.467 -29.455 52.068 1.00 81.88 749 GLU A CA 1
ATOM 5507 C C . GLU A 1 749 ? 14.425 -28.484 53.250 1.00 81.88 749 GLU A C 1
ATOM 5509 O O . GLU A 1 749 ? 15.076 -28.706 54.272 1.00 81.88 749 GLU A O 1
ATOM 5514 N N . ILE A 1 750 ? 13.723 -27.365 53.087 1.00 80.12 750 ILE A N 1
ATOM 5515 C CA . ILE A 1 750 ? 13.561 -26.358 54.136 1.00 80.12 750 ILE A CA 1
ATOM 5516 C C . ILE A 1 750 ? 12.316 -26.722 54.926 1.00 80.12 750 ILE A C 1
ATOM 5518 O O . ILE A 1 750 ? 11.221 -26.726 54.374 1.00 80.12 750 ILE A O 1
ATOM 5522 N N . SER A 1 751 ? 12.501 -27.020 56.211 1.00 74.56 751 SER A N 1
ATOM 5523 C CA . SER A 1 751 ? 11.424 -27.222 57.186 1.00 74.56 751 SER A CA 1
ATOM 5524 C C . SER A 1 751 ? 11.084 -25.924 57.930 1.00 74.56 751 SER A C 1
ATOM 5526 O O . SER A 1 751 ? 11.821 -24.946 57.827 1.00 74.56 751 SER A O 1
ATOM 5528 N N . GLU A 1 752 ? 10.013 -25.926 58.730 1.00 66.88 752 GLU A N 1
ATOM 5529 C CA . GLU A 1 752 ? 9.558 -24.787 59.558 1.00 66.88 752 GLU A CA 1
ATOM 5530 C C . GLU A 1 752 ? 10.565 -24.367 60.659 1.00 66.88 752 GLU A C 1
ATOM 5532 O O . GLU A 1 752 ? 10.354 -23.381 61.360 1.00 66.88 752 GLU A O 1
ATOM 5537 N N . ALA A 1 753 ? 11.683 -25.087 60.818 1.00 68.00 753 ALA A N 1
ATOM 5538 C CA . ALA A 1 753 ? 12.767 -24.751 61.740 1.00 68.00 753 ALA A CA 1
ATOM 5539 C C . ALA A 1 753 ? 13.890 -23.922 61.075 1.00 68.00 753 ALA A C 1
ATOM 5541 O O . ALA A 1 753 ? 13.932 -23.715 59.861 1.00 68.00 753 ALA A O 1
ATOM 5542 N N . THR A 1 754 ? 14.857 -23.456 61.873 1.00 65.81 754 THR A N 1
ATOM 5543 C CA . THR A 1 754 ? 16.128 -22.938 61.340 1.00 65.81 754 THR A CA 1
ATOM 5544 C C . THR A 1 754 ? 16.956 -24.106 60.813 1.00 65.81 754 THR A C 1
ATOM 5546 O O . THR A 1 754 ? 17.520 -24.877 61.586 1.00 65.81 754 THR A O 1
ATOM 5549 N N . ASN A 1 755 ? 17.041 -24.226 59.4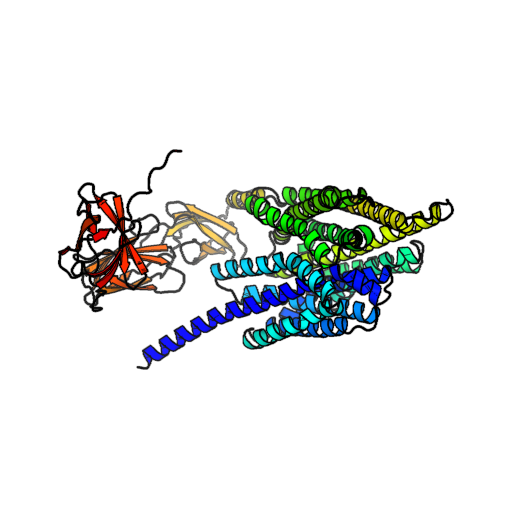95 1.00 75.94 755 ASN A N 1
ATOM 5550 C CA . ASN A 1 755 ? 17.841 -25.235 58.817 1.00 75.94 755 ASN A CA 1
ATOM 5551 C C . ASN A 1 755 ? 19.287 -24.720 58.712 1.00 75.94 755 ASN A C 1
ATOM 5553 O O . ASN A 1 755 ? 19.518 -23.579 58.296 1.00 75.94 755 ASN A O 1
ATOM 5557 N N . GLN A 1 756 ? 20.258 -25.545 59.108 1.00 81.62 756 GLN A N 1
ATOM 5558 C CA . GLN A 1 756 ? 21.682 -25.238 58.970 1.00 81.62 756 GLN A CA 1
ATOM 5559 C C . GLN A 1 756 ? 22.302 -26.048 57.834 1.00 81.62 756 GLN A C 1
ATOM 5561 O O . GLN A 1 756 ? 22.212 -27.273 57.837 1.00 81.62 756 GLN A O 1
ATOM 5566 N N . HIS A 1 757 ? 22.947 -25.374 56.881 1.00 84.69 757 HIS A N 1
ATOM 5567 C CA . HIS A 1 757 ? 23.622 -26.022 55.755 1.00 84.69 757 HIS A CA 1
ATOM 5568 C C . HIS A 1 757 ? 24.932 -25.312 55.421 1.00 84.69 757 HIS A C 1
ATOM 5570 O O . HIS A 1 757 ? 24.926 -24.212 54.871 1.00 84.69 757 HIS A O 1
ATOM 5576 N N . ASN A 1 758 ? 26.059 -25.940 55.751 1.00 84.75 758 ASN A N 1
ATOM 5577 C CA . ASN A 1 758 ? 27.385 -25.396 55.459 1.00 84.75 758 ASN A CA 1
ATOM 5578 C C . ASN A 1 758 ? 27.839 -25.807 54.057 1.00 84.75 758 ASN A C 1
ATOM 5580 O O . ASN A 1 758 ? 27.540 -26.907 53.593 1.00 84.75 758 ASN A O 1
ATOM 5584 N N . ILE A 1 759 ? 28.571 -24.921 53.387 1.00 81.38 759 ILE A N 1
ATOM 5585 C CA . ILE A 1 759 ? 28.996 -25.097 51.998 1.00 81.38 759 ILE A CA 1
ATOM 5586 C C . ILE A 1 759 ? 30.514 -25.094 51.946 1.00 81.38 759 ILE A C 1
ATOM 5588 O O . ILE A 1 759 ? 31.149 -24.202 52.498 1.00 81.38 759 ILE A O 1
ATOM 5592 N N . HIS A 1 760 ? 31.073 -26.072 51.242 1.00 79.44 760 HIS A N 1
ATOM 5593 C CA . HIS A 1 760 ? 32.504 -26.189 51.011 1.00 79.44 760 HIS A CA 1
ATOM 5594 C C . HIS A 1 760 ? 32.807 -25.965 49.524 1.00 79.44 760 HIS A C 1
ATOM 5596 O O . HIS A 1 760 ? 32.130 -26.537 48.659 1.00 79.44 760 HIS A O 1
ATOM 5602 N N . LEU A 1 761 ? 33.767 -25.092 49.229 1.00 77.94 761 LEU A N 1
ATOM 5603 C CA . LEU A 1 761 ? 34.231 -24.775 47.880 1.00 77.94 761 LEU A CA 1
ATOM 5604 C C . LEU A 1 761 ? 35.580 -25.468 47.634 1.00 77.94 761 LEU A C 1
ATOM 5606 O O . LEU A 1 761 ? 36.523 -25.258 48.392 1.00 77.94 761 LEU A O 1
ATOM 5610 N N . ASP A 1 762 ? 35.694 -26.256 46.564 1.00 64.31 762 ASP A N 1
ATOM 5611 C CA . ASP A 1 762 ? 36.974 -26.854 46.154 1.00 64.31 762 ASP A CA 1
ATOM 5612 C C . ASP A 1 762 ? 37.853 -25.815 45.430 1.00 64.31 762 ASP A C 1
ATOM 5614 O O . ASP A 1 762 ? 37.375 -25.142 44.516 1.00 64.31 762 ASP A O 1
ATOM 5618 N N . HIS A 1 763 ? 39.147 -25.708 45.767 1.00 57.97 763 HIS A N 1
ATOM 5619 C CA . HIS A 1 763 ? 40.111 -24.878 45.026 1.00 57.97 763 HIS A CA 1
ATOM 5620 C C . HIS A 1 763 ? 41.119 -25.735 44.233 1.00 57.97 763 HIS A C 1
ATOM 5622 O O . HIS A 1 763 ? 41.548 -26.793 44.692 1.00 57.97 763 HIS A O 1
ATOM 5628 N N . ARG A 1 764 ? 41.526 -25.298 43.027 1.00 44.28 764 ARG A N 1
ATOM 5629 C CA . ARG A 1 764 ? 42.631 -25.914 42.258 1.00 44.28 764 ARG A CA 1
ATOM 5630 C C . ARG A 1 764 ? 43.902 -25.082 42.465 1.00 44.28 764 ARG A C 1
ATOM 5632 O O . ARG A 1 764 ? 43.881 -23.889 42.185 1.00 44.28 764 ARG A O 1
ATOM 5639 N N . GLY A 1 765 ? 44.972 -25.724 42.942 1.00 37.03 765 GLY A N 1
ATOM 5640 C CA . GLY A 1 765 ? 46.253 -25.108 43.307 1.00 37.03 765 GLY A CA 1
ATOM 5641 C C . GLY A 1 765 ? 47.016 -24.386 42.184 1.00 37.03 765 GLY A C 1
ATOM 5642 O O . GLY A 1 765 ? 46.759 -24.584 40.996 1.00 37.03 765 GLY A O 1
ATOM 5643 N N . GLU A 1 766 ? 47.953 -23.547 42.630 1.00 35.56 766 GLU A N 1
ATOM 5644 C CA . GLU A 1 766 ? 48.812 -22.588 41.921 1.00 35.56 766 GLU A CA 1
ATOM 5645 C C . GLU A 1 766 ? 49.428 -23.050 40.584 1.00 35.56 766 GLU A C 1
ATOM 5647 O O . GLU A 1 766 ? 49.823 -24.202 40.394 1.00 35.56 766 GLU A O 1
ATOM 5652 N N . ALA A 1 767 ? 49.589 -22.091 39.664 1.00 32.69 767 ALA A N 1
ATOM 5653 C CA . ALA A 1 767 ? 50.442 -22.219 38.483 1.00 32.69 767 ALA A CA 1
ATOM 5654 C C . ALA A 1 767 ? 51.932 -22.199 38.890 1.00 32.69 767 ALA A C 1
ATOM 5656 O O . ALA A 1 767 ? 52.310 -21.365 39.715 1.00 32.69 767 ALA A O 1
ATOM 5657 N N . PRO A 1 768 ? 52.805 -23.047 38.310 1.00 38.75 768 PRO A N 1
ATOM 5658 C CA . PRO A 1 768 ? 54.220 -23.027 38.643 1.00 38.75 768 PRO A CA 1
ATOM 5659 C C . PRO A 1 768 ? 54.910 -21.810 38.022 1.00 38.75 768 PRO A C 1
ATOM 5661 O O . PRO A 1 768 ? 54.777 -21.517 36.832 1.00 38.75 768 PRO A O 1
ATOM 5664 N N . SER A 1 769 ? 55.688 -21.136 38.858 1.00 39.25 769 SER A N 1
ATOM 5665 C CA . SER A 1 769 ? 56.720 -20.179 38.492 1.00 39.25 769 SER A CA 1
ATOM 5666 C C . SER A 1 769 ? 57.785 -20.829 37.602 1.00 39.25 769 SER A C 1
ATOM 5668 O O . SER A 1 769 ? 58.363 -21.850 37.959 1.00 39.25 769 SER A O 1
ATOM 5670 N N . HIS A 1 770 ? 58.090 -20.197 36.469 1.00 37.75 770 HIS A N 1
ATOM 5671 C CA . HIS A 1 770 ? 59.401 -20.287 35.827 1.00 37.75 770 HIS A CA 1
ATOM 5672 C C . HIS A 1 770 ? 59.670 -18.999 35.037 1.00 37.75 770 HIS A C 1
ATOM 5674 O O . HIS A 1 770 ? 59.102 -18.775 33.970 1.00 37.75 770 HIS A O 1
ATOM 5680 N N . GLU A 1 771 ? 60.545 -18.154 35.590 1.00 38.31 771 GLU A N 1
ATOM 5681 C CA . GLU A 1 771 ? 61.418 -17.278 34.808 1.00 38.31 771 GLU A CA 1
ATOM 5682 C C . GLU A 1 771 ? 62.542 -18.133 34.200 1.00 38.31 771 GLU A C 1
ATOM 5684 O O . GLU A 1 771 ? 63.268 -18.806 34.937 1.00 38.31 771 GLU A O 1
ATOM 5689 N N . SER A 1 772 ? 62.676 -18.081 32.872 1.00 36.03 772 SER A N 1
ATOM 5690 C CA . SER A 1 772 ? 63.942 -17.999 32.119 1.00 36.03 772 SER A CA 1
ATOM 5691 C C . SER A 1 772 ? 63.642 -17.757 30.645 1.00 36.03 772 SER A C 1
ATOM 5693 O O . SER A 1 772 ? 62.946 -18.628 30.069 1.00 36.03 772 SER A O 1
#

pLDDT: mean 81.76, std 13.73, range [29.12, 97.75]

Mean predicted aligned error: 18.16 Å